Protein 4L6H (pdb70)

Foldseek 3Di:
DFAEAFFAAAQCDLVSLLLVLLVCPVVVNDDPVRNVVSSLVSLVVQLVLLVVLPHDAAEWLNHDLFASLLLVCLFFQLQPPVLVPPPDQSVVSSVCQAANDWAPPPPHTDTGHHADWDDDALFLATHGAREHEPPRQTAGPVVSPNRQLVRQLSCVVVVGHHAYEDAADLQSQQRHAYDPNHNVDRSNVCLVRCLVRVQVSQLSNVVSPHQEHEHEDACLQFDDDPVSLQVLQVSQVSRDDPRGHAYEYEYADHDNVVSLVSPLDGPGQEYEAQCLNPLPNLVVNLVSDDDRRAYEYAQAELAFWFQGLLVVSLVSQVVSCVSHHSVRYHQYHNHHNLNWFRALVVFDDDDPLVSLGTDTRSRVSNSSVVSSCVNVPHPPVVVNVSSVVSVVSLVPDVLAPPVVLVVVVVVDDPLLLAAPDAQVVLVVLQCVVQVAFFQAEEEFAAAADDPVLVVVVVCVVVVVDDPVVNVVVLLVQQVVQLVLCVVLDHQEYYRNPSVDDDQQVLVQVQKRQKDFGDSGWRHNGNSDIDGAIARRHQIAGPDARFQVSQLSSVVNDVGQYEAEHEALLQNLSRHRYDPPDDSLSSLLSRLQRLLVNLVVNVVSPNLEYEYEYQCLVSNQDNYDDDVRVVSLVSSLSSLSSNPRPDHSNRAYEYEYCDDPVSVVSNSGQEYEYAACPDDLVVLLVCAPPPHAYEYAQDDLVDQPQDALVSSLVSVVVSVVRHPSNRYYYYHRHHNHPPDDVSVNRSSSSSVVNSVVVSVVD

CATH classification: 3.20.20.210 (+1 more: 3.20.20.210)

GO terms:
  GO:0062040 fungal biofilm matrix (C, IDA)
  GO:0034605 cellular response to heat (P, IEP)
  GO:0005634 nucleus (C, IDA)
  GO:0009277 fungal-type cell wall (C, IDA)
  GO:0009986 cell surface (C, IDA)
  GO:0030446 hyphal cell wall (C, IDA)
  GO:0003871 5-methyltetrahydropteroyltriglutamate-homocysteine S-methyltransferase activity (F, IDA)
  GO:0008270 zinc ion binding (F, IDA)
  GO:0052553 symbiont-mediated perturbation of host immune response (P, IDA)
  GO:0098609 cell-cell adhesion (P, IEP)
  GO:0006520 amino acid metabolic process (P, IDA)
  GO:0003871 5-methyltetrahydropteroyltriglutamate-homocysteine S-methyltransferase activity (F, IGI)
  GO:0008652 amino acid biosynthetic process (P, IMP)
  GO:0071266 'de novo' L-methionine biosynthetic process (P, IDA)

Sequence (761 aa):
MMVQSSVLGFPRIGGQRELKKKITEAYWSGKATVEELLAKGKELREHNWKLQQKAGVDIIPSNDFSYYDQVLDLSLLFNAIPERYTKFDLAPIDVLFAMGRGLQAAATQAAVDVTALEMVKWFDSNYHYVRPTFSHSTEFKLNTAAGIKPVDEFNEAKALGVQTRPVILGPVSYLYLGKADKDSLDLEPISLLPKILPVYKELLQKLKEAGAEQVQIDEPVLVLDLPEAVQSKFKEAYDALVGADVPELILTTYFGDVRPNLKAIENLPVAGFHFDFVRVPEQLDEVASILKDGQTLSAGVVDGRNIWKTDFAKASAVVQKAIEKVGKDKVVVATSSSLLHTPVDLESETKLDAVIKDWFSFATQKLDEVVVIAKNVSGEDVSKQLEANAASIKARSESSITNDPKVQERLTTINEALATRKAAFPEERLTEQKAKYNLPLFPTTTIGSFPQTKDIRINRNKFAKGQITAEEYEAFINKEIETVVRFQEEIGLDVLVHGEPERNDMVQYFGEQLNGFAFTTNGWVQSYYGSRYVRPPIIVGDVSRPKAMTVKESVYAQSITSKPMKGMLTGPVTILRWSFPRDDVSGKIQALQLGLALRDEVNDLEGAGITVIQVDEPAIREGLPLRAGKERSDYLNWAAQSFRVATSGVENSTQIHSHFCLDPNHIKALDADVVSIEFSKDDPNYIQEFSEYPNHIGLGLFDIHSPRIPSKQEFVSRIEEILKVYPASKFWVNPDCGLKTRGWPEVKESLTNMVEAAKEFRAKY

Structure (mmCIF, N/CA/C/O backbone):
data_4L6H
#
_entry.id   4L6H
#
_cell.length_a   77.068
_cell.length_b   98.981
_cell.length_c   101.936
_cell.angle_alpha   90.00
_cell.angle_beta   90.00
_cell.angle_gamma   90.00
#
_symmetry.space_group_name_H-M   'P 21 21 21'
#
loop_
_entity.id
_entity.type
_entity.pdbx_description
1 polymer '5-methyltetrahydropteroyltriglutamate--homocysteine methyltransferase'
2 non-polymer 'ZINC ION'
3 non-polymer '2-AMINO-4-MERCAPTO-BUTYRIC ACID'
4 non-polymer METHOTREXATE
5 water water
#
loop_
_atom_site.group_PDB
_atom_site.id
_atom_site.type_symbol
_atom_site.label_atom_id
_atom_site.label_alt_id
_atom_site.label_comp_id
_atom_site.label_asym_id
_atom_site.label_entity_id
_atom_site.label_seq_id
_atom_site.pdbx_PDB_ins_code
_atom_site.Cartn_x
_atom_site.Cartn_y
_atom_site.Cartn_z
_atom_site.occupancy
_atom_site.B_iso_or_equiv
_atom_site.auth_seq_id
_atom_site.auth_comp_id
_atom_site.auth_asym_id
_atom_site.auth_atom_id
_atom_site.pdbx_PDB_model_num
ATOM 1 N N A MET A 1 23 ? 13.198 34.601 -33.915 0.50 29.31 1 MET A N 1
ATOM 2 N N B MET A 1 23 ? 13.065 35.094 -34.898 0.50 28.85 1 MET A N 1
ATOM 3 C CA A MET A 1 23 ? 12.889 33.159 -33.890 0.50 29.57 1 MET A CA 1
ATOM 4 C CA B MET A 1 23 ? 12.722 33.686 -34.439 0.50 28.66 1 MET A CA 1
ATOM 5 C C A MET A 1 23 ? 11.477 32.992 -33.350 0.50 27.71 1 MET A C 1
ATOM 6 C C B MET A 1 23 ? 11.388 33.533 -33.661 0.50 27.48 1 MET A C 1
ATOM 7 O O A MET A 1 23 ? 11.287 33.071 -32.158 0.50 26.58 1 MET A O 1
ATOM 8 O O B MET A 1 23 ? 11.162 34.154 -32.627 0.50 26.39 1 MET A O 1
ATOM 17 N N . VAL A 1 24 ? 10.507 32.705 -34.216 1.00 26.61 2 VAL A N 1
ATOM 18 C CA . VAL A 1 24 ? 9.130 32.607 -33.770 1.00 22.97 2 VAL A CA 1
ATOM 19 C C . VAL A 1 24 ? 9.007 31.368 -32.889 1.00 21.82 2 VAL A C 1
ATOM 20 O O . VAL A 1 24 ? 9.430 30.296 -33.264 1.00 21.36 2 VAL A O 1
ATOM 24 N N . GLN A 1 25 ? 8.419 31.515 -31.726 1.00 19.01 3 GLN A N 1
ATOM 25 C CA . GLN A 1 25 ? 8.275 30.390 -30.810 1.00 18.26 3 GLN A CA 1
ATOM 26 C C . GLN A 1 25 ? 7.060 29.513 -31.097 1.00 16.68 3 GLN A C 1
ATOM 27 O O . GLN A 1 25 ? 6.041 30.000 -31.655 1.00 16.67 3 GLN A O 1
ATOM 33 N N . SER A 1 26 ? 7.159 28.257 -30.671 1.00 14.97 4 SER A N 1
ATOM 34 C CA . SER A 1 26 ? 6.036 27.329 -30.653 1.00 14.84 4 SER A CA 1
ATOM 35 C C . SER A 1 26 ? 5.483 27.135 -29.252 1.00 14.91 4 SER A C 1
ATOM 36 O O . SER A 1 26 ? 6.141 27.302 -28.244 1.00 16.05 4 SER A O 1
ATOM 39 N N . SER A 1 27 ? 4.196 26.751 -29.162 1.00 14.30 5 SER A N 1
ATOM 40 C CA . SER A 1 27 ? 3.473 26.689 -27.908 1.00 13.95 5 SER A CA 1
ATOM 41 C C . SER A 1 27 ? 2.433 25.604 -27.963 1.00 14.25 5 SER A C 1
ATOM 42 O O . SER A 1 27 ? 1.718 25.492 -28.933 1.00 13.51 5 SER A O 1
ATOM 45 N N . VAL A 1 28 ? 2.266 24.922 -26.842 1.00 13.34 6 VAL A N 1
ATOM 46 C CA . VAL A 1 28 ? 1.240 23.880 -26.644 1.00 12.88 6 VAL A CA 1
ATOM 47 C C . VAL A 1 28 ? 0.362 24.320 -25.464 1.00 12.43 6 VAL A C 1
ATOM 48 O O . VAL A 1 28 ? 0.817 24.634 -24.345 1.00 12.68 6 VAL A O 1
ATOM 52 N N . LEU A 1 29 ? -0.946 24.337 -25.636 1.00 12.56 7 LEU A N 1
ATOM 53 C CA . LEU A 1 29 ? -1.834 24.841 -24.582 1.00 12.33 7 LEU A CA 1
ATOM 54 C C . LEU A 1 29 ? -2.188 23.871 -23.427 1.00 12.13 7 LEU A C 1
ATOM 55 O O . LEU A 1 29 ? -2.698 24.282 -22.382 1.00 13.30 7 LEU A O 1
ATOM 60 N N . GLY A 1 30 ? -1.901 22.609 -23.687 1.00 11.23 8 GLY A N 1
ATOM 61 C CA . GLY A 1 30 ? -2.146 21.517 -22.802 1.00 11.71 8 GLY A CA 1
ATOM 62 C C . GLY A 1 30 ? -1.918 20.169 -23.521 1.00 11.42 8 GLY A C 1
ATOM 63 O O . GLY A 1 30 ? -1.947 20.080 -24.741 1.00 11.90 8 GLY A O 1
ATOM 64 N N . PHE A 1 31 ? -1.617 19.167 -22.709 1.00 12.85 9 PHE A N 1
ATOM 65 C CA . PHE A 1 31 ? -1.262 17.842 -23.233 1.00 12.16 9 PHE A CA 1
ATOM 66 C C . PHE A 1 31 ? -2.206 16.834 -22.582 1.00 12.24 9 PHE A C 1
ATOM 67 O O . PHE A 1 31 ? -2.505 16.946 -21.422 1.00 13.24 9 PHE A O 1
ATOM 75 N N . PRO A 1 32 ? -2.720 15.847 -23.353 1.00 12.45 10 PRO A N 1
ATOM 76 C CA . PRO A 1 32 ? -3.550 14.825 -22.698 1.00 12.82 10 PRO A CA 1
ATOM 77 C C . PRO A 1 32 ? -2.765 14.123 -21.628 1.00 13.17 10 PRO A C 1
ATOM 78 O O . PRO A 1 32 ? -1.586 13.862 -21.823 1.00 15.21 10 PRO A O 1
ATOM 82 N N . ARG A 1 33 ? -3.412 13.790 -20.522 1.00 12.93 11 ARG A N 1
ATOM 83 C CA . ARG A 1 33 ? -2.763 13.273 -19.332 1.00 12.76 11 ARG A CA 1
ATOM 84 C C . ARG A 1 33 ? -3.045 11.789 -19.079 1.00 13.16 11 ARG A C 1
ATOM 85 O O . ARG A 1 33 ? -2.625 11.244 -18.060 1.00 14.55 11 ARG A O 1
ATOM 93 N N . ILE A 1 34 ? -3.866 11.187 -19.927 1.00 13.70 12 ILE A N 1
ATOM 94 C CA . ILE A 1 34 ? -4.338 9.851 -19.654 1.00 14.73 12 ILE A CA 1
ATOM 95 C C . ILE A 1 34 ? -3.245 8.778 -19.713 1.00 14.76 12 ILE A C 1
ATOM 96 O O . ILE A 1 34 ? -3.443 7.667 -19.187 1.00 14.93 12 ILE A O 1
ATOM 101 N N . GLY A 1 35 ? -2.192 9.043 -20.481 1.00 14.99 13 GLY A N 1
ATOM 102 C CA . GLY A 1 35 ? -1.106 8.100 -20.684 1.00 16.05 13 GLY A CA 1
ATOM 103 C C . GLY A 1 35 ? -1.269 7.333 -21.966 1.00 15.77 13 GLY A C 1
ATOM 104 O O . GLY A 1 35 ? -2.374 6.988 -22.341 1.00 15.39 13 GLY A O 1
ATOM 105 N N . GLY A 1 36 ? -0.175 7.027 -22.626 1.00 16.80 14 GLY A N 1
ATOM 106 C CA . GLY A 1 36 ? -0.265 6.356 -23.869 1.00 16.60 14 GLY A CA 1
ATOM 107 C C . GLY A 1 36 ? -0.793 4.937 -23.770 1.00 17.58 14 GLY A C 1
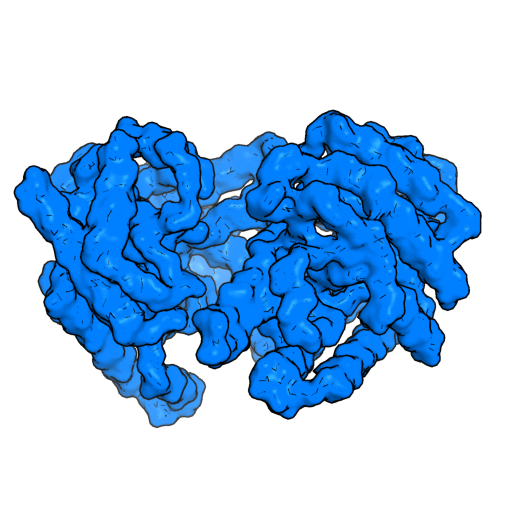ATOM 108 O O . GLY A 1 36 ? -1.270 4.385 -24.759 1.00 18.68 14 GLY A O 1
ATOM 109 N N . GLN A 1 37 ? -0.743 4.412 -22.572 1.00 17.37 15 GLN A N 1
ATOM 110 C CA . GLN A 1 37 ? -1.279 3.090 -22.248 1.00 18.24 15 GLN A CA 1
ATOM 111 C C . GLN A 1 37 ? -2.467 3.178 -21.258 1.00 17.03 15 GLN A C 1
ATOM 112 O O . GLN A 1 37 ? -2.828 2.182 -20.511 1.00 17.23 15 GLN A O 1
ATOM 118 N N . ARG A 1 38 ? -3.147 4.318 -21.213 1.00 16.54 16 ARG A N 1
ATOM 119 C CA . ARG A 1 38 ? -4.210 4.568 -20.256 1.00 15.34 16 ARG A CA 1
ATOM 120 C C . ARG A 1 38 ? -3.756 4.370 -18.772 1.00 15.67 16 ARG A C 1
ATOM 121 O O . ARG A 1 38 ? -4.565 4.037 -17.892 1.00 15.32 16 ARG A O 1
ATOM 129 N N . GLU A 1 39 ? -2.492 4.683 -18.508 1.00 16.07 17 GLU A N 1
ATOM 130 C CA . GLU A 1 39 ? -1.924 4.492 -17.167 1.00 16.63 17 GLU A CA 1
ATOM 131 C C . GLU A 1 39 ? -2.739 5.267 -16.132 1.00 16.90 17 GLU A C 1
ATOM 132 O O . GLU A 1 39 ? -2.864 4.866 -15.030 1.00 16.86 17 GLU A O 1
ATOM 138 N N . LEU A 1 40 ? -3.311 6.425 -16.505 1.00 16.35 18 LEU A N 1
ATOM 139 C CA . LEU A 1 40 ? -3.908 7.287 -15.520 1.00 15.68 18 LEU A CA 1
ATOM 140 C C . LEU A 1 40 ? -5.256 6.688 -15.082 1.00 16.39 18 LEU A C 1
ATOM 141 O O . LEU A 1 40 ? -5.602 6.690 -13.877 1.00 15.36 18 LEU A O 1
ATOM 146 N N . LYS A 1 41 ? -5.982 6.106 -16.038 1.00 16.63 19 LYS A N 1
ATOM 147 C CA . LYS A 1 41 ? -7.201 5.330 -15.756 1.00 17.17 19 LYS A CA 1
ATOM 148 C C . LYS A 1 41 ? -6.897 4.179 -14.794 1.00 18.33 19 LYS A C 1
ATOM 149 O O . LYS A 1 41 ? -7.575 3.995 -13.745 1.00 17.96 19 LYS A O 1
ATOM 155 N N A LYS A 1 42 ? -5.862 3.416 -15.117 0.50 18.77 20 LYS A N 1
ATOM 156 N N B LYS A 1 42 ? -5.901 3.399 -15.174 0.50 18.08 20 LYS A N 1
ATOM 157 C CA A LYS A 1 42 ? -5.535 2.200 -14.354 0.50 19.73 20 LYS A CA 1
ATOM 158 C CA B LYS A 1 42 ? -5.557 2.206 -14.422 0.50 18.62 20 LYS A CA 1
ATOM 159 C C A LYS A 1 42 ? -5.152 2.487 -12.913 0.50 19.61 20 LYS A C 1
ATOM 160 C C B LYS A 1 42 ? -5.286 2.581 -12.946 0.50 18.90 20 LYS A C 1
ATOM 161 O O A LYS A 1 42 ? -5.508 1.738 -12.010 0.50 19.47 20 LYS A O 1
ATOM 162 O O B LYS A 1 42 ? -5.979 2.060 -12.056 0.50 18.70 20 LYS A O 1
ATOM 173 N N . ILE A 1 43 ? -4.391 3.551 -12.697 1.00 18.44 21 ILE A N 1
ATOM 174 C CA . ILE A 1 43 ? -3.992 3.912 -11.309 1.00 18.59 21 ILE A CA 1
ATOM 175 C C . ILE A 1 43 ? -5.102 4.581 -10.501 1.00 17.72 21 ILE A C 1
ATOM 176 O O . ILE A 1 43 ? -5.304 4.267 -9.296 1.00 19.18 21 ILE A O 1
ATOM 181 N N . THR A 1 44 ? -5.846 5.500 -11.120 1.00 18.11 22 THR A N 1
ATOM 182 C CA . THR A 1 44 ? -6.961 6.155 -10.430 1.00 18.94 22 THR A CA 1
ATOM 183 C C . THR A 1 44 ? -8.031 5.124 -10.033 1.00 19.98 22 THR A C 1
ATOM 184 O O . THR A 1 44 ? -8.514 5.115 -8.916 1.00 21.21 22 THR A O 1
ATOM 188 N N . GLU A 1 45 ? -8.363 4.232 -10.943 1.00 19.56 23 GLU A N 1
ATOM 189 C CA . GLU A 1 45 ? -9.388 3.197 -10.650 1.00 20.76 23 GLU A CA 1
ATOM 190 C C . GLU A 1 45 ? -8.854 2.227 -9.590 1.00 21.27 23 GLU A C 1
ATOM 191 O O . GLU A 1 45 ? -9.616 1.821 -8.712 1.00 24.75 23 GLU A O 1
ATOM 197 N N . ALA A 1 46 ? -7.560 1.925 -9.627 1.00 20.93 24 ALA A N 1
ATOM 198 C CA . ALA A 1 46 ? -6.972 1.031 -8.587 1.00 20.98 24 ALA A CA 1
ATOM 199 C C . ALA A 1 46 ? -7.036 1.766 -7.255 1.00 21.95 24 ALA A C 1
ATOM 200 O O . ALA A 1 46 ? -7.402 1.170 -6.232 1.00 26.77 24 ALA A O 1
ATOM 202 N N . TYR A 1 47 ? -6.708 3.069 -7.245 1.00 22.75 25 TYR A N 1
ATOM 203 C CA . TYR A 1 47 ? -6.803 3.844 -5.997 1.00 22.31 25 TYR A CA 1
ATOM 204 C C . TYR A 1 47 ? -8.254 3.860 -5.451 1.00 23.42 25 TYR A C 1
ATOM 205 O O . TYR A 1 47 ? -8.487 3.589 -4.198 1.00 23.51 25 TYR A O 1
ATOM 214 N N . TRP A 1 48 ? -9.240 4.084 -6.318 1.00 22.76 26 TRP A N 1
ATOM 215 C CA . TRP A 1 48 ? -10.614 4.145 -5.835 1.00 24.53 26 TRP A CA 1
ATOM 216 C C . TRP A 1 48 ? -11.108 2.781 -5.340 1.00 25.36 26 TRP A C 1
ATOM 217 O O . TRP A 1 48 ? -11.929 2.726 -4.370 1.00 27.10 26 TRP A O 1
ATOM 228 N N . SER A 1 49 ? -10.643 1.713 -5.970 1.00 25.07 27 SER A N 1
ATOM 229 C CA . SER A 1 49 ? -11.075 0.336 -5.593 1.00 29.18 27 SER A CA 1
ATOM 230 C C . SER A 1 49 ? -10.270 -0.241 -4.376 1.00 30.72 27 SER A C 1
ATOM 231 O O . SER A 1 49 ? -10.529 -1.381 -3.939 1.00 31.98 27 SER A O 1
ATOM 234 N N . GLY A 1 50 ? -9.332 0.531 -3.825 1.00 28.51 28 GLY A N 1
ATOM 235 C CA . GLY A 1 50 ? -8.508 0.103 -2.732 1.00 31.23 28 GLY A CA 1
ATOM 236 C C . GLY A 1 50 ? -7.270 -0.704 -3.060 1.00 34.29 28 GLY A C 1
ATOM 237 O O . GLY A 1 50 ? -6.558 -1.123 -2.134 1.00 34.32 28 GLY A O 1
ATOM 238 N N . LYS A 1 51 ? -7.008 -0.918 -4.354 1.00 30.22 29 LYS A N 1
ATOM 239 C CA . LYS A 1 51 ? -5.906 -1.718 -4.839 1.00 31.16 29 LYS A CA 1
ATOM 240 C C . LYS A 1 51 ? -4.593 -0.985 -4.874 1.00 31.76 29 LYS A C 1
ATOM 241 O O . LYS A 1 51 ? -3.554 -1.620 -4.875 1.00 36.55 29 LYS A O 1
ATOM 247 N N . ALA A 1 52 ? -4.625 0.358 -4.868 1.00 25.97 30 ALA A N 1
ATOM 248 C CA . ALA A 1 52 ? -3.408 1.197 -4.817 1.00 26.10 30 ALA A CA 1
ATOM 249 C C . ALA A 1 52 ? -3.441 2.186 -3.708 1.00 24.48 30 ALA A C 1
ATOM 250 O O . ALA A 1 52 ? -4.502 2.679 -3.379 1.00 25.48 30 ALA A O 1
ATOM 252 N N . THR A 1 53 ? -2.283 2.564 -3.207 1.00 23.09 31 THR A N 1
ATOM 253 C CA . THR A 1 53 ? -2.224 3.550 -2.157 1.00 24.04 31 THR A CA 1
ATOM 254 C C . THR A 1 53 ? -2.164 4.954 -2.761 1.00 23.24 31 THR A C 1
ATOM 255 O O . THR A 1 53 ? -1.892 5.090 -3.971 1.00 22.57 31 THR A O 1
ATOM 259 N N . VAL A 1 54 ? -2.452 5.952 -1.935 1.00 23.14 32 VAL A N 1
ATOM 260 C CA . VAL A 1 54 ? -2.255 7.340 -2.344 1.00 23.97 32 VAL A CA 1
ATOM 261 C C . VAL A 1 54 ? -0.822 7.607 -2.771 1.00 23.81 32 VAL A C 1
ATOM 262 O O . VAL A 1 54 ? -0.588 8.350 -3.728 1.00 22.15 32 VAL A O 1
ATOM 266 N N . GLU A 1 55 ? 0.163 6.998 -2.104 1.00 25.30 33 GLU A N 1
ATOM 267 C CA . GLU A 1 55 ? 1.543 7.166 -2.516 1.00 26.32 33 GLU A CA 1
ATOM 268 C C . GLU A 1 55 ? 1.764 6.650 -3.948 1.00 23.71 33 GLU A C 1
ATOM 269 O O . GLU A 1 55 ? 2.445 7.284 -4.756 1.00 22.94 33 GLU A O 1
ATOM 275 N N . GLU A 1 56 ? 1.191 5.490 -4.261 1.00 23.96 34 GLU A N 1
ATOM 276 C CA . GLU A 1 56 ? 1.357 4.888 -5.582 1.00 23.37 34 GLU A CA 1
ATOM 277 C C . GLU A 1 56 ? 0.648 5.755 -6.658 1.00 21.57 34 GLU A C 1
ATOM 278 O O . GLU A 1 56 ? 1.222 5.944 -7.738 1.00 21.03 34 GLU A O 1
ATOM 284 N N . LEU A 1 57 ? -0.522 6.290 -6.320 1.00 19.41 35 LEU A N 1
ATOM 285 C CA . LEU A 1 57 ? -1.249 7.239 -7.171 1.00 20.09 35 LEU A CA 1
ATOM 286 C C . LEU A 1 57 ? -0.361 8.446 -7.489 1.00 19.55 35 LEU A C 1
ATOM 287 O O . LEU A 1 57 ? -0.128 8.812 -8.672 1.00 18.43 35 LEU A O 1
ATOM 292 N N . LEU A 1 58 ? 0.108 9.104 -6.446 1.00 21.07 36 LEU A N 1
ATOM 293 C CA . LEU A 1 58 ? 0.907 10.302 -6.636 1.00 22.16 36 LEU A CA 1
ATOM 294 C C . LEU A 1 58 ? 2.162 9.993 -7.373 1.00 21.45 36 LEU A C 1
ATOM 295 O O . LEU A 1 58 ? 2.584 10.795 -8.156 1.00 20.95 36 LEU A O 1
ATOM 300 N N . ALA A 1 59 ? 2.767 8.823 -7.173 1.00 20.14 37 ALA A N 1
ATOM 301 C CA . ALA A 1 59 ? 4.018 8.537 -7.931 1.00 20.26 37 ALA A CA 1
ATOM 302 C C . ALA A 1 59 ? 3.768 8.365 -9.454 1.00 19.45 37 ALA A C 1
ATOM 303 O O . ALA A 1 59 ? 4.573 8.777 -10.338 1.00 19.37 37 ALA A O 1
ATOM 305 N N . LYS A 1 60 ? 2.615 7.763 -9.768 1.00 18.31 38 LYS A N 1
ATOM 306 C CA . LYS A 1 60 ? 2.259 7.536 -11.150 1.00 19.21 38 LYS A CA 1
ATOM 307 C C . LYS A 1 60 ? 1.946 8.879 -11.833 1.00 17.97 38 LYS A C 1
ATOM 308 O O . LYS A 1 60 ? 2.351 9.135 -12.984 1.00 16.70 38 LYS A O 1
ATOM 314 N N . GLY A 1 61 ? 1.247 9.739 -11.087 1.00 18.26 39 GLY A N 1
ATOM 315 C CA . GLY A 1 61 ? 0.980 11.093 -11.626 1.00 18.47 39 GLY A CA 1
ATOM 316 C C . GLY A 1 61 ? 2.286 11.861 -11.943 1.00 18.58 39 GLY A C 1
ATOM 317 O O . GLY A 1 61 ? 2.479 12.499 -13.022 1.00 16.32 39 GLY A O 1
ATOM 318 N N . LYS A 1 62 ? 3.254 11.742 -11.046 1.00 18.50 40 LYS A N 1
ATOM 319 C CA . LYS A 1 62 ? 4.557 12.387 -11.272 1.00 20.41 40 LYS A CA 1
ATOM 320 C C . LYS A 1 62 ? 5.270 11.817 -12.482 1.00 20.45 40 LYS A C 1
ATOM 321 O O . LYS A 1 62 ? 5.875 12.571 -13.258 1.00 19.87 40 LYS A O 1
ATOM 327 N N . GLU A 1 63 ? 5.206 10.487 -12.688 1.00 19.87 41 GLU A N 1
ATOM 328 C CA . GLU A 1 63 ? 5.836 9.862 -13.814 1.00 20.43 41 GLU A CA 1
ATOM 329 C C . GLU A 1 63 ? 5.232 10.293 -15.131 1.00 18.34 41 GLU A C 1
ATOM 330 O O . GLU A 1 63 ? 5.960 10.591 -16.097 1.00 17.95 41 GLU A O 1
ATOM 336 N N . LEU A 1 64 ? 3.909 10.402 -15.138 1.00 17.08 42 LEU A N 1
ATOM 337 C CA . LEU A 1 64 ? 3.196 10.875 -16.339 1.00 16.42 42 LEU A CA 1
ATOM 338 C C . LEU A 1 64 ? 3.585 12.331 -16.670 1.00 16.64 42 LEU A C 1
ATOM 339 O O . LEU A 1 64 ? 3.858 12.654 -17.825 1.00 16.52 42 LEU A O 1
ATOM 344 N N . ARG A 1 65 ? 3.601 13.189 -15.683 1.00 16.58 43 ARG A N 1
ATOM 345 C CA . ARG A 1 65 ? 3.932 14.611 -15.938 1.00 16.38 43 ARG A CA 1
ATOM 346 C C . ARG A 1 65 ? 5.323 14.691 -16.452 1.00 16.54 43 ARG A C 1
ATOM 347 O O . ARG A 1 65 ? 5.582 15.385 -17.430 1.00 15.21 43 ARG A O 1
ATOM 355 N N . GLU A 1 66 ? 6.285 14.024 -15.812 1.00 16.84 44 GLU A N 1
ATOM 356 C CA . GLU A 1 66 ? 7.672 14.029 -16.328 1.00 17.95 44 GLU A CA 1
ATOM 357 C C . GLU A 1 66 ? 7.801 13.510 -17.778 1.00 17.86 44 GLU A C 1
ATOM 358 O O . GLU A 1 66 ? 8.470 14.084 -18.654 1.00 16.16 44 GLU A O 1
ATOM 364 N N . HIS A 1 67 ? 7.130 12.413 -18.056 1.00 17.60 45 HIS A N 1
ATOM 365 C CA . HIS A 1 67 ? 7.173 11.834 -19.375 1.00 17.62 45 HIS A CA 1
ATOM 366 C C . HIS A 1 67 ? 6.625 12.819 -20.420 1.00 16.70 45 HIS A C 1
ATOM 367 O O . HIS A 1 67 ? 7.262 13.036 -21.421 1.00 16.26 45 HIS A O 1
ATOM 374 N N . ASN A 1 68 ? 5.535 13.493 -20.077 1.00 16.32 46 ASN A N 1
ATOM 375 C CA . ASN A 1 68 ? 4.907 14.421 -21.033 1.00 15.46 46 ASN A CA 1
ATOM 376 C C . ASN A 1 68 ? 5.682 15.712 -21.207 1.00 15.49 46 ASN A C 1
ATOM 377 O O . ASN A 1 68 ? 5.718 16.244 -22.323 1.00 13.99 46 ASN A O 1
ATOM 382 N N . TRP A 1 69 ? 6.249 16.236 -20.124 1.00 15.37 47 TRP A N 1
ATOM 383 C CA . TRP A 1 69 ? 7.170 17.419 -20.277 1.00 15.84 47 TRP A CA 1
ATOM 384 C C . TRP A 1 69 ? 8.384 17.086 -21.091 1.00 16.97 47 TRP A C 1
ATOM 385 O O . TRP A 1 69 ? 8.791 17.849 -21.953 1.00 17.05 47 TRP A O 1
ATOM 396 N N . LYS A 1 70 ? 8.990 15.925 -20.828 1.00 18.44 48 LYS A N 1
ATOM 397 C CA . LYS A 1 70 ? 10.144 15.519 -21.630 1.00 19.81 48 LYS A CA 1
ATOM 398 C C . LYS A 1 70 ? 9.833 15.314 -23.106 1.00 18.83 48 LYS A C 1
ATOM 399 O O . LYS A 1 70 ? 10.654 15.622 -23.995 1.00 19.52 48 LYS A O 1
ATOM 403 N N . LEU A 1 71 ? 8.676 14.791 -23.425 1.00 19.15 49 LEU A N 1
ATOM 404 C CA . LEU A 1 71 ? 8.254 14.603 -24.797 1.00 18.87 49 LEU A CA 1
ATOM 405 C C . LEU A 1 71 ? 8.230 15.932 -25.508 1.00 16.73 49 LEU A C 1
ATOM 406 O O . LEU A 1 71 ? 8.667 16.070 -26.642 1.00 16.76 49 LEU A O 1
ATOM 411 N N . GLN A 1 72 ? 7.649 16.886 -24.839 1.00 15.34 50 GLN A N 1
ATOM 412 C CA . GLN A 1 72 ? 7.496 18.218 -25.377 1.00 14.80 50 GLN A CA 1
ATOM 413 C C . GLN A 1 72 ? 8.846 18.937 -25.525 1.00 15.82 50 GLN A C 1
ATOM 414 O O . GLN A 1 72 ? 9.066 19.662 -26.468 1.00 15.02 50 GLN A O 1
ATOM 420 N N . GLN A 1 73 ? 9.675 18.817 -24.511 1.00 17.22 51 GLN A N 1
ATOM 421 C CA . GLN A 1 73 ? 11.032 19.366 -24.575 1.00 18.31 51 GLN A CA 1
ATOM 422 C C . GLN A 1 73 ? 11.795 18.736 -25.739 1.00 18.66 51 GLN A C 1
ATOM 423 O O . GLN A 1 73 ? 12.400 19.447 -26.560 1.00 17.88 51 GLN A O 1
ATOM 429 N N . LYS A 1 74 ? 11.747 17.390 -25.850 1.00 19.21 52 LYS A N 1
ATOM 430 C CA . LYS A 1 74 ? 12.446 16.684 -26.951 1.00 20.14 52 LYS A CA 1
ATOM 431 C C . LYS A 1 74 ? 11.985 17.073 -28.326 1.00 18.99 52 LYS A C 1
ATOM 432 O O . LYS A 1 74 ? 12.777 17.221 -29.265 1.00 18.98 52 LYS A O 1
ATOM 436 N N . ALA A 1 75 ? 10.671 17.333 -28.456 1.00 18.11 53 ALA A N 1
ATOM 437 C CA . ALA A 1 75 ? 10.147 17.832 -29.731 1.00 17.15 53 ALA A CA 1
ATOM 438 C C . ALA A 1 75 ? 10.591 19.207 -30.097 1.00 17.25 53 ALA A C 1
ATOM 439 O O . ALA A 1 75 ? 10.599 19.567 -31.277 1.00 18.76 53 ALA A O 1
ATOM 441 N N . GLY A 1 76 ? 11.045 19.979 -29.109 1.00 16.38 54 GLY A N 1
ATOM 442 C CA . GLY A 1 76 ? 11.499 21.331 -29.378 1.00 16.89 54 GLY A CA 1
ATOM 443 C C . GLY A 1 76 ? 10.466 22.436 -29.127 1.00 16.04 54 GLY A C 1
ATOM 444 O O . GLY A 1 76 ? 10.665 23.600 -29.533 1.00 15.82 54 GLY A O 1
ATOM 445 N N . VAL A 1 77 ? 9.388 22.089 -28.446 1.00 15.79 55 VAL A N 1
ATOM 446 C CA . VAL A 1 77 ? 8.319 23.075 -28.155 1.00 15.69 55 VAL A CA 1
ATOM 447 C C . VAL A 1 77 ? 8.901 24.129 -27.199 1.00 16.81 55 VAL A C 1
ATOM 448 O O . VAL A 1 77 ? 9.572 23.764 -26.211 1.00 16.79 55 VAL A O 1
ATOM 452 N N . ASP A 1 78 ? 8.729 25.412 -27.526 1.00 15.95 56 ASP A N 1
ATOM 453 C CA . ASP A 1 78 ? 9.272 26.475 -26.636 1.00 16.13 56 ASP A CA 1
ATOM 454 C C . ASP A 1 78 ? 8.472 26.731 -25.356 1.00 15.98 56 ASP A C 1
ATOM 455 O O . ASP A 1 78 ? 9.025 26.827 -24.259 1.00 16.52 56 ASP A O 1
ATOM 460 N N . ILE A 1 79 ? 7.162 26.820 -25.502 1.00 15.01 57 ILE A N 1
ATOM 461 C CA . ILE A 1 79 ? 6.224 27.211 -24.420 1.00 15.18 57 ILE A CA 1
ATOM 462 C C . ILE A 1 79 ? 5.458 25.926 -24.044 1.00 15.66 57 ILE A C 1
ATOM 463 O O . ILE A 1 79 ? 4.520 25.502 -24.770 1.00 14.56 57 ILE A O 1
ATOM 468 N N . ILE A 1 80 ? 5.890 25.323 -22.955 1.00 14.90 58 ILE A N 1
ATOM 469 C CA . ILE A 1 80 ? 5.404 23.986 -22.500 1.00 15.29 58 ILE A CA 1
ATOM 470 C C . ILE A 1 80 ? 4.479 24.165 -21.289 1.00 14.02 58 ILE A C 1
ATOM 471 O O . ILE A 1 80 ? 4.860 24.792 -20.302 1.00 14.76 58 ILE A O 1
ATOM 476 N N . PRO A 1 81 ? 3.261 23.579 -21.291 1.00 13.79 59 PRO A N 1
ATOM 477 C CA . PRO A 1 81 ? 2.361 23.849 -20.182 1.00 13.77 59 PRO A CA 1
ATOM 478 C C . PRO A 1 81 ? 2.622 23.055 -18.924 1.00 13.82 59 PRO A C 1
ATOM 479 O O . PRO A 1 81 ? 3.131 21.912 -18.994 1.00 13.94 59 PRO A O 1
ATOM 483 N N . SER A 1 82 ? 2.248 23.634 -17.785 1.00 13.68 60 SER A N 1
ATOM 484 C CA . SER A 1 82 ? 2.128 22.911 -16.561 1.00 14.34 60 SER A CA 1
ATOM 485 C C . SER A 1 82 ? 0.758 23.264 -15.942 1.00 13.68 60 SER A C 1
ATOM 486 O O . SER A 1 82 ? 0.100 24.267 -16.360 1.00 13.64 60 SER A O 1
ATOM 489 N N . ASN A 1 83 ? 0.330 22.459 -14.974 1.00 13.08 61 ASN A N 1
ATOM 490 C CA . ASN A 1 83 ? -0.987 22.515 -14.409 1.00 13.51 61 ASN A CA 1
ATOM 491 C C . ASN A 1 83 ? -2.109 21.996 -15.293 1.00 13.77 61 ASN A C 1
ATOM 492 O O . ASN A 1 83 ? -3.284 22.051 -14.902 1.00 13.91 61 ASN A O 1
ATOM 497 N N . ASP A 1 84 ? -1.754 21.500 -16.462 1.00 13.10 62 ASP A N 1
ATOM 498 C CA . ASP A 1 84 ? -2.719 20.924 -17.403 1.00 14.01 62 ASP A CA 1
ATOM 499 C C . ASP A 1 84 ? -2.998 19.425 -17.040 1.00 14.34 62 ASP A C 1
ATOM 500 O O . ASP A 1 84 ? -4.040 18.829 -17.431 1.00 14.25 62 ASP A O 1
ATOM 505 N N . PHE A 1 85 ? -2.125 18.882 -16.214 1.00 13.75 63 PHE A N 1
ATOM 506 C CA . PHE A 1 85 ? -2.338 17.516 -15.630 1.00 14.67 63 PHE A CA 1
ATOM 507 C C . PHE A 1 85 ? -3.551 17.577 -14.716 1.00 15.24 63 PHE A C 1
ATOM 508 O O . PHE A 1 85 ? -3.814 18.598 -14.056 1.00 14.16 63 PHE A O 1
ATOM 516 N N . SER A 1 86 ? -4.268 16.456 -14.566 1.00 15.17 64 SER A N 1
ATOM 517 C CA . SER A 1 86 ? -5.244 16.361 -13.465 1.00 14.81 64 SER A CA 1
ATOM 518 C C . SER A 1 86 ? -5.517 14.876 -13.228 1.00 15.47 64 SER A C 1
ATOM 519 O O . SER A 1 86 ? -5.511 14.093 -14.194 1.00 15.77 64 SER A O 1
ATOM 522 N N . TYR A 1 87 ? -5.867 14.533 -11.996 1.00 15.91 65 TYR A N 1
ATOM 523 C CA . TYR A 1 87 ? -6.419 13.264 -11.661 1.00 17.57 65 TYR A CA 1
ATOM 524 C C . TYR A 1 87 ? -7.892 13.063 -12.017 1.00 17.35 65 TYR A C 1
ATOM 525 O O . TYR A 1 87 ? -8.369 11.948 -11.971 1.00 17.88 65 TYR A O 1
ATOM 534 N N . TYR A 1 88 ? -8.646 14.118 -12.351 1.00 15.72 66 TYR A N 1
ATOM 535 C CA . TYR A 1 88 ? -10.027 13.959 -12.657 1.00 16.46 66 TYR A CA 1
ATOM 536 C C . TYR A 1 88 ? -10.471 15.062 -13.601 1.00 16.25 66 TYR A C 1
ATOM 537 O O . TYR A 1 88 ? -10.945 14.759 -14.706 1.00 16.29 66 TYR A O 1
ATOM 546 N N . ASP A 1 89 ? -10.348 16.316 -13.150 1.00 15.41 67 ASP A N 1
ATOM 547 C CA . ASP A 1 89 ? -10.737 17.442 -14.019 1.00 15.36 67 ASP A CA 1
ATOM 548 C C . ASP A 1 89 ? -10.001 18.684 -13.540 1.00 15.19 67 ASP A C 1
ATOM 549 O O . ASP A 1 89 ? -9.966 19.003 -12.310 1.00 15.07 67 ASP A O 1
ATOM 554 N N . GLN A 1 90 ? -9.414 19.421 -14.469 1.00 15.65 68 GLN A N 1
ATOM 555 C CA . GLN A 1 90 ? -8.755 20.672 -14.116 1.00 15.90 68 GLN A CA 1
ATOM 556 C C . GLN A 1 90 ? -9.653 21.763 -13.494 1.00 14.91 68 GLN A C 1
ATOM 557 O O . GLN A 1 90 ? -9.165 22.571 -12.683 1.00 15.85 68 GLN A O 1
ATOM 563 N N . VAL A 1 91 ? -10.924 21.846 -13.889 1.00 14.76 69 VAL A N 1
ATOM 564 C CA . VAL A 1 91 ? -11.844 22.822 -13.290 1.00 15.62 69 VAL A CA 1
ATOM 565 C C . VAL A 1 91 ? -12.070 22.473 -11.799 1.00 15.86 69 VAL A C 1
ATOM 566 O O . VAL A 1 91 ? -11.962 23.321 -10.912 1.00 16.94 69 VAL A O 1
ATOM 570 N N . LEU A 1 92 ? -12.348 21.209 -11.493 1.00 15.51 70 LEU A N 1
ATOM 571 C CA . LEU A 1 92 ? -12.458 20.781 -10.094 1.00 16.16 70 LEU A CA 1
ATOM 572 C C . LEU A 1 92 ? -11.144 21.032 -9.338 1.00 15.74 70 LEU A C 1
ATOM 573 O O . LEU A 1 92 ? -11.155 21.386 -8.170 1.00 15.59 70 LEU A O 1
ATOM 578 N N . ASP A 1 93 ? -9.977 20.844 -9.981 1.00 15.03 71 ASP A N 1
ATOM 579 C CA . ASP A 1 93 ? -8.733 21.135 -9.322 1.00 15.56 71 ASP A CA 1
ATOM 580 C C . ASP A 1 93 ? -8.705 22.576 -8.844 1.00 16.40 71 ASP A C 1
ATOM 581 O O . ASP A 1 93 ? -8.229 22.842 -7.730 1.00 17.88 71 ASP A O 1
ATOM 586 N N . LEU A 1 94 ? -9.195 23.533 -9.654 1.00 17.35 72 LEU A N 1
ATOM 587 C CA . LEU A 1 94 ? -9.283 24.938 -9.218 1.00 20.35 72 LEU A CA 1
ATOM 588 C C . LEU A 1 94 ? -10.258 25.199 -8.065 1.00 18.66 72 LEU A C 1
ATOM 589 O O . LEU A 1 94 ? -9.948 25.943 -7.127 1.00 19.68 72 LEU A O 1
ATOM 594 N N . SER A 1 95 ? -11.403 24.542 -8.122 1.00 18.98 73 SER A N 1
ATOM 595 C CA . SER A 1 95 ? -12.365 24.555 -6.996 1.00 18.04 73 SER A CA 1
ATOM 596 C C . SER A 1 95 ? -11.729 24.117 -5.684 1.00 19.68 73 SER A C 1
ATOM 597 O O . SER A 1 95 ? -11.875 24.835 -4.645 1.00 20.21 73 SER A O 1
ATOM 600 N N . LEU A 1 96 ? -10.961 23.043 -5.703 1.00 19.39 74 LEU A N 1
ATOM 601 C CA . LEU A 1 96 ? -10.263 22.595 -4.483 1.00 20.55 74 LEU A CA 1
ATOM 602 C C . LEU A 1 96 ? -9.245 23.652 -4.023 1.00 20.79 74 LEU A C 1
ATOM 603 O O . LEU A 1 96 ? -9.119 23.988 -2.801 1.00 22.14 74 LEU A O 1
ATOM 608 N N . LEU A 1 97 ? -8.564 24.223 -4.999 1.00 20.54 75 LEU A N 1
ATOM 609 C CA . LEU A 1 97 ? -7.483 25.132 -4.746 1.00 21.23 75 LEU A CA 1
ATOM 610 C C . LEU A 1 97 ? -7.972 26.441 -4.149 1.00 21.08 75 LEU A C 1
ATOM 611 O O . LEU A 1 97 ? -7.290 27.027 -3.297 1.00 21.29 75 LEU A O 1
ATOM 616 N N . PHE A 1 98 ? -9.139 26.916 -4.591 1.00 20.45 76 PHE A N 1
ATOM 617 C CA . PHE A 1 98 ? -9.684 28.181 -4.104 1.00 21.24 76 PHE A CA 1
ATOM 618 C C . PHE A 1 98 ? -10.754 27.989 -3.006 1.00 21.17 76 PHE A C 1
ATOM 619 O O . PHE A 1 98 ? -11.460 28.920 -2.655 1.00 21.75 76 PHE A O 1
ATOM 627 N N . ASN A 1 99 ? -10.940 26.775 -2.560 1.00 22.61 77 ASN A N 1
ATOM 628 C CA . ASN A 1 99 ? -11.875 26.481 -1.457 1.00 22.86 77 ASN A CA 1
ATOM 629 C C . ASN A 1 99 ? -13.315 26.594 -1.824 1.00 24.23 77 ASN A C 1
ATOM 630 O O . ASN A 1 99 ? -14.202 26.798 -0.956 1.00 23.20 77 ASN A O 1
ATOM 635 N N . ALA A 1 100 ? -13.619 26.399 -3.101 1.00 21.71 78 ALA A N 1
ATOM 636 C CA . ALA A 1 100 ? -15.017 26.370 -3.448 1.00 22.25 78 ALA A CA 1
ATOM 637 C C . ALA A 1 100 ? -15.509 24.957 -3.239 1.00 21.44 78 ALA A C 1
ATOM 638 O O . ALA A 1 100 ? -15.808 24.247 -4.195 1.00 22.00 78 ALA A O 1
ATOM 640 N N . ILE A 1 101 ? -15.646 24.532 -1.977 1.00 21.37 79 ILE A N 1
ATOM 641 C CA . ILE A 1 101 ? -15.898 23.132 -1.647 1.00 22.01 79 ILE A CA 1
ATOM 642 C C . ILE A 1 101 ? -17.188 23.167 -0.845 1.00 22.05 79 ILE A C 1
ATOM 643 O O . ILE A 1 101 ? -17.173 23.794 0.217 1.00 23.95 79 ILE A O 1
ATOM 648 N N . PRO A 1 102 ? -18.292 22.595 -1.363 1.00 22.37 80 PRO A N 1
ATOM 649 C CA . PRO A 1 102 ? -19.523 22.623 -0.546 1.00 23.24 80 PRO A CA 1
ATOM 650 C C . PRO A 1 102 ? -19.309 21.947 0.797 1.00 24.86 80 PRO A C 1
ATOM 651 O O . PRO A 1 102 ? -18.718 20.862 0.843 1.00 23.98 80 PRO A O 1
ATOM 655 N N . GLU A 1 103 ? -19.852 22.549 1.875 1.00 26.03 81 GLU A N 1
ATOM 656 C CA . GLU A 1 103 ? -19.687 22.015 3.252 1.00 27.60 81 GLU A CA 1
ATOM 657 C C . GLU A 1 103 ? -19.973 20.515 3.394 1.00 27.83 81 GLU A C 1
ATOM 658 O O . GLU A 1 103 ? -19.290 19.804 4.145 1.00 30.09 81 GLU A O 1
ATOM 661 N N . ARG A 1 104 ? -20.967 19.999 2.682 1.00 28.43 82 ARG A N 1
ATOM 662 C CA . ARG A 1 104 ? -21.327 18.569 2.799 1.00 30.72 82 ARG A CA 1
ATOM 663 C C . ARG A 1 104 ? -20.158 17.605 2.556 1.00 29.67 82 ARG A C 1
ATOM 664 O O . ARG A 1 104 ? -20.070 16.567 3.169 1.00 29.65 82 ARG A O 1
ATOM 672 N N . TYR A 1 105 ? -19.226 17.994 1.692 1.00 26.31 83 TYR A N 1
ATOM 673 C CA . TYR A 1 105 ? -18.041 17.173 1.440 1.00 27.23 83 TYR A CA 1
ATOM 674 C C . TYR A 1 105 ? -16.978 17.148 2.563 1.00 26.41 83 TYR A C 1
ATOM 675 O O . TYR A 1 105 ? -16.070 16.307 2.536 1.00 27.26 83 TYR A O 1
ATOM 684 N N . THR A 1 106 ? -17.073 18.061 3.502 1.00 26.73 84 THR A N 1
ATOM 685 C CA . THR A 1 106 ? -16.024 18.305 4.467 1.00 27.66 84 THR A CA 1
ATOM 686 C C . THR A 1 106 ? -16.282 17.589 5.817 1.00 29.39 84 THR A C 1
ATOM 687 O O . THR A 1 106 ? -15.527 17.789 6.770 1.00 29.49 84 THR A O 1
ATOM 691 N N . LYS A 1 107 ? -17.304 16.736 5.862 1.00 27.30 85 LYS A N 1
ATOM 692 C CA . LYS A 1 107 ? -17.826 16.198 7.135 1.00 30.88 85 LYS A CA 1
ATOM 693 C C . LYS A 1 107 ? -17.361 14.753 7.330 1.00 30.43 85 LYS A C 1
ATOM 694 O O . LYS A 1 107 ? -17.829 14.068 8.253 1.00 32.91 85 LYS A O 1
ATOM 700 N N . PHE A 1 108 ? -16.441 14.257 6.501 1.00 28.14 86 PHE A N 1
ATOM 701 C CA . PHE A 1 108 ? -16.061 12.846 6.525 1.00 28.40 86 PHE A CA 1
ATOM 702 C C . PHE A 1 108 ? -14.585 12.566 6.823 1.00 27.82 86 PHE A C 1
ATOM 703 O O . PHE A 1 108 ? -14.141 11.427 6.641 1.00 30.35 86 PHE A O 1
ATOM 711 N N . ASP A 1 109 ? -13.891 13.543 7.397 1.00 25.94 87 ASP A N 1
ATOM 712 C CA . ASP A 1 109 ? -12.440 13.454 7.748 1.00 26.43 87 ASP A CA 1
ATOM 713 C C . ASP A 1 109 ? -11.666 12.941 6.528 1.00 26.95 87 ASP A C 1
ATOM 714 O O . ASP A 1 109 ? -10.751 12.114 6.647 1.00 28.03 87 ASP A O 1
ATOM 719 N N . LEU A 1 110 ? -12.085 13.378 5.347 1.00 26.36 88 LEU A N 1
ATOM 720 C CA . LEU A 1 110 ? -11.367 12.995 4.109 1.00 24.92 88 LEU A CA 1
ATOM 721 C C . LEU A 1 110 ? -10.185 13.965 3.945 1.00 25.46 88 LEU A C 1
ATOM 722 O O . LEU A 1 110 ? -10.320 15.192 4.149 1.00 24.06 88 LEU A O 1
ATOM 727 N N . ALA A 1 111 ? -9.047 13.431 3.488 1.00 27.77 89 ALA A N 1
ATOM 728 C CA . ALA A 1 111 ? -7.913 14.279 3.104 1.00 27.03 89 ALA A CA 1
ATOM 729 C C . ALA A 1 111 ? -8.267 15.055 1.774 1.00 28.23 89 ALA A C 1
ATOM 730 O O . ALA A 1 111 ? -9.163 14.648 1.042 1.00 26.05 89 ALA A O 1
ATOM 732 N N . PRO A 1 112 ? -7.549 16.140 1.476 1.00 28.22 90 PRO A N 1
ATOM 733 C CA . PRO A 1 112 ? -7.931 16.960 0.318 1.00 29.87 90 PRO A CA 1
ATOM 734 C C . PRO A 1 112 ? -8.079 16.203 -1.001 1.00 27.57 90 PRO A C 1
ATOM 735 O O . PRO A 1 112 ? -9.038 16.453 -1.728 1.00 28.19 90 PRO A O 1
ATOM 739 N N . ILE A 1 113 ? -7.185 15.260 -1.317 1.00 28.97 91 ILE A N 1
ATOM 740 C CA . ILE A 1 113 ? -7.349 14.467 -2.554 1.00 26.00 91 ILE A CA 1
ATOM 741 C C . ILE A 1 113 ? -8.664 13.699 -2.517 1.00 24.37 91 ILE A C 1
ATOM 742 O O . ILE A 1 113 ? -9.337 13.524 -3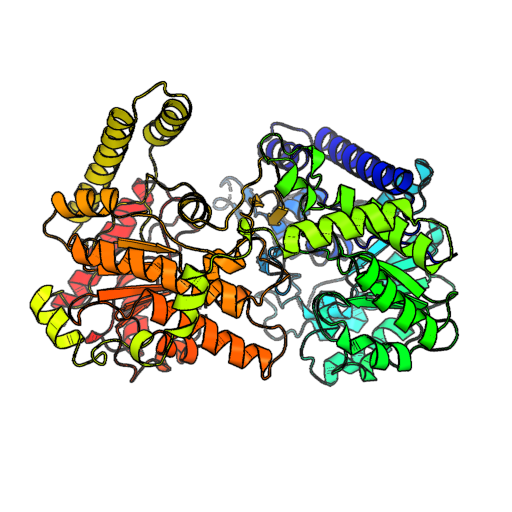.517 1.00 21.68 91 ILE A O 1
ATOM 747 N N . ASP A 1 114 ? -9.069 13.246 -1.332 1.00 23.90 92 ASP A N 1
ATOM 748 C CA . ASP A 1 114 ? -10.298 12.473 -1.230 1.00 23.42 92 ASP A CA 1
ATOM 749 C C . ASP A 1 114 ? -11.574 13.345 -1.202 1.00 22.19 92 ASP A C 1
ATOM 750 O O . ASP A 1 114 ? -12.635 12.922 -1.666 1.00 22.69 92 ASP A O 1
ATOM 755 N N . VAL A 1 115 ? -11.445 14.564 -0.753 1.00 22.30 93 VAL A N 1
ATOM 756 C CA . VAL A 1 115 ? -12.511 15.556 -0.933 1.00 23.06 93 VAL A CA 1
ATOM 757 C C . VAL A 1 115 ? -12.665 15.828 -2.424 1.00 22.94 93 VAL A C 1
ATOM 758 O O . VAL A 1 115 ? -13.776 15.867 -2.943 1.00 23.47 93 VAL A O 1
ATOM 762 N N . LEU A 1 116 ? -11.531 16.058 -3.073 1.00 21.60 94 LEU A N 1
ATOM 763 C CA . LEU A 1 116 ? -11.543 16.156 -4.577 1.00 23.06 94 LEU A CA 1
ATOM 764 C C . LEU A 1 116 ? -12.282 15.054 -5.260 1.00 21.87 94 LEU A C 1
ATOM 765 O O . LEU A 1 116 ? -13.205 15.309 -6.057 1.00 21.80 94 LEU A O 1
ATOM 770 N N . PHE A 1 117 ? -11.950 13.803 -4.924 1.00 22.79 95 PHE A N 1
ATOM 771 C CA . PHE A 1 117 ? -12.578 12.680 -5.589 1.00 23.40 95 PHE A CA 1
ATOM 772 C C . PHE A 1 117 ? -14.070 12.574 -5.180 1.00 24.19 95 PHE A C 1
ATOM 773 O O . PHE A 1 117 ? -14.887 12.222 -5.988 1.00 22.93 95 PHE A O 1
ATOM 781 N N . ALA A 1 118 ? -14.398 12.922 -3.939 1.00 23.17 96 ALA A N 1
ATOM 782 C CA . ALA A 1 118 ? -15.776 12.955 -3.487 1.00 24.17 96 ALA A CA 1
ATOM 783 C C . ALA A 1 118 ? -16.633 13.941 -4.295 1.00 24.06 96 ALA A C 1
ATOM 784 O O . ALA A 1 118 ? -17.776 13.652 -4.709 1.00 25.17 96 ALA A O 1
ATOM 786 N N . MET A 1 119 ? -16.081 15.116 -4.552 1.00 23.76 97 MET A N 1
ATOM 787 C CA . MET A 1 119 ? -16.783 16.112 -5.325 1.00 24.38 97 MET A CA 1
ATOM 788 C C . MET A 1 119 ? -17.029 15.615 -6.756 1.00 25.24 97 MET A C 1
ATOM 789 O O . MET A 1 119 ? -18.097 15.827 -7.347 1.00 24.25 97 MET A O 1
ATOM 794 N N . GLY A 1 120 ? -16.053 14.933 -7.296 1.00 24.18 98 GLY A N 1
ATOM 795 C CA . GLY A 1 120 ? -16.139 14.464 -8.647 1.00 25.09 98 GLY A CA 1
ATOM 796 C C . GLY A 1 120 ? -16.962 13.263 -8.885 1.00 26.20 98 GLY A C 1
ATOM 797 O O . GLY A 1 120 ? -17.668 13.211 -9.891 1.00 24.92 98 GLY A O 1
ATOM 798 N N . ARG A 1 121 ? -16.916 12.313 -7.949 1.00 28.68 99 ARG A N 1
ATOM 799 C CA . ARG A 1 121 ? -17.591 10.990 -8.146 1.00 29.94 99 ARG A CA 1
ATOM 800 C C . ARG A 1 121 ? -18.483 10.494 -7.027 1.00 29.00 99 ARG A C 1
ATOM 801 O O . ARG A 1 121 ? -19.072 9.430 -7.134 1.00 28.89 99 ARG A O 1
ATOM 809 N N . GLY A 1 122 ? -18.651 11.308 -6.002 1.00 29.86 100 GLY A N 1
ATOM 810 C CA . GLY A 1 122 ? -19.612 11.054 -4.929 1.00 31.53 100 GLY A CA 1
ATOM 811 C C . GLY A 1 122 ? -18.936 10.287 -3.850 1.00 32.86 100 GLY A C 1
ATOM 812 O O . GLY A 1 122 ? -17.740 9.984 -3.945 1.00 36.58 100 GLY A O 1
ATOM 813 N N . LEU A 1 123 ? -19.696 9.948 -2.815 1.00 34.44 101 LEU A N 1
ATOM 814 C CA . LEU A 1 123 ? -19.122 9.241 -1.672 1.00 36.66 101 LEU A CA 1
ATOM 815 C C . LEU A 1 123 ? -20.187 8.384 -1.048 1.00 34.39 101 LEU A C 1
ATOM 816 O O . LEU A 1 123 ? -21.243 8.879 -0.771 1.00 35.09 101 LEU A O 1
ATOM 821 N N . GLN A 1 124 ? -19.908 7.118 -0.794 1.00 38.09 102 GLN A N 1
ATOM 822 C CA . GLN A 1 124 ? -20.854 6.304 -0.020 1.00 41.58 102 GLN A CA 1
ATOM 823 C C . GLN A 1 124 ? -20.215 5.750 1.269 1.00 45.09 102 GLN A C 1
ATOM 824 O O . GLN A 1 124 ? -19.179 5.086 1.206 1.00 48.97 102 GLN A O 1
ATOM 827 N N . ALA A 1 125 ? -20.865 5.983 2.419 1.00 47.90 103 ALA A N 1
ATOM 828 C CA . ALA A 1 125 ? -20.380 5.481 3.730 1.00 53.31 103 ALA A CA 1
ATOM 829 C C . ALA A 1 125 ? -21.443 4.651 4.472 1.00 54.45 103 ALA A C 1
ATOM 830 O O . ALA A 1 125 ? -22.623 4.949 4.366 1.00 55.70 103 ALA A O 1
ATOM 832 N N . ALA A 1 126 ? -21.020 3.637 5.238 1.00 56.84 104 ALA A N 1
ATOM 833 C CA . ALA A 1 126 ? -21.952 2.743 5.934 1.00 53.58 104 ALA A CA 1
ATOM 834 C C . ALA A 1 126 ? -22.909 3.487 6.875 1.00 53.20 104 ALA A C 1
ATOM 835 O O . ALA A 1 126 ? -22.625 4.606 7.320 1.00 52.34 104 ALA A O 1
ATOM 837 N N . ALA A 1 127 ? -24.043 2.851 7.148 1.00 51.59 105 ALA A N 1
ATOM 838 C CA . ALA A 1 127 ? -24.967 3.320 8.194 1.00 53.21 105 ALA A CA 1
ATOM 839 C C . ALA A 1 127 ? -24.334 3.050 9.561 1.00 51.78 105 ALA A C 1
ATOM 840 O O . ALA A 1 127 ? -23.626 2.030 9.740 1.00 52.51 105 ALA A O 1
ATOM 842 N N . THR A 1 128 ? -24.580 3.978 10.492 1.00 50.77 106 THR A N 1
ATOM 843 C CA . THR A 1 128 ? -24.120 3.917 11.885 1.00 49.23 106 THR A CA 1
ATOM 844 C C . THR A 1 128 ? -25.109 3.108 12.782 1.00 49.76 106 THR A C 1
ATOM 845 O O . THR A 1 128 ? -25.936 2.344 12.275 1.00 43.29 106 THR A O 1
ATOM 847 N N . GLN A 1 131 ? -26.744 7.082 12.230 1.00 62.53 109 GLN A N 1
ATOM 848 C CA . GLN A 1 131 ? -27.091 7.673 10.931 1.00 60.12 109 GLN A CA 1
ATOM 849 C C . GLN A 1 131 ? -27.403 6.592 9.905 1.00 61.31 109 GLN A C 1
ATOM 850 O O . GLN A 1 131 ? -26.849 5.481 9.959 1.00 55.96 109 GLN A O 1
ATOM 852 N N . ALA A 1 132 ? -28.317 6.914 8.984 1.00 60.04 110 ALA A N 1
ATOM 853 C CA . ALA A 1 132 ? -28.573 6.075 7.818 1.00 61.46 110 ALA A CA 1
ATOM 854 C C . ALA A 1 132 ? -27.350 6.173 6.884 1.00 60.22 110 ALA A C 1
ATOM 855 O O . ALA A 1 132 ? -26.559 7.122 6.969 1.00 54.50 110 ALA A O 1
ATOM 857 N N . ALA A 1 133 ? -27.188 5.182 6.012 1.00 63.35 111 ALA A N 1
ATOM 858 C CA . ALA A 1 133 ? -26.005 5.124 5.148 1.00 63.82 111 ALA A CA 1
ATOM 859 C C . ALA A 1 133 ? -25.787 6.447 4.407 1.00 63.09 111 ALA A C 1
ATOM 860 O O . ALA A 1 133 ? -26.761 7.115 4.017 1.00 65.40 111 ALA A O 1
ATOM 862 N N . VAL A 1 134 ? -24.514 6.827 4.246 1.00 55.63 112 VAL A N 1
ATOM 863 C CA . VAL A 1 134 ? -24.132 8.025 3.475 1.00 55.78 112 VAL A CA 1
ATOM 864 C C . VAL A 1 134 ? -24.206 7.688 1.987 1.00 50.86 112 VAL A C 1
ATOM 865 O O . VAL A 1 134 ? -23.791 6.600 1.590 1.00 49.63 112 VAL A O 1
ATOM 867 N N . ASP A 1 135 ? -24.792 8.592 1.196 1.00 46.96 113 ASP A N 1
ATOM 868 C CA . ASP A 1 135 ? -24.621 8.619 -0.265 1.00 47.76 113 ASP A CA 1
ATOM 869 C C . ASP A 1 135 ? -24.601 10.092 -0.628 1.00 46.70 113 ASP A C 1
ATOM 870 O O . ASP A 1 135 ? -25.665 10.711 -0.837 1.00 47.37 113 ASP A O 1
ATOM 873 N N . VAL A 1 136 ? -23.401 10.668 -0.653 1.00 42.07 114 VAL A N 1
ATOM 874 C CA . VAL A 1 136 ? -23.243 12.055 -1.068 1.00 40.15 114 VAL A CA 1
ATOM 875 C C . VAL A 1 136 ? -23.039 12.048 -2.593 1.00 38.70 114 VAL A C 1
ATOM 876 O O . VAL A 1 136 ? -22.135 11.378 -3.104 1.00 37.05 114 VAL A O 1
ATOM 880 N N . THR A 1 137 ? -23.943 12.716 -3.305 1.00 36.01 115 THR A N 1
ATOM 881 C CA . THR A 1 137 ? -23.889 12.767 -4.738 1.00 36.79 115 THR A CA 1
ATOM 882 C C . THR A 1 137 ? -22.758 13.709 -5.193 1.00 33.95 115 THR A C 1
ATOM 883 O O . THR A 1 137 ? -22.443 14.722 -4.569 1.00 30.47 115 THR A O 1
ATOM 887 N N . ALA A 1 138 ? -22.144 13.319 -6.295 1.00 31.81 116 ALA A N 1
ATOM 888 C CA . ALA A 1 138 ? -21.125 14.151 -6.946 1.00 30.88 116 ALA A CA 1
ATOM 889 C C . ALA A 1 138 ? -21.726 15.427 -7.410 1.00 27.48 116 ALA A C 1
ATOM 890 O O . ALA A 1 138 ? -22.946 15.559 -7.634 1.00 29.32 116 ALA A O 1
ATOM 892 N N . LEU A 1 139 ? -20.847 16.390 -7.604 1.00 27.03 117 LEU A N 1
ATOM 893 C CA . LEU A 1 139 ? -21.215 17.617 -8.231 1.00 26.44 117 LEU A CA 1
ATOM 894 C C . LEU A 1 139 ? -21.565 17.346 -9.701 1.00 25.23 117 LEU A C 1
ATOM 895 O O . LEU A 1 139 ? -21.202 16.330 -10.238 1.00 24.67 117 LEU A O 1
ATOM 900 N N . GLU A 1 140 ? -22.292 18.259 -10.336 1.00 25.96 118 GLU A N 1
ATOM 901 C CA . GLU A 1 140 ? -22.790 18.099 -11.719 1.00 26.45 118 GLU A CA 1
ATOM 902 C C . GLU A 1 140 ? -21.644 18.102 -12.712 1.00 23.68 118 GLU A C 1
ATOM 903 O O . GLU A 1 140 ? -20.789 18.978 -12.642 1.00 24.79 118 GLU A O 1
ATOM 909 N N . MET A 1 141 ? -21.648 17.143 -13.627 1.00 23.17 119 MET A N 1
ATOM 910 C CA . MET A 1 141 ? -20.710 17.161 -14.777 1.00 23.45 119 MET A CA 1
ATOM 911 C C . MET A 1 141 ? -21.378 17.885 -15.917 1.00 21.72 119 MET A C 1
ATOM 912 O O . MET A 1 141 ? -22.588 17.732 -16.191 1.00 23.10 119 MET A O 1
ATOM 917 N N . VAL A 1 142 ? -20.625 18.752 -16.599 1.00 20.11 120 VAL A N 1
ATOM 918 C CA . VAL A 1 142 ? -21.137 19.634 -17.591 1.00 19.71 120 VAL A CA 1
ATOM 919 C C . VAL A 1 142 ? -20.283 19.505 -18.843 1.00 17.38 120 VAL A C 1
ATOM 920 O O . VAL A 1 142 ? -19.034 19.382 -18.696 1.00 16.04 120 VAL A O 1
ATOM 924 N N . LYS A 1 143 ? -20.877 19.557 -20.055 1.00 17.12 121 LYS A N 1
ATOM 925 C CA . LYS A 1 143 ? -20.049 19.591 -21.281 1.00 17.15 121 LYS A CA 1
ATOM 926 C C . LYS A 1 143 ? -19.209 20.878 -21.370 1.00 16.47 121 LYS A C 1
ATOM 927 O O . LYS A 1 143 ? -19.705 21.993 -21.122 1.00 17.33 121 LYS A O 1
ATOM 929 N N . TRP A 1 144 ? -17.952 20.708 -21.729 1.00 15.53 122 TRP A N 1
ATOM 930 C CA . TRP A 1 144 ? -16.989 21.810 -21.891 1.00 14.73 122 TRP A CA 1
ATOM 931 C C . TRP A 1 144 ? -17.150 22.324 -23.316 1.00 14.64 122 TRP A C 1
ATOM 932 O O . TRP A 1 144 ? -16.641 21.824 -24.320 1.00 14.47 122 TRP A O 1
ATOM 943 N N . PHE A 1 145 ? -17.898 23.424 -23.414 1.00 15.37 123 PHE A N 1
ATOM 944 C CA . PHE A 1 145 ? -18.199 24.011 -24.659 1.00 15.61 123 PHE A CA 1
ATOM 945 C C . PHE A 1 145 ? -18.780 22.987 -25.594 1.00 15.16 123 PHE A C 1
ATOM 946 O O . PHE A 1 145 ? -19.716 22.236 -25.163 1.00 16.64 123 PHE A O 1
ATOM 954 N N . ASP A 1 146 ? -18.355 22.984 -26.830 1.00 15.13 124 ASP A N 1
ATOM 955 C CA . ASP A 1 146 ? -18.815 22.009 -27.811 1.00 16.55 124 ASP A CA 1
ATOM 956 C C . ASP A 1 146 ? -17.750 20.914 -27.986 1.00 18.11 124 ASP A C 1
ATOM 957 O O . ASP A 1 146 ? -17.753 20.199 -29.021 1.00 19.56 124 ASP A O 1
ATOM 962 N N . SER A 1 147 ? -16.814 20.790 -27.023 1.00 18.68 125 SER A N 1
ATOM 963 C CA . SER A 1 147 ? -15.852 19.685 -27.021 1.00 18.99 125 SER A CA 1
ATOM 964 C C . SER A 1 147 ? -16.538 18.416 -26.509 1.00 20.52 125 SER A C 1
ATOM 965 O O . SER A 1 147 ? -17.711 18.408 -26.078 1.00 21.91 125 SER A O 1
ATOM 968 N N . ASN A 1 148 ? -15.831 17.288 -26.557 1.00 22.05 126 ASN A N 1
ATOM 969 C CA . ASN A 1 148 ? -16.437 16.068 -26.015 1.00 22.59 126 ASN A CA 1
ATOM 970 C C . ASN A 1 148 ? -15.877 15.727 -24.582 1.00 21.74 126 ASN A C 1
ATOM 971 O O . ASN A 1 148 ? -16.040 14.644 -24.067 1.00 22.63 126 ASN A O 1
ATOM 976 N N . TYR A 1 149 ? -15.282 16.728 -23.953 1.00 19.08 127 TYR A N 1
ATOM 977 C CA . TYR A 1 149 ? -14.845 16.737 -22.583 1.00 16.41 127 TYR A CA 1
ATOM 978 C C . TYR A 1 149 ? -15.944 17.240 -21.671 1.00 16.61 127 TYR A C 1
ATOM 979 O O . TYR A 1 149 ? -16.755 18.108 -22.072 1.00 15.94 127 TYR A O 1
ATOM 988 N N . HIS A 1 150 ? -15.911 16.755 -20.441 1.00 17.46 128 HIS A N 1
ATOM 989 C CA . HIS A 1 150 ? -16.797 17.253 -19.380 1.00 17.44 128 HIS A CA 1
ATOM 990 C C . HIS A 1 150 ? -16.050 17.729 -18.147 1.00 16.69 128 HIS A C 1
ATOM 991 O O . HIS A 1 150 ? -15.123 17.066 -17.657 1.00 16.72 128 HIS A O 1
ATOM 998 N N . TYR A 1 151 ? -16.486 18.864 -17.602 1.00 17.16 129 TYR A N 1
ATOM 999 C CA . TYR A 1 151 ? -15.889 19.403 -16.420 1.00 17.38 129 TYR A CA 1
ATOM 1000 C C . TYR A 1 151 ? -16.863 19.271 -15.276 1.00 18.89 129 TYR A C 1
ATOM 1001 O O . TYR A 1 151 ? -18.092 18.970 -15.464 1.00 19.22 129 TYR A O 1
ATOM 1010 N N . VAL A 1 152 ? -16.323 19.429 -14.071 1.00 18.00 130 VAL A N 1
ATOM 1011 C CA . VAL A 1 152 ? -17.148 19.421 -12.847 1.00 18.82 130 VAL A CA 1
ATOM 1012 C C . VAL A 1 152 ? -17.517 20.878 -12.502 1.00 19.37 130 VAL A C 1
ATOM 1013 O O . VAL A 1 152 ? -16.666 21.709 -12.318 1.00 18.38 130 VAL A O 1
ATOM 1017 N N . ARG A 1 153 ? -18.810 21.150 -12.462 1.00 20.08 131 ARG A N 1
ATOM 1018 C CA . ARG A 1 153 ? -19.338 22.474 -12.274 1.00 23.31 131 ARG A CA 1
ATOM 1019 C C . ARG A 1 153 ? -18.854 23.140 -10.987 1.00 21.06 131 ARG A C 1
ATOM 1020 O O . ARG A 1 153 ? -19.081 22.610 -9.897 1.00 22.18 131 ARG A O 1
ATOM 1028 N N . PRO A 1 154 ? -18.230 24.325 -11.099 1.00 20.80 132 PRO A N 1
ATOM 1029 C CA . PRO A 1 154 ? -17.942 25.051 -9.860 1.00 19.96 132 PRO A CA 1
ATOM 1030 C C . PRO A 1 154 ? -19.286 25.472 -9.219 1.00 20.06 132 PRO A C 1
ATOM 1031 O O . PRO A 1 154 ? -20.248 25.940 -9.913 1.00 19.01 132 PRO A O 1
ATOM 1035 N N . THR A 1 155 ? -19.327 25.290 -7.925 1.00 22.83 133 THR A N 1
ATOM 1036 C CA . THR A 1 155 ? -20.563 25.358 -7.212 1.00 22.28 133 THR A CA 1
ATOM 1037 C C . THR A 1 155 ? -20.319 26.264 -6.017 1.00 23.18 133 THR A C 1
ATOM 1038 O O . THR A 1 155 ? -19.440 25.992 -5.253 1.00 23.35 133 THR A O 1
ATOM 1042 N N . PHE A 1 156 ? -21.142 27.323 -5.873 1.00 23.23 134 PHE A N 1
ATOM 1043 C CA . PHE A 1 156 ? -20.887 28.381 -4.881 1.00 23.42 134 PHE A CA 1
ATOM 1044 C C . PHE A 1 156 ? -22.106 28.669 -3.989 1.00 24.02 134 PHE A C 1
ATOM 1045 O O . PHE A 1 156 ? -23.224 28.577 -4.448 1.00 25.29 134 PHE A O 1
ATOM 1053 N N . SER A 1 157 ? -21.815 29.083 -2.770 1.00 25.25 135 SER A N 1
ATOM 1054 C CA . SER A 1 157 ? -22.850 29.512 -1.785 1.00 27.61 135 SER A CA 1
ATOM 1055 C C . SER A 1 157 ? -22.589 30.940 -1.407 1.00 27.68 135 SER A C 1
ATOM 1056 O O . SER A 1 157 ? -21.500 31.439 -1.568 1.00 28.50 135 SER A O 1
ATOM 1059 N N . HIS A 1 158 ? -23.579 31.598 -0.799 1.00 31.55 136 HIS A N 1
ATOM 1060 C CA . HIS A 1 158 ? -23.315 32.881 -0.148 1.00 31.02 136 HIS A CA 1
ATOM 1061 C C . HIS A 1 158 ? -22.164 32.890 0.845 1.00 32.04 136 HIS A C 1
ATOM 1062 O O . HIS A 1 158 ? -21.425 33.897 0.898 1.00 34.38 136 HIS A O 1
ATOM 1069 N N . SER A 1 159 ? -21.991 31.785 1.561 1.00 31.21 137 SER A N 1
ATOM 1070 C CA . SER A 1 159 ? -20.968 31.634 2.590 1.00 34.00 137 SER A CA 1
ATOM 1071 C C . SER A 1 159 ? -19.633 31.199 2.071 1.00 33.10 137 SER A C 1
ATOM 1072 O O . SER A 1 159 ? -18.647 31.141 2.823 1.00 32.15 137 SER A O 1
ATOM 1075 N N . THR A 1 160 ? -19.592 30.849 0.780 1.00 30.41 138 THR A N 1
ATOM 1076 C CA . THR A 1 160 ? -18.347 30.357 0.236 1.00 28.98 138 THR A CA 1
ATOM 1077 C C . THR A 1 160 ? -17.260 31.374 0.594 1.00 28.53 138 THR A C 1
ATOM 1078 O O . THR A 1 160 ? -17.435 32.577 0.378 1.00 28.48 138 THR A O 1
ATOM 1082 N N . GLU A 1 161 ? -16.178 30.866 1.155 1.00 29.58 139 GLU A N 1
ATOM 1083 C CA . GLU A 1 161 ? -15.063 31.677 1.557 1.00 30.65 139 GLU A CA 1
ATOM 1084 C C . GLU A 1 161 ? -13.892 31.266 0.657 1.00 28.27 139 GLU A C 1
ATOM 1085 O O . GLU A 1 161 ? -13.265 30.236 0.889 1.00 29.45 139 GLU A O 1
ATOM 1088 N N . PHE A 1 162 ? -13.631 32.029 -0.399 1.00 25.79 140 PHE A N 1
ATOM 1089 C CA . PHE A 1 162 ? -12.520 31.631 -1.256 1.00 23.58 140 PHE A CA 1
ATOM 1090 C C . PHE A 1 162 ? -11.201 31.944 -0.567 1.00 23.58 140 PHE A C 1
ATOM 1091 O O . PHE A 1 162 ? -11.017 33.060 -0.075 1.00 24.53 140 PHE A O 1
ATOM 1099 N N . LYS A 1 163 ? -10.285 31.003 -0.598 1.00 23.50 141 LYS A N 1
ATOM 1100 C CA . LYS A 1 163 ? -8.905 31.182 -0.119 1.00 25.96 141 LYS A CA 1
ATOM 1101 C C . LYS A 1 163 ? -8.030 30.083 -0.654 1.00 25.94 141 LYS A C 1
ATOM 1102 O O . LYS A 1 163 ? -8.563 29.066 -1.055 1.00 26.43 141 LYS A O 1
ATOM 1107 N N . LEU A 1 164 ? -6.703 30.240 -0.640 1.00 26.51 142 LEU A N 1
ATOM 1108 C CA . LEU A 1 164 ? -5.775 29.149 -1.009 1.00 28.44 142 LEU A CA 1
ATOM 1109 C C . LEU A 1 164 ? -5.690 28.102 0.009 1.00 33.31 142 LEU A C 1
ATOM 1110 O O . LEU A 1 164 ? -5.531 28.363 1.190 1.00 33.17 142 LEU A O 1
ATOM 1115 N N . ASN A 1 165 ? -5.856 26.877 -0.441 1.00 37.45 143 ASN A N 1
ATOM 1116 C CA . ASN A 1 165 ? -5.794 25.711 0.449 1.00 45.30 143 ASN A CA 1
ATOM 1117 C C . ASN A 1 165 ? -4.332 25.197 0.688 1.00 49.32 143 ASN A C 1
ATOM 1118 O O . ASN A 1 165 ? -3.936 24.101 0.220 1.00 50.48 143 ASN A O 1
ATOM 1120 N N . THR A 1 166 ? -3.547 25.992 1.413 1.00 50.96 144 THR A N 1
ATOM 1121 C CA . THR A 1 166 ? -2.084 25.783 1.566 1.00 53.07 144 THR A CA 1
ATOM 1122 C C . THR A 1 166 ? -1.637 24.386 2.023 1.00 58.48 144 THR A C 1
ATOM 1123 O O . THR A 1 166 ? -0.577 23.887 1.609 1.00 52.51 144 THR A O 1
ATOM 1125 N N . ALA A 1 167 ? -2.433 23.770 2.892 1.00 63.72 145 ALA A N 1
ATOM 1126 C CA . ALA A 1 167 ? -2.130 22.440 3.424 1.00 65.42 145 ALA A CA 1
ATOM 1127 C C . ALA A 1 167 ? -2.326 21.331 2.396 1.00 63.83 145 ALA A C 1
ATOM 1128 O O . ALA A 1 167 ? -1.671 20.283 2.467 1.00 65.77 145 ALA A O 1
ATOM 1130 N N . ALA A 1 168 ? -3.221 21.555 1.434 1.00 63.53 146 ALA A N 1
ATOM 1131 C CA . ALA A 1 168 ? -3.437 20.588 0.348 1.00 58.30 146 ALA A CA 1
ATOM 1132 C C . ALA A 1 168 ? -2.297 20.528 -0.684 1.00 51.61 146 ALA A C 1
ATOM 1133 O O . ALA A 1 168 ? -2.384 19.729 -1.625 1.00 45.68 146 ALA A O 1
ATOM 1135 N N . GLY A 1 169 ? -1.234 21.322 -0.489 1.00 44.15 147 GLY A N 1
ATOM 1136 C CA . GLY A 1 169 ? -0.262 21.585 -1.558 1.00 39.55 147 GLY A CA 1
ATOM 1137 C C . GLY A 1 169 ? -0.902 22.583 -2.512 1.00 33.27 147 GLY A C 1
ATOM 1138 O O . GLY A 1 169 ? -2.117 22.655 -2.611 1.00 38.18 147 GLY A O 1
ATOM 1139 N N . ILE A 1 170 ? -0.111 23.399 -3.192 1.00 27.37 148 ILE A N 1
ATOM 1140 C CA . ILE A 1 170 ? -0.669 24.335 -4.173 1.00 25.17 148 ILE A CA 1
ATOM 1141 C C . ILE A 1 170 ? -0.288 23.763 -5.518 1.00 21.84 148 ILE A C 1
ATOM 1142 O O . ILE A 1 170 ? 0.850 23.921 -5.944 1.00 21.19 148 ILE A O 1
ATOM 1147 N N . LYS A 1 171 ? -1.236 23.082 -6.179 1.00 20.27 149 LYS A N 1
ATOM 1148 C CA . LYS A 1 171 ? -0.956 22.267 -7.359 1.00 19.19 149 LYS A CA 1
ATOM 1149 C C . LYS A 1 171 ? -0.142 23.009 -8.449 1.00 18.32 149 LYS A C 1
ATOM 1150 O O . LYS A 1 171 ? 0.887 22.470 -8.890 1.00 18.31 149 LYS A O 1
ATOM 1156 N N . PRO A 1 172 ? -0.561 24.215 -8.860 1.00 17.08 150 PRO A N 1
ATOM 1157 C CA . PRO A 1 172 ? 0.205 24.842 -9.954 1.00 17.17 150 PRO A CA 1
ATOM 1158 C C . PRO A 1 172 ? 1.668 25.193 -9.616 1.00 17.41 150 PRO A C 1
ATOM 1159 O O . PRO A 1 172 ? 2.597 25.082 -10.463 1.00 17.03 150 PRO A O 1
ATOM 1163 N N . VAL A 1 173 ? 1.901 25.581 -8.370 1.00 18.11 151 VAL A N 1
ATOM 1164 C CA . VAL A 1 173 ? 3.246 25.870 -7.888 1.00 19.70 151 VAL A CA 1
ATOM 1165 C C . VAL A 1 173 ? 4.070 24.585 -7.811 1.00 19.35 151 VAL A C 1
ATOM 1166 O O . VAL A 1 173 ? 5.210 24.516 -8.284 1.00 20.17 151 VAL A O 1
ATOM 1170 N N . ASP A 1 174 ? 3.519 23.576 -7.166 1.00 19.75 152 ASP A N 1
ATOM 1171 C CA . ASP A 1 174 ? 4.205 22.323 -7.010 1.00 20.13 152 ASP A CA 1
ATOM 1172 C C . ASP A 1 174 ? 4.578 21.671 -8.366 1.00 19.75 152 ASP A C 1
ATOM 1173 O O . ASP A 1 174 ? 5.700 21.180 -8.521 1.00 19.42 152 ASP A O 1
ATOM 1178 N N . GLU A 1 175 ? 3.642 21.703 -9.337 1.00 17.93 153 GLU A N 1
ATOM 1179 C CA . GLU A 1 175 ? 3.894 21.098 -10.661 1.00 18.60 153 GLU A CA 1
ATOM 1180 C C . GLU A 1 175 ? 4.869 21.954 -11.439 1.00 17.15 153 GLU A C 1
ATOM 1181 O O . GLU A 1 175 ? 5.755 21.433 -12.054 1.00 17.74 153 GLU A O 1
ATOM 1187 N N . PHE A 1 176 ? 4.773 23.278 -11.310 1.00 17.61 154 PHE A N 1
ATOM 1188 C CA . PHE A 1 176 ? 5.753 24.154 -11.942 1.00 18.36 154 PHE A CA 1
ATOM 1189 C C . PHE A 1 176 ? 7.178 23.789 -11.434 1.00 18.79 154 PHE A C 1
ATOM 1190 O O . PHE A 1 176 ? 8.167 23.662 -12.187 1.00 17.79 154 PHE A O 1
ATOM 1198 N N . ASN A 1 177 ? 7.257 23.628 -10.112 1.00 19.54 155 ASN A N 1
ATOM 1199 C CA . ASN A 1 177 ? 8.576 23.382 -9.495 1.00 20.98 155 ASN A CA 1
ATOM 1200 C C . ASN A 1 177 ? 9.152 22.018 -9.829 1.00 20.43 155 ASN A C 1
ATOM 1201 O O . ASN A 1 177 ? 10.387 21.861 -10.075 1.00 22.45 155 ASN A O 1
ATOM 1206 N N . GLU A 1 178 ? 8.259 21.042 -9.933 1.00 20.41 156 GLU A N 1
ATOM 1207 C CA . GLU A 1 178 ? 8.546 19.693 -10.403 1.00 21.45 156 GLU A CA 1
ATOM 1208 C C . GLU A 1 178 ? 9.183 19.674 -11.796 1.00 20.55 156 GLU A C 1
ATOM 1209 O O . GLU A 1 178 ? 10.251 19.105 -12.005 1.00 21.53 156 GLU A O 1
ATOM 1215 N N . ALA A 1 179 ? 8.536 20.409 -12.720 1.00 18.60 157 ALA A N 1
ATOM 1216 C CA . ALA A 1 179 ? 9.059 20.603 -14.053 1.00 17.85 157 ALA A CA 1
ATOM 1217 C C . ALA A 1 179 ? 10.413 21.283 -14.033 1.00 17.96 157 ALA A C 1
ATOM 1218 O O . ALA A 1 179 ? 11.338 20.840 -14.739 1.00 17.85 157 ALA A O 1
ATOM 1220 N N . LYS A 1 180 ? 10.533 22.377 -13.250 1.00 18.23 158 LYS A N 1
ATOM 1221 C CA . LYS A 1 180 ? 11.766 23.158 -13.200 1.00 21.27 158 LYS A CA 1
ATOM 1222 C C . LYS A 1 180 ? 12.926 22.287 -12.712 1.00 20.83 158 LYS A C 1
ATOM 1223 O O . LYS A 1 180 ? 14.073 22.347 -13.227 1.00 20.93 158 LYS A O 1
ATOM 1229 N N . ALA A 1 181 ? 12.645 21.426 -11.765 1.00 20.88 159 ALA A N 1
ATOM 1230 C CA . ALA A 1 181 ? 13.700 20.492 -11.289 1.00 23.08 159 ALA A CA 1
ATOM 1231 C C . ALA A 1 181 ? 14.154 19.460 -12.304 1.00 24.20 159 ALA A C 1
ATOM 1232 O O . ALA A 1 181 ? 15.258 18.916 -12.166 1.00 25.80 159 ALA A O 1
ATOM 1234 N N . LEU A 1 182 ? 13.348 19.193 -13.343 1.00 22.90 160 LEU A N 1
ATOM 1235 C CA . LEU A 1 182 ? 13.774 18.362 -14.497 1.00 23.38 160 LEU A CA 1
ATOM 1236 C C . LEU A 1 182 ? 14.465 19.117 -15.574 1.00 23.12 160 LEU A C 1
ATOM 1237 O O . LEU A 1 182 ? 14.878 18.530 -16.598 1.00 24.87 160 LEU A O 1
ATOM 1242 N N . GLY A 1 183 ? 14.613 20.418 -15.375 1.00 22.49 161 GLY A N 1
ATOM 1243 C CA . GLY A 1 183 ? 15.274 21.295 -16.324 1.00 23.02 161 GLY A CA 1
ATOM 1244 C C . GLY A 1 183 ? 14.280 21.755 -17.373 1.00 22.43 161 GLY A C 1
ATOM 1245 O O . GLY A 1 183 ? 14.662 22.200 -18.410 1.00 23.12 161 GLY A O 1
ATOM 1246 N N . VAL A 1 184 ? 12.994 21.708 -17.059 1.00 19.71 162 VAL A N 1
ATOM 1247 C CA . VAL A 1 184 ? 11.965 22.132 -18.034 1.00 19.63 162 VAL A CA 1
ATOM 1248 C C . VAL A 1 184 ? 11.198 23.311 -17.517 1.00 19.54 162 VAL A C 1
ATOM 1249 O O . VAL A 1 184 ? 10.404 23.161 -16.627 1.00 19.04 162 VAL A O 1
ATOM 1253 N N . GLN A 1 185 ? 11.420 24.491 -18.083 1.00 19.56 163 GLN A N 1
ATOM 1254 C CA . GLN A 1 185 ? 10.675 25.670 -17.675 1.00 19.80 163 GLN A CA 1
ATOM 1255 C C . GLN A 1 185 ? 9.297 25.572 -18.372 1.00 18.11 163 GLN A C 1
ATOM 1256 O O . GLN A 1 185 ? 9.224 25.214 -19.563 1.00 17.94 163 GLN A O 1
ATOM 1262 N N . THR A 1 186 ? 8.256 25.779 -17.616 1.00 16.31 164 THR A N 1
ATOM 1263 C CA . THR A 1 186 ? 6.869 25.677 -18.156 1.00 16.20 164 THR A CA 1
ATOM 1264 C C . THR A 1 186 ? 6.115 26.967 -17.937 1.00 16.99 164 THR A C 1
ATOM 1265 O O . THR A 1 186 ? 6.489 27.882 -17.121 1.00 17.06 164 THR A O 1
ATOM 1269 N N . ARG A 1 187 ? 4.954 27.000 -18.618 1.00 16.75 165 ARG A N 1
ATOM 1270 C CA . ARG A 1 187 ? 3.965 28.048 -18.485 1.00 16.39 165 ARG A CA 1
ATOM 1271 C C . ARG A 1 187 ? 2.749 27.455 -17.801 1.00 15.91 165 ARG A C 1
ATOM 1272 O O . ARG A 1 187 ? 1.977 26.631 -18.355 1.00 15.43 165 ARG A O 1
ATOM 1280 N N . PRO A 1 188 ? 2.538 27.839 -16.568 1.00 15.12 166 PRO A N 1
ATOM 1281 C CA . PRO A 1 188 ? 1.322 27.389 -15.894 1.00 14.49 166 PRO A CA 1
ATOM 1282 C C . PRO A 1 188 ? 0.059 27.838 -16.591 1.00 14.03 166 PRO A C 1
ATOM 1283 O O . PRO A 1 188 ? -0.020 28.961 -17.050 1.00 13.37 166 PRO A O 1
ATOM 1287 N N . VAL A 1 189 ? -0.899 26.931 -16.602 1.00 13.04 167 VAL A N 1
ATOM 1288 C CA . VAL A 1 189 ? -2.254 27.143 -17.155 1.00 13.13 167 VAL A CA 1
ATOM 1289 C C . VAL A 1 189 ? -3.286 27.142 -16.037 1.00 14.06 167 VAL A C 1
ATOM 1290 O O . VAL A 1 189 ? -3.445 26.171 -15.291 1.00 13.28 167 VAL A O 1
ATOM 1294 N N . ILE A 1 190 ? -3.991 28.264 -15.933 1.00 14.22 168 ILE A N 1
ATOM 1295 C CA . ILE A 1 190 ? -5.176 28.350 -15.066 1.00 14.80 168 ILE A CA 1
ATOM 1296 C C . ILE A 1 190 ? -6.384 28.928 -15.811 1.00 14.33 168 ILE A C 1
ATOM 1297 O O . ILE A 1 190 ? -6.248 29.860 -16.583 1.00 13.85 168 ILE A O 1
ATOM 1302 N N . LEU A 1 191 ? -7.575 28.472 -15.460 1.00 13.86 169 LEU A N 1
ATOM 1303 C CA . LEU A 1 191 ? -8.809 29.050 -15.966 1.00 13.76 169 LEU A CA 1
ATOM 1304 C C . LEU A 1 191 ? -8.929 30.378 -15.249 1.00 14.24 169 LEU A C 1
ATOM 1305 O O . LEU A 1 191 ? -8.751 30.395 -14.010 1.00 15.20 169 LEU A O 1
ATOM 1310 N N . GLY A 1 192 ? -9.174 31.426 -15.993 1.00 14.22 170 GLY A N 1
ATOM 1311 C CA . GLY A 1 192 ? -9.277 32.774 -15.458 1.00 14.80 170 GLY A CA 1
ATOM 1312 C C . GLY A 1 192 ? -10.539 32.991 -14.663 1.00 14.87 170 GLY A C 1
ATOM 1313 O O . GLY A 1 192 ? -11.539 32.253 -14.752 1.00 15.20 170 GLY A O 1
ATOM 1314 N N . PRO A 1 193 ? -10.554 34.102 -13.893 1.00 14.76 171 PRO A N 1
ATOM 1315 C CA . PRO A 1 193 ? -11.629 34.336 -12.904 1.00 15.04 171 PRO A CA 1
ATOM 1316 C C . PRO A 1 193 ? -13.015 34.587 -13.501 1.00 14.97 171 PRO A C 1
ATOM 1317 O O . PRO A 1 193 ? -14.046 34.137 -12.985 1.00 16.00 171 PRO A O 1
ATOM 1321 N N . VAL A 1 194 ? -13.080 35.240 -14.645 1.00 14.94 172 VAL A N 1
ATOM 1322 C CA . VAL A 1 194 ? -14.361 35.510 -15.234 1.00 15.10 172 VAL A CA 1
ATOM 1323 C C . VAL A 1 194 ? -15.012 34.181 -15.720 1.00 15.18 172 VAL A C 1
ATOM 1324 O O . VAL A 1 194 ? -16.166 33.864 -15.384 1.00 15.58 172 VAL A O 1
ATOM 1328 N N . SER A 1 195 ? -14.261 33.410 -16.484 1.00 14.48 173 SER A N 1
ATOM 1329 C CA . SER A 1 195 ? -14.740 32.133 -16.968 1.00 13.91 173 SER A CA 1
ATOM 1330 C C . SER A 1 195 ? -15.075 31.158 -15.836 1.00 14.35 173 SER A C 1
ATOM 1331 O O . SER A 1 195 ? -16.067 30.433 -15.872 1.00 14.13 173 SER A O 1
ATOM 1334 N N . TYR A 1 196 ? -14.193 31.087 -14.869 1.00 14.98 174 TYR A N 1
ATOM 1335 C CA . TYR A 1 196 ? -14.380 30.145 -13.764 1.00 15.61 174 TYR A CA 1
ATOM 1336 C C . TYR A 1 196 ? -15.740 30.439 -13.027 1.00 16.64 174 TYR A C 1
ATOM 1337 O O . TYR A 1 196 ? -16.490 29.515 -12.724 1.00 17.53 174 TYR A O 1
ATOM 1346 N N . LEU A 1 197 ? -16.013 31.697 -12.756 1.00 16.92 175 LEU A N 1
ATOM 1347 C CA . LEU A 1 197 ? -17.274 32.057 -12.069 1.00 17.68 175 LEU A CA 1
ATOM 1348 C C . LEU A 1 197 ? -18.457 31.839 -12.987 1.00 18.58 175 LEU A C 1
ATOM 1349 O O . LEU A 1 197 ? -19.503 31.270 -12.603 1.00 18.99 175 LEU A O 1
ATOM 1354 N N . TYR A 1 198 ? -18.327 32.340 -14.210 1.00 18.02 176 TYR A N 1
ATOM 1355 C CA . TYR A 1 198 ? -19.404 32.368 -15.142 1.00 18.69 176 TYR A CA 1
ATOM 1356 C C . TYR A 1 198 ? -19.850 30.957 -15.534 1.00 18.76 176 TYR A C 1
ATOM 1357 O O . TYR A 1 198 ? -21.042 30.766 -15.811 1.00 19.47 176 TYR A O 1
ATOM 1366 N N . LEU A 1 199 ? -18.918 30.003 -15.542 1.00 17.24 177 LEU A N 1
ATOM 1367 C CA . LEU A 1 199 ? -19.226 28.597 -15.854 1.00 18.16 177 LEU A CA 1
ATOM 1368 C C . LEU A 1 199 ? -19.764 27.813 -14.648 1.00 20.45 177 LEU A C 1
ATOM 1369 O O . LEU A 1 199 ? -20.097 26.612 -14.750 1.00 22.44 177 LEU A O 1
ATOM 1374 N N . GLY A 1 200 ? -19.802 28.478 -13.512 1.00 20.48 178 GLY A N 1
ATOM 1375 C CA . GLY A 1 200 ? -20.228 27.816 -12.272 1.00 22.16 178 GLY A CA 1
ATOM 1376 C C . GLY A 1 200 ? -21.669 28.077 -12.049 1.00 23.77 178 GLY A C 1
ATOM 1377 O O . GLY A 1 200 ? -22.328 28.670 -12.902 1.00 24.53 178 GLY A O 1
ATOM 1378 N N . LYS A 1 201 ? -22.157 27.670 -10.878 1.00 23.37 179 LYS A N 1
ATOM 1379 C CA . LYS A 1 201 ? -23.577 27.905 -10.521 1.00 25.73 179 LYS A CA 1
ATOM 1380 C C . LYS A 1 201 ? -23.730 28.010 -9.024 1.00 23.80 179 LYS A C 1
ATOM 1381 O O . LYS A 1 201 ? -22.898 27.507 -8.254 1.00 23.02 179 LYS A O 1
ATOM 1387 N N . ALA A 1 202 ? -24.876 28.557 -8.621 1.00 25.04 180 ALA A N 1
ATOM 1388 C CA . ALA A 1 202 ? -25.215 28.661 -7.219 1.00 26.82 180 ALA A CA 1
ATOM 1389 C C . ALA A 1 202 ? -25.617 27.307 -6.692 1.00 26.36 180 ALA A C 1
ATOM 1390 O O . ALA A 1 202 ? -26.340 26.583 -7.333 1.00 25.58 180 ALA A O 1
ATOM 1392 N N . ASP A 1 203 ? -25.097 26.947 -5.532 1.00 28.58 181 ASP A N 1
ATOM 1393 C CA . ASP A 1 203 ? -25.533 25.708 -4.837 1.00 30.72 181 ASP A CA 1
ATOM 1394 C C . ASP A 1 203 ? -27.004 25.838 -4.384 1.00 33.92 181 ASP A C 1
ATOM 1395 O O . ASP A 1 203 ? -27.538 26.941 -4.338 1.00 33.20 181 ASP A O 1
ATOM 1400 N N . LYS A 1 204 ? -27.622 24.692 -4.082 1.00 37.77 182 LYS A N 1
ATOM 1401 C CA . LYS A 1 204 ? -29.057 24.620 -3.711 1.00 42.64 182 LYS A CA 1
ATOM 1402 C C . LYS A 1 204 ? -29.450 25.495 -2.528 1.00 42.87 182 LYS A C 1
ATOM 1403 O O . LYS A 1 204 ? -30.604 25.910 -2.455 1.00 43.91 182 LYS A O 1
ATOM 1405 N N . ASP A 1 205 ? -28.520 25.822 -1.626 1.00 42.49 183 ASP A N 1
ATOM 1406 C CA . ASP A 1 205 ? -28.858 26.720 -0.489 1.00 42.37 183 ASP A CA 1
ATOM 1407 C C . ASP A 1 205 ? -28.736 28.222 -0.791 1.00 41.79 183 ASP A C 1
ATOM 1408 O O . ASP A 1 205 ? -28.857 29.069 0.134 1.00 39.94 183 ASP A O 1
ATOM 1413 N N . SER A 1 206 ? -28.440 28.561 -2.055 1.00 37.56 184 SER A N 1
ATOM 1414 C CA . SER A 1 206 ? -28.178 29.954 -2.432 1.00 35.35 184 SER A CA 1
ATOM 1415 C C . SER A 1 206 ? -28.722 30.284 -3.822 1.00 37.84 184 SER A C 1
ATOM 1416 O O . SER A 1 206 ? -28.049 30.943 -4.623 1.00 33.45 184 SER A O 1
ATOM 1419 N N . LEU A 1 207 ? -29.944 29.846 -4.109 1.00 36.83 185 LEU A N 1
ATOM 1420 C CA . LEU A 1 207 ? -30.490 29.958 -5.476 1.00 39.81 185 LEU A CA 1
ATOM 1421 C C . LEU A 1 207 ? -30.574 31.382 -6.044 1.00 38.95 185 LEU A C 1
ATOM 1422 O O . LEU A 1 207 ? -30.615 31.555 -7.249 1.00 40.46 185 LEU A O 1
ATOM 1425 N N . ASP A 1 208 ? -30.545 32.404 -5.208 1.00 36.91 186 ASP A N 1
ATOM 1426 C CA . ASP A 1 208 ? -30.527 33.786 -5.709 1.00 38.83 186 ASP A CA 1
ATOM 1427 C C . ASP A 1 208 ? -29.131 34.338 -6.014 1.00 36.70 186 ASP A C 1
ATOM 1428 O O . ASP A 1 208 ? -28.993 35.503 -6.398 1.00 39.06 186 ASP A O 1
ATOM 1433 N N . LEU A 1 209 ? -28.095 33.524 -5.803 1.00 34.14 187 LEU A N 1
ATOM 1434 C CA . LEU A 1 209 ? -26.695 33.958 -6.038 1.00 31.12 187 LEU A CA 1
ATOM 1435 C C . LEU A 1 209 ? -26.325 33.964 -7.518 1.00 28.51 187 LEU A C 1
ATOM 1436 O O . LEU A 1 209 ? -26.486 32.956 -8.160 1.00 30.20 187 LEU A O 1
ATOM 1441 N N . GLU A 1 210 ? -25.854 35.088 -8.045 1.00 27.65 188 GLU A N 1
ATOM 1442 C CA . GLU A 1 210 ? -25.272 35.131 -9.392 1.00 28.61 188 GLU A CA 1
ATOM 1443 C C . GLU A 1 210 ? -23.759 34.929 -9.274 1.00 25.02 188 GLU A C 1
ATOM 1444 O O . GLU A 1 210 ? -23.067 35.755 -8.712 1.00 24.44 188 GLU A O 1
ATOM 1450 N N . PRO A 1 211 ? -23.220 33.826 -9.819 1.00 24.72 189 PRO A N 1
ATOM 1451 C CA . PRO A 1 211 ? -21.784 33.544 -9.622 1.00 23.26 189 PRO A CA 1
ATOM 1452 C C . PRO A 1 211 ? -20.850 34.688 -9.906 1.00 23.07 189 PRO A C 1
ATOM 1453 O O . PRO A 1 211 ? -19.930 34.946 -9.118 1.00 22.51 189 PRO A O 1
ATOM 1457 N N . ILE A 1 212 ? -21.092 35.449 -10.964 1.00 22.77 190 ILE A N 1
ATOM 1458 C CA . ILE A 1 212 ? -20.153 36.535 -11.377 1.00 23.38 190 ILE A CA 1
ATOM 1459 C C . ILE A 1 212 ? -20.051 37.626 -10.280 1.00 22.89 190 ILE A C 1
ATOM 1460 O O . ILE A 1 212 ? -19.040 38.295 -10.168 1.00 22.02 190 ILE A O 1
ATOM 1465 N N . SER A 1 213 ? -21.080 37.764 -9.463 1.00 22.71 191 SER A N 1
ATOM 1466 C CA . SER A 1 213 ? -21.100 38.706 -8.325 1.00 23.40 191 SER A CA 1
ATOM 1467 C C . SER A 1 213 ? -19.969 38.515 -7.330 1.00 22.45 191 SER A C 1
ATOM 1468 O O . SER A 1 213 ? -19.629 39.472 -6.586 1.00 23.38 191 SER A O 1
ATOM 1471 N N . LEU A 1 214 ? -19.401 37.303 -7.329 1.00 21.30 192 LEU A N 1
ATOM 1472 C CA . LEU A 1 214 ? -18.317 36.877 -6.432 1.00 21.46 192 LEU A CA 1
ATOM 1473 C C . LEU A 1 214 ? -16.955 37.308 -6.937 1.00 19.30 192 LEU A C 1
ATOM 1474 O O . LEU A 1 214 ? -15.966 37.130 -6.269 1.00 20.33 192 LEU A O 1
ATOM 1479 N N . LEU A 1 215 ? -16.893 37.983 -8.083 1.00 19.84 193 LEU A N 1
ATOM 1480 C CA . LEU A 1 215 ? -15.599 38.413 -8.647 1.00 21.24 193 LEU A CA 1
ATOM 1481 C C . LEU A 1 215 ? -14.695 39.140 -7.662 1.00 20.32 193 LEU A C 1
ATOM 1482 O O . LEU A 1 215 ? -13.526 38.817 -7.587 1.00 20.39 193 LEU A O 1
ATOM 1487 N N . PRO A 1 216 ? -15.215 40.095 -6.845 1.00 22.25 194 PRO A N 1
ATOM 1488 C CA . PRO A 1 216 ? -14.290 40.760 -5.911 1.00 22.68 194 PRO A CA 1
ATOM 1489 C C . PRO A 1 216 ? -13.737 39.882 -4.771 1.00 23.77 194 PRO A C 1
ATOM 1490 O O . PRO A 1 216 ? -12.647 40.139 -4.254 1.00 25.34 194 PRO A O 1
ATOM 1494 N N . LYS A 1 217 ? -14.457 38.843 -4.413 1.00 23.23 195 LYS A N 1
ATOM 1495 C CA . LYS A 1 217 ? -14.008 37.851 -3.462 1.00 24.57 195 LYS A CA 1
ATOM 1496 C C . LYS A 1 217 ? -12.937 36.915 -4.015 1.00 24.63 195 LYS A C 1
ATOM 1497 O O . LYS A 1 217 ? -12.035 36.510 -3.285 1.00 24.54 195 LYS A O 1
ATOM 1503 N N . ILE A 1 218 ? -13.041 36.533 -5.297 1.00 21.51 196 ILE A N 1
ATOM 1504 C CA . ILE A 1 218 ? -12.071 35.573 -5.815 1.00 20.65 196 ILE A CA 1
ATOM 1505 C C . ILE A 1 218 ? -10.796 36.250 -6.333 1.00 19.58 196 ILE A C 1
ATOM 1506 O O . ILE A 1 218 ? -9.728 35.610 -6.300 1.00 19.56 196 ILE A O 1
ATOM 1511 N N . LEU A 1 219 ? -10.865 37.509 -6.794 1.00 18.29 197 LEU A N 1
ATOM 1512 C CA . LEU A 1 219 ? -9.687 38.146 -7.383 1.00 18.75 197 LEU A CA 1
ATOM 1513 C C . LEU A 1 219 ? -8.453 38.082 -6.472 1.00 19.04 197 LEU A C 1
ATOM 1514 O O . LEU A 1 219 ? -7.361 37.734 -6.904 1.00 18.23 197 LEU A O 1
ATOM 1519 N N . PRO A 1 220 ? -8.613 38.362 -5.149 1.00 20.51 198 PRO A N 1
ATOM 1520 C CA . PRO A 1 220 ? -7.417 38.289 -4.290 1.00 20.94 198 PRO A CA 1
ATOM 1521 C C . PRO A 1 220 ? -6.775 36.983 -4.190 1.00 21.61 198 PRO A C 1
ATOM 1522 O O . PRO A 1 220 ? -5.567 36.883 -3.978 1.00 21.81 198 PRO A O 1
ATOM 1526 N N . VAL A 1 221 ? -7.561 35.929 -4.400 1.00 21.05 199 VAL A N 1
ATOM 1527 C CA . VAL A 1 221 ? -7.073 34.564 -4.337 1.00 21.91 199 VAL A CA 1
ATOM 1528 C C . VAL A 1 221 ? -6.256 34.275 -5.587 1.00 20.06 199 VAL A C 1
ATOM 1529 O O . VAL A 1 221 ? -5.157 33.758 -5.456 1.00 18.79 199 VAL A O 1
ATOM 1533 N N . TYR A 1 222 ? -6.744 34.709 -6.758 1.00 19.84 200 TYR A N 1
ATOM 1534 C CA . TYR A 1 222 ? -5.949 34.599 -8.019 1.00 18.41 200 TYR A CA 1
ATOM 1535 C C . TYR A 1 222 ? -4.644 35.409 -7.874 1.00 19.54 200 TYR A C 1
ATOM 1536 O O . TYR A 1 222 ? -3.535 34.982 -8.255 1.00 19.19 200 TYR A O 1
ATOM 1545 N N . LYS A 1 223 ? -4.731 36.558 -7.231 1.00 19.13 201 LYS A N 1
ATOM 1546 C CA . LYS A 1 223 ? -3.553 37.401 -7.111 1.00 20.39 201 LYS A CA 1
ATOM 1547 C C . LYS A 1 223 ? -2.577 36.708 -6.221 1.00 19.68 201 LYS A C 1
ATOM 1548 O O . LYS A 1 223 ? -1.418 36.670 -6.493 1.00 20.72 201 LYS A O 1
ATOM 1554 N N . GLU A 1 224 ? -3.030 36.099 -5.144 1.00 21.52 202 GLU A N 1
ATOM 1555 C CA . GLU A 1 224 ? -2.034 35.400 -4.271 1.00 22.96 202 GLU A CA 1
ATOM 1556 C C . GLU A 1 224 ? -1.378 34.220 -5.019 1.00 21.26 202 GLU A C 1
ATOM 1557 O O . GLU A 1 224 ? -0.152 33.993 -4.958 1.00 21.51 202 GLU A O 1
ATOM 1563 N N . LEU A 1 225 ? -2.204 33.427 -5.688 1.00 19.99 203 LEU A N 1
ATOM 1564 C CA . LEU A 1 225 ? -1.710 32.326 -6.506 1.00 19.25 203 LEU A CA 1
ATOM 1565 C C . LEU A 1 225 ? -0.633 32.789 -7.466 1.00 18.43 203 LEU A C 1
ATOM 1566 O O . LEU A 1 225 ? 0.435 32.141 -7.589 1.00 19.97 203 LEU A O 1
ATOM 1571 N N . LEU A 1 226 ? -0.928 33.883 -8.172 1.00 17.85 204 LEU A N 1
ATOM 1572 C CA . LEU A 1 226 ? -0.044 34.393 -9.214 1.00 18.30 204 LEU A CA 1
ATOM 1573 C C . LEU A 1 226 ? 1.236 34.924 -8.581 1.00 18.70 204 LEU A C 1
ATOM 1574 O O . LEU A 1 226 ? 2.349 34.722 -9.102 1.00 19.42 204 LEU A O 1
ATOM 1579 N N . GLN A 1 227 ? 1.104 35.558 -7.404 1.00 19.57 205 GLN A N 1
ATOM 1580 C CA . GLN A 1 227 ? 2.322 35.960 -6.716 1.00 20.96 205 GLN A CA 1
ATOM 1581 C C . GLN A 1 227 ? 3.228 34.757 -6.408 1.00 21.05 205 GLN A C 1
ATOM 1582 O O . GLN A 1 227 ? 4.472 34.834 -6.535 1.00 22.92 205 GLN A O 1
ATOM 1588 N N . LYS A 1 228 ? 2.630 33.655 -5.986 1.00 21.98 206 LYS A N 1
ATOM 1589 C CA . LYS A 1 228 ? 3.362 32.506 -5.534 1.00 22.36 206 LYS A CA 1
ATOM 1590 C C . LYS A 1 228 ? 4.035 31.868 -6.732 1.00 21.44 206 LYS A C 1
ATOM 1591 O O . LYS A 1 228 ? 5.155 31.343 -6.626 1.00 22.74 206 LYS A O 1
ATOM 1597 N N . LEU A 1 229 ? 3.338 31.883 -7.864 1.00 19.73 207 LEU A N 1
ATOM 1598 C CA . LEU A 1 229 ? 3.908 31.373 -9.123 1.00 20.03 207 LEU A CA 1
ATOM 1599 C C . LEU A 1 229 ? 5.137 32.172 -9.541 1.00 20.20 207 LEU A C 1
ATOM 1600 O O . LEU A 1 229 ? 6.104 31.596 -10.033 1.00 22.13 207 LEU A O 1
ATOM 1605 N N . LYS A 1 230 ? 5.042 33.501 -9.475 1.00 20.09 208 LYS A N 1
ATOM 1606 C CA . LYS A 1 230 ? 6.128 34.391 -9.840 1.00 22.71 208 LYS A CA 1
ATOM 1607 C C . LYS A 1 230 ? 7.289 34.095 -8.880 1.00 23.61 208 LYS A C 1
ATOM 1608 O O . LYS A 1 230 ? 8.415 33.987 -9.307 1.00 23.78 208 LYS A O 1
ATOM 1614 N N . GLU A 1 231 ? 6.991 33.963 -7.592 1.00 24.76 209 GLU A N 1
ATOM 1615 C CA . GLU A 1 231 ? 8.049 33.698 -6.568 1.00 26.64 209 GLU A CA 1
ATOM 1616 C C . GLU A 1 231 ? 8.740 32.363 -6.855 1.00 27.02 209 GLU A C 1
ATOM 1617 O O . GLU A 1 231 ? 9.947 32.250 -6.651 1.00 27.07 209 GLU A O 1
ATOM 1623 N N . ALA A 1 232 ? 8.005 31.367 -7.369 1.00 24.01 210 ALA A N 1
ATOM 1624 C CA . ALA A 1 232 ? 8.580 30.074 -7.764 1.00 24.96 210 ALA A CA 1
ATOM 1625 C C . ALA A 1 232 ? 9.507 30.116 -8.998 1.00 26.12 210 ALA A C 1
ATOM 1626 O O . ALA A 1 232 ? 10.229 29.174 -9.231 1.00 25.52 210 ALA A O 1
ATOM 1628 N N . GLY A 1 233 ? 9.385 31.166 -9.807 1.00 25.65 211 GLY A N 1
ATOM 1629 C CA . GLY A 1 233 ? 10.136 31.384 -11.019 1.00 24.90 211 GLY A CA 1
ATOM 1630 C C . GLY A 1 233 ? 9.321 31.356 -12.333 1.00 23.52 211 GLY A C 1
ATOM 1631 O O . GLY A 1 233 ? 9.915 31.302 -13.408 1.00 23.28 211 GLY A O 1
ATOM 1632 N N . ALA A 1 234 ? 7.981 31.379 -12.259 1.00 21.49 212 ALA A N 1
ATOM 1633 C CA . ALA A 1 234 ? 7.172 31.388 -13.471 1.00 20.13 212 ALA A CA 1
ATOM 1634 C C . ALA A 1 234 ? 7.146 32.819 -14.033 1.00 21.43 212 ALA A C 1
ATOM 1635 O O . ALA A 1 234 ? 6.786 33.767 -13.333 1.00 23.84 212 ALA A O 1
ATOM 1637 N N . GLU A 1 235 ? 7.546 33.011 -15.284 1.00 21.10 213 GLU A N 1
ATOM 1638 C CA . GLU A 1 235 ? 7.534 34.374 -15.845 1.00 22.16 213 GLU A CA 1
ATOM 1639 C C . GLU A 1 235 ? 6.326 34.638 -16.693 1.00 20.14 213 GLU A C 1
ATOM 1640 O O . GLU A 1 235 ? 6.037 35.841 -16.987 1.00 19.05 213 GLU A O 1
ATOM 1646 N N . GLN A 1 236 ? 5.687 33.556 -17.174 1.00 18.67 214 GLN A N 1
ATOM 1647 C CA . GLN A 1 236 ? 4.427 33.693 -17.945 1.00 18.85 214 GLN A CA 1
ATOM 1648 C C . GLN A 1 236 ? 3.435 32.664 -17.479 1.00 17.31 214 GLN A C 1
ATOM 1649 O O . GLN A 1 236 ? 3.819 31.513 -17.084 1.00 16.24 214 GLN A O 1
ATOM 1655 N N . VAL A 1 237 ? 2.160 33.081 -17.501 1.00 15.08 215 VAL A N 1
ATOM 1656 C CA . VAL A 1 237 ? 1.029 32.246 -17.189 1.00 14.75 215 VAL A CA 1
ATOM 1657 C C . VAL A 1 237 ? -0.003 32.334 -18.323 1.00 14.42 215 VAL A C 1
ATOM 1658 O O . VAL A 1 237 ? -0.302 33.436 -18.805 1.00 14.09 215 VAL A O 1
ATOM 1662 N N . GLN A 1 238 ? -0.460 31.146 -18.762 1.00 13.67 216 GLN A N 1
ATOM 1663 C CA . GLN A 1 238 ? -1.577 31.017 -19.696 1.00 13.15 216 GLN A CA 1
ATOM 1664 C C . GLN A 1 238 ? -2.888 31.073 -18.874 1.00 13.08 216 GLN A C 1
ATOM 1665 O O . GLN A 1 238 ? -3.182 30.169 -18.103 1.00 13.93 216 GLN A O 1
ATOM 1671 N N . ILE A 1 239 ? -3.664 32.153 -18.993 1.00 12.68 217 ILE A N 1
ATOM 1672 C CA . ILE A 1 239 ? -4.873 32.378 -18.242 1.00 12.56 217 ILE A CA 1
ATOM 1673 C C . ILE A 1 239 ? -6.087 32.264 -19.196 1.00 12.87 217 ILE A C 1
ATOM 1674 O O . ILE A 1 239 ? -6.288 33.073 -20.079 1.00 12.12 217 ILE A O 1
ATOM 1679 N N . ASP A 1 240 ? -6.810 31.179 -19.088 1.00 12.53 218 ASP A N 1
ATOM 1680 C CA . ASP A 1 240 ? -7.820 30.788 -20.100 1.00 12.02 218 ASP A CA 1
ATOM 1681 C C . ASP A 1 240 ? -9.096 31.582 -19.770 1.00 11.84 218 ASP A C 1
ATOM 1682 O O . ASP A 1 240 ? -9.653 31.507 -18.647 1.00 12.77 218 ASP A O 1
ATOM 1687 N N . GLU A 1 241 ? -9.627 32.249 -20.767 1.00 11.93 219 GLU A N 1
ATOM 1688 C CA . GLU A 1 241 ? -10.912 32.928 -20.694 1.00 12.02 219 GLU A CA 1
ATOM 1689 C C . GLU A 1 241 ? -11.786 32.565 -21.894 1.00 12.08 219 GLU A C 1
ATOM 1690 O O . GLU A 1 241 ? -12.230 33.434 -22.719 1.00 11.82 219 GLU A O 1
ATOM 1696 N N . PRO A 1 242 ? -12.103 31.263 -21.999 1.00 12.47 220 PRO A N 1
ATOM 1697 C CA . PRO A 1 242 ? -12.853 30.814 -23.160 1.00 12.56 220 PRO A CA 1
ATOM 1698 C C . PRO A 1 242 ? -14.314 31.313 -23.209 1.00 12.67 220 PRO A C 1
ATOM 1699 O O . PRO A 1 242 ? -14.897 31.306 -24.273 1.00 13.43 220 PRO A O 1
ATOM 1703 N N . VAL A 1 243 ? -14.830 31.874 -22.130 1.00 13.29 221 VAL A N 1
ATOM 1704 C CA . VAL A 1 243 ? -16.203 32.460 -22.226 1.00 13.44 221 VAL A CA 1
ATOM 1705 C C . VAL A 1 243 ? -16.309 33.655 -23.141 1.00 13.71 221 VAL A C 1
ATOM 1706 O O . VAL A 1 243 ? -17.399 33.996 -23.579 1.00 15.28 221 VAL A O 1
ATOM 1710 N N . LEU A 1 244 ? -15.149 34.189 -23.576 1.00 13.65 222 LEU A N 1
ATOM 1711 C CA . LEU A 1 244 ? -15.086 35.200 -24.593 1.00 14.11 222 LEU A CA 1
ATOM 1712 C C . LEU A 1 244 ? -15.616 34.760 -25.989 1.00 14.47 222 LEU A C 1
ATOM 1713 O O . LEU A 1 244 ? -15.883 35.600 -26.849 1.00 13.58 222 LEU A O 1
ATOM 1718 N N . VAL A 1 245 ? -15.775 33.449 -26.203 1.00 13.02 223 VAL A N 1
ATOM 1719 C CA . VAL A 1 245 ? -16.331 32.953 -27.461 1.00 13.24 223 VAL A CA 1
ATOM 1720 C C . VAL A 1 245 ? -17.845 32.804 -27.369 1.00 13.97 223 VAL A C 1
ATOM 1721 O O . VAL A 1 245 ? -18.452 32.421 -28.371 1.00 14.88 223 VAL A O 1
ATOM 1725 N N . LEU A 1 246 ? -18.390 33.004 -26.192 1.00 13.71 224 LEU A N 1
ATOM 1726 C CA . LEU A 1 246 ? -19.883 32.974 -26.004 1.00 14.77 224 LEU A CA 1
ATOM 1727 C C . LEU A 1 246 ? -20.511 34.363 -26.172 1.00 16.04 224 LEU A C 1
ATOM 1728 O O . LEU A 1 246 ? -19.843 35.412 -26.123 1.00 15.96 224 LEU A O 1
ATOM 1733 N N . ASP A 1 247 ? -21.837 34.342 -26.348 1.00 16.62 225 ASP A N 1
ATOM 1734 C CA . ASP A 1 247 ? -22.621 35.545 -26.233 1.00 17.52 225 ASP A CA 1
ATOM 1735 C C . ASP A 1 247 ? -22.648 35.947 -24.785 1.00 18.13 225 ASP A C 1
ATOM 1736 O O . ASP A 1 247 ? -23.208 35.234 -23.927 1.00 21.90 225 ASP A O 1
ATOM 1741 N N . LEU A 1 248 ? -22.079 37.114 -24.491 1.00 17.33 226 LEU A N 1
ATOM 1742 C CA . LEU A 1 248 ? -21.901 37.567 -23.138 1.00 17.61 226 LEU A CA 1
ATOM 1743 C C . LEU A 1 248 ? -22.741 38.839 -22.873 1.00 18.56 226 LEU A C 1
ATOM 1744 O O . LEU A 1 248 ? -22.724 39.743 -23.670 1.00 19.30 226 LEU A O 1
ATOM 1749 N N . PRO A 1 249 ? -23.449 38.859 -21.772 1.00 20.45 227 PRO A N 1
ATOM 1750 C CA . PRO A 1 249 ? -24.101 40.117 -21.462 1.00 21.94 227 PRO A CA 1
ATOM 1751 C C . PRO A 1 249 ? -23.110 41.255 -21.294 1.00 21.31 227 PRO A C 1
ATOM 1752 O O . PRO A 1 249 ? -21.960 41.076 -20.831 1.00 19.85 227 PRO A O 1
ATOM 1756 N N . GLU A 1 250 ? -23.577 42.488 -21.586 1.00 22.56 228 GLU A N 1
ATOM 1757 C CA . GLU A 1 250 ? -22.712 43.643 -21.432 1.00 22.52 228 GLU A CA 1
ATOM 1758 C C . GLU A 1 250 ? -22.121 43.734 -20.038 1.00 22.13 228 GLU A C 1
ATOM 1759 O O . GLU A 1 250 ? -20.991 44.127 -19.914 1.00 21.05 228 GLU A O 1
ATOM 1765 N N . ALA A 1 251 ? -22.883 43.399 -18.991 1.00 22.34 229 ALA A N 1
ATOM 1766 C CA . ALA A 1 251 ? -22.401 43.530 -17.618 1.00 23.01 229 ALA A CA 1
ATOM 1767 C C . ALA A 1 251 ? -21.324 42.518 -17.264 1.00 22.98 229 ALA A C 1
ATOM 1768 O O . ALA A 1 251 ? -20.637 42.643 -16.255 1.00 25.38 229 ALA A O 1
ATOM 1770 N N . VAL A 1 252 ? -21.282 41.434 -18.030 1.00 22.30 230 VAL A N 1
ATOM 1771 C CA . VAL A 1 252 ? -20.200 40.463 -17.903 1.00 19.73 230 VAL A CA 1
ATOM 1772 C C . VAL A 1 252 ? -18.986 40.903 -18.681 1.00 18.62 230 VAL A C 1
ATOM 1773 O O . VAL A 1 252 ? -17.849 40.759 -18.203 1.00 18.11 230 VAL A O 1
ATOM 1777 N N . GLN A 1 253 ? -19.195 41.474 -19.851 1.00 18.20 231 GLN A N 1
ATOM 1778 C CA . GLN A 1 253 ? -18.081 41.984 -20.638 1.00 18.16 231 GLN A CA 1
ATOM 1779 C C . GLN A 1 253 ? -17.202 42.991 -19.872 1.00 18.94 231 GLN A C 1
ATOM 1780 O O . GLN A 1 253 ? -15.959 42.963 -20.011 1.00 17.73 231 GLN A O 1
ATOM 1786 N N . SER A 1 254 ? -17.803 43.851 -19.035 1.00 18.91 232 SER A N 1
ATOM 1787 C CA . SER A 1 254 ? -17.024 44.860 -18.345 1.00 19.22 232 SER A CA 1
ATOM 1788 C C . SER A 1 254 ? -16.075 44.280 -17.281 1.00 18.84 232 SER A C 1
ATOM 1789 O O . SER A 1 254 ? -15.122 44.960 -16.779 1.00 20.50 232 SER A O 1
ATOM 1792 N N . LYS A 1 255 ? -16.310 43.021 -16.963 1.00 18.53 233 LYS A N 1
ATOM 1793 C CA . LYS A 1 255 ? -15.579 42.380 -15.857 1.00 19.05 233 LYS A CA 1
ATOM 1794 C C . LYS A 1 255 ? -14.129 42.007 -16.229 1.00 18.77 233 LYS A C 1
ATOM 1795 O O . LYS A 1 255 ? -13.313 41.811 -15.366 1.00 17.93 233 LYS A O 1
ATOM 1801 N N . PHE A 1 256 ? -13.843 41.882 -17.515 1.00 16.96 234 PHE A N 1
ATOM 1802 C CA . PHE A 1 256 ? -12.476 41.546 -17.887 1.00 17.35 234 PHE A CA 1
ATOM 1803 C C . PHE A 1 256 ? -11.516 42.678 -17.515 1.00 16.89 234 PHE A C 1
ATOM 1804 O O . PHE A 1 256 ? -10.464 42.439 -17.021 1.00 16.12 234 PHE A O 1
ATOM 1812 N N . LYS A 1 257 ? -11.914 43.920 -17.763 1.00 18.91 235 LYS A N 1
ATOM 1813 C CA . LYS A 1 257 ? -11.086 45.058 -17.428 1.00 19.49 235 LYS A CA 1
ATOM 1814 C C . LYS A 1 257 ? -10.841 45.082 -15.916 1.00 18.28 235 LYS A C 1
ATOM 1815 O O . LYS A 1 257 ? -9.734 45.307 -15.457 1.00 18.16 235 LYS A O 1
ATOM 1821 N N . GLU A 1 258 ? -11.933 44.937 -15.172 1.00 19.91 236 GLU A N 1
ATOM 1822 C CA . GLU A 1 258 ? -11.907 44.939 -13.721 1.00 22.52 236 GLU A CA 1
ATOM 1823 C C . GLU A 1 258 ? -10.931 43.847 -13.262 1.00 21.25 236 GLU A C 1
ATOM 1824 O O . GLU A 1 258 ? -10.010 44.167 -12.501 1.00 20.76 236 GLU A O 1
ATOM 1830 N N . ALA A 1 259 ? -11.123 42.619 -13.734 1.00 19.06 237 ALA A N 1
ATOM 1831 C CA . ALA A 1 259 ? -10.355 41.466 -13.292 1.00 17.86 237 ALA A CA 1
ATOM 1832 C C . ALA A 1 259 ? -8.841 41.646 -13.590 1.00 17.79 237 ALA A C 1
ATOM 1833 O O . ALA A 1 259 ? -7.993 41.494 -12.690 1.00 18.85 237 ALA A O 1
ATOM 1835 N N . TYR A 1 260 ? -8.507 42.012 -14.796 1.00 16.29 238 TYR A N 1
ATOM 1836 C CA . TYR A 1 260 ? -7.144 41.989 -15.222 1.00 17.57 238 TYR A CA 1
ATOM 1837 C C . TYR A 1 260 ? -6.363 43.262 -14.758 1.00 18.51 238 TYR A C 1
ATOM 1838 O O . TYR A 1 260 ? -5.138 43.212 -14.535 1.00 19.27 238 TYR A O 1
ATOM 1847 N N . ASP A 1 261 ? -7.045 44.389 -14.606 1.00 18.75 239 ASP A N 1
ATOM 1848 C CA . ASP A 1 261 ? -6.413 45.541 -13.961 1.00 19.39 239 ASP A CA 1
ATOM 1849 C C . ASP A 1 261 ? -5.960 45.179 -12.534 1.00 20.16 239 ASP A C 1
ATOM 1850 O O . ASP A 1 261 ? -4.853 45.620 -12.106 1.00 21.62 239 ASP A O 1
ATOM 1855 N N . ALA A 1 262 ? -6.780 44.390 -11.808 1.00 19.49 240 ALA A N 1
ATOM 1856 C CA . ALA A 1 262 ? -6.463 43.918 -10.454 1.00 21.26 240 ALA A CA 1
ATOM 1857 C C . ALA A 1 262 ? -5.299 42.940 -10.464 1.00 21.77 240 ALA A C 1
ATOM 1858 O O . ALA A 1 262 ? -4.396 43.044 -9.611 1.00 23.36 240 ALA A O 1
ATOM 1860 N N . LEU A 1 263 ? -5.247 42.035 -11.443 1.00 19.88 241 LEU A N 1
ATOM 1861 C CA . LEU A 1 263 ? -4.273 40.981 -11.414 1.00 19.04 241 LEU A CA 1
ATOM 1862 C C . LEU A 1 263 ? -2.896 41.365 -11.892 1.00 19.55 241 LEU A C 1
ATOM 1863 O O . LEU A 1 263 ? -1.920 40.959 -11.278 1.00 20.92 241 LEU A O 1
ATOM 1868 N N . VAL A 1 264 ? -2.822 42.104 -12.980 1.00 20.26 242 VAL A N 1
ATOM 1869 C CA . VAL A 1 264 ? -1.514 42.433 -13.597 1.00 20.21 242 VAL A CA 1
ATOM 1870 C C . VAL A 1 264 ? -0.759 43.373 -12.673 1.00 21.48 242 VAL A C 1
ATOM 1871 O O . VAL A 1 264 ? -1.313 44.326 -12.142 1.00 23.50 242 VAL A O 1
ATOM 1875 N N . GLY A 1 265 ? 0.528 43.104 -12.513 1.00 20.96 243 GLY A N 1
ATOM 1876 C CA . GLY A 1 265 ? 1.409 43.974 -11.755 1.00 22.37 243 GLY A CA 1
ATOM 1877 C C . GLY A 1 265 ? 2.845 43.490 -11.777 1.00 21.63 243 GLY A C 1
ATOM 1878 O O . GLY A 1 265 ? 3.198 42.523 -12.503 1.00 23.00 243 GLY A O 1
ATOM 1879 N N . ALA A 1 266 ? 3.696 44.150 -11.002 1.00 21.78 244 ALA A N 1
ATOM 1880 C CA . ALA A 1 266 ? 5.139 43.791 -10.959 1.00 23.16 244 ALA A CA 1
ATOM 1881 C C . ALA A 1 266 ? 5.438 42.510 -10.253 1.00 22.99 244 ALA A C 1
ATOM 1882 O O . ALA A 1 266 ? 6.526 41.910 -10.371 1.00 21.81 244 ALA A O 1
ATOM 1884 N N . ASP A 1 267 ? 4.478 42.111 -9.452 1.00 23.10 245 ASP A N 1
ATOM 1885 C CA . ASP A 1 267 ? 4.651 40.992 -8.506 1.00 22.52 245 ASP A CA 1
ATOM 1886 C C . ASP A 1 267 ? 4.067 39.684 -8.999 1.00 22.46 245 ASP A C 1
ATOM 1887 O O . ASP A 1 267 ? 4.037 38.688 -8.235 1.00 22.44 245 ASP A O 1
ATOM 1892 N N . VAL A 1 268 ? 3.612 39.648 -10.261 1.00 20.21 246 VAL A N 1
ATOM 1893 C CA . VAL A 1 268 ? 3.006 38.418 -10.822 1.00 19.92 246 VAL A CA 1
ATOM 1894 C C . VAL A 1 268 ? 3.639 38.145 -12.188 1.00 18.22 246 VAL A C 1
ATOM 1895 O O . VAL A 1 268 ? 4.257 39.028 -12.798 1.00 19.86 246 VAL A O 1
ATOM 1899 N N . PRO A 1 269 ? 3.445 36.941 -12.728 1.00 17.12 247 PRO A N 1
ATOM 1900 C CA . PRO A 1 269 ? 3.905 36.649 -14.059 1.00 16.20 247 PRO A CA 1
ATOM 1901 C C . PRO A 1 269 ? 3.109 37.458 -15.074 1.00 16.18 247 PRO A C 1
ATOM 1902 O O . PRO A 1 269 ? 1.988 37.850 -14.806 1.00 17.06 247 PRO A O 1
ATOM 1906 N N . GLU A 1 270 ? 3.669 37.583 -16.244 1.00 16.56 248 GLU A N 1
ATOM 1907 C CA . GLU A 1 270 ? 2.960 38.025 -17.469 1.00 16.54 248 GLU A CA 1
ATOM 1908 C C . GLU A 1 270 ? 1.857 37.021 -17.771 1.00 15.84 248 GLU A C 1
ATOM 1909 O O . GLU A 1 270 ? 1.994 35.803 -17.557 1.00 16.19 248 GLU A O 1
ATOM 1915 N N . LEU A 1 271 ? 0.741 37.593 -18.190 1.00 15.71 249 LEU A N 1
ATOM 1916 C CA . LEU A 1 271 ? -0.475 36.837 -18.480 1.00 15.33 249 LEU A CA 1
ATOM 1917 C C . LEU A 1 271 ? -0.789 36.853 -19.970 1.00 14.58 249 LEU A C 1
ATOM 1918 O O . LEU A 1 271 ? -0.831 37.903 -20.600 1.00 14.56 249 LEU A O 1
ATOM 1923 N N . ILE A 1 272 ? -1.068 35.677 -20.504 1.00 14.07 250 ILE A N 1
ATOM 1924 C CA . ILE A 1 272 ? -1.498 35.474 -21.870 1.00 14.10 250 ILE A CA 1
ATOM 1925 C C . ILE A 1 272 ? -2.941 35.010 -21.807 1.00 13.29 250 ILE A C 1
ATOM 1926 O O . ILE A 1 272 ? -3.237 33.893 -21.318 1.00 13.97 250 ILE A O 1
ATOM 1931 N N . LEU A 1 273 ? -3.840 35.913 -22.146 1.00 13.46 251 LEU A N 1
ATOM 1932 C CA . LEU A 1 273 ? -5.255 35.697 -22.039 1.00 13.22 251 LEU A CA 1
ATOM 1933 C C . LEU A 1 273 ? -5.689 34.858 -23.247 1.00 12.57 251 LEU A C 1
ATOM 1934 O O . LEU A 1 273 ? -5.533 35.220 -24.395 1.00 11.58 251 LEU A O 1
ATOM 1939 N N . THR A 1 274 ? -6.257 33.674 -22.954 1.00 12.11 252 THR A N 1
ATOM 1940 C CA . THR A 1 274 ? -6.295 32.624 -23.931 1.00 11.64 252 THR A CA 1
ATOM 1941 C C . THR A 1 274 ? -7.733 32.189 -24.213 1.00 11.57 252 THR A C 1
ATOM 1942 O O . THR A 1 274 ? -8.523 31.941 -23.301 1.00 12.15 252 THR A O 1
ATOM 1946 N N . THR A 1 275 ? -8.069 32.172 -25.485 1.00 11.65 253 THR A N 1
ATOM 1947 C CA . THR A 1 275 ? -9.412 31.849 -25.942 1.00 11.72 253 THR A CA 1
ATOM 1948 C C . THR A 1 275 ? -9.380 30.755 -27.014 1.00 11.18 253 THR A C 1
ATOM 1949 O O . THR A 1 275 ? -8.385 30.571 -27.669 1.00 11.93 253 THR A O 1
ATOM 1953 N N . TYR A 1 276 ? -10.445 29.925 -27.106 1.00 10.99 254 TYR A N 1
ATOM 1954 C CA . TYR A 1 276 ? -10.489 28.848 -28.025 1.00 10.77 254 TYR A CA 1
ATOM 1955 C C . TYR A 1 276 ? -11.927 28.456 -28.318 1.00 11.47 254 TYR A C 1
ATOM 1956 O O . TYR A 1 276 ? -12.824 28.746 -27.530 1.00 11.42 254 TYR A O 1
ATOM 1965 N N . PHE A 1 277 ? -12.099 27.718 -29.392 1.00 12.41 255 PHE A N 1
ATOM 1966 C CA . PHE A 1 277 ? -13.357 27.095 -29.823 1.00 13.26 255 PHE A CA 1
ATOM 1967 C C . PHE A 1 277 ? -14.298 28.060 -30.545 1.00 13.68 255 PHE A C 1
ATOM 1968 O O . PHE A 1 277 ? -15.416 27.599 -30.947 1.00 17.86 255 PHE A O 1
ATOM 1976 N N . GLY A 1 278 ? -13.957 29.340 -30.740 1.00 12.66 256 GLY A N 1
ATOM 1977 C CA . GLY A 1 278 ? -14.857 30.234 -31.376 1.00 13.35 256 GLY A CA 1
ATOM 1978 C C . GLY A 1 278 ? -14.346 31.617 -31.501 1.00 13.43 256 GLY A C 1
ATOM 1979 O O . GLY A 1 278 ? -13.154 31.868 -31.478 1.00 13.40 256 GLY A O 1
ATOM 1980 N N . ASP A 1 279 ? -15.298 32.487 -31.735 1.00 14.34 257 ASP A N 1
ATOM 1981 C CA . ASP A 1 279 ? -15.066 33.841 -32.286 1.00 14.48 257 ASP A CA 1
ATOM 1982 C C . ASP A 1 279 ? -15.201 34.832 -31.178 1.00 14.54 257 ASP A C 1
ATOM 1983 O O . ASP A 1 279 ? -16.249 34.857 -30.523 1.00 15.54 257 ASP A O 1
ATOM 1988 N N . VAL A 1 280 ? -14.145 35.623 -30.924 1.00 14.39 258 VAL A N 1
ATOM 1989 C CA . VAL A 1 280 ? -14.196 36.604 -29.873 1.00 14.61 258 VAL A CA 1
ATOM 1990 C C . VAL A 1 280 ? -14.741 37.953 -30.313 1.00 15.62 258 VAL A C 1
ATOM 1991 O O . VAL A 1 280 ? -14.912 38.849 -29.514 1.00 14.62 258 VAL A O 1
ATOM 1995 N N . ARG A 1 281 ? -14.898 38.138 -31.607 1.00 14.95 259 ARG A N 1
ATOM 1996 C CA . ARG A 1 281 ? -15.130 39.491 -32.080 1.00 15.29 259 ARG A CA 1
ATOM 1997 C C . ARG A 1 281 ? -16.339 40.240 -31.490 1.00 15.87 259 ARG A C 1
ATOM 1998 O O . ARG A 1 281 ? -16.211 41.473 -31.247 1.00 16.22 259 ARG A O 1
ATOM 2006 N N . PRO A 1 282 ? -17.477 39.577 -31.243 1.00 16.58 260 PRO A N 1
ATOM 2007 C CA . PRO A 1 282 ? -18.559 40.294 -30.557 1.00 16.62 260 PRO A CA 1
ATOM 2008 C C . PRO A 1 282 ? -18.246 40.819 -29.189 1.00 17.91 260 PRO A C 1
ATOM 2009 O O . PRO A 1 282 ? -18.915 41.761 -28.712 1.00 18.50 260 PRO A O 1
ATOM 2013 N N . ASN A 1 283 ? -17.215 40.264 -28.538 1.00 16.41 261 ASN A N 1
ATOM 2014 C CA . ASN A 1 283 ? -16.710 40.725 -27.259 1.00 16.40 261 ASN A CA 1
ATOM 2015 C C . ASN A 1 283 ? -15.402 41.527 -27.331 1.00 16.60 261 ASN A C 1
ATOM 2016 O O . ASN A 1 283 ? -14.733 41.721 -26.300 1.00 17.08 261 ASN A O 1
ATOM 2021 N N . LEU A 1 284 ? -15.025 42.009 -28.529 1.00 17.21 262 LEU A N 1
ATOM 2022 C CA . LEU A 1 284 ? -13.668 42.635 -28.684 1.00 19.67 262 LEU A CA 1
ATOM 2023 C C . LEU A 1 284 ? -13.506 43.852 -27.782 1.00 18.09 262 LEU A C 1
ATOM 2024 O O . LEU A 1 284 ? -12.411 44.094 -27.258 1.00 18.16 262 LEU A O 1
ATOM 2029 N N . LYS A 1 285 ? -14.575 44.641 -27.635 1.00 19.07 263 LYS A N 1
ATOM 2030 C CA . LYS A 1 285 ? -14.450 45.829 -26.763 1.00 18.52 263 LYS A CA 1
ATOM 2031 C C . LYS A 1 285 ? -14.070 45.423 -25.400 1.00 17.34 263 LYS A C 1
ATOM 2032 O O . LYS A 1 285 ? -13.324 46.197 -24.740 1.00 17.61 263 LYS A O 1
ATOM 2034 N N . ALA A 1 286 ? -14.495 44.241 -24.927 1.00 16.15 264 ALA A N 1
ATOM 2035 C CA . ALA A 1 286 ? -14.101 43.787 -23.589 1.00 17.05 264 ALA A CA 1
ATOM 2036 C C . ALA A 1 286 ? -12.611 43.601 -23.328 1.00 19.08 264 ALA A C 1
ATOM 2037 O O . ALA A 1 286 ? -12.145 43.705 -22.192 1.00 20.86 264 ALA A O 1
ATOM 2039 N N . ILE A 1 287 ? -11.867 43.281 -24.365 1.00 16.60 265 ILE A N 1
ATOM 2040 C CA . ILE A 1 287 ? -10.477 42.983 -24.202 1.00 17.80 265 ILE A CA 1
ATOM 2041 C C . ILE A 1 287 ? -9.557 43.984 -24.875 1.00 18.83 265 ILE A C 1
ATOM 2042 O O . ILE A 1 287 ? -8.347 43.808 -24.846 1.00 19.96 265 ILE A O 1
ATOM 2047 N N . GLU A 1 288 ? -10.112 45.050 -25.424 1.00 19.01 266 GLU A N 1
ATOM 2048 C CA . GLU A 1 288 ? -9.272 46.014 -26.150 1.00 21.20 266 GLU A CA 1
ATOM 2049 C C . GLU A 1 288 ? -8.410 46.927 -25.300 1.00 22.42 266 GLU A C 1
ATOM 2050 O O . GLU A 1 288 ? -7.575 47.657 -25.887 1.00 24.12 266 GLU A O 1
ATOM 2056 N N . ASN A 1 289 ? -8.642 46.990 -23.999 1.00 18.24 267 ASN A N 1
ATOM 2057 C CA . ASN A 1 289 ? -7.824 47.887 -23.168 1.00 20.57 267 ASN A CA 1
ATOM 2058 C C . ASN A 1 289 ? -7.305 47.179 -21.927 1.00 20.39 267 ASN A C 1
ATOM 2059 O O . ASN A 1 289 ? -7.359 47.680 -20.849 1.00 21.15 267 ASN A O 1
ATOM 2064 N N . LEU A 1 290 ? -6.818 45.958 -22.091 1.00 19.87 268 LEU A N 1
ATOM 2065 C CA . LEU A 1 290 ? -6.348 45.190 -20.980 1.00 18.23 268 LEU A CA 1
ATOM 2066 C C . LEU A 1 290 ? -4.827 45.301 -20.816 1.00 19.53 268 LEU A C 1
ATOM 2067 O O . LEU A 1 290 ? -4.059 45.488 -21.800 1.00 18.84 268 LEU A O 1
ATOM 2072 N N . PRO A 1 291 ? -4.367 45.159 -19.555 1.00 18.12 269 PRO A N 1
ATOM 2073 C CA . PRO A 1 291 ? -2.930 45.252 -19.271 1.00 18.36 269 PRO A CA 1
ATOM 2074 C C . PRO A 1 291 ? -2.135 43.976 -19.391 1.00 17.01 269 PRO A C 1
ATOM 2075 O O . PRO A 1 291 ? -0.936 43.977 -19.084 1.00 17.25 269 PRO A O 1
ATOM 2079 N N . VAL A 1 292 ? -2.768 42.932 -19.931 1.00 16.00 270 VAL A N 1
ATOM 2080 C CA . VAL A 1 292 ? -2.135 41.635 -20.124 1.00 15.35 270 VAL A CA 1
ATOM 2081 C C . VAL A 1 292 ? -1.006 41.703 -21.115 1.00 14.70 270 VAL A C 1
ATOM 2082 O O . VAL A 1 292 ? -0.893 42.728 -21.876 1.00 14.67 270 VAL A O 1
ATOM 2086 N N . ALA A 1 293 ? -0.153 40.670 -21.122 1.00 13.63 271 ALA A N 1
ATOM 2087 C CA . ALA A 1 293 ? 1.006 40.661 -21.990 1.00 13.96 271 ALA A CA 1
ATOM 2088 C C . ALA A 1 293 ? 0.757 40.104 -23.404 1.00 13.86 271 ALA A C 1
ATOM 2089 O O . ALA A 1 293 ? 1.615 40.185 -24.323 1.00 15.24 271 ALA A O 1
ATOM 2091 N N . GLY A 1 294 ? -0.396 39.460 -23.588 1.00 13.32 272 GLY A N 1
ATOM 2092 C CA . GLY A 1 294 ? -0.714 38.912 -24.895 1.00 12.57 272 GLY A CA 1
ATOM 2093 C C . GLY A 1 294 ? -2.015 38.118 -24.864 1.00 12.50 272 GLY A C 1
ATOM 2094 O O . GLY A 1 294 ? -2.656 37.991 -23.810 1.00 11.90 272 GLY A O 1
ATOM 2095 N N . PHE A 1 295 ? -2.397 37.625 -26.043 1.00 12.32 273 PHE A N 1
ATOM 2096 C CA . PHE A 1 295 ? -3.655 36.856 -26.232 1.00 12.28 273 PHE A CA 1
ATOM 2097 C C . PHE A 1 295 ? -3.376 35.669 -27.082 1.00 11.58 273 PHE A C 1
ATOM 2098 O O . PHE A 1 295 ? -2.350 35.599 -27.754 1.00 11.79 273 PHE A O 1
ATOM 2106 N N . HIS A 1 296 ? -4.262 34.671 -26.999 1.00 11.23 274 HIS A N 1
ATOM 2107 C CA . HIS A 1 296 ? -4.243 33.517 -27.874 1.00 11.09 274 HIS A CA 1
ATOM 2108 C C . HIS A 1 296 ? -5.629 33.406 -28.471 1.00 10.98 274 HIS A C 1
ATOM 2109 O O . HIS A 1 296 ? -6.630 33.487 -27.756 1.00 11.36 274 HIS A O 1
ATOM 2116 N N . PHE A 1 297 ? -5.688 33.177 -29.767 1.00 11.78 275 PHE A N 1
ATOM 2117 C CA . PHE A 1 297 ? -6.953 32.988 -30.488 1.00 12.05 275 PHE A CA 1
ATOM 2118 C C . PHE A 1 297 ? -6.901 31.724 -31.319 1.00 11.91 275 PHE A C 1
ATOM 2119 O O . PHE A 1 297 ? -5.831 31.312 -31.796 1.00 12.66 275 PHE A O 1
ATOM 2127 N N . ASP A 1 298 ? -8.059 31.164 -31.521 1.00 12.60 276 ASP A N 1
ATOM 2128 C CA . ASP A 1 298 ? -8.238 29.893 -32.213 1.00 12.53 276 ASP A CA 1
ATOM 2129 C C . ASP A 1 298 ? -8.492 30.208 -33.680 1.00 13.51 276 ASP A C 1
ATOM 2130 O O . ASP A 1 298 ? -9.641 30.588 -34.080 1.00 14.48 276 ASP A O 1
ATOM 2135 N N . PHE A 1 299 ? -7.463 30.044 -34.509 1.00 12.70 277 PHE A N 1
ATOM 2136 C CA . PHE A 1 299 ? -7.574 30.288 -35.963 1.00 13.36 277 PHE A CA 1
ATOM 2137 C C . PHE A 1 299 ? -7.842 29.010 -36.747 1.00 14.50 277 PHE A C 1
ATOM 2138 O O . PHE A 1 299 ? -7.851 28.993 -38.000 1.00 16.02 277 PHE A O 1
ATOM 2146 N N . VAL A 1 300 ? -8.132 27.910 -36.051 1.00 13.30 278 VAL A N 1
ATOM 2147 C CA . VAL A 1 300 ? -8.593 26.722 -36.715 1.00 14.54 278 VAL A CA 1
ATOM 2148 C C . VAL A 1 300 ? -10.107 26.775 -36.880 1.00 14.57 278 VAL A C 1
ATOM 2149 O O . VAL A 1 300 ? -10.633 26.628 -37.972 1.00 15.53 278 VAL A O 1
ATOM 2153 N N . ARG A 1 301 ? -10.772 27.066 -35.820 1.00 14.78 279 ARG A N 1
ATOM 2154 C CA . ARG A 1 301 ? -12.280 27.256 -35.816 1.00 16.84 279 ARG A CA 1
ATOM 2155 C C . ARG A 1 301 ? -12.690 28.543 -36.515 1.00 16.73 279 ARG A C 1
ATOM 2156 O O . ARG A 1 301 ? -13.660 28.561 -37.343 1.00 16.88 279 ARG A O 1
ATOM 2164 N N . VAL A 1 302 ? -11.934 29.624 -36.294 1.00 15.39 280 VAL A N 1
ATOM 2165 C CA . VAL A 1 302 ? -12.261 30.937 -36.783 1.00 15.16 280 VAL A CA 1
ATOM 2166 C C . VAL A 1 302 ? -10.997 31.701 -37.269 1.00 14.82 280 VAL A C 1
ATOM 2167 O O . VAL A 1 302 ? -10.668 32.777 -36.769 1.00 13.52 280 VAL A O 1
ATOM 2171 N N . PRO A 1 303 ? -10.425 31.265 -38.399 1.00 16.16 281 PRO A N 1
ATOM 2172 C CA . PRO A 1 303 ? -9.343 31.977 -39.001 1.00 15.85 281 PRO A CA 1
ATOM 2173 C C . PRO A 1 303 ? -9.785 33.373 -39.389 1.00 17.21 281 PRO A C 1
ATOM 2174 O O . PRO A 1 303 ? -8.961 34.287 -39.402 1.00 17.96 281 PRO A O 1
ATOM 2178 N N . GLU A 1 304 ? -11.090 33.524 -39.696 1.00 18.71 282 GLU A N 1
ATOM 2179 C CA . GLU A 1 304 ? -11.501 34.853 -40.201 1.00 19.71 282 GLU A CA 1
ATOM 2180 C C . GLU A 1 304 ? -11.463 35.958 -39.183 1.00 19.02 282 GLU A C 1
ATOM 2181 O O . GLU A 1 304 ? -11.548 37.142 -39.558 1.00 19.10 282 GLU A O 1
ATOM 2187 N N . GLN A 1 305 ? -11.270 35.663 -37.888 1.00 16.28 283 GLN A N 1
ATOM 2188 C CA . GLN A 1 305 ? -11.177 36.732 -36.923 1.00 14.58 283 GLN A CA 1
ATOM 2189 C C . GLN A 1 305 ? -9.798 37.396 -36.800 1.00 14.60 283 GLN A C 1
ATOM 2190 O O . GLN A 1 305 ? -9.667 38.324 -36.052 1.00 14.89 283 GLN A O 1
ATOM 2196 N N . LEU A 1 306 ? -8.801 36.911 -37.546 1.00 15.10 284 LEU A N 1
ATOM 2197 C CA . LEU A 1 306 ? -7.435 37.343 -37.404 1.00 15.44 284 LEU A CA 1
ATOM 2198 C C . LEU A 1 306 ? -7.272 38.842 -37.491 1.00 15.88 284 LEU A C 1
ATOM 2199 O O . LEU A 1 306 ? -6.648 39.464 -36.678 1.00 15.35 284 LEU A O 1
ATOM 2204 N N . ASP A 1 307 ? -7.737 39.395 -38.610 1.00 17.80 285 ASP A N 1
ATOM 2205 C CA . ASP A 1 307 ? -7.501 40.812 -38.862 1.00 21.27 285 ASP A CA 1
ATOM 2206 C C . ASP A 1 307 ? -7.979 41.669 -37.732 1.00 19.54 285 ASP A C 1
ATOM 2207 O O . ASP A 1 307 ? -7.296 42.600 -37.234 1.00 19.49 285 ASP A O 1
ATOM 2212 N N . GLU A 1 308 ? -9.196 41.422 -37.297 1.00 19.77 286 GLU A N 1
ATOM 2213 C CA . GLU A 1 308 ? -9.780 42.226 -36.286 1.00 21.15 286 GLU A CA 1
ATOM 2214 C C . GLU A 1 308 ? -9.152 42.065 -34.906 1.00 18.88 286 GLU A C 1
ATOM 2215 O O . GLU A 1 308 ? -8.995 43.029 -34.198 1.00 19.88 286 GLU A O 1
ATOM 2221 N N . VAL A 1 309 ? -8.824 40.831 -34.492 1.00 19.01 287 VAL A N 1
ATOM 2222 C CA . VAL A 1 309 ? -8.189 40.690 -33.203 1.00 18.15 287 VAL A CA 1
ATOM 2223 C C . VAL A 1 309 ? -6.779 41.190 -33.278 1.00 18.32 287 VAL A C 1
ATOM 2224 O O . VAL A 1 309 ? -6.305 41.750 -32.324 1.00 19.19 287 VAL A O 1
ATOM 2228 N N . ALA A 1 310 ? -6.093 41.012 -34.392 1.00 18.93 288 ALA A N 1
ATOM 2229 C CA . ALA A 1 310 ? -4.732 41.576 -34.510 1.00 20.75 288 ALA A CA 1
ATOM 2230 C C . ALA A 1 310 ? -4.766 43.103 -34.294 1.00 22.82 288 ALA A C 1
ATOM 2231 O O . ALA A 1 310 ? -3.834 43.721 -33.733 1.00 20.60 288 ALA A O 1
ATOM 2233 N N . SER A 1 311 ? -5.839 43.711 -34.798 1.00 23.45 289 SER A N 1
ATOM 2234 C CA . SER A 1 311 ? -5.999 45.172 -34.822 1.00 25.10 289 SER A CA 1
ATOM 2235 C C . SER A 1 311 ? -6.060 45.812 -33.492 1.00 25.51 289 SER A C 1
ATOM 2236 O O . SER A 1 311 ? -5.656 46.983 -33.348 1.00 26.32 289 SER A O 1
ATOM 2239 N N . ILE A 1 312 ? -6.505 45.096 -32.468 1.00 24.97 290 ILE A N 1
ATOM 2240 C CA . ILE A 1 312 ? -6.529 45.691 -31.130 1.00 24.82 290 ILE A CA 1
ATOM 2241 C C . ILE A 1 312 ? -5.271 45.466 -30.254 1.00 23.11 290 ILE A C 1
ATOM 2242 O O . ILE A 1 312 ? -5.188 45.972 -29.146 1.00 23.98 290 ILE A O 1
ATOM 2247 N N . LEU A 1 313 ? -4.304 44.716 -30.729 1.00 21.49 291 LEU A N 1
ATOM 2248 C CA . LEU A 1 313 ? -3.142 44.447 -29.904 1.00 20.37 291 LEU A CA 1
ATOM 2249 C C . LEU A 1 313 ? -2.385 45.756 -29.584 1.00 20.38 291 LEU A C 1
ATOM 2250 O O . LEU A 1 313 ? -2.095 46.541 -30.496 1.00 20.03 291 LEU A O 1
ATOM 2255 N N . LYS A 1 314 ? -2.073 45.948 -28.331 1.00 19.42 292 LYS A N 1
ATOM 2256 C CA . LYS A 1 314 ? -1.235 47.080 -27.897 1.00 20.36 292 LYS A CA 1
ATOM 2257 C C . LYS A 1 314 ? 0.245 46.820 -28.132 1.00 20.10 292 LYS A C 1
ATOM 2258 O O . LYS A 1 314 ? 0.708 45.705 -28.433 1.00 19.23 292 LYS A O 1
ATOM 2264 N N . ASP A 1 315 ? 1.001 47.914 -27.979 1.00 21.09 293 ASP A N 1
ATOM 2265 C CA . ASP A 1 315 ? 2.440 47.899 -28.110 1.00 21.55 293 ASP A CA 1
ATOM 2266 C C . ASP A 1 315 ? 2.985 46.813 -27.192 1.00 22.96 293 ASP A C 1
ATOM 2267 O O . ASP A 1 315 ? 2.650 46.764 -25.992 1.00 25.92 293 ASP A O 1
ATOM 2272 N N . GLY A 1 316 ? 3.787 45.930 -27.742 1.00 24.30 294 GLY A N 1
ATOM 2273 C CA . GLY A 1 316 ? 4.423 44.904 -26.977 1.00 27.59 294 GLY A CA 1
ATOM 2274 C C . GLY A 1 316 ? 3.579 43.648 -26.724 1.00 27.56 294 GLY A C 1
ATOM 2275 O O . GLY A 1 316 ? 4.155 42.553 -26.575 1.00 33.78 294 GLY A O 1
ATOM 2276 N N . GLN A 1 317 ? 2.256 43.769 -26.602 1.00 24.73 295 GLN A N 1
ATOM 2277 C CA . GLN A 1 317 ? 1.424 42.500 -26.496 1.00 20.50 295 GLN A CA 1
ATOM 2278 C C . GLN A 1 317 ? 1.724 41.575 -27.622 1.00 20.15 295 GLN A C 1
ATOM 2279 O O . GLN A 1 317 ? 1.833 41.987 -28.780 1.00 24.35 295 GLN A O 1
ATOM 2285 N N . THR A 1 318 ? 1.664 40.277 -27.303 1.00 16.58 296 THR A N 1
ATOM 2286 C CA . THR A 1 318 ? 1.898 39.253 -28.252 1.00 16.39 296 THR A CA 1
ATOM 2287 C C . THR A 1 318 ? 0.626 38.508 -28.664 1.00 15.18 296 THR A C 1
ATOM 2288 O O . THR A 1 318 ? -0.410 38.571 -27.980 1.00 15.04 296 THR A O 1
ATOM 2292 N N . LEU A 1 319 ? 0.723 37.864 -29.818 1.00 14.70 297 LEU A N 1
ATOM 2293 C CA . LEU A 1 319 ? -0.418 37.125 -30.419 1.00 14.47 297 LEU A CA 1
ATOM 2294 C C . LEU A 1 319 ? -0.064 35.720 -30.666 1.00 14.20 297 LEU A C 1
ATOM 2295 O O . LEU A 1 319 ? 0.804 35.410 -31.519 1.00 14.76 297 LEU A O 1
ATOM 2300 N N . SER A 1 320 ? -0.702 34.814 -29.930 1.00 13.03 298 SER A N 1
ATOM 2301 C CA . SER A 1 320 ? -0.533 33.385 -30.120 1.00 12.66 298 SER A CA 1
ATOM 2302 C C . SER A 1 320 ? -1.571 32.906 -31.126 1.00 12.66 298 SER A C 1
ATOM 2303 O O . SER A 1 320 ? -2.797 33.001 -30.879 1.00 13.47 298 SER A O 1
ATOM 2306 N N . ALA A 1 321 ? -1.063 32.450 -32.277 1.00 12.46 299 ALA A N 1
ATOM 2307 C CA . ALA A 1 321 ? -1.868 32.022 -33.395 1.00 11.93 299 ALA A CA 1
ATOM 2308 C C . ALA A 1 321 ? -2.156 30.532 -33.357 1.00 12.04 299 ALA A C 1
ATOM 2309 O O . ALA A 1 321 ? -1.270 29.706 -33.586 1.00 12.48 299 ALA A O 1
ATOM 2311 N N . GLY A 1 322 ? -3.395 30.166 -32.994 1.00 11.85 300 GLY A N 1
ATOM 2312 C CA . GLY A 1 322 ? -3.759 28.796 -32.861 1.00 11.86 300 GLY A CA 1
ATOM 2313 C C . GLY A 1 322 ? -4.087 28.195 -34.159 1.00 12.21 300 GLY A C 1
ATOM 2314 O O . GLY A 1 322 ? -5.203 28.353 -34.651 1.00 12.98 300 GLY A O 1
ATOM 2315 N N . VAL A 1 323 ? -3.118 27.410 -34.719 1.00 12.36 301 VAL A N 1
ATOM 2316 C CA . VAL A 1 323 ? -3.205 26.920 -36.098 1.00 12.32 301 VAL A CA 1
ATOM 2317 C C . VAL A 1 323 ? -3.055 25.401 -36.236 1.00 12.61 301 VAL A C 1
ATOM 2318 O O . VAL A 1 323 ? -3.150 24.850 -37.330 1.00 14.19 301 VAL A O 1
ATOM 2322 N N . VAL A 1 324 ? -2.731 24.710 -35.157 1.00 12.36 302 VAL A N 1
ATOM 2323 C CA . VAL A 1 324 ? -2.718 23.216 -35.131 1.00 12.88 302 VAL A CA 1
ATOM 2324 C C . VAL A 1 324 ? -3.930 22.739 -34.257 1.00 12.88 302 VAL A C 1
ATOM 2325 O O . VAL A 1 324 ? -3.943 22.947 -33.036 1.00 12.56 302 VAL A O 1
ATOM 2329 N N . ASP A 1 325 ? -4.876 22.023 -34.884 1.00 12.92 303 ASP A N 1
ATOM 2330 C CA . ASP A 1 325 ? -6.187 21.729 -34.281 1.00 13.30 303 ASP A CA 1
ATOM 2331 C C . ASP A 1 325 ? -6.027 20.871 -33.030 1.00 13.23 303 ASP A C 1
ATOM 2332 O O . ASP A 1 325 ? -5.431 19.747 -33.122 1.00 14.86 303 ASP A O 1
ATOM 2337 N N . GLY A 1 326 ? -6.561 21.301 -31.918 1.00 11.86 304 GLY A N 1
ATOM 2338 C CA . GLY A 1 326 ? -6.473 20.591 -30.645 1.00 12.21 304 GLY A CA 1
ATOM 2339 C C . GLY A 1 326 ? -7.609 19.557 -30.458 1.00 13.78 304 GLY A C 1
ATOM 2340 O O . GLY A 1 326 ? -7.603 18.823 -29.477 1.00 14.14 304 GLY A O 1
ATOM 2341 N N . ARG A 1 327 ? -8.544 19.527 -31.410 1.00 13.75 305 ARG A N 1
ATOM 2342 C CA . ARG A 1 327 ? -9.769 18.749 -31.274 1.00 15.11 305 ARG A CA 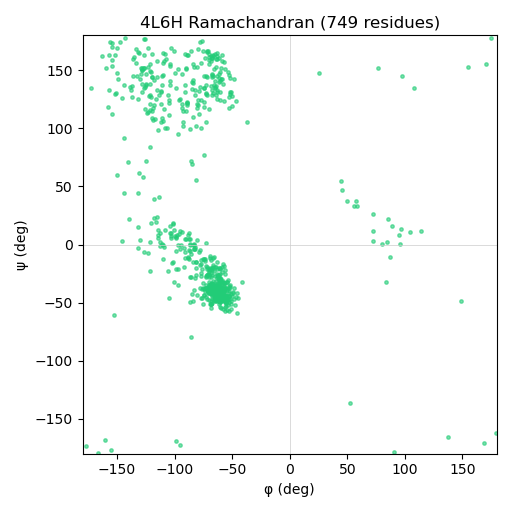1
ATOM 2343 C C . ARG A 1 327 ? -9.983 17.695 -32.363 1.00 14.60 305 ARG A C 1
ATOM 2344 O O . ARG A 1 327 ? -11.001 17.011 -32.359 1.00 15.85 305 ARG A O 1
ATOM 2352 N N . ASN A 1 328 ? -9.047 17.556 -33.272 1.00 13.23 306 ASN A N 1
ATOM 2353 C CA . ASN A 1 328 ? -9.232 16.539 -34.328 1.00 13.76 306 ASN A CA 1
ATOM 2354 C C . ASN A 1 328 ? -7.881 15.999 -34.709 1.00 16.29 306 ASN A C 1
ATOM 2355 O O . ASN A 1 328 ? -6.863 16.529 -34.209 1.00 16.92 306 ASN A O 1
ATOM 2360 N N . ILE A 1 329 ? -7.877 14.989 -35.561 1.00 15.52 307 ILE A N 1
ATOM 2361 C CA . ILE A 1 329 ? -6.736 14.086 -35.754 1.00 16.26 307 ILE A CA 1
ATOM 2362 C C . ILE A 1 329 ? -6.074 14.148 -37.130 1.00 16.01 307 ILE A C 1
ATOM 2363 O O . ILE A 1 329 ? -5.272 13.287 -37.441 1.00 17.60 307 ILE A O 1
ATOM 2368 N N . TRP A 1 330 ? -6.396 15.132 -37.919 1.00 15.30 308 TRP A N 1
ATOM 2369 C CA . TRP A 1 330 ? -5.870 15.206 -39.253 1.00 15.28 308 TRP A CA 1
ATOM 2370 C C . TRP A 1 330 ? -4.488 15.854 -39.182 1.00 14.55 308 TRP A C 1
ATOM 2371 O O . TRP A 1 330 ? -4.316 16.887 -38.515 1.00 14.02 308 TRP A O 1
ATOM 2382 N N . LYS A 1 331 ? -3.561 15.327 -39.939 1.00 14.69 309 LYS A N 1
ATOM 2383 C CA . LYS A 1 331 ? -2.291 16.022 -40.220 1.00 14.11 309 LYS A CA 1
ATOM 2384 C C . LYS A 1 331 ? -2.538 17.436 -40.716 1.00 14.65 309 LYS A C 1
ATOM 2385 O O . LYS A 1 331 ? -3.395 17.618 -41.564 1.00 15.67 309 LYS A O 1
ATOM 2391 N N . THR A 1 332 ? -1.851 18.432 -40.140 1.00 14.39 310 THR A N 1
ATOM 2392 C CA . THR A 1 332 ? -2.006 19.821 -40.469 1.00 14.63 310 THR A CA 1
ATOM 2393 C C . THR A 1 332 ? -1.373 20.039 -41.829 1.00 15.62 310 THR A C 1
ATOM 2394 O O . THR A 1 332 ? -0.328 19.455 -42.128 1.00 15.33 310 THR A O 1
ATOM 2398 N N . ASP A 1 333 ? -2.064 20.814 -42.668 1.00 17.49 311 ASP A N 1
ATOM 2399 C CA . ASP A 1 333 ? -1.478 21.350 -43.906 1.00 18.57 311 ASP A CA 1
ATOM 2400 C C . ASP A 1 333 ? -0.500 22.440 -43.529 1.00 18.63 311 ASP A C 1
ATOM 2401 O O . ASP A 1 333 ? -0.900 23.555 -43.131 1.00 18.23 311 ASP A O 1
ATOM 2406 N N . PHE A 1 334 ? 0.781 22.144 -43.623 1.00 18.64 312 PHE A N 1
ATOM 2407 C CA . PHE A 1 334 ? 1.785 23.072 -43.158 1.00 19.18 312 PHE A CA 1
ATOM 2408 C C . PHE A 1 334 ? 1.826 24.371 -43.949 1.00 18.82 312 PHE A C 1
ATOM 2409 O O . PHE A 1 334 ? 2.102 25.508 -43.459 1.00 19.02 312 PHE A O 1
ATOM 2417 N N . ALA A 1 335 ? 1.580 24.233 -45.218 1.00 19.87 313 ALA A N 1
ATOM 2418 C CA . ALA A 1 335 ? 1.547 25.474 -46.078 1.00 20.19 313 ALA A CA 1
ATOM 2419 C C . ALA A 1 335 ? 0.445 26.435 -45.629 1.00 19.42 313 ALA A C 1
ATOM 2420 O O . ALA A 1 335 ? 0.665 27.646 -45.455 1.00 19.90 313 ALA A O 1
ATOM 2422 N N . LYS A 1 336 ? -0.763 25.913 -45.499 1.00 20.49 314 LYS A N 1
ATOM 2423 C CA . LYS A 1 336 ? -1.928 26.729 -45.135 1.00 19.35 314 LYS A CA 1
ATOM 2424 C C . LYS A 1 336 ? -1.807 27.275 -43.702 1.00 18.48 314 LYS A C 1
ATOM 2425 O O . LYS A 1 336 ? -2.095 28.439 -43.471 1.00 16.83 314 LYS A O 1
ATOM 2431 N N . ALA A 1 337 ? -1.341 26.442 -42.793 1.00 17.25 315 ALA A N 1
ATOM 2432 C CA . ALA A 1 337 ? -1.170 26.864 -41.417 1.00 16.55 315 ALA A CA 1
ATOM 2433 C C . ALA A 1 337 ? -0.060 27.913 -41.286 1.00 15.79 315 ALA A C 1
ATOM 2434 O O . ALA A 1 337 ? -0.248 28.906 -40.622 1.00 15.69 315 ALA A O 1
ATOM 2436 N N . SER A 1 338 ? 1.062 27.779 -42.015 1.00 15.91 316 SER A N 1
ATOM 2437 C CA . SER A 1 338 ? 2.106 28.822 -42.002 1.00 16.94 316 SER A CA 1
ATOM 2438 C C . SER A 1 338 ? 1.573 30.124 -42.593 1.00 17.55 316 SER A C 1
ATOM 2439 O O . SER A 1 338 ? 1.911 31.224 -42.166 1.00 18.01 316 SER A O 1
ATOM 2442 N N . ALA A 1 339 ? 0.725 29.967 -43.574 1.00 17.87 317 ALA A N 1
ATOM 2443 C CA . ALA A 1 339 ? 0.130 31.161 -44.203 1.00 18.16 317 ALA A CA 1
ATOM 2444 C C . ALA A 1 339 ? -0.727 31.984 -43.281 1.00 16.50 317 ALA A C 1
ATOM 2445 O O . ALA A 1 339 ? -0.696 33.246 -43.352 1.00 15.79 317 ALA A O 1
ATOM 2447 N N . VAL A 1 340 ? -1.482 31.327 -42.400 1.00 16.56 318 VAL A N 1
ATOM 2448 C CA . VAL A 1 340 ? -2.259 32.017 -41.397 1.00 16.39 318 VAL A CA 1
ATOM 2449 C C . VAL A 1 340 ? -1.298 32.746 -40.457 1.00 16.30 318 VAL A C 1
ATOM 2450 O O . VAL A 1 340 ? -1.484 33.912 -40.157 1.00 15.65 318 VAL A O 1
ATOM 2454 N N . VAL A 1 341 ? -0.248 32.056 -39.997 1.00 16.08 319 VAL A N 1
ATOM 2455 C CA . VAL A 1 341 ? 0.703 32.619 -39.103 1.00 15.97 319 VAL A CA 1
ATOM 2456 C C . VAL A 1 341 ? 1.351 33.836 -39.775 1.00 16.66 319 VAL A C 1
ATOM 2457 O O . VAL A 1 341 ? 1.596 34.856 -39.153 1.00 17.26 319 VAL A O 1
ATOM 2461 N N . GLN A 1 342 ? 1.682 33.692 -41.045 1.00 18.90 320 GLN A N 1
ATOM 2462 C CA . GLN A 1 342 ? 2.301 34.806 -41.749 1.00 20.54 320 GLN A CA 1
ATOM 2463 C C . GLN A 1 342 ? 1.402 36.054 -41.860 1.00 20.23 320 GLN A C 1
ATOM 2464 O O . GLN A 1 342 ? 1.918 37.172 -41.861 1.00 19.74 320 GLN A O 1
ATOM 2470 N N . LYS A 1 343 ? 0.097 35.856 -41.972 1.00 18.64 321 LYS A N 1
ATOM 2471 C CA . LYS A 1 343 ? -0.841 36.978 -42.028 1.00 20.27 321 LYS A CA 1
ATOM 2472 C C . LYS A 1 343 ? -0.783 37.738 -40.697 1.00 19.12 321 LYS A C 1
ATOM 2473 O O . LYS A 1 343 ? -0.865 38.955 -40.683 1.00 19.40 321 LYS A O 1
ATOM 2479 N N . ALA A 1 344 ? -0.688 36.990 -39.585 1.00 17.67 322 ALA A N 1
ATOM 2480 C CA . ALA A 1 344 ? -0.502 37.600 -38.250 1.00 18.32 322 ALA A CA 1
ATOM 2481 C C . ALA A 1 344 ? 0.764 38.403 -38.168 1.00 18.42 322 ALA A C 1
ATOM 2482 O O . ALA A 1 344 ? 0.728 39.552 -37.732 1.00 19.77 322 ALA A O 1
ATOM 2484 N N . ILE A 1 345 ? 1.871 37.805 -38.596 1.00 19.07 323 ILE A N 1
ATOM 2485 C CA . ILE A 1 345 ? 3.191 38.443 -38.635 1.00 21.15 323 ILE A CA 1
ATOM 2486 C C . ILE A 1 345 ? 3.149 39.734 -39.431 1.00 21.79 323 ILE A C 1
ATOM 2487 O O . ILE A 1 345 ? 3.691 40.764 -38.972 1.00 22.38 323 ILE A O 1
ATOM 2492 N N . GLU A 1 346 ? 2.487 39.693 -40.578 1.00 22.77 324 GLU A N 1
ATOM 2493 C CA . GLU A 1 346 ? 2.374 40.904 -41.437 1.00 25.09 324 GLU A CA 1
ATOM 2494 C C . GLU A 1 346 ? 1.652 42.045 -40.676 1.00 26.02 324 GLU A C 1
ATOM 2495 O O . GLU A 1 346 ? 1.950 43.228 -40.849 1.00 25.44 324 GLU A O 1
ATOM 2498 N N . LYS A 1 347 ? 0.756 41.712 -39.756 1.00 26.64 325 LYS A N 1
ATOM 2499 C CA . LYS A 1 347 ? -0.001 42.729 -39.021 1.00 28.94 325 LYS A CA 1
ATOM 2500 C C . LYS A 1 347 ? 0.742 43.249 -37.818 1.00 30.02 325 LYS A C 1
ATOM 2501 O O . LYS A 1 347 ? 0.681 44.450 -37.544 1.00 32.00 325 LYS A O 1
ATOM 2507 N N . VAL A 1 348 ? 1.378 42.360 -37.072 1.00 29.01 326 VAL A N 1
ATOM 2508 C CA . VAL A 1 348 ? 1.981 42.706 -35.761 1.00 29.16 326 VAL A CA 1
ATOM 2509 C C . VAL A 1 348 ? 3.489 42.439 -35.543 1.00 29.50 326 VAL A C 1
ATOM 2510 O O . VAL A 1 348 ? 4.044 42.806 -34.511 1.00 30.86 326 VAL A O 1
ATOM 2514 N N . GLY A 1 349 ? 4.178 41.793 -36.452 1.00 28.73 327 GLY A N 1
ATOM 2515 C CA . GLY A 1 349 ? 5.596 41.617 -36.275 1.00 26.98 327 GLY A CA 1
ATOM 2516 C C . GLY A 1 349 ? 6.007 40.187 -35.925 1.00 28.78 327 GLY A C 1
ATOM 2517 O O . GLY A 1 349 ? 5.434 39.564 -35.026 1.00 27.11 327 GLY A O 1
ATOM 2518 N N . LYS A 1 350 ? 7.056 39.664 -36.584 1.00 28.70 328 LYS A N 1
ATOM 2519 C CA . LYS A 1 350 ? 7.605 38.336 -36.191 1.00 30.22 328 LYS A CA 1
ATOM 2520 C C . LYS A 1 350 ? 7.911 38.214 -34.732 1.00 31.26 328 LYS A C 1
ATOM 2521 O O . LYS A 1 350 ? 7.696 37.150 -34.140 1.00 34.30 328 LYS A O 1
ATOM 2527 N N . ASP A 1 351 ? 8.401 39.314 -34.146 1.00 30.45 329 ASP A N 1
ATOM 2528 C CA . ASP A 1 351 ? 8.748 39.345 -32.772 1.00 31.10 329 ASP A CA 1
ATOM 2529 C C . ASP A 1 351 ? 7.526 39.122 -31.868 1.00 28.10 329 ASP A C 1
ATOM 2530 O O . ASP A 1 351 ? 7.725 38.787 -30.733 1.00 26.58 329 ASP A O 1
ATOM 2535 N N . LYS A 1 352 ? 6.301 39.352 -32.353 1.00 25.16 330 LYS A N 1
ATOM 2536 C CA . LYS A 1 352 ? 5.130 39.332 -31.472 1.00 23.62 330 LYS A CA 1
ATOM 2537 C C . LYS A 1 352 ? 4.142 38.203 -31.755 1.00 20.91 330 LYS A C 1
ATOM 2538 O O . LYS A 1 352 ? 3.042 38.249 -31.219 1.00 21.23 330 LYS A O 1
ATOM 2542 N N . VAL A 1 353 ? 4.499 37.266 -32.635 1.00 19.72 331 VAL A N 1
ATOM 2543 C CA . VAL A 1 353 ? 3.659 36.117 -32.969 1.00 19.22 331 VAL A CA 1
ATOM 2544 C C . VAL A 1 353 ? 4.218 34.813 -32.479 1.00 20.28 331 VAL A C 1
ATOM 2545 O O . VAL A 1 353 ? 5.394 34.545 -32.592 1.00 22.26 331 VAL A O 1
ATOM 2549 N N . VAL A 1 354 ? 3.328 33.985 -31.924 1.00 17.86 332 VAL A N 1
ATOM 2550 C CA . VAL A 1 354 ? 3.672 32.660 -31.511 1.00 16.77 332 VAL A CA 1
ATOM 2551 C C . VAL A 1 354 ? 2.860 31.628 -32.292 1.00 16.02 332 VAL A C 1
ATOM 2552 O O . VAL A 1 354 ? 1.665 31.853 -32.607 1.00 16.14 332 VAL A O 1
ATOM 2556 N N . VAL A 1 355 ? 3.445 30.496 -32.664 1.00 14.95 333 VAL A N 1
ATOM 2557 C CA . VAL A 1 355 ? 2.717 29.405 -33.321 1.00 14.89 333 VAL A CA 1
ATOM 2558 C C . VAL A 1 355 ? 2.152 28.446 -32.273 1.00 14.25 333 VAL A C 1
ATOM 2559 O O . VAL A 1 355 ? 2.930 27.800 -31.578 1.00 15.11 333 VAL A O 1
ATOM 2563 N N . ALA A 1 356 ? 0.833 28.204 -32.235 1.00 12.67 334 ALA A N 1
ATOM 2564 C CA . ALA A 1 356 ? 0.310 27.416 -31.127 1.00 12.45 334 ALA A CA 1
ATOM 2565 C C . ALA A 1 356 ? -0.686 26.356 -31.557 1.00 11.64 334 ALA A C 1
ATOM 2566 O O . ALA A 1 356 ? -1.267 26.379 -32.659 1.00 12.46 334 ALA A O 1
ATOM 2568 N N . THR A 1 357 ? -0.899 25.389 -30.686 1.00 11.75 335 THR A N 1
ATOM 2569 C CA . THR A 1 357 ? -2.125 24.605 -30.809 1.00 11.79 335 THR A CA 1
ATOM 2570 C C . THR A 1 357 ? -3.367 25.453 -30.655 1.00 11.95 335 THR A C 1
ATOM 2571 O O . THR A 1 357 ? -3.378 26.476 -29.933 1.00 11.36 335 THR A O 1
ATOM 2575 N N . SER A 1 358 ? -4.419 25.087 -31.378 1.00 11.80 336 SER A N 1
ATOM 2576 C CA . SER A 1 358 ? -5.605 25.951 -31.332 1.00 12.11 336 SER A CA 1
ATOM 2577 C C . SER A 1 358 ? -6.272 25.983 -29.954 1.00 11.37 336 SER A C 1
ATOM 2578 O O . SER A 1 358 ? -6.776 27.019 -29.545 1.00 11.56 336 SER A O 1
ATOM 2581 N N . SER A 1 359 ? -6.246 24.854 -29.277 1.00 12.04 337 SER A N 1
ATOM 2582 C CA . SER A 1 359 ? -6.779 24.613 -27.900 1.00 11.92 337 SER A CA 1
ATOM 2583 C C . SER A 1 359 ? -5.774 23.638 -27.244 1.00 11.89 337 SER A C 1
ATOM 2584 O O . SER A 1 359 ? -4.816 23.157 -27.867 1.00 11.39 337 SER A O 1
ATOM 2587 N N . SER A 1 360 ? -6.018 23.313 -26.007 1.00 11.25 338 SER A N 1
ATOM 2588 C CA . SER A 1 360 ? -5.328 22.200 -25.432 1.00 11.53 338 SER A CA 1
ATOM 2589 C C . SER A 1 360 ? -5.504 20.932 -26.313 1.00 11.81 338 SER A C 1
ATOM 2590 O O . SER A 1 360 ? -6.555 20.689 -26.901 1.00 12.64 338 SER A O 1
ATOM 2593 N N . LEU A 1 361 ? -4.500 20.110 -26.288 1.00 12.06 339 LEU A N 1
ATOM 2594 C CA . LEU A 1 361 ? -4.508 18.805 -26.893 1.00 12.50 339 LEU A CA 1
ATOM 2595 C C . LEU A 1 361 ? -5.208 17.767 -26.031 1.00 12.83 339 LEU A C 1
ATOM 2596 O O . LEU A 1 361 ? -5.252 16.578 -26.438 1.00 12.90 339 LEU A O 1
ATOM 2601 N N . LEU A 1 362 ? -5.797 18.138 -24.896 1.00 12.68 340 LEU A N 1
ATOM 2602 C CA . LEU A 1 362 ? -6.729 17.301 -24.142 1.00 13.50 340 LEU A CA 1
ATOM 2603 C C . LEU A 1 362 ? -7.703 16.558 -24.977 1.00 12.78 340 LEU A C 1
ATOM 2604 O O . LEU A 1 362 ? -8.046 15.392 -24.694 1.00 13.60 340 LEU A O 1
ATOM 2609 N N . HIS A 1 363 ? -8.082 17.153 -26.086 1.00 12.67 341 HIS A N 1
ATOM 2610 C CA . HIS A 1 363 ? -9.154 16.659 -26.932 1.00 12.74 341 HIS A CA 1
ATOM 2611 C C . HIS A 1 363 ? -8.733 15.700 -28.038 1.00 13.52 341 HIS A C 1
ATOM 2612 O O . HIS A 1 363 ? -9.569 15.363 -28.872 1.00 13.14 341 HIS A O 1
ATOM 2619 N N . THR A 1 364 ? -7.449 15.334 -28.048 1.00 13.11 342 THR A N 1
ATOM 2620 C CA . THR A 1 364 ? -6.789 14.490 -29.086 1.00 15.32 342 THR A CA 1
ATOM 2621 C C . THR A 1 364 ? -6.241 13.263 -28.407 1.00 13.81 342 THR A C 1
ATOM 2622 O O . THR A 1 364 ? -5.819 13.350 -27.255 1.00 13.16 342 THR A O 1
ATOM 2626 N N . PRO A 1 365 ? -6.192 12.118 -29.118 1.00 13.27 343 PRO A N 1
ATOM 2627 C CA . PRO A 1 365 ? -5.489 10.967 -28.522 1.00 13.12 343 PRO A CA 1
ATOM 2628 C C . PRO A 1 365 ? -3.980 11.180 -28.384 1.00 13.21 343 PRO A C 1
ATOM 2629 O O . PRO A 1 365 ? -3.404 12.095 -28.951 1.00 13.85 343 PRO A O 1
ATOM 2633 N N . VAL A 1 366 ? -3.336 10.369 -27.563 1.00 13.59 344 VAL A N 1
ATOM 2634 C CA . VAL A 1 366 ? -1.938 10.603 -27.212 1.00 13.63 344 VAL A CA 1
ATOM 2635 C C . VAL A 1 366 ? -0.896 10.416 -28.313 1.00 14.08 344 VAL A C 1
ATOM 2636 O O . VAL A 1 366 ? -0.054 11.264 -28.473 1.00 15.32 344 VAL A O 1
ATOM 2640 N N . ASP A 1 367 ? -0.928 9.308 -29.056 1.00 14.69 345 ASP A N 1
ATOM 2641 C CA . ASP A 1 367 ? 0.173 8.988 -29.942 1.00 15.46 345 ASP A CA 1
ATOM 2642 C C . ASP A 1 367 ? -0.233 8.064 -31.053 1.00 15.73 345 ASP A C 1
ATOM 2643 O O . ASP A 1 367 ? -0.629 6.903 -30.840 1.00 15.60 345 ASP A O 1
ATOM 2648 N N . LEU A 1 368 ? -0.102 8.549 -32.271 1.00 14.29 346 LEU A N 1
ATOM 2649 C CA . LEU A 1 368 ? -0.403 7.743 -33.439 1.00 14.87 346 LEU A CA 1
ATOM 2650 C C . LEU A 1 368 ? 0.485 6.495 -33.560 1.00 14.99 346 LEU A C 1
ATOM 2651 O O . LEU A 1 368 ? 0.055 5.493 -34.148 1.00 15.15 346 LEU A O 1
ATOM 2656 N N . GLU A 1 369 ? 1.699 6.533 -32.992 1.00 16.14 347 GLU A N 1
ATOM 2657 C CA . GLU A 1 369 ? 2.616 5.393 -33.093 1.00 18.07 347 GLU A CA 1
ATOM 2658 C C . GLU A 1 369 ? 2.148 4.139 -32.361 1.00 19.14 347 GLU A C 1
ATOM 2659 O O . GLU A 1 369 ? 2.691 3.048 -32.637 1.00 20.12 347 GLU A O 1
ATOM 2661 N N . SER A 1 370 ? 1.123 4.239 -31.533 1.00 17.59 348 SER A N 1
ATOM 2662 C CA . SER A 1 370 ? 0.602 3.123 -30.815 1.00 18.69 348 SER A CA 1
ATOM 2663 C C . SER A 1 370 ? -0.335 2.313 -31.713 1.00 19.39 348 SER A C 1
ATOM 2664 O O . SER A 1 370 ? -0.697 1.175 -31.332 1.00 20.34 348 SER A O 1
ATOM 2667 N N . GLU A 1 371 ? -0.766 2.864 -32.842 1.00 18.77 349 GLU A N 1
ATOM 2668 C CA . GLU A 1 371 ? -1.782 2.153 -33.665 1.00 18.09 349 GLU A CA 1
ATOM 2669 C C . GLU A 1 371 ? -1.085 0.947 -34.310 1.00 20.00 349 GLU A C 1
ATOM 2670 O O . GLU A 1 371 ? 0.034 1.118 -34.864 1.00 21.27 349 GLU A O 1
ATOM 2676 N N . THR A 1 372 ? -1.668 -0.237 -34.163 1.00 21.46 350 THR A N 1
ATOM 2677 C CA . THR A 1 372 ? -1.049 -1.474 -34.627 1.00 22.67 350 THR A CA 1
ATOM 2678 C C . THR A 1 372 ? -1.673 -1.970 -35.954 1.00 26.80 350 THR A C 1
ATOM 2679 O O . THR A 1 372 ? -1.053 -2.820 -36.593 1.00 26.56 350 THR A O 1
ATOM 2683 N N . LYS A 1 373 ? -2.864 -1.451 -36.353 1.00 23.95 351 LYS A N 1
ATOM 2684 C CA . LYS A 1 373 ? -3.676 -2.035 -37.425 1.00 25.64 351 LYS A CA 1
ATOM 2685 C C . LYS A 1 373 ? -3.960 -1.118 -38.573 1.00 25.72 351 LYS A C 1
ATOM 2686 O O . LYS A 1 373 ? -4.159 -1.603 -39.670 1.00 29.66 351 LYS A O 1
ATOM 2691 N N . LEU A 1 374 ? -3.899 0.206 -38.408 1.00 24.42 352 LEU A N 1
ATOM 2692 C CA . LEU A 1 374 ? -4.153 1.084 -39.522 1.00 24.34 352 LEU A CA 1
ATOM 2693 C C . LEU A 1 374 ? -3.094 0.943 -40.655 1.00 26.73 352 LEU A C 1
ATOM 2694 O O . LEU A 1 374 ? -1.869 0.979 -40.429 1.00 26.42 352 LEU A O 1
ATOM 2699 N N . ASP A 1 375 ? -3.588 0.884 -41.856 1.00 30.47 353 ASP A N 1
ATOM 2700 C CA . ASP A 1 375 ? -2.752 0.922 -43.030 1.00 37.04 353 ASP A CA 1
ATOM 2701 C C . ASP A 1 375 ? -1.934 2.213 -43.087 1.00 38.40 353 ASP A C 1
ATOM 2702 O O . ASP A 1 375 ? -2.442 3.295 -42.731 1.00 31.90 353 ASP A O 1
ATOM 2707 N N . ALA A 1 376 ? -0.684 2.105 -43.555 1.00 39.01 354 ALA A N 1
ATOM 2708 C CA . ALA A 1 376 ? 0.240 3.246 -43.590 1.00 37.11 354 ALA A CA 1
ATOM 2709 C C . ALA A 1 376 ? -0.287 4.415 -44.444 1.00 34.04 354 ALA A C 1
ATOM 2710 O O . ALA A 1 376 ? 0.079 5.543 -44.151 1.00 31.83 354 ALA A O 1
ATOM 2712 N N . VAL A 1 377 ? -1.093 4.119 -45.475 1.00 31.28 355 VAL A N 1
ATOM 2713 C CA . VAL A 1 377 ? -1.708 5.120 -46.363 1.00 30.43 355 VAL A CA 1
ATOM 2714 C C . VAL A 1 377 ? -2.656 6.023 -45.576 1.00 29.44 355 VAL A C 1
ATOM 2715 O O . VAL A 1 377 ? -2.693 7.246 -45.769 1.00 27.27 355 VAL A O 1
ATOM 2719 N N . ILE A 1 378 ? -3.444 5.391 -44.696 1.00 27.08 356 ILE A N 1
ATOM 2720 C CA . ILE A 1 378 ? -4.386 6.118 -43.831 1.00 27.42 356 ILE A CA 1
ATOM 2721 C C . ILE A 1 378 ? -3.671 6.774 -42.689 1.00 22.52 356 ILE A C 1
ATOM 2722 O O . ILE A 1 378 ? -3.970 7.948 -42.406 1.00 21.26 356 ILE A O 1
ATOM 2727 N N . LYS A 1 379 ? -2.780 6.055 -42.024 1.00 21.38 357 LYS A N 1
ATOM 2728 C CA . LYS A 1 379 ? -2.012 6.654 -40.918 1.00 21.07 357 LYS A CA 1
ATOM 2729 C C . LYS A 1 379 ? -1.324 7.952 -41.376 1.00 20.31 357 LYS A C 1
ATOM 2730 O O . LYS A 1 379 ? -1.172 8.836 -40.571 1.00 18.17 357 LYS A O 1
ATOM 2734 N N . ASP A 1 380 ? -0.833 7.984 -42.635 1.00 19.89 358 ASP A N 1
ATOM 2735 C CA . ASP A 1 380 ? -0.204 9.178 -43.225 1.00 20.18 358 ASP A CA 1
ATOM 2736 C C . ASP A 1 380 ? -1.087 10.416 -43.223 1.00 18.47 358 ASP A C 1
ATOM 2737 O O . ASP A 1 380 ? -0.547 11.569 -43.302 1.00 16.60 358 ASP A O 1
ATOM 2742 N N . TRP A 1 381 ? -2.413 10.241 -43.056 1.00 16.83 359 TRP A N 1
ATOM 2743 C CA . TRP A 1 381 ? -3.332 11.359 -43.074 1.00 17.59 359 TRP A CA 1
ATOM 2744 C C . TRP A 1 381 ? -3.516 12.003 -41.663 1.00 16.05 359 TRP A C 1
ATOM 2745 O O . TRP A 1 381 ? -4.135 13.029 -41.544 1.00 16.22 359 TRP A O 1
ATOM 2756 N N . PHE A 1 382 ? -3.013 11.312 -40.638 1.00 16.96 360 PHE A N 1
ATOM 2757 C CA . PHE A 1 382 ? -3.285 11.603 -39.254 1.00 15.58 360 PHE A CA 1
ATOM 2758 C C . PHE A 1 382 ? -2.100 12.168 -38.497 1.00 15.28 360 PHE A C 1
ATOM 2759 O O . PHE A 1 382 ? -0.929 11.953 -38.833 1.00 14.19 360 PHE A O 1
ATOM 2767 N N . SER A 1 383 ? -2.446 12.885 -37.432 1.00 15.74 361 SER A N 1
ATOM 2768 C CA . SER A 1 383 ? -1.476 13.318 -36.359 1.00 14.96 361 SER A CA 1
ATOM 2769 C C . SER A 1 383 ? -2.251 13.308 -35.056 1.00 14.22 361 SER A C 1
ATOM 2770 O O . SER A 1 383 ? -3.327 13.929 -34.964 1.00 13.74 361 SER A O 1
ATOM 2773 N N . PHE A 1 384 ? -1.743 12.594 -34.050 1.00 13.89 362 PHE A N 1
ATOM 2774 C CA . PHE A 1 384 ? -2.316 12.643 -32.734 1.00 13.03 362 PHE A CA 1
ATOM 2775 C C . PHE A 1 384 ? -1.476 13.620 -31.885 1.00 12.89 362 PHE A C 1
ATOM 2776 O O . PHE A 1 384 ? -0.634 14.397 -32.430 1.00 12.89 362 PHE A O 1
ATOM 2784 N N . ALA A 1 385 ? -1.686 13.643 -30.596 1.00 12.70 363 ALA A N 1
ATOM 2785 C CA . ALA A 1 385 ? -1.129 14.742 -29.754 1.00 12.35 363 ALA A CA 1
ATOM 2786 C C . ALA A 1 385 ? 0.388 14.797 -29.847 1.00 12.80 363 ALA A C 1
ATOM 2787 O O . ALA A 1 385 ? 0.989 15.878 -30.009 1.00 12.70 363 ALA A O 1
ATOM 2789 N N . THR A 1 386 ? 1.022 13.635 -29.741 1.00 14.14 364 THR A N 1
ATOM 2790 C CA . THR A 1 386 ? 2.479 13.554 -29.803 1.00 14.70 364 THR A CA 1
ATOM 2791 C C . THR A 1 386 ? 3.006 14.140 -31.140 1.00 14.28 364 THR A C 1
ATOM 2792 O O . THR A 1 386 ? 4.012 14.893 -31.174 1.00 14.88 364 THR A O 1
ATOM 2796 N N . GLN A 1 387 ? 2.308 13.873 -32.261 1.00 13.54 365 GLN A N 1
ATOM 2797 C CA . GLN A 1 387 ? 2.687 14.346 -33.574 1.00 13.60 365 GLN A CA 1
ATOM 2798 C C . GLN A 1 387 ? 2.466 15.865 -33.731 1.00 13.57 365 GLN A C 1
ATOM 2799 O O . GLN A 1 387 ? 3.221 16.535 -34.429 1.00 14.25 365 GLN A O 1
ATOM 2805 N N . LYS A 1 388 ? 1.398 16.343 -33.118 1.00 12.65 366 LYS A N 1
ATOM 2806 C CA . LYS A 1 388 ? 1.092 17.771 -33.158 1.00 12.22 366 LYS A CA 1
ATOM 2807 C C . LYS A 1 388 ? 2.202 18.606 -32.529 1.00 12.61 366 LYS A C 1
ATOM 2808 O O . LYS A 1 388 ? 2.409 19.767 -32.940 1.00 12.97 366 LYS A O 1
ATOM 2814 N N . LEU A 1 389 ? 2.894 18.050 -31.535 1.00 12.42 367 LEU A N 1
ATOM 2815 C CA . LEU A 1 389 ? 4.118 18.722 -31.000 1.00 13.48 367 LEU A CA 1
ATOM 2816 C C . LEU A 1 389 ? 5.114 19.029 -32.117 1.00 14.11 367 LEU A C 1
ATOM 2817 O O . LEU A 1 389 ? 5.655 20.098 -32.155 1.00 14.25 367 LEU A O 1
ATOM 2822 N N . ASP A 1 390 ? 5.383 18.078 -32.995 1.00 15.23 368 ASP A N 1
ATOM 2823 C CA . ASP A 1 390 ? 6.363 18.281 -34.102 1.00 16.45 368 ASP A CA 1
ATOM 2824 C C . ASP A 1 390 ? 5.851 19.310 -35.086 1.00 15.98 368 ASP A C 1
ATOM 2825 O O . ASP A 1 390 ? 6.605 20.097 -35.628 1.00 15.55 368 ASP A O 1
ATOM 2830 N N . GLU A 1 391 ? 4.522 19.297 -35.294 1.00 14.65 369 GLU A N 1
ATOM 2831 C CA . GLU A 1 391 ? 3.895 20.215 -36.217 1.00 14.51 369 GLU A CA 1
ATOM 2832 C C . GLU A 1 391 ? 4.064 21.653 -35.836 1.00 14.33 369 GLU A C 1
ATOM 2833 O O . GLU A 1 391 ? 4.372 22.508 -36.653 1.00 15.66 369 GLU A O 1
ATOM 2839 N N . VAL A 1 392 ? 3.815 21.989 -34.587 1.00 14.25 370 VAL A N 1
ATOM 2840 C CA . VAL A 1 392 ? 3.885 23.389 -34.213 1.00 14.69 370 VAL A CA 1
ATOM 2841 C C . VAL A 1 392 ? 5.371 23.860 -34.340 1.00 14.94 370 VAL A C 1
ATOM 2842 O O . VAL A 1 392 ? 5.709 25.011 -34.683 1.00 14.68 370 VAL A O 1
ATOM 2846 N N . VAL A 1 393 ? 6.256 22.937 -34.000 1.00 15.58 371 VAL A N 1
ATOM 2847 C CA . VAL A 1 393 ? 7.733 23.216 -34.107 1.00 16.54 371 VAL A CA 1
ATOM 2848 C C . VAL A 1 393 ? 8.133 23.480 -35.547 1.00 17.64 371 VAL A C 1
ATOM 2849 O O . VAL A 1 393 ? 8.815 24.504 -35.822 1.00 17.16 371 VAL A O 1
ATOM 2853 N N . VAL A 1 394 ? 7.696 22.632 -36.491 1.00 18.84 372 VAL A N 1
ATOM 2854 C CA . VAL A 1 394 ? 8.069 22.799 -37.898 1.00 19.45 372 VAL A CA 1
ATOM 2855 C C . VAL A 1 394 ? 7.468 24.072 -38.486 1.00 19.58 372 VAL A C 1
ATOM 2856 O O . VAL A 1 394 ? 8.129 24.850 -39.209 1.00 18.51 372 VAL A O 1
ATOM 2860 N N . ILE A 1 395 ? 6.198 24.320 -38.167 1.00 18.95 373 ILE A N 1
ATOM 2861 C CA . ILE A 1 395 ? 5.550 25.566 -38.626 1.00 18.09 373 ILE A CA 1
ATOM 2862 C C . ILE A 1 395 ? 6.265 26.825 -38.103 1.00 19.09 373 ILE A C 1
ATOM 2863 O O . ILE A 1 395 ? 6.530 27.752 -38.917 1.00 20.80 373 ILE A O 1
ATOM 2868 N N . ALA A 1 396 ? 6.691 26.872 -36.834 1.00 18.42 374 ALA A N 1
ATOM 2869 C CA . ALA A 1 396 ? 7.372 28.011 -36.321 1.00 19.14 374 ALA A CA 1
ATOM 2870 C C . ALA A 1 396 ? 8.735 28.141 -37.045 1.00 19.94 374 ALA A C 1
ATOM 2871 O O . ALA A 1 396 ? 9.180 29.246 -37.348 1.00 21.86 374 ALA A O 1
ATOM 2873 N N . LYS A 1 397 ? 9.407 27.018 -37.271 1.00 20.93 375 LYS A N 1
ATOM 2874 C CA . LYS A 1 397 ? 10.689 27.071 -38.095 1.00 21.36 375 LYS A CA 1
ATOM 2875 C C . LYS A 1 397 ? 10.474 27.638 -39.485 1.00 21.71 375 LYS A C 1
ATOM 2876 O O . LYS A 1 397 ? 11.272 28.478 -39.915 1.00 24.67 375 LYS A O 1
ATOM 2882 N N . ASN A 1 398 ? 9.442 27.187 -40.199 1.00 20.41 376 ASN A N 1
ATOM 2883 C CA . ASN A 1 398 ? 9.143 27.627 -41.539 1.00 20.99 376 ASN A CA 1
ATOM 2884 C C . ASN A 1 398 ? 8.946 29.156 -41.557 1.00 22.69 376 ASN A C 1
ATOM 2885 O O . ASN A 1 398 ? 9.635 29.829 -42.324 1.00 22.64 376 ASN A O 1
ATOM 2890 N N . VAL A 1 399 ? 8.034 29.685 -40.739 1.00 22.97 377 VAL A N 1
ATOM 2891 C CA . VAL A 1 399 ? 7.793 31.165 -40.703 1.00 22.98 377 VAL A CA 1
ATOM 2892 C C . VAL A 1 399 ? 8.978 31.969 -40.182 1.00 25.25 377 VAL A C 1
ATOM 2893 O O . VAL A 1 399 ? 9.125 33.137 -40.573 1.00 25.45 377 VAL A O 1
ATOM 2897 N N . SER A 1 400 ? 9.887 31.365 -39.394 1.00 24.41 378 SER A N 1
ATOM 2898 C CA . SER A 1 400 ? 11.121 31.989 -38.985 1.00 25.76 378 SER A CA 1
ATOM 2899 C C . SER A 1 400 ? 12.195 32.053 -40.112 1.00 28.52 378 SER A C 1
ATOM 2900 O O . SER A 1 400 ? 13.229 32.713 -39.904 1.00 31.38 378 SER A O 1
ATOM 2903 N N . GLY A 1 401 ? 11.984 31.327 -41.207 1.00 27.33 379 GLY A N 1
ATOM 2904 C CA . GLY A 1 401 ? 12.916 31.367 -42.357 1.00 30.08 379 GLY A CA 1
ATOM 2905 C C . GLY A 1 401 ? 13.844 30.183 -42.528 1.00 32.63 379 GLY A C 1
ATOM 2906 O O . GLY A 1 401 ? 14.743 30.217 -43.394 1.00 34.02 379 GLY A O 1
ATOM 2907 N N . GLU A 1 402 ? 13.638 29.096 -41.788 1.00 32.55 380 GLU A N 1
ATOM 2908 C CA . GLU A 1 402 ? 14.562 27.923 -41.908 1.00 32.46 380 GLU A CA 1
ATOM 2909 C C . GLU A 1 402 ? 14.172 27.073 -43.061 1.00 34.83 380 GLU A C 1
ATOM 2910 O O . GLU A 1 402 ? 13.006 27.057 -43.468 1.00 31.66 380 GLU A O 1
ATOM 2916 N N . ASP A 1 403 ? 15.160 26.372 -43.630 1.00 37.30 381 ASP A N 1
ATOM 2917 C CA . ASP A 1 403 ? 14.894 25.485 -44.735 1.00 39.89 381 ASP A CA 1
ATOM 2918 C C . ASP A 1 403 ? 14.269 24.224 -44.140 1.00 39.34 381 ASP A C 1
ATOM 2919 O O . ASP A 1 403 ? 14.968 23.348 -43.638 1.00 37.55 381 ASP A O 1
ATOM 2924 N N . VAL A 1 404 ? 12.952 24.121 -44.225 1.00 35.17 382 VAL A N 1
ATOM 2925 C CA . VAL A 1 404 ? 12.291 22.886 -43.839 1.00 32.57 382 VAL A CA 1
ATOM 2926 C C . VAL A 1 404 ? 11.603 22.385 -45.103 1.00 33.70 382 VAL A C 1
ATOM 2927 O O . VAL A 1 404 ? 10.526 21.830 -45.024 1.00 28.77 382 VAL A O 1
ATOM 2931 N N . SER A 1 405 ? 12.261 22.516 -46.266 1.00 31.31 383 SER A N 1
ATOM 2932 C CA . SER A 1 405 ? 11.626 22.237 -47.577 1.00 33.39 383 SER A CA 1
ATOM 2933 C C . SER A 1 405 ? 11.205 20.764 -47.627 1.00 33.58 383 SER A C 1
ATOM 2934 O O . SER A 1 405 ? 10.183 20.413 -48.257 1.00 38.48 383 SER A O 1
ATOM 2937 N N . LYS A 1 406 ? 11.970 19.957 -46.907 1.00 33.23 384 LYS A N 1
ATOM 2938 C CA . LYS A 1 406 ? 11.886 18.488 -46.941 1.00 36.80 384 LYS A CA 1
ATOM 2939 C C . LYS A 1 406 ? 10.558 18.109 -46.289 1.00 37.66 384 LYS A C 1
ATOM 2940 O O . LYS A 1 406 ? 9.728 17.347 -46.848 1.00 42.37 384 LYS A O 1
ATOM 2942 N N . GLN A 1 407 ? 10.399 18.696 -45.106 1.00 36.10 385 GLN A N 1
ATOM 2943 C CA . GLN A 1 407 ? 9.219 18.500 -44.227 1.00 33.45 385 GLN A CA 1
ATOM 2944 C C . GLN A 1 407 ? 8.015 19.096 -44.916 1.00 31.97 385 GLN A C 1
ATOM 2945 O O . GLN A 1 407 ? 6.993 18.487 -44.974 1.00 27.66 385 GLN A O 1
ATOM 2951 N N . LEU A 1 408 ? 8.183 20.244 -45.570 1.00 27.73 386 LEU A N 1
ATOM 2952 C CA . LEU A 1 408 ? 7.112 20.771 -46.317 1.00 28.85 386 LEU A CA 1
ATOM 2953 C C . LEU A 1 408 ? 6.678 19.946 -47.482 1.00 28.50 386 LEU A C 1
ATOM 2954 O O . LEU A 1 408 ? 5.478 19.877 -47.750 1.00 27.44 386 LEU A O 1
ATOM 2959 N N . GLU A 1 409 ? 7.644 19.392 -48.268 1.00 34.06 387 GLU A N 1
ATOM 2960 C CA . GLU A 1 409 ? 7.327 18.577 -49.435 1.00 34.89 387 GLU A CA 1
ATOM 2961 C C . GLU A 1 409 ? 6.610 17.301 -48.988 1.00 30.57 387 GLU A C 1
ATOM 2962 O O . GLU A 1 409 ? 5.543 16.969 -49.527 1.00 31.76 387 GLU A O 1
ATOM 2968 N N . ALA A 1 410 ? 7.196 16.661 -47.986 1.00 30.78 388 ALA A N 1
ATOM 2969 C CA . ALA A 1 410 ? 6.656 15.430 -47.333 1.00 30.42 388 ALA A CA 1
ATOM 2970 C C . ALA A 1 410 ? 5.212 15.701 -46.839 1.00 28.31 388 ALA A C 1
ATOM 2971 O O . ALA A 1 410 ? 4.278 14.949 -47.125 1.00 27.39 388 ALA A O 1
ATOM 2973 N N . ASN A 1 411 ? 5.041 16.831 -46.145 1.00 28.13 389 ASN A N 1
ATOM 2974 C CA . ASN A 1 411 ? 3.692 17.257 -45.718 1.00 24.96 389 ASN A CA 1
ATOM 2975 C C . ASN A 1 411 ? 2.788 17.519 -46.916 1.00 23.12 389 ASN A C 1
ATOM 2976 O O . ASN A 1 411 ? 1.744 17.038 -46.964 1.00 21.70 389 ASN A O 1
ATOM 2981 N N . ALA A 1 412 ? 3.246 18.232 -47.970 1.00 25.53 390 ALA A N 1
ATOM 2982 C CA . ALA A 1 412 ? 2.380 18.550 -49.091 1.00 27.18 390 ALA A CA 1
ATOM 2983 C C . ALA A 1 412 ? 1.952 17.266 -49.837 1.00 24.98 390 ALA A C 1
ATOM 2984 O O . ALA A 1 412 ? 0.796 17.143 -50.217 1.00 29.79 390 ALA A O 1
ATOM 2986 N N . ALA A 1 413 ? 2.857 16.321 -49.898 1.00 29.56 391 ALA A N 1
ATOM 2987 C CA . ALA A 1 413 ? 2.649 14.949 -50.472 1.00 30.44 391 ALA A CA 1
ATOM 2988 C C . ALA A 1 413 ? 1.500 14.196 -49.791 1.00 29.10 391 ALA A C 1
ATOM 2989 O O . ALA A 1 413 ? 0.464 13.761 -50.443 1.00 28.36 391 ALA A O 1
ATOM 2991 N N . SER A 1 414 ? 1.561 14.249 -48.448 1.00 32.32 392 SER A N 1
ATOM 2992 C CA . SER A 1 414 ? 0.490 13.694 -47.624 1.00 28.11 392 SER A CA 1
ATOM 2993 C C . SER A 1 414 ? -0.819 14.328 -47.853 1.00 27.92 392 SER A C 1
ATOM 2994 O O . SER A 1 414 ? -1.790 13.648 -47.981 1.00 28.36 392 SER A O 1
ATOM 2997 N N . ILE A 1 415 ? -0.867 15.678 -47.844 1.00 28.44 393 ILE A N 1
ATOM 2998 C CA . ILE A 1 415 ? -2.102 16.391 -48.057 1.00 28.91 393 ILE A CA 1
ATOM 2999 C C . ILE A 1 415 ? -2.795 16.051 -49.426 1.00 28.38 393 ILE A C 1
ATOM 3000 O O . ILE A 1 415 ? -4.003 15.772 -49.504 1.00 31.68 393 ILE A O 1
ATOM 3005 N N . LYS A 1 416 ? -1.986 16.057 -50.447 1.00 31.55 394 LYS A N 1
ATOM 3006 C CA . LYS A 1 416 ? -2.383 15.770 -51.847 1.00 32.88 394 LYS A CA 1
ATOM 3007 C C . LYS A 1 416 ? -2.944 14.323 -52.033 1.00 31.76 394 LYS A C 1
ATOM 3008 O O . LYS A 1 416 ? -4.044 14.087 -52.603 1.00 36.26 394 LYS A O 1
ATOM 3010 N N . ALA A 1 417 ? -2.198 13.382 -51.505 1.00 34.39 395 ALA A N 1
ATOM 3011 C CA . ALA A 1 417 ? -2.674 11.966 -51.399 1.00 34.22 395 ALA A CA 1
ATOM 3012 C C . ALA A 1 417 ? -4.080 11.827 -50.819 1.00 37.33 395 ALA A C 1
ATOM 3013 O O . ALA A 1 417 ? -4.920 11.118 -51.404 1.00 36.02 395 ALA A O 1
ATOM 3015 N N . ARG A 1 418 ? -4.392 12.530 -49.703 1.00 29.85 396 ARG A N 1
ATOM 3016 C CA . ARG A 1 418 ? -5.719 12.399 -49.110 1.00 34.17 396 ARG A CA 1
ATOM 3017 C C . ARG A 1 418 ? -6.823 12.985 -50.004 1.00 33.15 396 ARG A C 1
ATOM 3018 O O . ARG A 1 418 ? -7.964 12.448 -50.147 1.00 32.95 396 ARG A O 1
ATOM 3026 N N . SER A 1 419 ? -6.474 14.137 -50.564 1.00 37.26 397 SER A N 1
ATOM 3027 C CA . SER A 1 419 ? -7.348 14.973 -51.371 1.00 38.48 397 SER A CA 1
ATOM 3028 C C . SER A 1 419 ? -7.966 14.184 -52.558 1.00 40.33 397 SER A C 1
ATOM 3029 O O . SER A 1 419 ? -9.172 14.300 -52.863 1.00 38.92 397 SER A O 1
ATOM 3032 N N . GLU A 1 420 ? -7.121 13.333 -53.130 1.00 39.72 398 GLU A N 1
ATOM 3033 C CA . GLU A 1 420 ? -7.429 12.527 -54.324 1.00 43.73 398 GLU A CA 1
ATOM 3034 C C . GLU A 1 420 ? -7.890 11.096 -54.118 1.00 41.48 398 GLU A C 1
ATOM 3035 O O . GLU A 1 420 ? -8.410 10.471 -55.021 1.00 45.54 398 GLU A O 1
ATOM 3041 N N . SER A 1 421 ? -7.595 10.540 -52.973 1.00 37.08 399 SER A N 1
ATOM 3042 C CA . SER A 1 421 ? -7.946 9.176 -52.678 1.00 36.83 399 SER A CA 1
ATOM 3043 C C . SER A 1 421 ? -9.408 8.824 -52.993 1.00 37.66 399 SER A C 1
ATOM 3044 O O . SER A 1 421 ? -10.320 9.649 -52.754 1.00 35.32 399 SER A O 1
ATOM 3047 N N . SER A 1 422 ? -9.658 7.592 -53.490 1.00 39.32 400 SER A N 1
ATOM 3048 C CA . SER A 1 422 ? -11.043 7.213 -53.800 1.00 42.52 400 SER A CA 1
ATOM 3049 C C . SER A 1 422 ? -11.777 7.002 -52.467 1.00 47.53 400 SER A C 1
ATOM 3050 O O . SER A 1 422 ? -12.996 7.211 -52.371 1.00 50.04 400 SER A O 1
ATOM 3053 N N . ILE A 1 423 ? -11.026 6.648 -51.429 1.00 43.75 401 ILE A N 1
ATOM 3054 C CA . ILE A 1 423 ? -11.593 6.591 -50.098 1.00 46.50 401 ILE A CA 1
ATOM 3055 C C . ILE A 1 423 ? -12.363 7.884 -49.799 1.00 46.63 401 ILE A C 1
ATOM 3056 O O . ILE A 1 423 ? -13.449 7.847 -49.221 1.00 48.81 401 ILE A O 1
ATOM 3061 N N . THR A 1 424 ? -11.830 9.042 -50.173 1.00 41.62 402 THR A N 1
ATOM 3062 C CA . THR A 1 424 ? -12.523 10.266 -49.823 1.00 44.51 402 THR A CA 1
ATOM 3063 C C . THR A 1 424 ? -13.736 10.490 -50.689 1.00 47.61 402 THR A C 1
ATOM 3064 O O . THR A 1 424 ? -14.735 11.021 -50.197 1.00 51.76 402 THR A O 1
ATOM 3068 N N . ASN A 1 425 ? -13.661 10.068 -51.952 1.00 43.70 403 ASN A N 1
ATOM 3069 C CA . ASN A 1 425 ? -14.621 10.444 -52.953 1.00 44.18 403 ASN A CA 1
ATOM 3070 C C . ASN A 1 425 ? -15.281 9.216 -53.541 1.00 42.72 403 ASN A C 1
ATOM 3071 O O . ASN A 1 425 ? -14.643 8.380 -54.163 1.00 45.59 403 ASN A O 1
ATOM 3076 N N . ASP A 1 426 ? -16.577 9.100 -53.315 1.00 34.35 404 ASP A N 1
ATOM 3077 C CA . ASP A 1 426 ? -17.351 7.995 -53.813 1.00 31.89 404 ASP A CA 1
ATOM 3078 C C . ASP A 1 426 ? -18.400 8.689 -54.718 1.00 33.59 404 ASP A C 1
ATOM 3079 O O . ASP A 1 426 ? -19.171 9.482 -54.229 1.00 29.32 404 ASP A O 1
ATOM 3084 N N . PRO A 1 427 ? -18.365 8.447 -56.048 1.00 32.33 405 PRO A N 1
ATOM 3085 C CA . PRO A 1 427 ? -19.219 9.253 -56.877 1.00 33.74 405 PRO A CA 1
ATOM 3086 C C . PRO A 1 427 ? -20.683 8.883 -56.741 1.00 31.69 405 PRO A C 1
ATOM 3087 O O . PRO A 1 427 ? -21.552 9.722 -56.987 1.00 36.08 405 PRO A O 1
ATOM 3091 N N . LYS A 1 428 ? -20.970 7.640 -56.390 1.00 28.34 406 LYS A N 1
ATOM 3092 C CA . LYS A 1 428 ? -22.310 7.225 -56.098 1.00 28.77 406 LYS A CA 1
ATOM 3093 C C . LYS A 1 428 ? -22.982 7.968 -54.956 1.00 26.33 406 LYS A C 1
ATOM 3094 O O . LYS A 1 428 ? -24.172 8.302 -55.027 1.00 25.03 406 LYS A O 1
ATOM 3097 N N . VAL A 1 429 ? -22.250 8.131 -53.872 1.00 27.20 407 VAL A N 1
ATOM 3098 C CA . VAL A 1 429 ? -22.710 8.941 -52.759 1.00 25.23 407 VAL A CA 1
ATOM 3099 C C . VAL A 1 429 ? -22.886 10.402 -53.205 1.00 24.98 407 VAL A C 1
ATOM 3100 O O . VAL A 1 429 ? -23.835 11.082 -52.851 1.00 23.58 407 VAL A O 1
ATOM 3104 N N . GLN A 1 430 ? -21.956 10.903 -53.986 1.00 26.82 408 GLN A N 1
ATOM 3105 C CA . GLN A 1 430 ? -22.112 12.274 -54.481 1.00 29.68 408 GLN A CA 1
ATOM 3106 C C . GLN A 1 430 ? -23.381 12.474 -55.306 1.00 28.83 408 GLN A C 1
ATOM 3107 O O . GLN A 1 430 ? -24.104 13.484 -55.196 1.00 26.64 408 GLN A O 1
ATOM 3113 N N . GLU A 1 431 ? -23.662 11.497 -56.137 1.00 29.20 409 GLU A N 1
ATOM 3114 C CA . GLU A 1 431 ? -24.806 11.535 -57.015 1.00 33.14 409 GLU A CA 1
ATOM 3115 C C . GLU A 1 431 ? -26.077 11.524 -56.147 1.00 29.83 409 GLU A C 1
ATOM 3116 O O . GLU A 1 431 ? -27.027 12.272 -56.369 1.00 30.35 409 GLU A O 1
ATOM 3122 N N . ARG A 1 432 ? -26.041 10.727 -55.086 1.00 27.26 410 ARG A N 1
ATOM 3123 C CA . ARG A 1 432 ? -27.202 10.620 -54.199 1.00 25.75 410 ARG A CA 1
ATOM 3124 C C . ARG A 1 432 ? -27.503 11.916 -53.436 1.00 25.01 410 ARG A C 1
ATOM 3125 O O . ARG A 1 432 ? -28.646 12.247 -53.178 1.00 22.54 410 ARG A O 1
ATOM 3133 N N . LEU A 1 433 ? -26.456 12.618 -53.006 1.00 23.51 411 LEU A N 1
ATOM 3134 C CA . LEU A 1 433 ? -26.646 13.889 -52.343 1.00 24.74 411 LEU A CA 1
ATOM 3135 C C . LEU A 1 433 ? -27.416 14.835 -53.214 1.00 27.17 411 LEU A C 1
ATOM 3136 O O . LEU A 1 433 ? -28.231 15.540 -52.707 1.00 28.14 411 LEU A O 1
ATOM 3141 N N . THR A 1 434 ? -27.194 14.787 -54.527 1.00 29.44 412 THR A N 1
ATOM 3142 C CA . THR A 1 434 ? -27.940 15.667 -55.462 1.00 31.90 412 THR A CA 1
ATOM 3143 C C . THR A 1 434 ? -29.456 15.335 -55.461 1.00 33.21 412 THR A C 1
ATOM 3144 O O . THR A 1 434 ? -30.296 16.235 -55.703 1.00 40.99 412 THR A O 1
ATOM 3148 N N . THR A 1 435 ? -29.830 14.091 -55.138 1.00 30.85 413 THR A N 1
ATOM 3149 C CA . THR A 1 435 ? -31.235 13.680 -55.094 1.00 29.37 413 THR A CA 1
ATOM 3150 C C . THR A 1 435 ? -31.973 14.229 -53.886 1.00 27.79 413 THR A C 1
ATOM 3151 O O . THR A 1 435 ? -33.186 14.103 -53.784 1.00 29.44 413 THR A O 1
ATOM 3155 N N . ILE A 1 436 ? -31.255 14.779 -52.901 1.00 26.01 414 ILE A N 1
ATOM 3156 C CA . ILE A 1 436 ? -31.914 15.271 -51.716 1.00 24.39 414 ILE A CA 1
ATOM 3157 C C . ILE A 1 436 ? -32.781 16.491 -52.040 1.00 24.13 414 ILE A C 1
ATOM 3158 O O . ILE A 1 436 ? -32.327 17.447 -52.676 1.00 26.71 414 ILE A O 1
ATOM 3163 N N . ASN A 1 437 ? -34.026 16.430 -51.623 1.00 23.91 415 ASN A N 1
ATOM 3164 C CA . ASN A 1 437 ? -35.006 17.475 -51.876 1.00 24.47 415 ASN A CA 1
ATOM 3165 C C . ASN A 1 437 ? -36.087 17.436 -50.819 1.00 25.38 415 ASN A C 1
ATOM 3166 O O . ASN A 1 437 ? -35.981 16.643 -49.883 1.00 24.73 415 ASN A O 1
ATOM 3171 N N . GLU A 1 438 ? -37.124 18.288 -50.907 1.00 27.39 416 GLU A N 1
ATOM 3172 C CA . GLU A 1 438 ? -38.160 18.306 -49.857 1.00 29.79 416 GLU A CA 1
ATOM 3173 C C . GLU A 1 438 ? -38.880 16.975 -49.647 1.00 29.88 416 GLU A C 1
ATOM 3174 O O . GLU A 1 438 ? -39.025 16.500 -48.496 1.00 31.06 416 GLU A O 1
ATOM 3180 N N . ALA A 1 439 ? -39.234 16.340 -50.752 1.00 27.44 417 ALA A N 1
ATOM 3181 C CA . ALA A 1 439 ? -39.925 15.069 -50.750 1.00 30.14 417 ALA A CA 1
ATOM 3182 C C . ALA A 1 439 ? -39.149 14.019 -50.025 1.00 26.76 417 ALA A C 1
ATOM 3183 O O . ALA A 1 439 ? -39.771 13.286 -49.297 1.00 24.13 417 ALA A O 1
ATOM 3185 N N . LEU A 1 440 ? -37.819 13.977 -50.209 1.00 23.56 418 LEU A N 1
ATOM 3186 C CA . LEU A 1 440 ? -36.974 12.983 -49.544 1.00 23.04 418 LEU A CA 1
ATOM 3187 C C . LEU A 1 440 ? -36.966 13.163 -48.038 1.00 21.17 418 LEU A C 1
ATOM 3188 O O . LEU A 1 440 ? -36.588 12.216 -47.331 1.00 20.20 418 LEU A O 1
ATOM 3193 N N . ALA A 1 441 ? -37.356 14.345 -47.564 1.00 21.02 419 ALA A N 1
ATOM 3194 C CA . ALA A 1 441 ? -37.249 14.722 -46.129 1.00 21.25 419 ALA A CA 1
ATOM 3195 C C . ALA A 1 441 ? -38.634 14.991 -45.508 1.00 21.98 419 ALA A C 1
ATOM 3196 O O . ALA A 1 441 ? -38.786 15.671 -44.478 1.00 21.68 419 ALA A O 1
ATOM 3198 N N . THR A 1 442 ? -39.650 14.410 -46.135 1.00 23.63 420 THR A N 1
ATOM 3199 C CA . THR A 1 442 ? -41.054 14.562 -45.676 1.00 24.02 420 THR A CA 1
ATOM 3200 C C . THR A 1 442 ? -41.776 13.230 -45.746 1.00 23.44 420 THR A C 1
ATOM 3201 O O . THR A 1 442 ? -41.701 12.537 -46.757 1.00 23.77 420 THR A O 1
ATOM 3205 N N . ARG A 1 443 ? -42.493 12.887 -44.677 1.00 24.89 421 ARG A N 1
ATOM 3206 C CA . ARG A 1 443 ? -43.325 11.669 -44.670 1.00 25.47 421 ARG A CA 1
ATOM 3207 C C . ARG A 1 443 ? -44.421 11.806 -45.732 1.00 27.62 421 ARG A C 1
ATOM 3208 O O . ARG A 1 443 ? -44.709 12.909 -46.185 1.00 27.03 421 ARG A O 1
ATOM 3216 N N . LYS A 1 444 ? -45.018 10.677 -46.101 1.00 28.63 422 LYS A N 1
ATOM 3217 C CA . LYS A 1 444 ? -46.044 10.610 -47.138 1.00 30.91 422 LYS A CA 1
ATOM 3218 C C . LYS A 1 444 ? -47.326 11.316 -46.724 1.00 30.70 422 LYS A C 1
ATOM 3219 O O . LYS A 1 444 ? -48.076 11.764 -47.581 1.00 33.50 422 LYS A O 1
ATOM 3225 N N . ALA A 1 445 ? -47.523 11.476 -45.422 1.00 30.54 423 ALA A N 1
ATOM 3226 C CA . ALA A 1 445 ? -48.660 12.167 -44.863 1.00 27.62 423 ALA A CA 1
ATOM 3227 C C . ALA A 1 445 ? -48.324 12.722 -43.504 1.00 28.32 423 ALA A C 1
ATOM 3228 O O . ALA A 1 445 ? -47.349 12.336 -42.905 1.00 28.37 423 ALA A O 1
ATOM 3230 N N . ALA A 1 446 ? -49.082 13.715 -43.070 1.00 27.23 424 ALA A N 1
ATOM 3231 C CA . ALA A 1 446 ? -48.894 14.339 -41.784 1.00 28.16 424 ALA A CA 1
ATOM 3232 C C . ALA A 1 446 ? -49.395 13.485 -40.655 1.00 27.53 424 ALA A C 1
ATOM 3233 O O . ALA A 1 446 ? -50.176 12.568 -40.873 1.00 28.79 424 ALA A O 1
ATOM 3235 N N . PHE A 1 447 ? -49.004 13.853 -39.446 1.00 28.87 425 PHE A N 1
ATOM 3236 C CA . PHE A 1 447 ? -49.190 13.005 -38.302 1.00 27.37 425 PHE A CA 1
ATOM 3237 C C . PHE A 1 447 ? -50.650 12.565 -38.077 1.00 27.85 425 PHE A C 1
ATOM 3238 O O . PHE A 1 447 ? -50.926 11.376 -37.871 1.00 24.34 425 PHE A O 1
ATOM 3246 N N . PRO A 1 448 ? -51.588 13.526 -38.083 1.00 29.39 426 PRO A N 1
ATOM 3247 C CA . PRO A 1 448 ? -52.979 13.055 -37.870 1.00 29.18 426 PRO A CA 1
ATOM 3248 C C . PRO A 1 448 ? -53.409 11.907 -38.779 1.00 28.45 426 PRO A C 1
ATOM 3249 O O . PRO A 1 448 ? -54.025 10.955 -38.315 1.00 32.12 426 PRO A O 1
ATOM 3253 N N A GLU A 1 449 ? -53.127 12.011 -40.084 0.50 28.44 427 GLU A N 1
ATOM 3254 N N B GLU A 1 449 ? -53.051 11.990 -40.046 0.50 27.73 427 GLU A N 1
ATOM 3255 C CA A GLU A 1 449 ? -53.437 10.946 -41.043 0.50 27.83 427 GLU A CA 1
ATOM 3256 C CA B GLU A 1 449 ? -53.442 11.007 -41.013 0.50 26.81 427 GLU A CA 1
ATOM 3257 C C A GLU A 1 449 ? -52.712 9.681 -40.610 0.50 26.02 427 GLU A C 1
ATOM 3258 C C B GLU A 1 449 ? -52.655 9.690 -40.871 0.50 25.95 427 GLU A C 1
ATOM 3259 O O A GLU A 1 449 ? -53.298 8.619 -40.397 0.50 24.21 427 GLU A O 1
ATOM 3260 O O B GLU A 1 449 ? -53.143 8.595 -41.191 0.50 25.28 427 GLU A O 1
ATOM 3271 N N . ARG A 1 450 ? -51.400 9.806 -40.440 1.00 25.10 428 ARG A N 1
ATOM 3272 C CA . ARG A 1 450 ? -50.613 8.661 -40.087 1.00 24.50 428 ARG A CA 1
ATOM 3273 C C . ARG A 1 450 ? -51.172 7.983 -38.812 1.00 24.39 428 ARG A C 1
ATOM 3274 O O . ARG A 1 450 ? -51.196 6.771 -38.728 1.00 23.81 428 ARG A O 1
ATOM 3282 N N . LEU A 1 451 ? -51.598 8.782 -37.848 1.00 25.15 429 LEU A N 1
ATOM 3283 C CA . LEU A 1 451 ? -52.050 8.235 -36.624 1.00 26.40 429 LEU A CA 1
ATOM 3284 C C . LEU A 1 451 ? -53.234 7.277 -36.868 1.00 26.93 429 LEU A C 1
ATOM 3285 O O . LEU A 1 451 ? -53.333 6.248 -36.190 1.00 26.42 429 LEU A O 1
ATOM 3290 N N . THR A 1 452 ? -54.112 7.639 -37.801 1.00 27.29 430 THR A N 1
ATOM 3291 C CA . THR A 1 452 ? -55.275 6.806 -38.118 1.00 27.82 430 THR A CA 1
ATOM 3292 C C . THR A 1 452 ? -54.861 5.439 -38.610 1.00 25.83 430 THR A C 1
ATOM 3293 O O . THR A 1 452 ? -55.424 4.392 -38.163 1.00 23.86 430 THR A O 1
ATOM 3297 N N . GLU A 1 453 ? -53.841 5.423 -39.481 1.00 25.08 431 GLU A N 1
ATOM 3298 C CA . GLU A 1 453 ? -53.310 4.186 -39.972 1.00 25.28 431 GLU A CA 1
ATOM 3299 C C . GLU A 1 453 ? -52.595 3.369 -38.910 1.00 22.56 431 GLU A C 1
ATOM 3300 O O . GLU A 1 453 ? -52.737 2.145 -38.871 1.00 22.90 431 GLU A O 1
ATOM 3306 N N . GLN A 1 454 ? -51.814 4.032 -38.051 1.00 22.41 432 GLN A N 1
ATOM 3307 C CA . GLN A 1 454 ? -51.148 3.333 -36.961 1.00 22.21 432 GLN A CA 1
ATOM 3308 C C . GLN A 1 454 ? -52.149 2.788 -35.906 1.00 22.26 432 GLN A C 1
ATOM 3309 O O . GLN A 1 454 ? -51.959 1.706 -35.386 1.00 23.51 432 GLN A O 1
ATOM 3315 N N . LYS A 1 455 ? -53.251 3.503 -35.633 1.00 23.85 433 LYS A N 1
ATOM 3316 C CA . LYS A 1 455 ? -54.273 2.969 -34.702 1.00 24.00 433 LYS A CA 1
ATOM 3317 C C . LYS A 1 455 ? -54.896 1.724 -35.286 1.00 22.85 433 LYS A C 1
ATOM 3318 O O . LYS A 1 455 ? -55.022 0.693 -34.600 1.00 22.24 433 LYS A O 1
ATOM 3321 N N . ALA A 1 456 ? -55.217 1.762 -36.578 1.00 23.78 434 ALA A N 1
ATOM 3322 C CA . ALA A 1 456 ? -55.736 0.532 -37.211 1.00 24.08 434 ALA A CA 1
ATOM 3323 C C . ALA A 1 456 ? -54.748 -0.639 -37.159 1.00 23.27 434 ALA A C 1
ATOM 3324 O O . ALA A 1 456 ? -55.120 -1.851 -36.949 1.00 21.50 434 ALA A O 1
ATOM 3326 N N . LYS A 1 457 ? -53.470 -0.379 -37.413 1.00 20.34 435 LYS A N 1
ATOM 3327 C CA . LYS A 1 457 ? -52.506 -1.451 -37.473 1.00 21.19 435 LYS A CA 1
ATOM 3328 C C . LYS A 1 457 ? -52.172 -2.028 -36.133 1.00 20.80 435 LYS A C 1
ATOM 3329 O O . LYS A 1 457 ? -52.156 -3.273 -36.003 1.00 21.73 435 LYS A O 1
ATOM 3335 N N . TYR A 1 458 ? -51.936 -1.182 -35.092 1.00 19.91 436 TYR A N 1
ATOM 3336 C CA . TYR A 1 458 ? -51.433 -1.694 -33.817 1.00 20.61 436 TYR A CA 1
ATOM 3337 C C . TYR A 1 458 ? -52.490 -1.724 -32.701 1.00 19.56 436 TYR A C 1
ATOM 3338 O O . TYR A 1 458 ? -52.299 -2.424 -31.715 1.00 20.55 436 TYR A O 1
ATOM 3347 N N . ASN A 1 459 ? -53.523 -0.906 -32.831 1.00 19.62 437 ASN A N 1
ATOM 3348 C CA . ASN A 1 459 ? -54.541 -0.725 -31.824 1.00 22.10 437 ASN A CA 1
ATOM 3349 C C . ASN A 1 459 ? -54.009 -0.562 -30.389 1.00 23.12 437 ASN A C 1
ATOM 3350 O O . ASN A 1 459 ? -54.393 -1.244 -29.463 1.00 21.49 437 ASN A O 1
ATOM 3355 N N . LEU A 1 460 ? -52.992 0.289 -30.222 1.00 24.11 438 LEU A N 1
ATOM 3356 C CA . LEU A 1 460 ? -52.370 0.375 -28.912 1.00 24.94 438 LEU A CA 1
ATOM 3357 C C . LEU A 1 460 ? -53.334 0.961 -27.920 1.00 27.75 438 LEU A C 1
ATOM 3358 O O . LEU A 1 460 ? -54.117 1.809 -28.268 1.00 28.78 438 LEU A O 1
ATOM 3363 N N . PRO A 1 461 ? -53.242 0.504 -26.679 1.00 28.56 439 PRO A N 1
ATOM 3364 C CA . PRO A 1 461 ? -54.140 1.137 -25.663 1.00 32.03 439 PRO A CA 1
ATOM 3365 C C . PRO A 1 461 ? -53.705 2.554 -25.331 1.00 31.33 439 PRO A C 1
ATOM 3366 O O . PRO A 1 461 ? -52.560 2.941 -25.641 1.00 32.10 439 PRO A O 1
ATOM 3370 N N . LEU A 1 462 ? -54.557 3.342 -24.663 1.00 31.43 440 LEU A N 1
ATOM 3371 C CA . LEU A 1 462 ? -54.081 4.573 -24.031 1.00 33.04 440 LEU A CA 1
ATOM 3372 C C . LEU A 1 462 ? -52.978 4.254 -23.010 1.00 31.98 440 LEU A C 1
ATOM 3373 O O . LEU A 1 462 ? -52.889 3.141 -22.540 1.00 32.86 440 LEU A O 1
ATOM 3378 N N . PHE A 1 463 ? -52.144 5.244 -22.681 1.00 32.29 441 PHE A N 1
ATOM 3379 C CA . PHE A 1 463 ? -50.946 5.033 -21.847 1.00 31.53 441 PHE A CA 1
ATOM 3380 C C . PHE A 1 463 ? -50.172 3.809 -22.245 1.00 29.64 441 PHE A C 1
ATOM 3381 O O . PHE A 1 463 ? -49.886 2.942 -21.407 1.00 30.50 441 PHE A O 1
ATOM 3389 N N . PRO A 1 464 ? -49.797 3.729 -23.535 1.00 28.56 442 PRO A N 1
ATOM 3390 C CA . PRO A 1 464 ? -49.002 2.615 -23.955 1.00 25.75 442 PRO A CA 1
ATOM 3391 C C . PRO A 1 464 ? -47.663 2.644 -23.282 1.00 26.45 442 PRO A C 1
ATOM 3392 O O . PRO A 1 464 ? -47.068 3.742 -23.133 1.00 29.27 442 PRO A O 1
ATOM 3396 N N . THR A 1 465 ? -47.192 1.465 -22.908 1.00 26.38 443 THR A N 1
ATOM 3397 C CA . THR A 1 465 ? -45.933 1.273 -22.217 1.00 27.77 443 THR A CA 1
ATOM 3398 C C . THR A 1 465 ? -44.838 0.739 -23.111 1.00 27.34 443 THR A C 1
ATOM 3399 O O . THR A 1 465 ? -45.060 -0.170 -23.941 1.00 26.39 443 THR A O 1
ATOM 3403 N N . THR A 1 466 ? -43.638 1.259 -22.908 1.00 26.62 444 THR A N 1
ATOM 3404 C CA . THR A 1 466 ? -42.507 0.826 -23.694 1.00 26.14 444 THR A CA 1
ATOM 3405 C C . THR A 1 466 ? -41.212 1.051 -22.909 1.00 28.14 444 THR A C 1
ATOM 3406 O O . THR A 1 466 ? -41.246 1.631 -21.797 1.00 30.72 444 THR A O 1
ATOM 3410 N N . THR A 1 467 ? -40.088 0.577 -23.451 1.00 28.22 445 THR A N 1
ATOM 3411 C CA . THR A 1 467 ? -38.749 0.910 -22.939 1.00 28.47 445 THR A CA 1
ATOM 3412 C C . THR A 1 467 ? -37.835 1.455 -24.048 1.00 28.57 445 THR A C 1
ATOM 3413 O O . THR A 1 467 ? -38.290 1.597 -25.211 1.00 27.28 445 THR A O 1
ATOM 3417 N N . ILE A 1 468 ? -36.608 1.847 -23.691 1.00 27.62 446 ILE A N 1
ATOM 3418 C CA . ILE A 1 468 ? -35.754 2.597 -24.636 1.00 27.94 446 ILE A CA 1
ATOM 3419 C C . ILE A 1 468 ? -34.826 1.751 -25.491 1.00 27.67 446 ILE A C 1
ATOM 3420 O O . ILE A 1 468 ? -34.373 2.267 -26.545 1.00 26.39 446 ILE A O 1
ATOM 3425 N N . GLY A 1 469 ? -34.541 0.498 -25.101 1.00 25.92 447 GLY A N 1
ATOM 3426 C CA . GLY A 1 469 ? -33.874 -0.448 -26.052 1.00 26.06 447 GLY A CA 1
ATOM 3427 C C . GLY A 1 469 ? -32.981 -1.460 -25.394 1.00 28.54 447 GLY A C 1
ATOM 3428 O O . GLY A 1 469 ? -33.046 -2.650 -25.705 1.00 26.10 447 GLY A O 1
ATOM 3429 N N . SER A 1 470 ? -32.100 -0.989 -24.504 1.00 29.94 448 SER A N 1
ATOM 3430 C CA . SER A 1 470 ? -31.079 -1.911 -23.949 1.00 31.03 448 SER A CA 1
ATOM 3431 C C . SER A 1 470 ? -31.566 -2.510 -22.635 1.00 34.39 448 SER A C 1
ATOM 3432 O O . SER A 1 470 ? -32.258 -1.847 -21.868 1.00 31.45 448 SER A O 1
ATOM 3435 N N . PHE A 1 471 ? -31.163 -3.759 -22.386 1.00 35.30 449 PHE A N 1
ATOM 3436 C CA . PHE A 1 471 ? -31.416 -4.425 -21.121 1.00 36.72 449 PHE A CA 1
ATOM 3437 C C . PHE A 1 471 ? -30.064 -4.948 -20.595 1.00 40.13 449 PHE A C 1
ATOM 3438 O O . PHE A 1 471 ? -29.080 -5.010 -21.331 1.00 38.04 449 PHE A O 1
ATOM 3446 N N . PRO A 1 472 ? -30.006 -5.277 -19.311 1.00 41.50 450 PRO A N 1
ATOM 3447 C CA . PRO A 1 472 ? -28.767 -5.848 -18.707 1.00 45.03 450 PRO A CA 1
ATOM 3448 C C . PRO A 1 472 ? -28.199 -7.062 -19.480 1.00 47.09 450 PRO A C 1
ATOM 3449 O O . PRO A 1 472 ? -28.951 -7.979 -19.791 1.00 52.85 450 PRO A O 1
ATOM 3453 N N . GLN A 1 473 ? -26.905 -7.075 -19.784 1.00 51.14 451 GLN A N 1
ATOM 3454 C CA . GLN A 1 473 ? -26.286 -8.245 -20.445 1.00 57.40 451 GLN A CA 1
ATOM 3455 C C . GLN A 1 473 ? -25.756 -9.208 -19.376 1.00 58.35 451 GLN A C 1
ATOM 3456 O O . GLN A 1 473 ? -25.062 -8.776 -18.443 1.00 56.01 451 GLN A O 1
ATOM 3458 N N . THR A 1 474 ? -26.091 -10.498 -19.514 1.00 57.09 452 THR A N 1
ATOM 3459 C CA . THR A 1 474 ? -25.518 -11.536 -18.654 1.00 55.33 452 THR A CA 1
ATOM 3460 C C . THR A 1 474 ? -23.993 -11.575 -18.762 1.00 54.45 452 THR A C 1
ATOM 3461 O O . THR A 1 474 ? -23.398 -11.038 -19.722 1.00 55.61 452 THR A O 1
ATOM 3465 N N . LYS A 1 475 ? -23.368 -12.218 -17.775 1.00 49.65 453 LYS A N 1
ATOM 3466 C CA . LYS A 1 475 ? -21.934 -12.492 -17.815 1.00 49.17 453 LYS A CA 1
ATOM 3467 C C . LYS A 1 475 ? -21.587 -13.442 -18.971 1.00 48.08 453 LYS A C 1
ATOM 3468 O O . LYS A 1 475 ? -20.561 -13.270 -19.630 1.00 49.69 453 LYS A O 1
ATOM 3470 N N . ASP A 1 476 ? -22.443 -14.434 -19.211 1.00 50.51 454 ASP A N 1
ATOM 3471 C CA . ASP A 1 476 ? -22.217 -15.439 -20.266 1.00 55.52 454 ASP A CA 1
ATOM 3472 C C . ASP A 1 476 ? -22.185 -14.802 -21.682 1.00 57.16 454 ASP A C 1
ATOM 3473 O O . ASP A 1 476 ? -21.360 -15.174 -22.526 1.00 62.56 454 ASP A O 1
ATOM 3475 N N . ILE A 1 477 ? -23.056 -13.825 -21.929 1.00 55.49 455 ILE A N 1
ATOM 3476 C CA . ILE A 1 477 ? -23.007 -13.070 -23.178 1.00 50.91 455 ILE A CA 1
ATOM 3477 C C . ILE A 1 477 ? -21.642 -12.362 -23.331 1.00 46.98 455 ILE A C 1
ATOM 3478 O O . ILE A 1 477 ? -21.041 -12.395 -24.407 1.00 42.98 455 ILE A O 1
ATOM 3480 N N . ARG A 1 478 ? -21.133 -11.723 -22.287 1.00 45.59 456 ARG A N 1
ATOM 3481 C CA . ARG A 1 478 ? -19.831 -11.036 -22.433 1.00 47.26 456 ARG A CA 1
ATOM 3482 C C . ARG A 1 478 ? -18.644 -12.015 -22.670 1.00 45.59 456 ARG A C 1
ATOM 3483 O O . ARG A 1 478 ? -17.723 -11.749 -23.444 1.00 42.53 456 ARG A O 1
ATOM 3487 N N . ILE A 1 479 ? -18.682 -13.149 -22.001 1.00 45.58 457 ILE A N 1
ATOM 3488 C CA . ILE A 1 479 ? -17.640 -14.156 -22.191 1.00 48.37 457 ILE A CA 1
ATOM 3489 C C . ILE A 1 479 ? -17.760 -14.691 -23.638 1.00 46.77 457 ILE A C 1
ATOM 3490 O O . ILE A 1 479 ? -16.740 -14.845 -24.329 1.00 46.87 457 ILE A O 1
ATOM 3492 N N . ASN A 1 480 ? -18.994 -14.913 -24.118 1.00 45.03 458 ASN A N 1
ATOM 3493 C CA . ASN A 1 480 ? -19.172 -15.441 -25.460 1.00 42.84 458 ASN A CA 1
ATOM 3494 C C . ASN A 1 480 ? -18.803 -14.448 -26.576 1.00 40.42 458 ASN A C 1
ATOM 3495 O O . ASN A 1 480 ? -18.295 -14.865 -27.627 1.00 39.83 458 ASN A O 1
ATOM 3500 N N . ARG A 1 481 ? -19.009 -13.152 -26.347 1.00 37.24 459 ARG A N 1
ATOM 3501 C CA . ARG A 1 481 ? -18.569 -12.128 -27.276 1.00 38.91 459 ARG A CA 1
ATOM 3502 C C . ARG A 1 481 ? -17.041 -12.210 -27.451 1.00 41.69 459 ARG A C 1
ATOM 3503 O O . ARG A 1 481 ? -16.553 -12.070 -28.550 1.00 39.07 459 ARG A O 1
ATOM 3506 N N . ASN A 1 482 ? -16.312 -12.480 -26.363 1.00 44.50 460 ASN A N 1
ATOM 3507 C CA . ASN A 1 482 ? -14.859 -12.644 -26.412 1.00 47.13 460 ASN A CA 1
ATOM 3508 C C . ASN A 1 482 ? -14.441 -13.881 -27.165 1.00 42.16 460 ASN A C 1
ATOM 3509 O O . ASN A 1 482 ? -13.527 -13.836 -27.975 1.00 46.36 460 ASN A O 1
ATOM 3514 N N . LYS A 1 483 ? -15.096 -14.982 -26.856 1.00 42.56 461 LYS A N 1
ATOM 3515 C CA . LYS A 1 483 ? -14.823 -16.239 -27.500 1.00 41.72 461 LYS A CA 1
ATOM 3516 C C . LYS A 1 483 ? -15.124 -16.144 -28.995 1.00 40.60 461 LYS A C 1
ATOM 3517 O O . LYS A 1 483 ? -14.349 -16.690 -29.817 1.00 36.70 461 LYS A O 1
ATOM 3523 N N . PHE A 1 484 ? -16.209 -15.438 -29.363 1.00 36.11 462 PHE A N 1
ATOM 3524 C CA . PHE A 1 484 ? -16.550 -15.314 -30.790 1.00 38.22 462 PHE A CA 1
ATOM 3525 C C . PHE A 1 484 ? -15.459 -14.520 -31.474 1.00 34.95 462 PHE A C 1
ATOM 3526 O O . PHE A 1 484 ? -15.042 -14.851 -32.576 1.00 39.88 462 PHE A O 1
ATOM 3534 N N . ALA A 1 485 ? -14.973 -13.494 -30.792 1.00 35.47 463 ALA A N 1
ATOM 3535 C CA . ALA A 1 485 ? -13.945 -12.622 -31.332 1.00 38.34 463 ALA A CA 1
ATOM 3536 C C . ALA A 1 485 ? -12.608 -13.357 -31.585 1.00 40.48 463 ALA A C 1
ATOM 3537 O O . ALA A 1 485 ? -11.792 -12.861 -32.351 1.00 41.75 463 ALA A O 1
ATOM 3539 N N . LYS A 1 486 ? -12.405 -14.519 -30.958 1.00 39.53 464 LYS A N 1
ATOM 3540 C CA . LYS A 1 486 ? -11.265 -15.411 -31.259 1.00 36.30 464 LYS A CA 1
ATOM 3541 C C . LYS A 1 486 ? -11.616 -16.627 -32.101 1.00 38.50 464 LYS A C 1
ATOM 3542 O O . LYS A 1 486 ? -10.791 -17.529 -32.242 1.00 42.00 464 LYS A O 1
ATOM 3546 N N . GLY A 1 487 ? -12.828 -16.728 -32.620 1.00 35.63 465 GLY A N 1
ATOM 3547 C CA . GLY A 1 487 ? -13.204 -17.940 -33.345 1.00 37.80 465 GLY A CA 1
ATOM 3548 C C . GLY A 1 487 ? -13.414 -19.176 -32.469 1.00 37.25 465 GLY A C 1
ATOM 3549 O O . GLY A 1 487 ? -13.573 -20.289 -32.996 1.00 35.26 465 GLY A O 1
ATOM 3550 N N . GLN A 1 488 ? -13.474 -19.010 -31.139 1.00 37.94 466 GLN A N 1
ATOM 3551 C CA . GLN A 1 488 ? -13.594 -20.182 -30.246 1.00 37.30 466 GLN A CA 1
ATOM 3552 C C . GLN A 1 488 ? -15.004 -20.683 -30.279 1.00 40.09 466 GLN A C 1
ATOM 3553 O O . GLN A 1 488 ? -15.280 -21.806 -29.901 1.00 36.30 466 GLN A O 1
ATOM 3559 N N . ILE A 1 489 ? -15.924 -19.834 -30.768 1.00 34.24 467 ILE A N 1
ATOM 3560 C CA . ILE A 1 489 ? -17.224 -20.288 -31.145 1.00 37.93 467 ILE A CA 1
ATOM 3561 C C . ILE A 1 489 ? -17.471 -19.790 -32.576 1.00 35.32 467 ILE A C 1
ATOM 3562 O O . ILE A 1 489 ? -16.867 -18.817 -33.012 1.00 38.31 467 ILE A O 1
ATOM 3567 N N . THR A 1 490 ? -18.281 -20.531 -33.307 1.00 41.07 468 THR A N 1
ATOM 3568 C CA . THR A 1 490 ? -18.619 -20.155 -34.668 1.00 41.65 468 THR A CA 1
ATOM 3569 C C . THR A 1 490 ? -19.585 -18.968 -34.648 1.00 42.93 468 THR A C 1
ATOM 3570 O O . THR A 1 490 ? -20.232 -18.702 -33.614 1.00 37.86 468 THR A O 1
ATOM 3574 N N . ALA A 1 491 ? -19.659 -18.277 -35.785 1.00 40.96 469 ALA A N 1
ATOM 3575 C CA . ALA A 1 491 ? -20.658 -17.218 -35.983 1.00 41.88 469 ALA A CA 1
ATOM 3576 C C . ALA A 1 491 ? -22.057 -17.758 -35.691 1.00 41.31 469 ALA A C 1
ATOM 3577 O O . ALA A 1 491 ? -22.824 -17.134 -34.933 1.00 40.87 469 ALA A O 1
ATOM 3579 N N . GLU A 1 492 ? -22.370 -18.940 -36.234 1.00 41.02 470 GLU A N 1
ATOM 3580 C CA . GLU A 1 492 ? -23.623 -19.640 -35.913 1.00 45.04 470 GLU A CA 1
ATOM 3581 C C . GLU A 1 492 ? -23.858 -19.816 -34.403 1.00 45.32 470 GLU A C 1
ATOM 3582 O O . GLU A 1 492 ? -25.005 -19.715 -33.936 1.00 50.08 470 GLU A O 1
ATOM 3584 N N . GLU A 1 493 ? -22.812 -20.134 -33.638 1.00 44.75 471 GLU A N 1
ATOM 3585 C CA . GLU A 1 493 ? -22.986 -20.385 -32.200 1.00 41.83 471 GLU A CA 1
ATOM 3586 C C . GLU A 1 493 ? -23.179 -19.061 -31.406 1.00 39.03 471 GLU A C 1
ATOM 3587 O O . GLU A 1 493 ? -23.944 -19.004 -30.430 1.00 40.37 471 GLU A O 1
ATOM 3593 N N . TYR A 1 494 ? -22.452 -18.025 -31.802 1.00 37.94 472 TYR A N 1
ATOM 3594 C CA . TYR A 1 494 ? -22.628 -16.706 -31.187 1.00 35.04 472 TYR A CA 1
ATOM 3595 C C . TYR A 1 494 ? -24.060 -16.196 -31.452 1.00 36.07 472 TYR A C 1
ATOM 3596 O O . TYR A 1 494 ? -24.705 -15.657 -30.558 1.00 32.26 472 TYR A O 1
ATOM 3605 N N . GLU A 1 495 ? -24.553 -16.421 -32.674 1.00 36.68 473 GLU A N 1
ATOM 3606 C CA . GLU A 1 495 ? -25.901 -15.959 -33.067 1.00 38.81 473 GLU A CA 1
ATOM 3607 C C . GLU A 1 495 ? -26.932 -16.635 -32.206 1.00 39.39 473 GLU A C 1
ATOM 3608 O O . GLU A 1 495 ? -27.832 -16.009 -31.688 1.00 39.75 473 GLU A O 1
ATOM 3614 N N . ALA A 1 496 ? -26.792 -17.943 -32.046 1.00 38.37 474 ALA A N 1
ATOM 3615 C CA . ALA A 1 496 ? -27.600 -18.684 -31.092 1.00 37.05 474 ALA A CA 1
ATOM 3616 C C . ALA A 1 496 ? -27.551 -18.140 -29.680 1.00 36.78 474 ALA A C 1
ATOM 3617 O O . ALA A 1 496 ? -28.614 -18.040 -29.048 1.00 36.75 474 ALA A O 1
ATOM 3619 N N . PHE A 1 497 ? -26.364 -17.790 -29.174 1.00 34.23 475 PHE A N 1
ATOM 3620 C CA . PHE A 1 497 ? -26.258 -17.175 -27.820 1.00 33.22 475 PHE A CA 1
ATOM 3621 C C . PHE A 1 497 ? -27.011 -15.821 -27.751 1.00 32.12 475 PHE A C 1
ATOM 3622 O O . PHE A 1 497 ? -27.656 -15.504 -26.783 1.00 29.20 475 PHE A O 1
ATOM 3624 N N . ILE A 1 498 ? -26.836 -15.014 -28.780 1.00 32.99 476 ILE A N 1
ATOM 3625 C CA . ILE A 1 498 ? -27.503 -13.711 -28.833 1.00 29.26 476 ILE A CA 1
ATOM 3626 C C . ILE A 1 498 ? -29.009 -13.874 -28.891 1.00 28.96 476 ILE A C 1
ATOM 3627 O O . ILE A 1 498 ? -29.710 -13.225 -28.138 1.00 28.30 476 ILE A O 1
ATOM 3632 N N . ASN A 1 499 ? -29.492 -14.783 -29.733 1.00 28.71 477 ASN A N 1
ATOM 3633 C CA . ASN A 1 499 ? -30.941 -15.056 -29.817 1.00 30.31 477 ASN A CA 1
ATOM 3634 C C . ASN A 1 499 ? -31.503 -15.576 -28.551 1.00 30.51 477 ASN A C 1
ATOM 3635 O O . ASN A 1 499 ? -32.595 -15.138 -28.156 1.00 31.47 477 ASN A O 1
ATOM 3640 N N . LYS A 1 500 ? -30.775 -16.468 -27.856 1.00 31.24 478 LYS A N 1
ATOM 3641 C CA . LYS A 1 500 ? -31.216 -16.895 -26.524 1.00 31.89 478 LYS A CA 1
ATOM 3642 C C . LYS A 1 500 ? -31.371 -15.703 -25.595 1.00 31.05 478 LYS A C 1
ATOM 3643 O O . LYS A 1 500 ? -32.326 -15.620 -24.851 1.00 32.81 478 LYS A O 1
ATOM 3645 N N . GLU A 1 501 ? -30.415 -14.765 -25.611 1.00 32.57 479 GLU A N 1
ATOM 3646 C CA . GLU A 1 501 ? -30.508 -13.586 -24.748 1.00 33.23 479 GLU A CA 1
ATOM 3647 C C . GLU A 1 501 ? -31.684 -12.694 -25.204 1.00 32.37 479 GLU A C 1
ATOM 3648 O O . GLU A 1 501 ? -32.405 -12.136 -24.397 1.00 30.42 479 GLU A O 1
ATOM 3654 N N . ILE A 1 502 ? -31.873 -12.556 -26.508 1.00 29.36 480 ILE A N 1
ATOM 3655 C CA . ILE A 1 502 ? -33.056 -11.814 -26.975 1.00 28.39 480 ILE A CA 1
ATOM 3656 C C . ILE A 1 502 ? -34.339 -12.510 -26.476 1.00 30.44 480 ILE A C 1
ATOM 3657 O O . ILE A 1 502 ? -35.255 -11.850 -25.970 1.00 29.47 480 ILE A O 1
ATOM 3662 N N . GLU A 1 503 ? -34.403 -13.833 -26.605 1.00 31.99 481 GLU A N 1
ATOM 3663 C CA . GLU A 1 503 ? -35.626 -14.547 -26.163 1.00 33.80 481 GLU A CA 1
ATOM 3664 C C . GLU A 1 503 ? -35.960 -14.235 -24.705 1.00 32.54 481 GLU A C 1
ATOM 3665 O O . GLU A 1 503 ? -37.090 -13.929 -24.333 1.00 33.82 481 GLU A O 1
ATOM 3671 N N . THR A 1 504 ? -34.952 -14.324 -23.862 1.00 33.80 482 THR A N 1
ATOM 3672 C CA . THR A 1 504 ? -35.118 -14.063 -22.472 1.00 35.60 482 THR A CA 1
ATOM 3673 C C . THR A 1 504 ? -35.711 -12.697 -22.215 1.00 33.75 482 THR A C 1
ATOM 3674 O O . THR A 1 504 ? -36.659 -12.525 -21.445 1.00 33.84 482 THR A O 1
ATOM 3678 N N . VAL A 1 505 ? -35.184 -11.734 -22.940 1.00 32.83 483 VAL A N 1
ATOM 3679 C CA . VAL A 1 505 ? -35.585 -10.341 -22.803 1.00 30.28 483 VAL A CA 1
ATOM 3680 C C . VAL A 1 505 ? -37.000 -10.085 -23.318 1.00 27.70 483 VAL A C 1
ATOM 3681 O O . VAL A 1 505 ? -37.777 -9.340 -22.721 1.00 30.58 483 VAL A O 1
ATOM 3685 N N . VAL A 1 506 ? -37.348 -10.686 -24.444 1.00 27.62 484 VAL A N 1
ATOM 3686 C CA . VAL A 1 506 ? -38.709 -10.566 -24.952 1.00 29.58 484 VAL A CA 1
ATOM 3687 C C . VAL A 1 506 ? -39.731 -11.224 -24.014 1.00 31.83 484 VAL A C 1
ATOM 3688 O O . VAL A 1 506 ? -40.780 -10.631 -23.723 1.00 33.94 484 VAL A O 1
ATOM 3692 N N . ARG A 1 507 ? -39.391 -12.417 -23.534 1.00 33.43 485 ARG A N 1
ATOM 3693 C CA . ARG A 1 507 ? -40.258 -13.209 -22.596 1.00 35.49 485 ARG A CA 1
ATOM 3694 C C . ARG A 1 507 ? -40.529 -12.391 -21.339 1.00 35.23 485 ARG A C 1
ATOM 3695 O O . ARG A 1 507 ? -41.676 -12.273 -20.880 1.00 35.54 485 ARG A O 1
ATOM 3703 N N . PHE A 1 508 ? -39.487 -11.761 -20.823 1.00 34.17 486 PHE A N 1
ATOM 3704 C CA . PHE A 1 508 ? -39.645 -10.935 -19.645 1.00 35.94 486 PHE A CA 1
ATOM 3705 C C . PHE A 1 508 ? -40.653 -9.791 -19.871 1.00 36.38 486 PHE A C 1
ATOM 3706 O O . PHE A 1 508 ? -41.498 -9.517 -19.021 1.00 39.58 486 PHE A O 1
ATOM 3714 N N . GLN A 1 509 ? -40.544 -9.085 -21.006 1.00 31.24 487 GLN A N 1
ATOM 3715 C CA . GLN A 1 509 ? -41.376 -7.919 -21.230 1.00 30.47 487 GLN A CA 1
ATOM 3716 C C . GLN A 1 509 ? -42.805 -8.335 -21.453 1.00 31.04 487 GLN A C 1
ATOM 3717 O O . GLN A 1 509 ? -43.717 -7.614 -21.086 1.00 34.10 487 GLN A O 1
ATOM 3723 N N . GLU A 1 510 ? -42.995 -9.485 -22.095 1.00 33.59 488 GLU A N 1
ATOM 3724 C CA . GLU A 1 510 ? -44.353 -10.029 -22.295 1.00 36.81 488 GLU A CA 1
ATOM 3725 C C . GLU A 1 510 ? -45.001 -10.366 -20.967 1.00 38.29 488 GLU A C 1
ATOM 3726 O O . GLU A 1 510 ? -46.160 -10.014 -20.729 1.00 36.06 488 GLU A O 1
ATOM 3732 N N . GLU A 1 511 ? -44.255 -11.039 -20.089 1.00 42.25 489 GLU A N 1
ATOM 3733 C CA . GLU A 1 511 ? -44.848 -11.451 -18.805 1.00 44.79 489 GLU A CA 1
ATOM 3734 C C . GLU A 1 511 ? -45.253 -10.255 -17.956 1.00 43.54 489 GLU A C 1
ATOM 3735 O O . GLU A 1 511 ? -46.267 -10.306 -17.274 1.00 42.08 489 GLU A O 1
ATOM 3741 N N . ILE A 1 512 ? -44.575 -9.127 -18.096 1.00 42.89 490 ILE A N 1
ATOM 3742 C CA . ILE A 1 512 ? -44.969 -7.961 -17.312 1.00 39.54 490 ILE A CA 1
ATOM 3743 C C . ILE A 1 512 ? -45.922 -6.975 -17.992 1.00 40.09 490 ILE A C 1
ATOM 3744 O O . ILE A 1 512 ? -46.306 -5.963 -17.382 1.00 38.57 490 ILE A O 1
ATOM 3749 N N . GLY A 1 513 ? -46.296 -7.258 -19.242 1.00 37.64 491 GLY A N 1
ATOM 3750 C CA . GLY A 1 513 ? -47.347 -6.512 -19.894 1.00 34.83 491 GLY A CA 1
ATOM 3751 C C . GLY A 1 513 ? -46.980 -5.247 -20.661 1.00 32.20 491 GLY A C 1
ATOM 3752 O O . GLY A 1 513 ? -47.856 -4.437 -20.960 1.00 33.44 491 GLY A O 1
ATOM 3753 N N . LEU A 1 514 ? -45.706 -5.073 -20.966 1.00 30.17 492 LEU A N 1
ATOM 3754 C CA . LEU A 1 514 ? -45.297 -3.934 -21.809 1.00 29.79 492 LEU A CA 1
ATOM 3755 C C . LEU A 1 514 ? -45.994 -4.064 -23.182 1.00 26.92 492 LEU A C 1
ATOM 3756 O O . LEU A 1 514 ? -46.200 -5.170 -23.663 1.00 27.45 492 LEU A O 1
ATOM 3761 N N . ASP A 1 515 ? -46.301 -2.940 -23.817 1.00 26.74 493 ASP A N 1
ATOM 3762 C CA . ASP A 1 515 ? -47.106 -2.913 -25.046 1.00 27.24 493 ASP A CA 1
ATOM 3763 C C . ASP A 1 515 ? -46.282 -2.851 -26.348 1.00 27.14 493 ASP A C 1
ATOM 3764 O O . ASP A 1 515 ? -46.699 -3.395 -27.370 1.00 28.62 493 ASP A O 1
ATOM 3769 N N . VAL A 1 516 ? -45.162 -2.150 -26.282 1.00 24.25 494 VAL A N 1
ATOM 3770 C CA . VAL A 1 516 ? -44.183 -1.998 -27.426 1.00 23.58 494 VAL A CA 1
ATOM 3771 C C . VAL A 1 516 ? -42.810 -2.420 -26.903 1.00 23.26 494 VAL A C 1
ATOM 3772 O O . VAL A 1 516 ? -42.282 -1.801 -26.001 1.00 25.16 494 VAL A O 1
ATOM 3776 N N . LEU A 1 517 ? -42.266 -3.474 -27.485 1.00 23.36 495 LEU A N 1
ATOM 3777 C CA . LEU A 1 517 ? -41.137 -4.185 -26.968 1.00 24.10 495 LEU A CA 1
ATOM 3778 C C . LEU A 1 517 ? -39.866 -3.768 -27.691 1.00 22.76 495 LEU A C 1
ATOM 3779 O O . LEU A 1 517 ? -39.887 -3.073 -28.744 1.00 20.98 495 LEU A O 1
ATOM 3784 N N . VAL A 1 518 ? -38.759 -4.174 -27.067 1.00 23.15 496 VAL A N 1
ATOM 3785 C CA . VAL A 1 518 ? -37.421 -4.025 -27.616 1.00 23.49 496 VAL A CA 1
ATOM 3786 C C . VAL A 1 518 ? -36.667 -5.329 -27.452 1.00 23.73 496 VAL A C 1
ATOM 3787 O O . VAL A 1 518 ? -37.139 -6.220 -26.760 1.00 25.92 496 VAL A O 1
ATOM 3791 N N . HIS A 1 519 ? -35.506 -5.438 -28.113 1.00 22.52 497 HIS A N 1
ATOM 3792 C CA . HIS A 1 519 ? -34.782 -6.694 -28.147 1.00 22.47 497 HIS A CA 1
ATOM 3793 C C . HIS A 1 519 ? -33.622 -6.780 -27.136 1.00 24.43 497 HIS A C 1
ATOM 3794 O O . HIS A 1 519 ? -33.002 -7.843 -27.007 1.00 25.97 497 HIS A O 1
ATOM 3801 N N . GLY A 1 520 ? -33.366 -5.685 -26.456 1.00 24.55 498 GLY A N 1
ATOM 3802 C CA . GLY A 1 520 ? -32.315 -5.599 -25.416 1.00 24.66 498 GLY A CA 1
ATOM 3803 C C . GLY A 1 520 ? -30.895 -5.259 -25.871 1.00 26.23 498 GLY A C 1
ATOM 3804 O O . GLY A 1 520 ? -30.019 -5.007 -25.059 1.00 28.14 498 GLY A O 1
ATOM 3805 N N . GLU A 1 521 ? -30.655 -5.277 -27.182 1.00 24.99 499 GLU A N 1
ATOM 3806 C CA . GLU A 1 521 ? -29.369 -4.865 -27.778 1.00 23.71 499 GLU A CA 1
ATOM 3807 C C . GLU A 1 521 ? -28.138 -5.618 -27.281 1.00 23.56 499 GLU A C 1
ATOM 3808 O O . GLU A 1 521 ? -27.084 -4.998 -27.121 1.00 24.03 499 GLU A O 1
ATOM 3814 N N . PRO A 1 522 ? -28.263 -6.941 -27.031 1.00 23.79 500 PRO A N 1
ATOM 3815 C CA . PRO A 1 522 ? -27.125 -7.635 -26.455 1.00 25.89 500 PRO A CA 1
ATOM 3816 C C . PRO A 1 522 ? -25.973 -7.746 -27.409 1.00 23.73 500 PRO A C 1
ATOM 3817 O O . PRO A 1 522 ? -24.834 -7.919 -26.989 1.00 23.29 500 PRO A O 1
ATOM 3821 N N . GLU A 1 523 ? -26.257 -7.631 -28.688 1.00 21.94 501 GLU A N 1
ATOM 3822 C CA . GLU A 1 523 ? -25.225 -7.730 -29.700 1.00 21.60 501 GLU A CA 1
ATOM 3823 C C . GLU A 1 523 ? -24.366 -6.465 -29.882 1.00 21.19 501 GLU A C 1
ATOM 3824 O O . GLU A 1 523 ? -23.346 -6.492 -30.601 1.00 22.13 501 GLU A O 1
ATOM 3830 N N . ARG A 1 524 ? -24.730 -5.378 -29.204 1.00 21.59 502 ARG A N 1
ATOM 3831 C CA . ARG A 1 524 ? -24.124 -4.070 -29.403 1.00 24.89 502 ARG A CA 1
ATOM 3832 C C . ARG A 1 524 ? -23.320 -3.634 -28.204 1.00 26.33 502 ARG A C 1
ATOM 3833 O O . ARG A 1 524 ? -23.780 -3.693 -27.083 1.00 30.69 502 ARG A O 1
ATOM 3841 N N . ASN A 1 525 ? -22.115 -3.186 -28.451 1.00 27.62 503 ASN A N 1
ATOM 3842 C CA . ASN A 1 525 ? -21.293 -2.802 -27.329 1.00 33.57 503 ASN A CA 1
ATOM 3843 C C . ASN A 1 525 ? -21.010 -1.326 -27.260 1.00 31.50 503 ASN A C 1
ATOM 3844 O O . ASN A 1 525 ? -20.417 -0.884 -26.324 1.00 36.83 503 ASN A O 1
ATOM 3849 N N . ASP A 1 526 ? -21.567 -0.553 -28.197 1.00 28.96 504 ASP A N 1
ATOM 3850 C CA . ASP A 1 526 ? -21.310 0.869 -28.285 1.00 27.58 504 ASP A CA 1
ATOM 3851 C C . ASP A 1 526 ? -22.253 1.470 -29.339 1.00 27.17 504 ASP A C 1
ATOM 3852 O O . ASP A 1 526 ? -22.404 0.905 -30.412 1.00 26.99 504 ASP A O 1
ATOM 3857 N N . MET A 1 527 ? -22.872 2.591 -29.019 1.00 24.39 505 MET A N 1
ATOM 3858 C CA . MET A 1 527 ? -23.943 3.146 -29.801 1.00 25.24 505 MET A CA 1
ATOM 3859 C C . MET A 1 527 ? -23.507 3.708 -31.129 1.00 23.13 505 MET A C 1
ATOM 3860 O O . MET A 1 527 ? -24.377 3.960 -31.970 1.00 20.61 505 MET A O 1
ATOM 3865 N N . VAL A 1 528 ? -22.230 4.085 -31.271 1.00 22.16 506 VAL A N 1
ATOM 3866 C CA . VAL A 1 528 ? -21.739 4.578 -32.530 1.00 21.01 506 VAL A CA 1
ATOM 3867 C C . VAL A 1 528 ? -20.861 3.601 -33.305 1.00 20.63 506 VAL A C 1
ATOM 3868 O O . VAL A 1 528 ? -21.010 3.398 -34.533 1.00 20.35 506 VAL A O 1
ATOM 3872 N N . GLN A 1 529 ? -19.903 2.970 -32.612 1.00 20.17 507 GLN A N 1
ATOM 3873 C CA . GLN A 1 529 ? -19.033 2.039 -33.291 1.00 20.83 507 GLN A CA 1
ATOM 3874 C C . GLN A 1 529 ? -19.761 0.851 -33.895 1.00 18.60 507 GLN A C 1
ATOM 3875 O O . GLN A 1 529 ? -19.389 0.342 -34.949 1.00 20.77 507 GLN A O 1
ATOM 3881 N N . TYR A 1 530 ? -20.867 0.449 -33.295 1.00 19.13 508 TYR A N 1
ATOM 3882 C CA . TYR A 1 530 ? -21.654 -0.683 -33.822 1.00 18.95 508 TYR A CA 1
ATOM 3883 C C . TYR A 1 530 ? -22.068 -0.415 -35.261 1.00 19.04 508 TYR A C 1
ATOM 3884 O O . TYR A 1 530 ? -22.101 -1.318 -36.109 1.00 18.35 508 TYR A O 1
ATOM 3893 N N . PHE A 1 531 ? -22.437 0.842 -35.509 1.00 18.05 509 PHE A N 1
ATOM 3894 C CA . PHE A 1 531 ? -22.815 1.285 -36.885 1.00 17.56 509 PHE A CA 1
ATOM 3895 C C . PHE A 1 531 ? -21.605 1.657 -37.736 1.00 17.43 509 PHE A C 1
ATOM 3896 O O . PHE A 1 531 ? -21.487 1.255 -38.913 1.00 18.70 509 PHE A O 1
ATOM 3904 N N . GLY A 1 532 ? -20.707 2.469 -37.215 1.00 18.05 510 GLY A N 1
ATOM 3905 C CA . GLY A 1 532 ? -19.502 2.745 -37.980 1.00 19.51 510 GLY A CA 1
ATOM 3906 C C . GLY A 1 532 ? -18.781 1.583 -38.643 1.00 19.63 510 GLY A C 1
ATOM 3907 O O . GLY A 1 532 ? -18.293 1.676 -39.777 1.00 20.64 510 GLY A O 1
ATOM 3908 N N . GLU A 1 533 ? -18.585 0.496 -37.912 1.00 20.35 511 GLU A N 1
ATOM 3909 C CA . GLU A 1 533 ? -17.921 -0.697 -38.443 1.00 21.21 511 GLU A CA 1
ATOM 3910 C C . GLU A 1 533 ? -18.654 -1.311 -39.623 1.00 22.02 511 GLU A C 1
ATOM 3911 O O . GLU A 1 533 ? -18.060 -2.059 -40.419 1.00 26.31 511 GLU A O 1
ATOM 3917 N N . GLN A 1 534 ? -19.943 -0.995 -39.740 1.00 19.07 512 GLN A N 1
ATOM 3918 C CA . GLN A 1 534 ? -20.744 -1.533 -40.785 1.00 19.86 512 GLN A CA 1
ATOM 3919 C C . GLN A 1 534 ? -20.983 -0.496 -41.893 1.00 19.84 512 GLN A C 1
ATOM 3920 O O . GLN A 1 534 ? -21.789 -0.717 -42.793 1.00 22.18 512 GLN A O 1
ATOM 3926 N N . LEU A 1 535 ? -20.276 0.623 -41.825 1.00 18.94 513 LEU A N 1
ATOM 3927 C CA . LEU A 1 535 ? -20.435 1.668 -42.823 1.00 19.23 513 LEU A CA 1
ATOM 3928 C C . LEU A 1 535 ? -19.129 1.900 -43.518 1.00 19.06 513 LEU A C 1
ATOM 3929 O O . LEU A 1 535 ? -18.121 1.929 -42.896 1.00 22.99 513 LEU A O 1
ATOM 3934 N N . ASN A 1 536 ? -19.195 2.188 -44.796 1.00 18.12 514 ASN A N 1
ATOM 3935 C CA . ASN A 1 536 ? -18.017 2.590 -45.540 1.00 18.94 514 ASN A CA 1
ATOM 3936 C C . ASN A 1 536 ? -17.729 4.085 -45.156 1.00 18.38 514 ASN A C 1
ATOM 3937 O O . ASN A 1 536 ? -18.629 4.806 -44.795 1.00 18.16 514 ASN A O 1
ATOM 3942 N N . GLY A 1 537 ? -16.497 4.483 -45.311 1.00 18.83 515 GLY A N 1
ATOM 3943 C CA . GLY A 1 537 ? -16.084 5.877 -45.030 1.00 19.41 515 GLY A CA 1
ATOM 3944 C C . GLY A 1 537 ? -15.512 6.056 -43.621 1.00 18.64 515 GLY A C 1
ATOM 3945 O O . GLY A 1 537 ? -15.115 7.196 -43.300 1.00 20.90 515 GLY A O 1
ATOM 3946 N N . PHE A 1 538 ? -15.434 4.979 -42.827 1.00 18.13 516 PHE A N 1
ATOM 3947 C CA . PHE A 1 538 ? -14.911 5.004 -41.417 1.00 17.86 516 PHE A CA 1
ATOM 3948 C C . PHE A 1 538 ? -13.575 4.303 -41.271 1.00 19.28 516 PHE A C 1
ATOM 3949 O O . PHE A 1 538 ? -13.307 3.324 -41.965 1.00 22.72 516 PHE A O 1
ATOM 3957 N N . ALA A 1 539 ? -12.755 4.829 -40.373 1.00 17.26 517 ALA A N 1
ATOM 3958 C CA . ALA A 1 539 ? -11.562 4.172 -39.860 1.00 16.96 517 ALA A CA 1
ATOM 3959 C C . ALA A 1 539 ? -11.662 4.071 -38.316 1.00 17.00 517 ALA A C 1
ATOM 3960 O O . ALA A 1 539 ? -12.370 4.856 -37.643 1.00 18.95 517 ALA A O 1
ATOM 3962 N N . PHE A 1 540 ? -11.009 3.058 -37.720 1.00 17.83 518 PHE A N 1
ATOM 3963 C CA . PHE A 1 540 ? -11.021 2.833 -36.255 1.00 17.43 518 PHE A CA 1
ATOM 3964 C C . PHE A 1 540 ? -9.582 2.726 -35.716 1.00 16.81 518 PHE A C 1
ATOM 3965 O O . PHE A 1 540 ? -8.653 2.326 -36.419 1.00 17.48 518 PHE A O 1
ATOM 3973 N N . THR A 1 541 ? -9.415 3.098 -34.466 1.00 15.88 519 THR A N 1
ATOM 3974 C CA . THR A 1 541 ? -8.117 3.027 -33.851 1.00 15.61 519 THR A CA 1
ATOM 3975 C C . THR A 1 541 ? -8.097 1.922 -32.845 1.00 16.04 519 THR A C 1
ATOM 3976 O O . THR A 1 541 ? -9.138 1.474 -32.395 1.00 17.72 519 THR A O 1
ATOM 3980 N N . THR A 1 542 ? -6.877 1.468 -32.567 1.00 16.91 520 THR A N 1
ATOM 3981 C CA . THR A 1 542 ? -6.648 0.595 -31.402 1.00 18.30 520 THR A CA 1
ATOM 3982 C C . THR A 1 542 ? -6.407 1.320 -30.093 1.00 17.57 520 THR A C 1
ATOM 3983 O O . THR A 1 542 ? -6.654 0.727 -29.020 1.00 18.42 520 THR A O 1
ATOM 3987 N N . ASN A 1 543 ? -5.870 2.549 -30.131 1.00 16.61 521 ASN A N 1
ATOM 3988 C CA . ASN A 1 543 ? -5.468 3.173 -28.900 1.00 16.50 521 ASN A CA 1
ATOM 3989 C C . ASN A 1 543 ? -5.850 4.694 -28.906 1.00 15.36 521 ASN A C 1
ATOM 3990 O O . ASN A 1 543 ? -5.320 5.464 -28.117 1.00 15.97 521 ASN A O 1
ATOM 3995 N N . GLY A 1 544 ? -6.820 5.056 -29.729 1.00 14.84 522 GLY A N 1
ATOM 3996 C CA . GLY A 1 544 ? -7.175 6.468 -29.960 1.00 14.30 522 GLY A CA 1
ATOM 3997 C C . GLY A 1 544 ? -8.075 6.995 -28.869 1.00 14.60 522 GLY A C 1
ATOM 3998 O O . GLY A 1 544 ? -9.156 7.558 -29.154 1.00 14.58 522 GLY A O 1
ATOM 3999 N N . TRP A 1 545 ? -7.629 6.879 -27.620 1.00 14.84 523 TRP A N 1
ATOM 4000 C CA . TRP A 1 545 ? -8.488 7.220 -26.476 1.00 14.33 523 TRP A CA 1
ATOM 4001 C C . TRP A 1 545 ? -8.427 8.731 -26.177 1.00 14.84 523 TRP A C 1
ATOM 4002 O O . TRP A 1 545 ? -7.342 9.309 -26.222 1.00 13.04 523 TRP A O 1
ATOM 4013 N N . VAL A 1 546 ? -9.584 9.305 -25.849 1.00 15.17 524 VAL A N 1
ATOM 4014 C CA . VAL A 1 546 ? -9.700 10.706 -25.409 1.00 14.89 524 VAL A CA 1
ATOM 4015 C C . VAL A 1 546 ? -10.483 10.718 -24.102 1.00 15.11 524 VAL A C 1
ATOM 4016 O O . VAL A 1 546 ? -11.503 10.017 -24.000 1.00 14.84 524 VAL A O 1
ATOM 4020 N N . GLN A 1 547 ? -10.050 11.526 -23.121 1.00 14.38 525 GLN A N 1
ATOM 4021 C CA . GLN A 1 547 ? -10.824 11.655 -21.887 1.00 15.51 525 GLN A CA 1
ATOM 4022 C C . GLN A 1 547 ? -12.151 12.243 -22.132 1.00 15.29 525 GLN A C 1
ATOM 4023 O O . GLN A 1 547 ? -12.257 13.338 -22.750 1.00 15.48 525 GLN A O 1
ATOM 4029 N N . SER A 1 548 ? -13.183 11.621 -21.565 1.00 15.43 526 SER A N 1
ATOM 4030 C CA . SER A 1 548 ? -14.516 12.168 -21.684 1.00 16.34 526 SER A CA 1
ATOM 4031 C C . SER A 1 548 ? -14.912 12.803 -20.353 1.00 16.76 526 SER A C 1
ATOM 4032 O O . SER A 1 548 ? -15.353 13.951 -20.328 1.00 16.53 526 SER A O 1
ATOM 4035 N N A TYR A 1 549 ? -14.792 12.049 -19.263 0.50 16.95 527 TYR A N 1
ATOM 4036 N N B TYR A 1 549 ? -14.804 12.058 -19.259 0.50 17.23 527 TYR A N 1
ATOM 4037 C CA A TYR A 1 549 ? -15.046 12.559 -17.906 0.50 17.73 527 TYR A CA 1
ATOM 4038 C CA B TYR A 1 549 ? -15.027 12.625 -17.921 0.50 18.12 527 TYR A CA 1
ATOM 4039 C C A TYR A 1 549 ? -14.308 11.675 -16.930 0.50 18.12 527 TYR A C 1
ATOM 4040 C C B TYR A 1 549 ? -14.428 11.714 -16.878 0.50 18.39 527 TYR A C 1
ATOM 4041 O O A TYR A 1 549 ? -14.403 10.440 -17.011 0.50 18.51 527 TYR A O 1
ATOM 4042 O O B TYR A 1 549 ? -14.770 10.509 -16.862 0.50 18.61 527 TYR A O 1
ATOM 4059 N N . GLY A 1 550 ? -13.598 12.279 -15.990 1.00 17.09 528 GLY A N 1
ATOM 4060 C CA . GLY A 1 550 ? -12.945 11.499 -14.954 1.00 18.36 528 GLY A CA 1
ATOM 4061 C C . GLY A 1 550 ? -12.055 10.446 -15.572 1.00 18.12 528 GLY A C 1
ATOM 4062 O O . GLY A 1 550 ? -11.298 10.735 -16.492 1.00 17.37 528 GLY A O 1
ATOM 4063 N N . SER A 1 551 ? -12.218 9.201 -15.149 1.00 18.35 529 SER A N 1
ATOM 4064 C CA . SER A 1 551 ? -11.455 8.122 -15.744 1.00 18.64 529 SER A CA 1
ATOM 4065 C C . SER A 1 551 ? -12.167 7.422 -16.868 1.00 18.40 529 SER A C 1
ATOM 4066 O O . SER A 1 551 ? -11.698 6.335 -17.300 1.00 18.69 529 SER A O 1
ATOM 4069 N N . ARG A 1 552 ? -13.282 7.991 -17.336 1.00 17.35 530 ARG A N 1
ATOM 4070 C CA . ARG A 1 552 ? -14.062 7.423 -18.456 1.00 18.60 530 ARG A CA 1
ATOM 4071 C C . ARG A 1 552 ? -13.646 8.037 -19.782 1.00 17.34 530 ARG A C 1
ATOM 4072 O O . ARG A 1 552 ? -13.791 9.240 -19.937 1.00 16.14 530 ARG A O 1
ATOM 4075 N N . TYR A 1 553 ? -13.125 7.211 -20.693 1.00 17.13 531 TYR A N 1
ATOM 4076 C CA . TYR A 1 553 ? -12.548 7.668 -21.956 1.00 16.56 531 TYR A CA 1
ATOM 4077 C C . TYR A 1 553 ? -13.357 7.146 -23.114 1.00 19.51 531 TYR A C 1
ATOM 4078 O O . TYR A 1 553 ? -14.094 6.169 -22.979 1.00 20.89 531 TYR A O 1
ATOM 4087 N N . VAL A 1 554 ? -13.256 7.804 -24.264 1.00 17.84 532 VAL A N 1
ATOM 4088 C CA . VAL A 1 554 ? -13.877 7.289 -25.463 1.00 18.27 532 VAL A CA 1
ATOM 4089 C C . VAL A 1 554 ? -12.829 7.075 -26.512 1.00 17.41 532 VAL A C 1
ATOM 4090 O O . VAL A 1 554 ? -11.774 7.694 -26.462 1.00 17.28 532 VAL A O 1
ATOM 4094 N N . ARG A 1 555 ? -13.111 6.165 -27.437 1.00 17.10 533 ARG A N 1
ATOM 4095 C CA . ARG A 1 555 ? -12.208 5.892 -28.539 1.00 17.38 533 ARG A CA 1
ATOM 4096 C C . ARG A 1 555 ? -13.038 6.178 -29.833 1.00 17.08 533 ARG A C 1
ATOM 4097 O O . ARG A 1 555 ? -13.713 5.281 -30.352 1.00 16.47 533 ARG A O 1
ATOM 4105 N N . PRO A 1 556 ? -13.132 7.428 -30.278 1.00 16.55 534 PRO A N 1
ATOM 4106 C CA . PRO A 1 556 ? -14.050 7.704 -31.341 1.00 17.51 534 PRO A CA 1
ATOM 4107 C C . PRO A 1 556 ? -13.649 7.063 -32.665 1.00 16.92 534 PRO A C 1
ATOM 4108 O O . PRO A 1 556 ? -12.442 7.032 -33.024 1.00 15.78 534 PRO A O 1
ATOM 4112 N N . PRO A 1 557 ? -14.641 6.621 -33.426 1.00 18.26 535 PRO A N 1
ATOM 4113 C CA . PRO A 1 557 ? -14.388 6.314 -34.816 1.00 17.78 535 PRO A CA 1
ATOM 4114 C C . PRO A 1 557 ? -13.925 7.576 -35.557 1.00 17.40 535 PRO A C 1
ATOM 4115 O O . PRO A 1 557 ? -14.187 8.691 -35.102 1.00 18.80 535 PRO A O 1
ATOM 4119 N N . ILE A 1 558 ? -13.286 7.400 -36.714 1.00 16.99 536 ILE A N 1
ATOM 4120 C CA . ILE A 1 558 ? -12.910 8.483 -37.566 1.00 16.01 536 ILE A CA 1
ATOM 4121 C C . ILE A 1 558 ? -13.627 8.390 -38.871 1.00 16.79 536 ILE A C 1
ATOM 4122 O O . ILE A 1 558 ? -13.503 7.384 -39.573 1.00 17.78 536 ILE A O 1
ATOM 4127 N N . ILE A 1 559 ? -14.314 9.461 -39.245 1.00 15.94 537 ILE A N 1
ATOM 4128 C CA . ILE A 1 559 ? -14.858 9.543 -40.588 1.00 16.56 537 ILE A CA 1
ATOM 4129 C C . ILE A 1 559 ? -13.735 9.986 -41.547 1.00 17.51 537 ILE A C 1
ATOM 4130 O O . ILE A 1 559 ? -13.149 11.108 -41.401 1.00 16.41 537 ILE A O 1
ATOM 4135 N N . VAL A 1 560 ? -13.381 9.114 -42.532 1.00 17.36 538 VAL A N 1
ATOM 4136 C CA . VAL A 1 560 ? -12.283 9.386 -43.432 1.00 18.58 538 VAL A CA 1
ATOM 4137 C C . VAL A 1 560 ? -12.681 9.693 -44.875 1.00 18.94 538 VAL A C 1
ATOM 4138 O O . VAL A 1 560 ? -11.836 10.158 -45.724 1.00 22.79 538 VAL A O 1
ATOM 4142 N N . GLY A 1 561 ? -13.928 9.428 -45.213 1.00 17.99 539 GLY A N 1
ATOM 4143 C CA . GLY A 1 561 ? -14.308 9.412 -46.597 1.00 19.21 539 GLY A CA 1
ATOM 4144 C C . GLY A 1 561 ? -15.807 9.407 -46.723 1.00 18.84 539 GLY A C 1
ATOM 4145 O O . GLY A 1 561 ? -16.506 9.354 -45.725 1.00 19.60 539 GLY A O 1
ATOM 4146 N N . ASP A 1 562 ? -16.279 9.378 -47.946 1.00 21.03 540 ASP A N 1
ATOM 4147 C CA . ASP A 1 562 ? -17.701 9.431 -48.174 1.00 21.17 540 ASP A CA 1
ATOM 4148 C C . ASP A 1 562 ? -18.402 8.162 -47.576 1.00 19.42 540 ASP A C 1
ATOM 4149 O O . ASP A 1 562 ? -17.956 7.000 -47.762 1.00 20.56 540 ASP A O 1
ATOM 4154 N N . VAL A 1 563 ? -19.508 8.389 -46.915 1.00 19.55 541 VAL A N 1
ATOM 4155 C CA . VAL A 1 563 ? -20.153 7.363 -46.106 1.00 18.26 541 VAL A CA 1
ATOM 4156 C C . VAL A 1 563 ? -21.298 6.725 -46.881 1.00 19.01 541 VAL A C 1
ATOM 4157 O O . VAL A 1 563 ? -22.089 7.424 -47.527 1.00 18.97 541 VAL A O 1
ATOM 4161 N N . SER A 1 564 ? -21.353 5.423 -46.826 1.00 19.39 542 SER A N 1
ATOM 4162 C CA . SER A 1 564 ? -22.476 4.675 -47.322 1.00 20.07 542 SER A CA 1
ATOM 4163 C C . SER A 1 564 ? -22.638 3.408 -46.545 1.00 19.85 542 SER A C 1
ATOM 4164 O O . SER A 1 564 ? -21.774 3.037 -45.751 1.00 19.10 542 SER A O 1
ATOM 4167 N N . ARG A 1 565 ? -23.793 2.718 -46.764 1.00 19.25 543 ARG A N 1
ATOM 4168 C CA . ARG A 1 565 ? -24.124 1.497 -46.036 1.00 19.68 543 ARG A CA 1
ATOM 4169 C C . ARG A 1 565 ? -24.261 0.330 -46.965 1.00 23.32 543 ARG A C 1
ATOM 4170 O O . ARG A 1 565 ? -25.278 0.278 -47.677 1.00 24.15 543 ARG A O 1
ATOM 4178 N N . PRO A 1 566 ? -23.295 -0.596 -46.964 1.00 23.98 544 PRO A N 1
ATOM 4179 C CA . PRO A 1 566 ? -23.371 -1.662 -47.992 1.00 28.32 544 PRO A CA 1
ATOM 4180 C C . PRO A 1 566 ? -24.533 -2.609 -47.799 1.00 27.91 544 PRO A C 1
ATOM 4181 O O . PRO A 1 566 ? -25.117 -3.045 -48.772 1.00 29.70 544 PRO A O 1
ATOM 4185 N N . LYS A 1 567 ? -24.836 -2.947 -46.566 1.00 26.48 545 LYS A N 1
ATOM 4186 C CA . LYS A 1 567 ? -25.878 -3.939 -46.283 1.00 29.41 545 LYS A CA 1
ATOM 4187 C C . LYS A 1 567 ? -26.458 -3.759 -44.904 1.00 25.96 545 LYS A C 1
ATOM 4188 O O . LYS A 1 567 ? -25.989 -2.955 -44.112 1.00 24.68 545 LYS A O 1
ATOM 4194 N N . ALA A 1 568 ? -27.479 -4.561 -44.647 1.00 23.82 546 ALA A N 1
ATOM 4195 C CA . ALA A 1 568 ? -28.180 -4.538 -43.405 1.00 21.67 546 ALA A CA 1
ATOM 4196 C C . ALA A 1 568 ? -27.304 -4.601 -42.192 1.00 20.73 546 ALA A C 1
ATOM 4197 O O . ALA A 1 568 ? -26.421 -5.482 -42.035 1.00 21.96 546 ALA A O 1
ATOM 4199 N N . MET A 1 569 ? -27.516 -3.662 -41.294 1.00 18.30 547 MET A N 1
ATOM 4200 C CA . MET A 1 569 ? -26.710 -3.548 -40.075 1.00 18.43 547 MET A CA 1
ATOM 4201 C C . MET A 1 569 ? -27.398 -4.117 -38.855 1.00 18.45 547 MET A C 1
ATOM 4202 O O . MET A 1 569 ? -26.725 -4.552 -37.909 1.00 20.49 547 MET A O 1
ATOM 4207 N N . THR A 1 570 ? -28.726 -4.041 -38.783 1.00 18.25 548 THR A N 1
ATOM 4208 C CA . THR A 1 570 ? -29.409 -4.364 -37.527 1.00 17.56 548 THR A CA 1
ATOM 4209 C C . THR A 1 570 ? -30.590 -5.332 -37.715 1.00 19.10 548 THR A C 1
ATOM 4210 O O . THR A 1 570 ? -31.266 -5.691 -36.714 1.00 19.06 548 THR A O 1
ATOM 4214 N N . VAL A 1 571 ? -30.878 -5.690 -38.961 1.00 19.00 549 VAL A N 1
ATOM 4215 C CA . VAL A 1 571 ? -32.160 -6.280 -39.307 1.00 19.46 549 VAL A CA 1
ATOM 4216 C C . VAL A 1 571 ? -32.276 -7.678 -38.686 1.00 20.78 549 VAL A C 1
ATOM 4217 O O . VAL A 1 571 ? -33.306 -8.075 -38.162 1.00 19.61 549 VAL A O 1
ATOM 4221 N N . LYS A 1 572 ? -31.194 -8.456 -38.748 1.00 21.42 550 LYS A N 1
ATOM 4222 C CA . LYS A 1 572 ? -31.276 -9.857 -38.308 1.00 23.44 550 LYS A CA 1
ATOM 4223 C C . LYS A 1 572 ? -31.793 -10.044 -36.907 1.00 21.54 550 LYS A C 1
ATOM 4224 O O . LYS A 1 572 ? -32.680 -10.884 -36.680 1.00 21.12 550 LYS A O 1
ATOM 4230 N N . GLU A 1 573 ? -31.228 -9.284 -35.956 1.00 22.18 551 GLU A N 1
ATOM 4231 C CA . GLU A 1 573 ? -31.580 -9.411 -34.549 1.00 22.59 551 GLU A CA 1
ATOM 4232 C C . GLU A 1 573 ? -33.013 -8.872 -34.288 1.00 22.04 551 GLU A C 1
ATOM 4233 O O . GLU A 1 573 ? -33.767 -9.432 -33.482 1.00 21.77 551 GLU A O 1
ATOM 4239 N N . SER A 1 574 ? -33.362 -7.768 -34.940 1.00 20.26 552 SER A N 1
ATOM 4240 C CA . SER A 1 574 ? -34.699 -7.283 -34.805 1.00 19.78 552 SER A CA 1
ATOM 4241 C C . SER A 1 574 ? -35.736 -8.262 -35.406 1.00 20.40 552 SER A C 1
ATOM 4242 O O . SER A 1 574 ? -36.794 -8.435 -34.819 1.00 21.33 552 SER A O 1
ATOM 4245 N N . VAL A 1 575 ? -35.494 -8.820 -36.601 1.00 20.54 553 VAL A N 1
ATOM 4246 C CA . VAL A 1 575 ? -36.409 -9.869 -37.160 1.00 22.00 553 VAL A CA 1
ATOM 4247 C C . VAL A 1 575 ? -36.505 -11.097 -36.239 1.00 23.87 553 VAL A C 1
ATOM 4248 O O . VAL A 1 575 ? -37.594 -11.621 -36.000 1.00 24.55 553 VAL A O 1
ATOM 4252 N N . TYR A 1 576 ? -35.409 -11.514 -35.629 1.00 22.48 554 TYR A N 1
ATOM 4253 C CA . TYR A 1 576 ? -35.495 -12.620 -34.677 1.00 25.56 554 TYR A CA 1
ATOM 4254 C C . TYR A 1 576 ? -36.393 -12.235 -33.507 1.00 25.48 554 TYR A C 1
ATOM 4255 O O . TYR A 1 576 ? -37.353 -12.997 -33.138 1.00 25.13 554 TYR A O 1
ATOM 4264 N N . ALA A 1 577 ? -36.166 -11.041 -32.951 1.00 23.08 555 ALA A N 1
ATOM 4265 C CA . ALA A 1 577 ? -36.926 -10.589 -31.796 1.00 23.40 555 ALA A CA 1
ATOM 4266 C C . ALA A 1 577 ? -38.431 -10.460 -32.138 1.00 23.92 555 ALA A C 1
ATOM 4267 O O . ALA A 1 577 ? -39.293 -10.797 -31.292 1.00 24.38 555 ALA A O 1
ATOM 4269 N N . GLN A 1 578 ? -38.750 -9.957 -33.337 1.00 22.09 556 GLN A N 1
ATOM 4270 C CA . GLN A 1 578 ? -40.162 -9.819 -33.765 1.00 22.62 556 GLN A CA 1
ATOM 4271 C C . GLN A 1 578 ? -40.773 -11.204 -33.987 1.00 23.34 556 GLN A C 1
ATOM 4272 O O . GLN A 1 578 ? -41.995 -11.351 -33.843 1.00 24.92 556 GLN A O 1
ATOM 4278 N N . SER A 1 579 ? -39.946 -12.196 -34.342 1.00 23.07 557 SER A N 1
ATOM 4279 C CA . SER A 1 579 ? -40.460 -13.494 -34.783 1.00 25.87 557 SER A CA 1
ATOM 4280 C C . SER A 1 579 ? -41.021 -14.298 -33.638 1.00 28.50 557 SER A C 1
ATOM 4281 O O . SER A 1 579 ? -41.744 -15.273 -33.877 1.00 30.71 557 SER A O 1
ATOM 4284 N N . ILE A 1 580 ? -40.650 -13.941 -32.416 1.00 29.23 558 ILE A N 1
ATOM 4285 C CA . ILE A 1 580 ? -41.036 -14.723 -31.239 1.00 31.50 558 ILE A CA 1
ATOM 4286 C C . ILE A 1 580 ? -42.087 -14.038 -30.362 1.00 31.13 558 ILE A C 1
ATOM 4287 O O . ILE A 1 580 ? -42.331 -14.488 -29.226 1.00 31.93 558 ILE A O 1
ATOM 4292 N N . THR A 1 581 ? -42.707 -12.964 -30.875 1.00 26.59 559 THR A N 1
ATOM 4293 C CA . THR A 1 581 ? -43.793 -12.263 -30.171 1.00 26.43 559 THR A CA 1
ATOM 4294 C C . THR A 1 581 ? -44.813 -11.613 -31.119 1.00 27.74 559 THR A C 1
ATOM 4295 O O . THR A 1 581 ? -44.479 -11.189 -32.245 1.00 25.03 559 THR A O 1
ATOM 4299 N N . SER A 1 582 ? -46.089 -11.551 -30.714 1.00 26.11 560 SER A N 1
ATOM 4300 C CA . SER A 1 582 ? -47.061 -10.786 -31.506 1.00 28.16 560 SER A CA 1
ATOM 4301 C C . SER A 1 582 ? -47.108 -9.292 -31.120 1.00 24.90 560 SER A C 1
ATOM 4302 O O . SER A 1 582 ? -47.731 -8.486 -31.768 1.00 26.15 560 SER A O 1
ATOM 4305 N N . LYS A 1 583 ? -46.378 -8.899 -30.083 1.00 26.57 561 LYS A N 1
ATOM 4306 C CA . LYS A 1 583 ? -46.269 -7.507 -29.682 1.00 25.47 561 LYS A CA 1
ATOM 4307 C C . LYS A 1 583 ? -45.393 -6.770 -30.720 1.00 24.24 561 LYS A C 1
ATOM 4308 O O . LYS A 1 583 ? -44.471 -7.358 -31.219 1.00 25.06 561 LYS A O 1
ATOM 4314 N N . PRO A 1 584 ? -45.697 -5.508 -31.010 1.00 23.75 562 PRO A N 1
ATOM 4315 C CA . PRO A 1 584 ? -44.766 -4.730 -31.865 1.00 22.73 562 PRO A CA 1
ATOM 4316 C C . PRO A 1 584 ? -43.376 -4.584 -31.293 1.00 21.37 562 PRO A C 1
ATOM 4317 O O . PRO A 1 584 ? -43.199 -4.234 -30.127 1.00 23.67 562 PRO A O 1
ATOM 4321 N N . MET A 1 585 ? -42.411 -4.867 -32.139 1.00 20.70 563 MET A N 1
ATOM 4322 C CA . MET A 1 585 ? -40.990 -4.830 -31.803 1.00 19.56 563 MET A CA 1
ATOM 4323 C C . MET A 1 585 ? -40.342 -3.592 -32.400 1.00 19.27 563 MET A C 1
ATOM 4324 O O . MET A 1 585 ? -40.447 -3.379 -33.598 1.00 20.08 563 MET A O 1
ATOM 4329 N N . LYS A 1 586 ? -39.705 -2.784 -31.560 1.00 19.77 564 LYS A N 1
ATOM 4330 C CA . LYS A 1 586 ? -38.920 -1.615 -32.009 1.00 20.00 564 LYS A CA 1
ATOM 4331 C C . LYS A 1 586 ? -37.622 -2.052 -32.611 1.00 19.61 564 LYS A C 1
ATOM 4332 O O . LYS A 1 586 ? -36.784 -2.664 -31.940 1.00 21.85 564 LYS A O 1
ATOM 4338 N N . GLY A 1 587 ? -37.418 -1.660 -33.848 1.00 18.68 565 GLY A N 1
ATOM 4339 C CA . GLY A 1 587 ? -36.033 -1.583 -34.431 1.00 18.70 565 GLY A CA 1
ATOM 4340 C C . GLY A 1 587 ? -35.330 -0.401 -33.751 1.00 18.59 565 GLY A C 1
ATOM 4341 O O . GLY A 1 587 ? -35.975 0.483 -33.163 1.00 17.18 565 GLY A O 1
ATOM 4342 N N . MET A 1 588 ? -34.004 -0.311 -33.916 1.00 18.35 566 MET A N 1
ATOM 4343 C CA . MET A 1 588 ? -33.227 0.528 -33.011 1.00 20.87 566 MET A CA 1
ATOM 4344 C C . MET A 1 588 ? -31.963 0.990 -33.711 1.00 18.15 566 MET A C 1
ATOM 4345 O O . MET A 1 588 ? -31.153 0.168 -34.057 1.00 18.79 566 MET A O 1
ATOM 4350 N N . LEU A 1 589 ? -31.879 2.293 -33.979 1.00 17.65 567 LEU A N 1
ATOM 4351 C CA . LEU A 1 589 ? -30.766 2.924 -34.735 1.00 18.42 567 LEU A CA 1
ATOM 4352 C C . LEU A 1 589 ? -30.255 4.147 -34.041 1.00 18.08 567 LEU A C 1
ATOM 4353 O O . LEU A 1 589 ? -31.010 4.841 -33.394 1.00 18.80 567 LEU A O 1
ATOM 4358 N N . THR A 1 590 ? -28.947 4.399 -34.131 1.00 16.51 568 THR A N 1
ATOM 4359 C CA . THR A 1 590 ? -28.384 5.696 -33.731 1.00 16.03 568 THR A CA 1
ATOM 4360 C C . THR A 1 590 ? -28.513 6.640 -34.921 1.00 15.70 568 THR A C 1
ATOM 4361 O O . THR A 1 590 ? -28.160 6.273 -36.047 1.00 15.92 568 THR A O 1
ATOM 4365 N N . GLY A 1 591 ? -28.978 7.845 -34.635 1.00 15.05 569 GLY A N 1
ATOM 4366 C CA . GLY A 1 591 ? -29.137 8.876 -35.643 1.00 15.13 569 GLY A CA 1
ATOM 4367 C C . GLY A 1 591 ? -27.873 9.470 -36.251 1.00 14.78 569 GLY A C 1
ATOM 4368 O O . GLY A 1 591 ? -26.786 9.287 -35.743 1.00 14.28 569 GLY A O 1
ATOM 4369 N N . PRO A 1 592 ? -28.018 10.135 -37.414 1.00 15.00 570 PRO A N 1
ATOM 4370 C CA . PRO A 1 592 ? -26.874 10.659 -38.147 1.00 15.38 570 PRO A CA 1
ATOM 4371 C C . PRO A 1 592 ? -26.106 11.724 -37.366 1.00 15.94 570 PRO A C 1
ATOM 4372 O O . PRO A 1 592 ? -24.910 11.804 -37.525 1.00 16.04 570 PRO A O 1
ATOM 4376 N N . VAL A 1 593 ? -26.796 12.607 -36.640 1.00 16.10 571 VAL A N 1
ATOM 4377 C CA . VAL A 1 593 ? -26.100 13.688 -35.937 1.00 17.60 571 VAL A CA 1
ATOM 4378 C C . VAL A 1 593 ? -25.199 13.141 -34.823 1.00 16.64 571 VAL A C 1
ATOM 4379 O O . VAL A 1 593 ? -24.053 13.603 -34.674 1.00 17.31 571 VAL A O 1
ATOM 4383 N N . THR A 1 594 ? -25.689 12.140 -34.099 1.00 17.26 572 THR A N 1
ATOM 4384 C CA . THR A 1 594 ? -24.909 11.475 -33.011 1.00 17.42 572 THR A CA 1
ATOM 4385 C C . THR A 1 594 ? -23.729 10.713 -33.539 1.00 17.44 572 THR A C 1
ATOM 4386 O O . THR A 1 594 ? -22.580 10.791 -32.977 1.00 16.72 572 THR A O 1
ATOM 4390 N N . ILE A 1 595 ? -23.902 9.992 -34.660 1.00 16.41 573 ILE A N 1
ATOM 4391 C CA . ILE A 1 595 ? -22.750 9.298 -35.206 1.00 16.93 573 ILE A CA 1
ATOM 4392 C C . ILE A 1 595 ? -21.679 10.326 -35.614 1.00 16.87 573 ILE A C 1
ATOM 4393 O O . ILE A 1 595 ? -20.477 10.119 -35.322 1.00 19.78 573 ILE A O 1
ATOM 4398 N N . LEU A 1 596 ? -22.105 11.447 -36.209 1.00 16.60 574 LEU A N 1
ATOM 4399 C CA . LEU A 1 596 ? -21.164 12.467 -36.569 1.00 17.38 574 LEU A CA 1
ATOM 4400 C C . LEU A 1 596 ? -20.505 13.056 -35.318 1.00 17.10 574 LEU A C 1
ATOM 4401 O O . LEU A 1 596 ? -19.248 13.250 -35.316 1.00 18.40 574 LEU A O 1
ATOM 4406 N N . ARG A 1 597 ? -21.321 13.414 -34.328 1.00 16.51 575 ARG A N 1
ATOM 4407 C CA . ARG A 1 597 ? -20.788 14.205 -33.185 1.00 18.63 575 ARG A CA 1
ATOM 4408 C C . ARG A 1 597 ? -19.864 13.370 -32.307 1.00 19.18 575 ARG A C 1
ATOM 4409 O O . ARG A 1 597 ? -18.936 13.923 -31.695 1.00 19.65 575 ARG A O 1
ATOM 4417 N N . TRP A 1 598 ? -20.055 12.040 -32.255 1.00 18.30 576 TRP A N 1
ATOM 4418 C CA . TRP A 1 598 ? -19.210 11.205 -31.425 1.00 19.19 576 TRP A CA 1
ATOM 4419 C C . TRP A 1 598 ? -18.121 10.494 -32.216 1.00 16.85 576 TRP A C 1
ATOM 4420 O O . TRP A 1 598 ? -17.494 9.503 -31.751 1.00 19.92 576 TRP A O 1
ATOM 4431 N N . SER A 1 599 ? -17.923 10.910 -33.433 1.00 15.89 577 SER A N 1
ATOM 4432 C CA . SER A 1 599 ? -16.762 10.554 -34.247 1.00 15.70 577 SER A CA 1
ATOM 4433 C C . SER A 1 599 ? -15.805 11.743 -34.414 1.00 16.32 577 SER A C 1
ATOM 4434 O O . SER A 1 599 ? -16.181 12.877 -34.156 1.00 16.28 577 SER A O 1
ATOM 4437 N N . PHE A 1 600 ? -14.571 11.484 -34.850 1.00 15.55 578 PHE A N 1
ATOM 4438 C CA . PHE A 1 600 ? -13.726 12.539 -35.371 1.00 15.91 578 PHE A CA 1
ATOM 4439 C C . PHE A 1 600 ? -14.216 12.743 -36.816 1.00 16.51 578 PHE A C 1
ATOM 4440 O O . PHE A 1 600 ? -14.109 11.821 -37.669 1.00 17.33 578 PHE A O 1
ATOM 4448 N N . PRO A 1 601 ? -14.643 13.938 -37.127 1.00 16.41 579 PRO A N 1
ATOM 4449 C CA . PRO A 1 601 ? -15.232 14.199 -38.447 1.00 16.58 579 PRO A CA 1
ATOM 4450 C C . PRO A 1 601 ? -14.181 14.527 -39.469 1.00 17.43 579 PRO A C 1
ATOM 4451 O O . PRO A 1 601 ? -13.040 14.923 -39.093 1.00 17.81 579 PRO A O 1
ATOM 4455 N N . ARG A 1 602 ? -14.544 14.513 -40.734 1.00 17.79 580 ARG A N 1
ATOM 4456 C CA . ARG A 1 602 ? -13.651 15.018 -41.757 1.00 18.50 580 ARG A CA 1
ATOM 4457 C C . ARG A 1 602 ? -13.476 16.512 -41.580 1.00 19.55 580 ARG A C 1
ATOM 4458 O O . ARG A 1 602 ? -14.393 17.203 -41.108 1.00 19.65 580 ARG A O 1
ATOM 4466 N N . ASP A 1 603 ? -12.269 16.979 -41.872 1.00 21.00 581 ASP A N 1
ATOM 4467 C CA . ASP A 1 603 ? -12.078 18.452 -41.857 1.00 22.14 581 ASP A CA 1
ATOM 4468 C C . ASP A 1 603 ? -12.051 19.030 -43.264 1.00 24.29 581 ASP A C 1
ATOM 4469 O O . ASP A 1 603 ? -11.783 20.239 -43.378 1.00 25.41 581 ASP A O 1
ATOM 4474 N N . ASP A 1 604 ? -12.313 18.233 -44.315 1.00 23.83 582 ASP A N 1
ATOM 4475 C CA . ASP A 1 604 ? -12.281 18.683 -45.742 1.00 24.42 582 ASP A CA 1
ATOM 4476 C C . ASP A 1 604 ? -13.670 18.958 -46.339 1.00 26.07 582 ASP A C 1
ATOM 4477 O O . ASP A 1 604 ? -13.786 19.622 -47.367 1.00 28.25 582 ASP A O 1
ATOM 4482 N N . VAL A 1 605 ? -14.694 18.487 -45.657 1.00 25.63 583 VAL A N 1
ATOM 4483 C CA . VAL A 1 605 ? -16.120 18.713 -46.030 1.00 25.06 583 VAL A CA 1
ATOM 4484 C C . VAL A 1 605 ? -16.887 19.123 -44.743 1.00 24.89 583 VAL A C 1
ATOM 4485 O O . VAL A 1 605 ? -16.492 18.788 -43.608 1.00 21.57 583 VAL A O 1
ATOM 4489 N N . SER A 1 606 ? -18.009 19.836 -44.921 1.00 23.45 584 SER A N 1
ATOM 4490 C CA . SER A 1 606 ? -18.792 20.306 -43.805 1.00 22.40 584 SER A CA 1
ATOM 4491 C C . SER A 1 606 ? -19.368 19.180 -42.998 1.00 20.91 584 SER A C 1
ATOM 4492 O O . SER A 1 606 ? -19.593 18.052 -43.542 1.00 20.75 584 SER A O 1
ATOM 4495 N N . GLY A 1 607 ? -19.720 19.499 -41.756 1.00 21.22 585 GLY A N 1
ATOM 4496 C CA . GLY A 1 607 ? -20.490 18.570 -40.872 1.00 19.63 585 GLY A CA 1
ATOM 4497 C C . GLY A 1 607 ? -21.846 18.273 -41.507 1.00 19.77 585 GLY A C 1
ATOM 4498 O O . GLY A 1 607 ? -22.284 17.121 -41.474 1.00 19.10 585 GLY A O 1
ATOM 4499 N N . LYS A 1 608 ? -22.453 19.312 -42.108 1.00 20.36 586 LYS A N 1
ATOM 4500 C CA . LYS A 1 608 ? -23.747 19.175 -42.813 1.00 20.26 586 LYS A CA 1
ATOM 4501 C C . LYS A 1 608 ? -23.678 18.051 -43.853 1.00 20.09 586 LYS A C 1
ATOM 4502 O O . LYS A 1 608 ? -24.526 17.160 -43.862 1.00 20.00 586 LYS A O 1
ATOM 4508 N N . ILE A 1 609 ? -22.695 18.089 -44.711 1.00 20.18 587 ILE A N 1
ATOM 4509 C CA . ILE A 1 609 ? -22.583 17.054 -45.747 1.00 19.91 587 ILE A CA 1
ATOM 4510 C C . ILE A 1 609 ? -22.384 15.670 -45.130 1.00 18.62 587 ILE A C 1
ATOM 4511 O O . ILE A 1 609 ? -22.990 14.680 -45.548 1.00 18.46 587 ILE A O 1
ATOM 4516 N N . GLN A 1 610 ? -21.501 15.556 -44.152 1.00 16.95 588 GLN A N 1
ATOM 4517 C CA . GLN A 1 610 ? -21.318 14.296 -43.467 1.00 17.46 588 GLN A CA 1
ATOM 4518 C C . GLN A 1 610 ? -22.647 13.773 -42.877 1.00 16.36 588 GLN A C 1
ATOM 4519 O O . GLN A 1 610 ? -22.936 12.581 -42.996 1.00 16.48 588 GLN A O 1
ATOM 4525 N N . ALA A 1 611 ? -23.388 14.639 -42.214 1.00 15.79 589 ALA A N 1
ATOM 4526 C CA . ALA A 1 611 ? -24.669 14.230 -41.581 1.00 17.06 589 ALA A CA 1
ATOM 4527 C C . ALA A 1 611 ? -25.682 13.767 -42.670 1.00 17.08 589 ALA A C 1
ATOM 4528 O O . ALA A 1 611 ? -26.411 12.814 -42.476 1.00 17.77 589 ALA A O 1
ATOM 4530 N N . LEU A 1 612 ? -25.705 14.453 -43.818 1.00 18.10 590 LEU A N 1
ATOM 4531 C CA . LEU A 1 612 ? -26.668 14.072 -44.892 1.00 17.82 590 LEU A CA 1
ATOM 4532 C C . LEU A 1 612 ? -26.285 12.741 -45.515 1.00 17.46 590 LEU A C 1
ATOM 4533 O O . LEU A 1 612 ? -27.172 11.915 -45.722 1.00 16.63 590 LEU A O 1
ATOM 4538 N N . GLN A 1 613 ? -24.964 12.486 -45.679 1.00 18.11 591 GLN A N 1
ATOM 4539 C CA . GLN A 1 613 ? -24.472 11.174 -46.155 1.00 17.29 591 GLN A CA 1
ATOM 4540 C C . GLN A 1 613 ? -24.910 10.118 -45.135 1.00 16.67 591 GLN A C 1
ATOM 4541 O O . GLN A 1 613 ? -25.371 9.053 -45.486 1.00 14.64 591 GLN A O 1
ATOM 4547 N N . LEU A 1 614 ? -24.728 10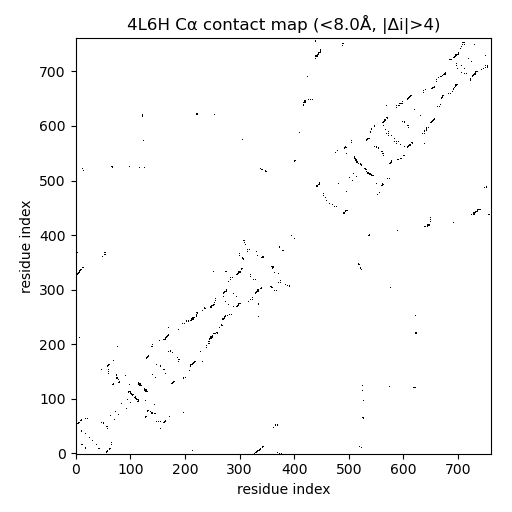.423 -43.843 1.00 16.59 592 LEU A N 1
ATOM 4548 C CA . LEU A 1 614 ? -25.141 9.471 -42.797 1.00 15.82 592 LEU A CA 1
ATOM 4549 C C . LEU A 1 614 ? -26.661 9.256 -42.787 1.00 15.56 592 LEU A C 1
ATOM 4550 O O . LEU A 1 614 ? -27.131 8.121 -42.609 1.00 16.88 592 LEU A O 1
ATOM 4555 N N . GLY A 1 615 ? -27.397 10.317 -43.073 1.00 16.26 593 GLY A N 1
ATOM 4556 C CA . GLY A 1 615 ? -28.865 10.278 -43.161 1.00 17.08 593 GLY A CA 1
ATOM 4557 C C . GLY A 1 615 ? -29.325 9.330 -44.292 1.00 16.75 593 GLY A C 1
ATOM 4558 O O . GLY A 1 615 ? -30.265 8.517 -44.137 1.00 16.56 593 GLY A O 1
ATOM 4559 N N . LEU A 1 616 ? -28.698 9.470 -45.434 1.00 16.19 594 LEU A N 1
ATOM 4560 C CA . LEU A 1 616 ? -28.975 8.575 -46.572 1.00 16.46 594 LEU A CA 1
ATOM 4561 C C . LEU A 1 616 ? -28.594 7.131 -46.250 1.00 16.23 594 LEU A C 1
ATOM 4562 O O . LEU A 1 616 ? -29.323 6.187 -46.596 1.00 16.77 594 LEU A O 1
ATOM 4567 N N . ALA A 1 617 ? -27.461 6.896 -45.599 1.00 15.33 595 ALA A N 1
ATOM 4568 C CA . ALA A 1 617 ? -27.087 5.552 -45.277 1.00 16.33 595 ALA A CA 1
ATOM 4569 C C . ALA A 1 617 ? -28.089 4.915 -44.312 1.00 16.35 595 ALA A C 1
ATOM 4570 O O . ALA A 1 617 ? -28.462 3.760 -44.489 1.00 16.87 595 ALA A O 1
ATOM 4572 N N . LEU A 1 618 ? -28.518 5.665 -43.297 1.00 16.09 596 LEU A N 1
ATOM 4573 C CA . LEU A 1 618 ? -29.477 5.177 -42.325 1.00 16.22 596 LEU A CA 1
ATOM 4574 C C . LEU A 1 618 ? -30.865 5.027 -42.940 1.00 16.05 596 LEU A C 1
ATOM 4575 O O . LEU A 1 618 ? -31.652 4.130 -42.553 1.00 16.66 596 LEU A O 1
ATOM 4580 N N . ARG A 1 619 ? -31.141 5.805 -43.968 1.00 15.99 597 ARG A N 1
ATOM 4581 C CA . ARG A 1 619 ? -32.412 5.614 -44.696 1.00 16.67 597 ARG A CA 1
ATOM 4582 C C . ARG A 1 619 ? -32.528 4.195 -45.298 1.00 16.71 597 ARG A C 1
ATOM 4583 O O . ARG A 1 619 ? -33.551 3.561 -45.159 1.00 17.41 597 ARG A O 1
ATOM 4591 N N . ASP A 1 620 ? -31.445 3.689 -45.859 1.00 16.76 598 ASP A N 1
ATOM 4592 C CA . ASP A 1 620 ? -31.420 2.333 -46.400 1.00 19.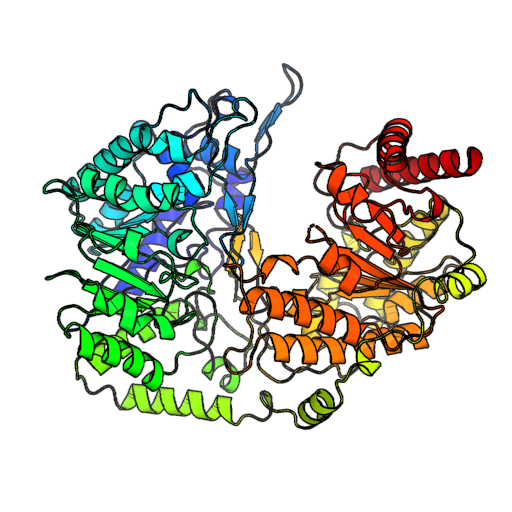01 598 ASP A CA 1
ATOM 4593 C C . ASP A 1 620 ? -31.734 1.313 -45.300 1.00 18.65 598 ASP A C 1
ATOM 4594 O O . ASP A 1 620 ? -32.438 0.299 -45.499 1.00 17.93 598 ASP A O 1
ATOM 4599 N N . GLU A 1 621 ? -31.171 1.564 -44.112 1.00 17.21 599 GLU A N 1
ATOM 4600 C CA . GLU A 1 621 ? -31.381 0.698 -42.998 1.00 17.00 599 GLU A CA 1
ATOM 4601 C C . GLU A 1 621 ? -32.871 0.748 -42.512 1.00 16.57 599 GLU A C 1
ATOM 4602 O O . GLU A 1 621 ? -33.473 -0.299 -42.279 1.00 17.58 599 GLU A O 1
ATOM 4608 N N . VAL A 1 622 ? -33.434 1.934 -42.281 1.00 16.41 600 VAL A N 1
ATOM 4609 C CA . VAL A 1 622 ?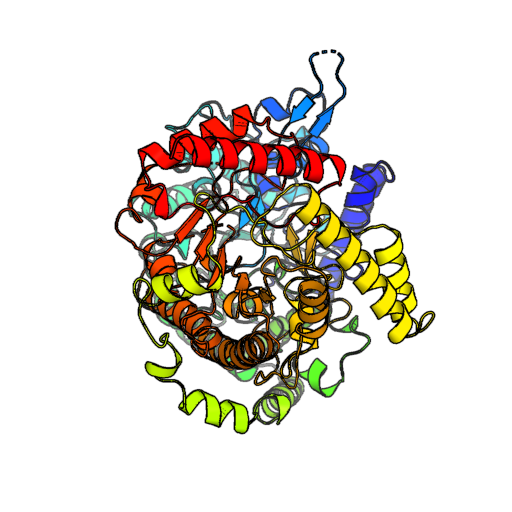 -34.873 2.075 -41.925 1.00 17.02 600 VAL A CA 1
ATOM 4610 C C . VAL A 1 622 ? -35.727 1.337 -42.971 1.00 18.41 600 VAL A C 1
ATOM 4611 O O . VAL A 1 622 ? -36.631 0.614 -42.622 1.00 19.99 600 VAL A O 1
ATOM 4615 N N . ASN A 1 623 ? -35.446 1.610 -44.222 1.00 19.35 601 ASN A N 1
ATOM 4616 C CA .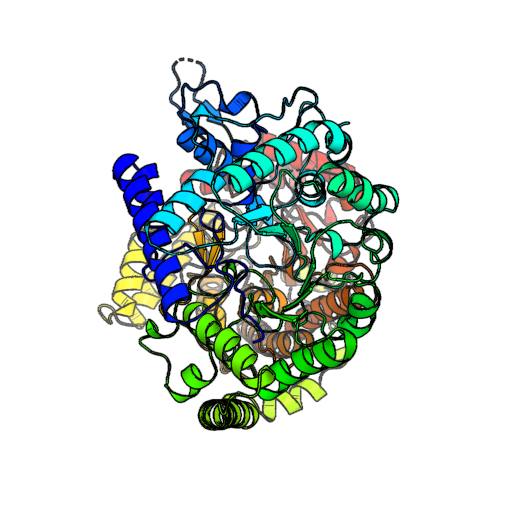 ASN A 1 623 ? -36.156 0.976 -45.341 1.00 20.03 601 ASN A CA 1
ATOM 4617 C C . ASN A 1 623 ? -36.061 -0.573 -45.267 1.00 20.29 601 ASN A C 1
ATOM 4618 O O . ASN A 1 623 ? -37.108 -1.254 -45.456 1.00 20.85 601 ASN A O 1
ATOM 4623 N N . ASP A 1 624 ? -34.890 -1.105 -44.964 1.00 20.46 602 ASP A N 1
ATOM 4624 C CA . ASP A 1 624 ? -34.670 -2.528 -44.951 1.00 20.17 602 ASP A CA 1
ATOM 4625 C C . ASP A 1 624 ? -35.421 -3.104 -43.707 1.00 19.65 602 ASP A C 1
ATOM 4626 O O . ASP A 1 624 ? -36.019 -4.219 -43.773 1.00 21.97 602 ASP A O 1
ATOM 4631 N N . LEU A 1 625 ? -35.402 -2.407 -42.585 1.00 17.99 603 LEU A N 1
ATOM 4632 C CA . LEU A 1 625 ? -36.152 -2.884 -41.361 1.00 17.54 603 LEU A CA 1
ATOM 4633 C C . LEU A 1 625 ? -37.629 -2.939 -41.701 1.00 18.09 603 LEU A C 1
ATOM 4634 O O . LEU A 1 625 ? -38.302 -3.912 -41.401 1.00 20.18 603 LEU A O 1
ATOM 4639 N N . GLU A 1 626 ? -38.145 -1.883 -42.289 1.00 17.51 604 GLU A N 1
ATOM 4640 C CA . GLU A 1 626 ? -39.583 -1.839 -42.590 1.00 18.94 604 GLU A CA 1
ATOM 4641 C C . GLU A 1 626 ? -39.932 -3.015 -43.493 1.00 20.56 604 GLU A C 1
ATOM 4642 O O . GLU A 1 626 ? -40.967 -3.740 -43.288 1.00 20.45 604 GLU A O 1
ATOM 4648 N N . GLY A 1 627 ? -39.099 -3.207 -44.501 1.00 21.61 605 GLY A N 1
ATOM 4649 C CA . GLY A 1 627 ? -39.306 -4.320 -45.464 1.00 23.95 605 GLY A CA 1
ATOM 4650 C C . GLY A 1 627 ? -39.290 -5.709 -44.870 1.00 22.94 605 GLY A C 1
ATOM 4651 O O . GLY A 1 627 ? -39.960 -6.622 -45.378 1.00 23.41 605 GLY A O 1
ATOM 4652 N N . ALA A 1 628 ? -38.529 -5.909 -43.807 1.00 21.95 606 ALA A N 1
ATOM 4653 C CA . ALA A 1 628 ? -38.415 -7.142 -43.155 1.00 21.42 606 ALA A CA 1
ATOM 4654 C C . ALA A 1 628 ? -39.524 -7.321 -42.064 1.00 20.94 606 ALA A C 1
ATOM 4655 O O . ALA A 1 628 ? -39.494 -8.315 -41.336 1.00 20.28 606 ALA A O 1
ATOM 4657 N N . GLY A 1 629 ? -40.460 -6.380 -41.959 1.00 20.82 607 GLY A N 1
ATOM 4658 C CA . GLY A 1 629 ? -41.547 -6.440 -41.002 1.00 20.61 607 GLY A CA 1
ATOM 4659 C C . GLY A 1 629 ? -41.366 -5.718 -39.681 1.00 19.51 607 GLY A C 1
ATOM 4660 O O . GLY A 1 629 ? -42.184 -5.847 -38.765 1.00 19.05 607 GLY A O 1
ATOM 4661 N N . ILE A 1 630 ? -40.291 -4.952 -39.576 1.00 19.57 608 ILE A N 1
ATOM 4662 C CA . ILE A 1 630 ? -39.993 -4.208 -38.379 1.00 17.87 608 ILE A CA 1
ATOM 4663 C C . ILE A 1 630 ? -40.539 -2.806 -38.672 1.00 18.17 608 ILE A C 1
ATOM 4664 O O . ILE A 1 630 ? -39.890 -1.998 -39.355 1.00 16.38 608 ILE A O 1
ATOM 4669 N N . THR A 1 631 ? -41.752 -2.537 -38.239 1.00 19.27 609 THR A N 1
ATOM 4670 C CA . THR A 1 631 ? -42.507 -1.348 -38.691 1.00 17.87 609 THR A CA 1
ATOM 4671 C C . THR A 1 631 ? -42.695 -0.350 -37.557 1.00 17.84 609 THR A C 1
ATOM 4672 O O . THR A 1 631 ? -43.441 0.606 -37.705 1.00 17.48 609 THR A O 1
ATOM 4676 N N . VAL A 1 632 ? -42.012 -0.588 -36.450 1.00 18.76 610 VAL A N 1
ATOM 4677 C CA . VAL A 1 632 ? -41.831 0.363 -35.401 1.00 18.66 610 VAL A CA 1
ATOM 4678 C C . VAL A 1 632 ? -40.306 0.517 -35.285 1.00 18.03 610 VAL A C 1
ATOM 4679 O O . VAL A 1 632 ? -39.606 -0.497 -35.080 1.00 17.85 610 VAL A O 1
ATOM 4683 N N . ILE A 1 633 ? -39.803 1.738 -35.462 1.00 17.52 611 ILE A N 1
ATOM 4684 C CA . ILE A 1 633 ? -38.363 1.966 -35.520 1.00 16.98 611 ILE A CA 1
ATOM 4685 C C . ILE A 1 633 ? -38.051 3.193 -34.703 1.00 17.46 611 ILE A C 1
ATOM 4686 O O . ILE A 1 633 ? -38.565 4.273 -34.998 1.00 17.41 611 ILE A O 1
ATOM 4691 N N . GLN A 1 634 ? -37.115 3.038 -33.778 1.00 17.18 612 GLN A N 1
ATOM 4692 C CA . GLN A 1 634 ? -36.623 4.146 -32.992 1.00 18.08 612 GLN A CA 1
ATOM 4693 C C . GLN A 1 634 ? -35.246 4.586 -33.466 1.00 17.78 612 GLN A C 1
ATOM 4694 O O . GLN A 1 634 ? -34.387 3.735 -33.729 1.00 17.74 612 GLN A O 1
ATOM 4700 N N . VAL A 1 635 ? -35.046 5.893 -33.540 1.00 17.50 613 VAL A N 1
ATOM 4701 C CA . VAL A 1 635 ? -33.765 6.503 -33.891 1.00 18.34 613 VAL A CA 1
ATOM 4702 C C . VAL A 1 635 ? -33.289 7.365 -32.687 1.00 18.81 613 VAL A C 1
ATOM 4703 O O . VAL A 1 635 ? -34.003 8.260 -32.270 1.00 22.57 613 VAL A O 1
ATOM 4707 N N . ASP A 1 636 ? -32.147 6.979 -32.137 1.00 19.85 614 ASP A N 1
ATOM 4708 C CA . ASP A 1 636 ? -31.593 7.555 -30.887 1.00 20.98 614 ASP A CA 1
ATOM 4709 C C . ASP A 1 636 ? -30.701 8.770 -31.320 1.00 20.23 614 ASP A C 1
ATOM 4710 O O . ASP A 1 636 ? -29.772 8.560 -32.084 1.00 18.67 614 ASP A O 1
ATOM 4715 N N . GLU A 1 637 ? -30.962 10.012 -30.840 1.00 20.57 615 GLU A N 1
ATOM 4716 C CA . GLU A 1 637 ? -30.143 11.161 -31.101 1.00 20.33 615 GLU A CA 1
ATOM 4717 C C . GLU A 1 637 ? -29.750 11.864 -29.816 1.00 23.53 615 GLU A C 1
ATOM 4718 O O . GLU A 1 637 ? -30.069 13.039 -29.638 1.00 24.20 615 GLU A O 1
ATOM 4724 N N . PRO A 1 638 ? -29.087 11.121 -28.915 1.00 24.05 616 PRO A N 1
ATOM 4725 C CA . PRO A 1 638 ? -28.571 11.782 -27.692 1.00 26.18 616 PRO A CA 1
ATOM 4726 C C . PRO A 1 638 ? -27.677 13.025 -27.906 1.00 28.24 616 PRO A C 1
ATOM 4727 O O . PRO A 1 638 ? -27.722 13.894 -27.017 1.00 32.51 616 PRO A O 1
ATOM 4731 N N . ALA A 1 639 ? -26.904 13.126 -29.003 1.00 25.64 617 ALA A N 1
ATOM 4732 C CA . ALA A 1 639 ? -25.903 14.179 -29.174 1.00 29.07 617 ALA A CA 1
ATOM 4733 C C . ALA A 1 639 ? -26.370 15.431 -29.967 1.00 31.27 617 ALA A C 1
ATOM 4734 O O . ALA A 1 639 ? -25.549 16.262 -30.292 1.00 33.42 617 ALA A O 1
ATOM 4736 N N . ILE A 1 640 ? -27.659 15.571 -30.224 1.00 35.65 618 ILE A N 1
ATOM 4737 C CA . ILE A 1 640 ? -28.223 16.739 -30.972 1.00 40.86 618 ILE A CA 1
ATOM 4738 C C . ILE A 1 640 ? -27.836 18.092 -30.345 1.00 43.52 618 ILE A C 1
ATOM 4739 O O . ILE A 1 640 ? -27.181 18.942 -30.983 1.00 50.23 618 ILE A O 1
ATOM 4741 N N . ARG A 1 641 ? -28.071 18.289 -29.059 1.00 45.91 619 ARG A N 1
ATOM 4742 C CA . ARG A 1 641 ? -27.643 19.559 -28.451 1.00 46.39 619 ARG A CA 1
ATOM 4743 C C . ARG A 1 641 ? -26.121 19.796 -28.592 1.00 50.34 619 ARG A C 1
ATOM 4744 O O . ARG A 1 641 ? -25.673 20.937 -28.506 1.00 51.74 619 ARG A O 1
ATOM 4748 N N . GLU A 1 642 ? -25.324 18.736 -28.765 1.00 47.08 620 GLU A N 1
ATOM 4749 C CA . GLU A 1 642 ? -23.889 18.832 -28.463 1.00 45.28 620 GLU A CA 1
ATOM 4750 C C . GLU A 1 642 ? -23.098 19.568 -29.545 1.00 39.59 620 GLU A C 1
ATOM 4751 O O . GLU A 1 642 ? -22.058 20.164 -29.252 1.00 43.72 620 GLU A O 1
ATOM 4757 N N . GLY A 1 643 ? -23.628 19.557 -30.762 1.00 34.38 621 GLY A N 1
ATOM 4758 C CA . GLY A 1 643 ? -23.060 20.286 -31.913 1.00 35.24 621 GLY A CA 1
ATOM 4759 C C . GLY A 1 643 ? -23.588 21.696 -32.091 1.00 31.69 621 GLY A C 1
ATOM 4760 O O . GLY A 1 643 ? -23.286 22.349 -33.110 1.00 28.56 621 GLY A O 1
ATOM 4761 N N . LEU A 1 644 ? -24.426 22.147 -31.139 1.00 29.17 622 LEU A N 1
ATOM 4762 C CA . LEU A 1 644 ? -25.110 23.438 -31.277 1.00 28.14 622 LEU A CA 1
ATOM 4763 C C . LEU A 1 644 ? -24.038 24.499 -31.360 1.00 25.60 622 LEU A C 1
ATOM 4764 O O . LEU A 1 644 ? -23.235 24.584 -30.461 1.00 26.11 622 LEU A O 1
ATOM 4769 N N . PRO A 1 645 ? -24.052 25.314 -32.409 1.00 23.88 623 PRO A N 1
ATOM 4770 C CA . PRO A 1 645 ? -23.016 26.352 -32.416 1.00 23.84 623 PRO A CA 1
ATOM 4771 C C . PRO A 1 645 ? -23.055 27.222 -31.143 1.00 20.77 623 PRO A C 1
ATOM 4772 O O . PRO A 1 645 ? -24.135 27.414 -30.522 1.00 20.03 623 PRO A O 1
ATOM 4776 N N . LEU A 1 646 ? -21.883 27.734 -30.765 1.00 19.26 624 LEU A N 1
ATOM 4777 C CA . LEU A 1 646 ? -21.724 28.375 -29.512 1.00 18.99 624 LEU A CA 1
ATOM 4778 C C . LEU A 1 646 ? -22.399 29.735 -29.323 1.00 19.71 624 LEU A C 1
ATOM 4779 O O . LEU A 1 646 ? -22.634 30.109 -28.170 1.00 22.20 624 LEU A O 1
ATOM 4784 N N . ARG A 1 647 ? -22.699 30.440 -30.417 1.00 20.03 625 ARG A N 1
ATOM 4785 C CA . ARG A 1 647 ? -23.368 31.743 -30.387 1.00 19.84 625 ARG A CA 1
ATOM 4786 C C . ARG A 1 647 ? -24.649 31.622 -31.188 1.00 21.98 625 ARG A C 1
ATOM 4787 O O . ARG A 1 647 ? -24.731 30.872 -32.198 1.00 20.60 625 ARG A O 1
ATOM 4795 N N . ALA A 1 648 ? -25.630 32.408 -30.780 1.00 23.56 626 ALA A N 1
ATOM 4796 C CA . ALA A 1 648 ? -26.837 32.574 -31.577 1.00 26.63 626 ALA A CA 1
ATOM 4797 C C . ALA A 1 648 ? -26.521 33.222 -32.896 1.00 27.48 626 ALA A C 1
ATOM 4798 O O . ALA A 1 648 ? -25.547 33.983 -33.014 1.00 25.81 626 ALA A O 1
ATOM 4800 N N . GLY A 1 649 ? -27.347 32.920 -33.881 1.00 29.77 627 GLY A N 1
ATOM 4801 C CA . GLY A 1 649 ? -27.140 33.420 -35.248 1.00 32.56 627 GLY A CA 1
ATOM 4802 C C . GLY A 1 649 ? -27.383 32.389 -36.337 1.00 35.16 627 GLY A C 1
ATOM 4803 O O . GLY A 1 649 ? -27.963 31.326 -36.085 1.00 32.88 627 GLY A O 1
ATOM 4804 N N . LYS A 1 650 ? -26.916 32.720 -37.544 1.00 34.78 628 LYS A N 1
ATOM 4805 C CA . LYS A 1 650 ? -27.131 31.919 -38.744 1.00 38.42 628 LYS A CA 1
ATOM 4806 C C . LYS A 1 650 ? -26.515 30.542 -38.641 1.00 36.72 628 LYS A C 1
ATOM 4807 O O . LYS A 1 650 ? -27.165 29.575 -38.946 1.00 36.34 628 LYS A O 1
ATOM 4813 N N . GLU A 1 651 ? -25.267 30.442 -38.217 1.00 37.10 629 GLU A N 1
ATOM 4814 C CA . GLU A 1 651 ? -24.655 29.112 -38.040 1.00 36.62 629 GLU A CA 1
ATOM 4815 C C . GLU A 1 651 ? -25.544 28.165 -37.180 1.00 34.49 629 GLU A C 1
ATOM 4816 O O . GLU A 1 651 ? -25.736 26.954 -37.519 1.00 29.69 629 GLU A O 1
ATOM 4822 N N . ARG A 1 652 ? -26.101 28.720 -36.099 1.00 29.14 630 ARG A N 1
ATOM 4823 C CA . ARG A 1 652 ? -26.833 27.921 -35.135 1.00 27.86 630 ARG A CA 1
ATOM 4824 C C . ARG A 1 652 ? -28.152 27.504 -35.778 1.00 27.59 630 ARG A C 1
ATOM 4825 O O . ARG A 1 652 ? -28.520 26.330 -35.731 1.00 26.77 630 ARG A O 1
ATOM 4833 N N . SER A 1 653 ? -28.823 28.461 -36.383 1.00 29.27 631 SER A N 1
ATOM 4834 C CA . SER A 1 653 ? -30.130 28.155 -36.996 1.00 30.59 631 SER A CA 1
ATOM 4835 C C . SER A 1 653 ? -29.940 27.204 -38.186 1.00 31.40 631 SER A C 1
ATOM 4836 O O . SER A 1 653 ? -30.775 26.280 -38.399 1.00 29.92 631 SER A O 1
ATOM 4839 N N . ASP A 1 654 ? -28.848 27.360 -38.945 1.00 29.20 632 ASP A N 1
ATOM 4840 C CA . ASP A 1 654 ? -28.566 26.385 -40.007 1.00 30.94 632 ASP A CA 1
ATOM 4841 C C . ASP A 1 654 ? -28.356 24.983 -39.470 1.00 27.67 632 ASP A C 1
ATOM 4842 O O . ASP A 1 654 ? -28.889 23.994 -40.027 1.00 24.41 632 ASP A O 1
ATOM 4847 N N . TYR A 1 655 ? -27.576 24.893 -38.399 1.00 25.90 633 TYR A N 1
ATOM 4848 C CA . TYR A 1 655 ? -27.322 23.583 -37.797 1.00 24.65 633 TYR A CA 1
ATOM 4849 C C . TYR A 1 655 ? -28.668 22.937 -37.419 1.00 24.08 633 TYR A C 1
ATOM 4850 O O . TYR A 1 655 ? -28.868 21.765 -37.650 1.00 24.13 633 TYR A O 1
ATOM 4859 N N . LEU A 1 656 ? -29.548 23.659 -36.750 1.00 23.85 634 LEU A N 1
ATOM 4860 C CA . LEU A 1 656 ? -30.755 23.002 -36.240 1.00 25.10 634 LEU A CA 1
ATOM 4861 C C . LEU A 1 656 ? -31.547 22.472 -37.423 1.00 25.93 634 LEU A C 1
ATOM 4862 O O . LEU A 1 656 ? -32.198 21.376 -37.351 1.00 22.85 634 LEU A O 1
ATOM 4867 N N . ASN A 1 657 ? -31.490 23.249 -38.508 1.00 24.15 635 ASN A N 1
ATOM 4868 C CA . ASN A 1 657 ? -32.179 22.893 -39.728 1.00 25.22 635 ASN A CA 1
ATOM 4869 C C . ASN A 1 657 ? -31.621 21.640 -40.382 1.00 23.10 635 ASN A C 1
ATOM 4870 O O . ASN A 1 657 ? -32.399 20.763 -40.764 1.00 22.93 635 ASN A O 1
ATOM 4875 N N . TRP A 1 658 ? -30.295 21.527 -40.519 1.00 21.63 636 TRP A N 1
ATOM 4876 C CA . TRP A 1 658 ? -29.722 20.357 -41.144 1.00 21.39 636 TRP A CA 1
ATOM 4877 C C . TRP A 1 658 ? -29.715 19.171 -40.224 1.00 19.71 636 TRP A C 1
ATOM 4878 O O . TRP A 1 658 ? -29.701 18.060 -40.683 1.00 20.56 636 TRP A O 1
ATOM 4889 N N . ALA A 1 659 ? -29.668 19.406 -38.931 1.00 19.59 637 ALA A N 1
ATOM 4890 C CA . ALA A 1 659 ? -29.720 18.284 -38.023 1.00 19.62 637 ALA A CA 1
ATOM 4891 C C . ALA A 1 659 ? -31.089 17.626 -38.175 1.00 20.37 637 ALA A C 1
ATOM 4892 O O . ALA A 1 659 ? -31.200 16.382 -38.273 1.00 19.47 637 ALA A O 1
ATOM 4894 N N . ALA A 1 660 ? -32.169 18.416 -38.197 1.00 19.20 638 ALA A N 1
ATOM 4895 C CA . ALA A 1 660 ? -33.471 17.905 -38.389 1.00 20.09 638 ALA A CA 1
ATOM 4896 C C . ALA A 1 660 ? -33.645 17.317 -39.764 1.00 19.52 638 ALA A C 1
ATOM 4897 O O . ALA A 1 660 ? -34.273 16.279 -39.896 1.00 18.32 638 ALA A O 1
ATOM 4899 N N . GLN A 1 661 ? -33.064 17.959 -40.794 1.00 17.66 639 GLN A N 1
ATOM 4900 C CA . GLN A 1 661 ? -33.194 17.435 -42.170 1.00 17.80 639 GLN A CA 1
ATOM 4901 C C . GLN A 1 661 ? -32.558 16.028 -42.292 1.00 17.03 639 GLN A C 1
ATOM 4902 O O . GLN A 1 661 ? -33.136 15.113 -42.896 1.00 17.06 639 GLN A O 1
ATOM 4908 N N . SER A 1 662 ? -31.386 15.860 -41.670 1.00 16.56 640 SER A N 1
ATOM 4909 C CA . SER A 1 662 ? -30.717 14.602 -41.774 1.00 16.98 640 SER A CA 1
ATOM 4910 C C . SER A 1 662 ? -31.487 13.449 -41.084 1.00 15.53 640 SER A C 1
ATOM 4911 O O . SER A 1 662 ? -31.549 12.347 -41.590 1.00 15.03 640 SER A O 1
ATOM 4914 N N . PHE A 1 663 ? -32.137 13.740 -39.965 1.00 19.91 641 PHE A N 1
ATOM 4915 C CA . PHE A 1 663 ? -32.986 12.777 -39.302 1.00 19.93 641 PHE A CA 1
ATOM 4916 C C . PHE A 1 663 ? -34.192 12.454 -40.223 1.00 19.73 641 PHE A C 1
ATOM 4917 O O . PHE A 1 663 ? -34.594 11.312 -40.374 1.00 19.49 641 PHE A O 1
ATOM 4925 N N . ARG A 1 664 ? -34.772 13.491 -40.818 1.00 20.80 642 ARG A N 1
ATOM 4926 C CA . ARG A 1 664 ? -35.936 13.308 -41.711 1.00 21.58 642 ARG A CA 1
ATOM 4927 C C . ARG A 1 664 ? -35.544 12.494 -42.997 1.00 20.86 642 ARG A C 1
ATOM 4928 O O . ARG A 1 664 ? -36.304 11.663 -43.448 1.00 21.44 642 ARG A O 1
ATOM 4936 N N . VAL A 1 665 ? -34.365 12.711 -43.528 1.00 19.95 643 VAL A N 1
ATOM 4937 C CA . VAL A 1 665 ? -33.832 11.913 -44.658 1.00 19.78 643 VAL A CA 1
ATOM 4938 C C . VAL A 1 665 ? -33.735 10.433 -44.275 1.00 19.13 643 VAL A C 1
ATOM 4939 O O . VAL A 1 665 ? -34.140 9.531 -45.014 1.00 18.94 643 VAL A O 1
ATOM 4943 N N . ALA A 1 666 ? -33.315 10.162 -43.037 1.00 17.44 644 ALA A N 1
ATOM 4944 C CA . ALA A 1 666 ? -33.222 8.782 -42.571 1.00 16.97 644 ALA A CA 1
ATOM 4945 C C . ALA A 1 666 ? -34.597 8.122 -42.460 1.00 17.71 644 ALA A C 1
ATOM 4946 O O . ALA A 1 666 ? -34.717 6.890 -42.649 1.00 15.85 644 ALA A O 1
ATOM 4948 N N . THR A 1 667 ? -35.606 8.888 -42.079 1.00 18.37 645 THR A N 1
ATOM 4949 C CA . THR A 1 667 ? -36.866 8.353 -41.621 1.00 18.29 645 THR A CA 1
ATOM 4950 C C . THR A 1 667 ? -38.108 8.581 -42.491 1.00 19.36 645 THR A C 1
ATOM 4951 O O . THR A 1 667 ? -39.173 8.061 -42.199 1.00 19.66 645 THR A O 1
ATOM 4955 N N . SER A 1 668 ? -37.975 9.273 -43.609 1.00 19.88 646 SER A N 1
ATOM 4956 C CA . SER A 1 668 ? -39.156 9.683 -44.312 1.00 22.25 646 SER A CA 1
ATOM 4957 C C . SER A 1 668 ? -39.473 8.763 -45.473 1.00 23.24 646 SER A C 1
ATOM 4958 O O . SER A 1 668 ? -40.391 9.074 -46.246 1.00 23.81 646 SER A O 1
ATOM 4961 N N . GLY A 1 669 ? -38.748 7.683 -45.629 1.00 22.63 647 GLY A N 1
ATOM 4962 C CA . GLY A 1 669 ? -39.104 6.767 -46.745 1.00 23.98 647 GLY A CA 1
ATOM 4963 C C . GLY A 1 669 ? -40.223 5.793 -46.428 1.00 24.45 647 GLY A C 1
ATOM 4964 O O . GLY A 1 669 ? -40.700 5.118 -47.351 1.00 26.76 647 GLY A O 1
ATOM 4965 N N . VAL A 1 670 ? -40.719 5.787 -45.188 1.00 22.20 648 VAL A N 1
ATOM 4966 C CA . VAL A 1 670 ? -41.549 4.704 -44.707 1.00 19.88 648 VAL A CA 1
ATOM 4967 C C . VAL A 1 670 ? -43.037 4.928 -44.978 1.00 21.73 648 VAL A C 1
ATOM 4968 O O . VAL A 1 670 ? -43.483 6.055 -45.224 1.00 20.99 648 VAL A O 1
ATOM 4972 N N . GLU A 1 671 ? -43.805 3.851 -44.890 1.00 21.00 649 GLU A N 1
ATOM 4973 C CA . GLU A 1 671 ? -45.247 3.945 -45.019 1.00 23.23 649 GLU A CA 1
ATOM 4974 C C . GLU A 1 671 ? -45.905 4.690 -43.841 1.00 22.89 649 GLU A C 1
ATOM 4975 O O . GLU A 1 671 ? -45.344 4.748 -42.760 1.00 20.66 649 GLU A O 1
ATOM 4981 N N . ASN A 1 672 ? -47.102 5.226 -44.042 1.00 22.57 650 ASN A N 1
ATOM 4982 C CA . ASN A 1 672 ? -47.804 5.937 -42.970 1.00 24.36 650 ASN A CA 1
ATOM 4983 C C . ASN A 1 672 ? -48.043 5.114 -41.699 1.00 22.65 650 ASN A C 1
ATOM 4984 O O . ASN A 1 672 ? -48.083 5.664 -40.565 1.00 22.84 650 ASN A O 1
ATOM 4989 N N . SER A 1 673 ? -48.243 3.822 -41.880 1.00 22.44 651 SER A N 1
ATOM 4990 C CA . SER A 1 673 ? -48.505 2.961 -40.744 1.00 21.56 651 SER A CA 1
ATOM 4991 C C . SER A 1 673 ? -47.233 2.504 -40.003 1.00 19.62 651 SER A C 1
ATOM 4992 O O . SER A 1 673 ? -47.327 1.854 -38.923 1.00 18.18 651 SER A O 1
ATOM 4995 N N . THR A 1 674 ? -46.081 2.871 -40.524 1.00 18.93 652 THR A N 1
ATOM 4996 C CA . THR A 1 674 ? -44.847 2.596 -39.835 1.00 17.33 652 THR A CA 1
ATOM 4997 C C . THR A 1 674 ? -44.623 3.688 -38.779 1.00 17.83 652 THR A C 1
ATOM 4998 O O . THR A 1 674 ? -44.703 4.849 -39.081 1.00 18.73 652 THR A O 1
ATOM 5002 N N . GLN A 1 675 ? -44.279 3.285 -37.562 1.00 17.87 653 GLN A N 1
ATOM 5003 C CA . GLN A 1 675 ? -44.262 4.215 -36.424 1.00 18.62 653 GLN A CA 1
ATOM 5004 C C . GLN A 1 675 ? -42.823 4.575 -36.086 1.00 18.55 653 GLN A C 1
ATOM 5005 O O . GLN A 1 675 ? -42.086 3.745 -35.612 1.00 17.77 653 GLN A O 1
ATOM 5011 N N . ILE A 1 676 ? -42.443 5.825 -36.324 1.00 17.39 654 ILE A N 1
ATOM 5012 C CA . ILE A 1 676 ? -41.100 6.276 -36.098 1.00 18.32 654 ILE A CA 1
ATOM 5013 C C . ILE A 1 676 ? -40.998 6.929 -34.715 1.00 18.99 654 ILE A C 1
ATOM 5014 O O . ILE A 1 676 ? -41.741 7.826 -34.403 1.00 18.22 654 ILE A O 1
ATOM 5019 N N . HIS A 1 677 ? -40.070 6.454 -33.905 1.00 18.56 655 HIS A N 1
ATOM 5020 C CA . HIS A 1 677 ? -39.799 7.010 -32.569 1.00 20.69 655 HIS A CA 1
ATOM 5021 C C . HIS A 1 677 ? -38.490 7.677 -32.575 1.00 20.34 655 HIS A C 1
ATOM 5022 O O . HIS A 1 677 ? -37.573 7.231 -33.240 1.00 19.24 655 HIS A O 1
ATOM 5029 N N . SER A 1 678 ? -38.353 8.760 -31.836 1.00 23.16 656 SER A N 1
ATOM 5030 C CA . SER A 1 678 ? -37.040 9.344 -31.649 1.00 24.82 656 SER A CA 1
ATOM 5031 C C . SER A 1 678 ? -36.790 9.475 -30.182 1.00 25.27 656 SER A C 1
ATOM 5032 O O . SER A 1 678 ? -37.671 9.956 -29.438 1.00 26.93 656 SER A O 1
ATOM 5035 N N . HIS A 1 679 ? -35.593 9.105 -29.766 1.00 25.55 657 HIS A N 1
ATOM 5036 C CA . HIS A 1 679 ? -35.230 9.218 -28.359 1.00 27.66 657 HIS A CA 1
ATOM 5037 C C . HIS A 1 679 ? -34.115 10.256 -28.124 1.00 27.94 657 HIS A C 1
ATOM 5038 O O . HIS A 1 679 ? -33.062 10.221 -28.801 1.00 27.16 657 HIS A O 1
ATOM 5045 N N . PHE A 1 680 ? -34.377 11.169 -27.188 1.00 29.29 658 PHE A N 1
ATOM 5046 C CA . PHE A 1 680 ? -33.479 12.258 -26.825 1.00 35.45 658 PHE A CA 1
ATOM 5047 C C . PHE A 1 680 ? -33.161 12.139 -25.343 1.00 39.12 658 PHE A C 1
ATOM 5048 O O . PHE A 1 680 ? -34.059 11.939 -24.539 1.00 38.41 658 PHE A O 1
ATOM 5056 N N . CYS A 1 681 ? -31.931 12.346 -24.922 1.00 43.86 659 CYS A N 1
ATOM 5057 C CA . CYS A 1 681 ? -31.723 12.185 -23.469 1.00 48.94 659 CYS A CA 1
ATOM 5058 C C . CYS A 1 681 ? -30.621 13.036 -22.873 1.00 50.44 659 CYS A C 1
ATOM 5059 O O . CYS A 1 681 ? -30.905 14.076 -22.252 1.00 50.65 659 CYS A O 1
ATOM 5062 N N . LEU A 1 685 ? -33.875 19.902 -25.053 1.00 60.97 663 LEU A N 1
ATOM 5063 C CA . LEU A 1 685 ? -33.753 20.434 -26.398 1.00 62.17 663 LEU A CA 1
ATOM 5064 C C . LEU A 1 685 ? -34.935 21.359 -26.691 1.00 60.49 663 LEU A C 1
ATOM 5065 O O . LEU A 1 685 ? -36.016 21.215 -26.125 1.00 68.25 663 LEU A O 1
ATOM 5067 N N . ASP A 1 686 ? -34.697 22.313 -27.581 1.00 62.66 664 ASP A N 1
ATOM 5068 C CA . ASP A 1 686 ? -35.705 23.214 -28.119 1.00 64.09 664 ASP A CA 1
ATOM 5069 C C . ASP A 1 686 ? -36.916 22.429 -28.680 1.00 63.58 664 ASP A C 1
ATOM 5070 O O . ASP A 1 686 ? -36.785 21.625 -29.611 1.00 54.48 664 ASP A O 1
ATOM 5075 N N . PRO A 1 687 ? -38.103 22.637 -28.103 1.00 64.84 665 PRO A N 1
ATOM 5076 C CA . PRO A 1 687 ? -39.292 21.986 -28.649 1.00 62.88 665 PRO A CA 1
ATOM 5077 C C . PRO A 1 687 ? -39.540 22.228 -30.140 1.00 60.81 665 PRO A C 1
ATOM 5078 O O . PRO A 1 687 ? -40.035 21.339 -30.803 1.00 56.77 665 PRO A O 1
ATOM 5082 N N . ASN A 1 688 ? -39.176 23.394 -30.666 1.00 60.39 666 ASN A N 1
ATOM 5083 C CA . ASN A 1 688 ? -39.322 23.672 -32.105 1.00 58.97 666 ASN A CA 1
ATOM 5084 C C . ASN A 1 688 ? -38.525 22.667 -32.934 1.00 56.05 666 ASN A C 1
ATOM 5085 O O . ASN A 1 688 ? -38.945 22.239 -34.009 1.00 54.52 666 ASN A O 1
ATOM 5087 N N . HIS A 1 689 ? -37.377 22.278 -32.415 1.00 51.53 667 HIS A N 1
ATOM 5088 C CA . HIS A 1 689 ? -36.512 21.362 -33.140 1.00 51.34 667 HIS A CA 1
ATOM 5089 C C . HIS A 1 689 ? -37.103 19.953 -33.077 1.00 48.02 667 HIS A C 1
ATOM 5090 O O . HIS A 1 689 ? -37.129 19.250 -34.084 1.00 44.14 667 HIS A O 1
ATOM 5097 N N . ILE A 1 690 ? -37.574 19.566 -31.894 1.00 44.85 668 ILE A N 1
ATOM 5098 C CA . ILE A 1 690 ? -38.205 18.270 -31.715 1.00 43.14 668 ILE A CA 1
ATOM 5099 C C . ILE A 1 690 ? -39.342 18.178 -32.712 1.00 40.30 668 ILE A C 1
ATOM 5100 O O . ILE A 1 690 ? -39.424 17.216 -33.445 1.00 40.46 668 ILE A O 1
ATOM 5104 N N . LYS A 1 691 ? -40.208 19.178 -32.760 1.00 40.97 669 LYS A N 1
ATOM 5105 C CA . LYS A 1 691 ? -41.366 19.170 -33.675 1.00 40.81 669 LYS A CA 1
ATOM 5106 C C . LYS A 1 691 ? -40.842 19.049 -35.109 1.00 38.62 669 LYS A C 1
ATOM 5107 O O . LYS A 1 691 ? -41.380 18.301 -35.898 1.00 38.17 669 LYS A O 1
ATOM 5109 N N . ALA A 1 692 ? -39.754 19.718 -35.432 1.00 36.88 670 ALA A N 1
ATOM 5110 C CA . ALA A 1 692 ? -39.236 19.680 -36.798 1.00 35.77 670 ALA A CA 1
ATOM 5111 C C . ALA A 1 692 ? -38.857 18.252 -37.232 1.00 34.29 670 ALA A C 1
ATOM 5112 O O . ALA A 1 692 ? -38.760 17.996 -38.431 1.00 33.56 670 ALA A O 1
ATOM 5114 N N . LEU A 1 693 ? -38.534 17.376 -36.290 1.00 32.89 671 LEU A N 1
ATOM 5115 C CA . LEU A 1 693 ? -38.187 15.990 -36.692 1.00 32.33 671 LEU A CA 1
ATOM 5116 C C . LEU A 1 693 ? -39.395 15.169 -37.176 1.00 32.06 671 LEU A C 1
ATOM 5117 O O . LEU A 1 693 ? -39.206 14.181 -37.916 1.00 29.59 671 LEU A O 1
ATOM 5122 N N . ASP A 1 694 ? -40.585 15.531 -36.699 1.00 31.51 672 ASP A N 1
ATOM 5123 C CA . ASP A 1 694 ? -41.907 14.956 -37.060 1.00 31.64 672 ASP A CA 1
ATOM 5124 C C . ASP A 1 694 ? -41.978 13.459 -36.784 1.00 28.23 672 ASP A C 1
ATOM 5125 O O . ASP A 1 694 ? -42.645 12.727 -37.509 1.00 28.52 672 ASP A O 1
ATOM 5130 N N . ALA A 1 695 ? -41.280 13.003 -35.738 1.00 26.65 673 ALA A N 1
ATOM 5131 C CA . ALA A 1 695 ? -41.419 11.665 -35.239 1.00 24.86 673 ALA A CA 1
ATOM 5132 C C . ALA A 1 695 ? -42.834 11.410 -34.755 1.00 25.23 673 ALA A C 1
ATOM 5133 O O . ALA A 1 695 ? -43.508 12.299 -34.214 1.00 25.93 673 ALA A O 1
ATOM 5135 N N . ASP A 1 696 ? -43.308 10.199 -34.981 1.00 23.42 674 ASP A N 1
ATOM 5136 C CA . ASP A 1 696 ? -44.643 9.790 -34.481 1.00 23.34 674 ASP A CA 1
ATOM 5137 C C . ASP A 1 696 ? -44.712 9.803 -32.965 1.00 24.74 674 ASP A C 1
ATOM 5138 O O . ASP A 1 696 ? -45.725 10.192 -32.381 1.00 28.04 674 ASP A O 1
ATOM 5143 N N . VAL A 1 697 ? -43.652 9.341 -32.326 1.00 24.56 675 VAL A N 1
ATOM 5144 C CA . VAL A 1 697 ? -43.574 9.207 -30.851 1.00 26.18 675 VAL A CA 1
ATOM 5145 C C . VAL A 1 697 ? -42.195 9.668 -30.439 1.00 27.17 675 VAL A C 1
ATOM 5146 O O . VAL A 1 697 ? -41.212 9.270 -31.030 1.00 23.69 675 VAL A O 1
ATOM 5150 N N . VAL A 1 698 ? -42.087 10.468 -29.388 1.00 30.95 676 VAL A N 1
ATOM 5151 C CA . VAL A 1 698 ? -40.770 10.825 -28.854 1.00 32.08 676 VAL A CA 1
ATOM 5152 C C . VAL A 1 698 ? -40.611 10.361 -27.383 1.00 32.45 676 VAL A C 1
ATOM 5153 O O . VAL A 1 698 ? -41.573 10.271 -26.652 1.00 36.45 676 VAL A O 1
ATOM 5157 N N . SER A 1 699 ? -39.421 9.945 -26.996 1.00 30.28 677 SER A N 1
ATOM 5158 C CA . SER A 1 699 ? -39.121 9.793 -25.600 1.00 30.35 677 SER A CA 1
ATOM 5159 C C . SER A 1 699 ? -38.020 10.803 -25.273 1.00 32.50 677 SER A C 1
ATOM 5160 O O . SER A 1 699 ? -37.112 11.035 -26.100 1.00 30.45 677 SER A O 1
ATOM 5163 N N . ILE A 1 700 ? -38.099 11.356 -24.072 1.00 35.32 678 ILE A N 1
ATOM 5164 C CA . ILE A 1 700 ? -37.104 12.303 -23.575 1.00 38.61 678 ILE A CA 1
ATOM 5165 C C . ILE A 1 700 ? -36.867 12.126 -22.063 1.00 43.67 678 ILE A C 1
ATOM 5166 O O . ILE A 1 700 ? -37.867 12.005 -21.293 1.00 43.06 678 ILE A O 1
ATOM 5171 N N . GLU A 1 701 ? -35.581 12.166 -21.651 1.00 43.08 679 GLU A N 1
ATOM 5172 C CA . GLU A 1 701 ? -35.179 12.229 -20.219 1.00 52.17 679 GLU A CA 1
ATOM 5173 C C . GLU A 1 701 ? -35.976 13.360 -19.612 1.00 53.34 679 GLU A C 1
ATOM 5174 O O . GLU A 1 701 ? -35.854 14.476 -20.084 1.00 53.97 679 GLU A O 1
ATOM 5176 N N . PHE A 1 702 ? -36.815 13.085 -18.616 1.00 59.44 680 PHE A N 1
ATOM 5177 C CA . PHE A 1 702 ? -37.687 14.132 -18.065 1.00 64.32 680 PHE A CA 1
ATOM 5178 C C . PHE A 1 702 ? -37.978 14.062 -16.565 1.00 72.80 680 PHE A C 1
ATOM 5179 O O . PHE A 1 702 ? -38.749 14.885 -16.077 1.00 72.64 680 PHE A O 1
ATOM 5181 N N . SER A 1 703 ? -37.384 13.111 -15.835 1.00 76.31 681 SER A N 1
ATOM 5182 C CA . SER A 1 703 ? -37.782 12.860 -14.430 1.00 77.48 681 SER A CA 1
ATOM 5183 C C . SER A 1 703 ? -37.113 13.776 -13.395 1.00 80.61 681 SER A C 1
ATOM 5184 O O . SER A 1 703 ? -37.416 13.668 -12.213 1.00 83.20 681 SER A O 1
ATOM 5187 N N . LYS A 1 704 ? -36.243 14.689 -13.840 1.00 85.60 682 LYS A N 1
ATOM 5188 C CA . LYS A 1 704 ? -35.553 15.640 -12.953 1.00 86.36 682 LYS A CA 1
ATOM 5189 C C . LYS A 1 704 ? -35.770 17.096 -13.384 1.00 87.85 682 LYS A C 1
ATOM 5190 O O . LYS A 1 704 ? -36.108 17.375 -14.537 1.00 86.28 682 LYS A O 1
ATOM 5192 N N . ASP A 1 706 ? -38.653 19.504 -13.301 1.00 108.99 684 ASP A N 1
ATOM 5193 C CA . ASP A 1 706 ? -38.287 20.585 -14.213 1.00 110.81 684 ASP A CA 1
ATOM 5194 C C . ASP A 1 706 ? -39.488 21.511 -14.503 1.00 112.20 684 ASP A C 1
ATOM 5195 O O . ASP A 1 706 ? -40.539 21.401 -13.856 1.00 106.57 684 ASP A O 1
ATOM 5197 N N . ASP A 1 707 ? -39.316 22.421 -15.467 1.00 114.28 685 ASP A N 1
ATOM 5198 C CA . ASP A 1 707 ? -40.337 23.413 -15.816 1.00 115.48 685 ASP A CA 1
ATOM 5199 C C . ASP A 1 707 ? -41.609 22.759 -16.365 1.00 117.17 685 ASP A C 1
ATOM 5200 O O . ASP A 1 707 ? -41.528 21.946 -17.291 1.00 112.12 685 ASP A O 1
ATOM 5202 N N . PRO A 1 708 ? -42.790 23.121 -15.807 1.00 121.53 686 PRO A N 1
ATOM 5203 C CA . PRO A 1 708 ? -44.073 22.642 -16.350 1.00 116.75 686 PRO A CA 1
ATOM 5204 C C . PRO A 1 708 ? -44.496 23.404 -17.612 1.00 114.70 686 PRO A C 1
ATOM 5205 O O . PRO A 1 708 ? -45.505 23.066 -18.220 1.00 112.37 686 PRO A O 1
ATOM 5209 N N . ASN A 1 709 ? -43.720 24.424 -17.985 1.00 117.58 687 ASN A N 1
ATOM 5210 C CA . ASN A 1 709 ? -43.961 25.221 -19.188 1.00 116.07 687 ASN A CA 1
ATOM 5211 C C . ASN A 1 709 ? -43.574 24.508 -20.499 1.00 112.02 687 ASN A C 1
ATOM 5212 O O . ASN A 1 709 ? -44.390 24.446 -21.420 1.00 114.61 687 ASN A O 1
ATOM 5214 N N . TYR A 1 710 ? -42.349 23.973 -20.583 1.00 103.75 688 TYR A N 1
ATOM 5215 C CA . TYR A 1 710 ? -41.877 23.276 -21.797 1.00 94.39 688 TYR A CA 1
ATOM 5216 C C . TYR A 1 710 ? -42.889 22.216 -22.219 1.00 90.27 688 TYR A C 1
ATOM 5217 O O . TYR A 1 710 ? -43.258 22.134 -23.393 1.00 83.42 688 TYR A O 1
ATOM 5219 N N . ILE A 1 711 ? -43.338 21.423 -21.243 1.00 88.01 689 ILE A N 1
ATOM 5220 C CA . ILE A 1 711 ? -44.453 20.482 -21.414 1.00 83.04 689 ILE A CA 1
ATOM 5221 C C . ILE A 1 711 ? -45.674 21.109 -22.116 1.00 83.38 689 ILE A C 1
ATOM 5222 O O . ILE A 1 711 ? -46.246 20.499 -23.021 1.00 80.05 689 ILE A O 1
ATOM 5224 N N . GLN A 1 712 ? -46.054 22.326 -21.705 1.00 88.49 690 GLN A N 1
ATOM 5225 C CA . GLN A 1 712 ? -47.201 23.043 -22.297 1.00 88.63 690 GLN A CA 1
ATOM 5226 C C . GLN A 1 712 ? -46.906 23.543 -23.715 1.00 87.08 690 GLN A C 1
ATOM 5227 O O . GLN A 1 712 ? -47.834 23.788 -24.488 1.00 88.72 690 GLN A O 1
ATOM 5229 N N . GLU A 1 713 ? -45.619 23.681 -24.050 1.00 85.46 691 GLU A N 1
ATOM 5230 C CA . GLU A 1 713 ? -45.171 24.012 -25.421 1.00 81.99 691 GLU A CA 1
ATOM 5231 C C . GLU A 1 713 ? -45.578 22.949 -26.453 1.00 78.50 691 GLU A C 1
ATOM 5232 O O . GLU A 1 713 ? -45.610 23.230 -27.652 1.00 76.12 691 GLU A O 1
ATOM 5234 N N . PHE A 1 714 ? -45.871 21.734 -25.990 1.00 73.24 692 PHE A N 1
ATOM 5235 C CA . PHE A 1 714 ? -46.364 20.686 -26.863 1.00 71.38 692 PHE A CA 1
ATOM 5236 C C . PHE A 1 714 ? -47.799 20.368 -26.457 1.00 70.55 692 PHE A C 1
ATOM 5237 O O . PHE A 1 714 ? -48.206 19.209 -26.429 1.00 67.75 692 PHE A O 1
ATOM 5239 N N . SER A 1 715 ? -48.567 21.415 -26.153 1.00 73.19 693 SER A N 1
ATOM 5240 C CA . SER A 1 715 ? -50.002 21.261 -25.836 1.00 72.42 693 SER A CA 1
ATOM 5241 C C . SER A 1 715 ? -50.800 20.832 -27.076 1.00 68.79 693 SER A C 1
ATOM 5242 O O . SER A 1 715 ? -51.528 19.810 -27.074 1.00 69.42 693 SER A O 1
ATOM 5244 N N . GLU A 1 716 ? -50.640 21.645 -28.126 1.00 68.49 694 GLU A N 1
ATOM 5245 C CA . GLU A 1 716 ? -51.392 21.523 -29.378 1.00 67.35 694 GLU A CA 1
ATOM 5246 C C . GLU A 1 716 ? -50.647 20.759 -30.491 1.00 63.35 694 GLU A C 1
ATOM 5247 O O . GLU A 1 716 ? -51.191 20.601 -31.595 1.00 62.54 694 GLU A O 1
ATOM 5249 N N . TYR A 1 717 ? -49.417 20.314 -30.200 1.00 58.67 695 TYR A N 1
ATOM 5250 C CA . TYR A 1 717 ? -48.608 19.500 -31.121 1.00 54.78 695 TYR A CA 1
ATOM 5251 C C . TYR A 1 717 ? -49.158 18.108 -31.155 1.00 51.57 695 TYR A C 1
ATOM 5252 O O . TYR A 1 717 ? -49.154 17.453 -30.114 1.00 52.68 695 TYR A O 1
ATOM 5261 N N . PRO A 1 718 ? -49.621 17.644 -32.333 1.00 50.56 696 PRO A N 1
ATOM 5262 C CA . PRO A 1 718 ? -50.393 16.416 -32.324 1.00 49.48 696 PRO A CA 1
ATOM 5263 C C . PRO A 1 718 ? -49.572 15.147 -32.026 1.00 46.04 696 PRO A C 1
ATOM 5264 O O . PRO A 1 718 ? -50.125 14.163 -31.485 1.00 44.30 696 PRO A O 1
ATOM 5268 N N . ASN A 1 719 ? -48.266 15.177 -32.311 1.00 42.51 697 ASN A N 1
ATOM 5269 C CA . ASN A 1 719 ? -47.470 13.969 -32.200 1.00 37.13 697 ASN A CA 1
ATOM 5270 C C . ASN A 1 719 ? -47.288 13.552 -30.741 1.00 36.11 697 ASN A C 1
ATOM 5271 O O . ASN A 1 719 ? -47.398 14.362 -29.832 1.00 39.88 697 ASN A O 1
ATOM 5276 N N . HIS A 1 720 ? -47.055 12.283 -30.519 1.00 32.97 698 HIS A N 1
ATOM 5277 C CA . HIS A 1 720 ? -47.140 11.711 -29.171 1.00 33.23 698 HIS A CA 1
ATOM 5278 C C . HIS A 1 720 ? -45.787 11.784 -28.449 1.00 33.47 698 HIS A C 1
ATOM 5279 O O . HIS A 1 720 ? -44.744 11.808 -29.098 1.00 32.02 698 HIS A O 1
ATOM 5286 N N . ILE A 1 721 ? -45.837 11.850 -27.113 1.00 34.55 699 ILE A N 1
ATOM 5287 C CA . ILE A 1 721 ? -44.647 12.078 -26.257 1.00 36.22 699 ILE A CA 1
ATOM 5288 C C . ILE A 1 721 ? -44.643 11.148 -25.022 1.00 36.01 699 ILE A C 1
ATOM 5289 O O . ILE A 1 721 ? -45.680 10.928 -24.377 1.00 35.83 699 ILE A O 1
ATOM 5293 N N . GLY A 1 722 ? -43.479 10.583 -24.715 1.00 34.94 700 GLY A N 1
ATOM 5294 C CA . GLY A 1 722 ? -43.303 9.795 -23.497 1.00 35.77 700 GLY A CA 1
ATOM 5295 C C . GLY A 1 722 ? -42.222 10.453 -22.662 1.00 38.11 700 GLY A C 1
ATOM 5296 O O . GLY A 1 722 ? -41.062 10.439 -23.024 1.00 35.03 700 GLY A O 1
ATOM 5297 N N . LEU A 1 723 ? -42.598 11.063 -21.555 1.00 41.01 701 LEU A N 1
ATOM 5298 C CA . LEU A 1 723 ? -41.588 11.720 -20.686 1.00 43.41 701 LEU A CA 1
ATOM 5299 C C . LEU A 1 723 ? -41.059 10.716 -19.659 1.00 41.70 701 LEU A C 1
ATOM 5300 O O . LEU A 1 723 ? -41.839 10.163 -18.852 1.00 41.99 701 LEU A O 1
ATOM 5305 N N . GLY A 1 724 ? -39.744 10.505 -19.674 1.00 42.77 702 GLY A N 1
ATOM 5306 C CA . GLY A 1 724 ? -39.102 9.485 -18.839 1.00 43.27 702 GLY A CA 1
ATOM 5307 C C . GLY A 1 724 ? -39.625 9.560 -17.404 1.00 46.29 702 GLY A C 1
ATOM 5308 O O . GLY A 1 724 ? -39.531 10.612 -16.771 1.00 50.52 702 GLY A O 1
ATOM 5309 N N . LEU A 1 725 ? -40.165 8.447 -16.908 1.00 46.21 703 LEU A N 1
ATOM 5310 C CA . LEU A 1 725 ? -40.763 8.387 -15.574 1.00 50.14 703 LEU A CA 1
ATOM 5311 C C . LEU A 1 725 ? -39.816 7.969 -14.410 1.00 53.70 703 LEU A C 1
ATOM 5312 O O . LEU A 1 725 ? -40.201 8.071 -13.236 1.00 52.06 703 LEU A O 1
ATOM 5317 N N . PHE A 1 726 ? -38.618 7.480 -14.720 1.00 53.56 704 PHE A N 1
ATOM 5318 C CA . PHE A 1 726 ? -37.602 7.250 -13.686 1.00 56.03 704 PHE A CA 1
ATOM 5319 C C . PHE A 1 726 ? -36.167 7.294 -14.179 1.00 56.30 704 PHE A C 1
ATOM 5320 O O . PHE A 1 726 ? -35.903 7.015 -15.348 1.00 52.28 704 PHE A O 1
ATOM 5328 N N . ASP A 1 727 ? -35.262 7.633 -13.253 1.00 54.24 705 ASP A N 1
ATOM 5329 C CA . ASP A 1 727 ? -33.835 7.851 -13.508 1.00 55.60 705 ASP A CA 1
ATOM 5330 C C . ASP A 1 727 ? -33.155 6.504 -13.618 1.00 55.63 705 ASP A C 1
ATOM 5331 O O . ASP A 1 727 ? -33.091 5.735 -12.648 1.00 51.06 705 ASP A O 1
ATOM 5333 N N . ILE A 1 728 ? -32.698 6.204 -14.828 1.00 52.15 706 ILE A N 1
ATOM 5334 C CA . ILE A 1 728 ? -32.008 4.950 -15.092 1.00 53.63 706 ILE A CA 1
ATOM 5335 C C . ILE A 1 728 ? -30.546 4.963 -14.616 1.00 57.13 706 ILE A C 1
ATOM 5336 O O . ILE A 1 728 ? -29.939 3.909 -14.468 1.00 59.18 706 ILE A O 1
ATOM 5341 N N . HIS A 1 729 ? -29.986 6.148 -14.381 1.00 63.47 707 HIS A N 1
ATOM 5342 C CA . HIS A 1 729 ? -28.612 6.273 -13.861 1.00 65.90 707 HIS A CA 1
ATOM 5343 C C . HIS A 1 729 ? -28.589 6.250 -12.299 1.00 70.12 707 HIS A C 1
ATOM 5344 O O . HIS A 1 729 ? -27.549 6.500 -11.701 1.00 70.11 707 HIS A O 1
ATOM 5346 N N . SER A 1 730 ? -29.731 5.955 -11.663 1.00 74.04 708 SER A N 1
ATOM 5347 C CA . SER A 1 730 ? -29.818 5.630 -10.221 1.00 78.05 708 SER A CA 1
ATOM 5348 C C . SER A 1 730 ? -30.527 4.270 -10.098 1.00 81.17 708 SER A C 1
ATOM 5349 O O . SER A 1 730 ? -30.927 3.702 -11.116 1.00 80.21 708 SER A O 1
ATOM 5351 N N . PRO A 1 731 ? -30.677 3.726 -8.873 1.00 84.86 709 PRO A N 1
ATOM 5352 C CA . PRO A 1 731 ? -31.406 2.458 -8.832 1.00 84.39 709 PRO A CA 1
ATOM 5353 C C . PRO A 1 731 ? -32.538 2.323 -7.777 1.00 83.66 709 PRO A C 1
ATOM 5354 O O . PRO A 1 731 ? -32.999 1.204 -7.546 1.00 80.24 709 PRO A O 1
ATOM 5358 N N . ARG A 1 732 ? -32.998 3.425 -7.177 1.00 86.27 710 ARG A N 1
ATOM 5359 C CA . ARG A 1 732 ? -34.011 3.373 -6.093 1.00 84.73 710 ARG A CA 1
ATOM 5360 C C . ARG A 1 732 ? -35.454 3.056 -6.550 1.00 85.22 710 ARG A C 1
ATOM 5361 O O . ARG A 1 732 ? -36.295 3.956 -6.561 1.00 92.60 710 ARG A O 1
ATOM 5363 N N . ILE A 1 733 ? -35.738 1.779 -6.854 1.00 78.14 711 ILE A N 1
ATOM 5364 C CA . ILE A 1 733 ? -37.024 1.303 -7.443 1.00 75.61 711 ILE A CA 1
ATOM 5365 C C . ILE A 1 733 ? -38.341 1.983 -6.977 1.00 76.66 711 ILE A C 1
ATOM 5366 O O . ILE A 1 733 ? -38.829 1.693 -5.875 1.00 74.11 711 ILE A O 1
ATOM 5368 N N . PRO A 1 734 ? -38.944 2.859 -7.830 1.00 74.03 712 PRO A N 1
ATOM 5369 C CA . PRO A 1 734 ? -40.185 3.566 -7.444 1.00 71.78 712 PRO A CA 1
ATOM 5370 C C . PRO A 1 734 ? -41.360 2.648 -7.314 1.00 68.04 712 PRO A C 1
ATOM 5371 O O . PRO A 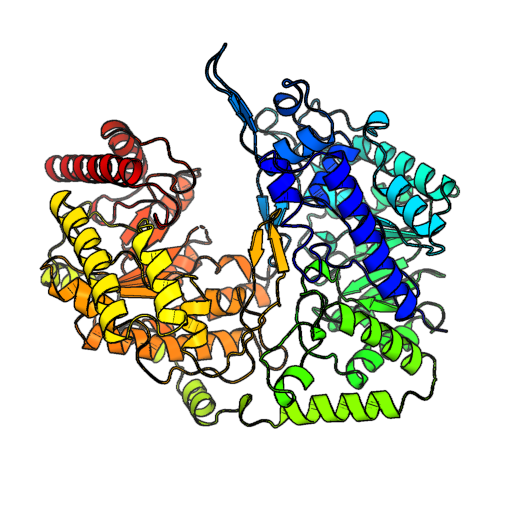1 734 ? -41.491 1.675 -8.055 1.00 61.06 712 PRO A O 1
ATOM 5375 N N . SER A 1 735 ? -42.225 2.966 -6.373 1.00 70.16 713 SER A N 1
ATOM 5376 C CA . SER A 1 735 ? -43.430 2.180 -6.157 1.00 70.64 713 SER A CA 1
ATOM 5377 C C . SER A 1 735 ? -44.403 2.371 -7.319 1.00 68.88 713 SER A C 1
ATOM 5378 O O . SER A 1 735 ? -44.248 3.305 -8.102 1.00 73.00 713 SER A O 1
ATOM 5381 N N . LYS A 1 736 ? -45.388 1.483 -7.425 1.00 68.87 714 LYS A N 1
ATOM 5382 C CA . LYS A 1 736 ? -46.567 1.741 -8.244 1.00 68.47 714 LYS A CA 1
ATOM 5383 C C . LYS A 1 736 ? -47.088 3.158 -7.961 1.00 69.53 714 LYS A C 1
ATOM 5384 O O . LYS A 1 736 ? -47.124 3.982 -8.866 1.00 73.49 714 LYS A O 1
ATOM 5388 N N . GLN A 1 737 ? -47.440 3.463 -6.710 1.00 68.25 715 GLN A N 1
ATOM 5389 C CA . GLN A 1 737 ? -48.002 4.788 -6.379 1.00 65.88 715 GLN A CA 1
ATOM 5390 C C . GLN A 1 737 ? -47.045 5.946 -6.753 1.00 62.20 715 GLN A C 1
ATOM 5391 O O . GLN A 1 737 ? -47.518 7.044 -7.110 1.00 62.71 715 GLN A O 1
ATOM 5393 N N . GLU A 1 738 ? -45.726 5.707 -6.688 1.00 62.78 716 GLU A N 1
ATOM 5394 C CA . GLU A 1 738 ? -44.711 6.714 -7.114 1.00 65.06 716 GLU A CA 1
ATOM 5395 C C . GLU A 1 738 ? -44.886 7.088 -8.593 1.00 65.88 716 GLU A C 1
ATOM 5396 O O . GLU A 1 738 ? -44.783 8.254 -8.966 1.00 71.06 716 GLU A O 1
ATOM 5398 N N . PHE A 1 739 ? -45.142 6.094 -9.430 1.00 66.54 717 PHE A N 1
ATOM 5399 C CA . PHE A 1 739 ? -45.399 6.341 -10.865 1.00 64.52 717 PHE A CA 1
ATOM 5400 C C . PHE A 1 739 ? -46.707 7.083 -11.095 1.00 64.82 717 PHE A C 1
ATOM 5401 O O . PHE A 1 739 ? -46.763 7.958 -11.956 1.00 62.04 717 PHE A O 1
ATOM 5409 N N . VAL A 1 740 ? -47.735 6.756 -10.304 1.00 63.68 718 VAL A N 1
ATOM 5410 C CA . VAL A 1 740 ? -49.087 7.265 -10.537 1.00 62.46 718 VAL A CA 1
ATOM 5411 C C . VAL A 1 740 ? -49.118 8.762 -10.413 1.00 65.23 718 VAL A C 1
ATOM 5412 O O . VAL A 1 740 ? -49.805 9.455 -11.165 1.00 64.70 718 VAL A O 1
ATOM 5416 N N . SER A 1 741 ? -48.396 9.233 -9.409 1.00 69.19 719 SER A N 1
ATOM 5417 C CA . SER A 1 741 ? -48.331 10.632 -9.064 1.00 71.85 719 SER A CA 1
ATOM 5418 C C . SER A 1 741 ? -47.488 11.378 -10.083 1.00 70.22 719 SER A C 1
ATOM 5419 O O . SER A 1 741 ? -47.851 12.496 -10.456 1.00 73.85 719 SER A O 1
ATOM 5422 N N . ARG A 1 742 ? -46.372 10.779 -10.530 1.00 64.13 720 ARG A N 1
ATOM 5423 C CA . ARG A 1 742 ? -45.530 11.432 -11.547 1.00 62.81 720 ARG A CA 1
ATOM 5424 C C . ARG A 1 742 ? -46.383 11.629 -12.809 1.00 60.99 720 ARG A C 1
ATOM 5425 O O . ARG A 1 742 ? -46.405 12.715 -13.385 1.00 61.77 720 ARG A O 1
ATOM 5428 N N . ILE A 1 743 ? -47.120 10.594 -13.204 1.00 59.84 721 ILE A N 1
ATOM 5429 C CA . ILE A 1 743 ? -48.080 10.706 -14.320 1.00 58.10 721 ILE A CA 1
ATOM 5430 C C . ILE A 1 743 ? -49.223 11.710 -14.061 1.00 61.14 721 ILE A C 1
ATOM 5431 O O . ILE A 1 743 ? -49.543 12.495 -14.956 1.00 64.10 721 ILE A O 1
ATOM 5436 N N . GLU A 1 744 ? -49.848 11.693 -12.876 1.00 64.39 722 GLU A N 1
ATOM 5437 C CA . GLU A 1 744 ? -50.968 12.630 -12.608 1.00 68.38 722 GLU A CA 1
ATOM 5438 C C . GLU A 1 744 ? -50.475 14.069 -12.822 1.00 68.14 722 GLU A C 1
ATOM 5439 O O . GLU A 1 744 ? -51.192 14.897 -13.385 1.00 67.64 722 GLU A O 1
ATOM 5441 N N . GLU A 1 745 ? -49.232 14.333 -12.422 1.00 66.44 723 GLU A N 1
ATOM 5442 C CA . GLU A 1 745 ? -48.630 15.670 -12.545 1.00 69.03 723 GLU A CA 1
ATOM 5443 C C . GLU A 1 745 ? -48.447 16.112 -14.010 1.00 69.47 723 GLU A C 1
ATOM 5444 O O . GLU A 1 745 ? -48.717 17.292 -14.333 1.00 68.81 723 GLU A O 1
ATOM 5446 N N . ILE A 1 746 ? -48.013 15.179 -14.886 1.00 64.11 724 ILE A N 1
ATOM 5447 C CA . ILE A 1 746 ? -47.884 15.475 -16.328 1.00 60.81 724 ILE A CA 1
ATOM 5448 C C . ILE A 1 746 ? -49.275 15.704 -16.940 1.00 60.27 724 ILE A C 1
ATOM 5449 O O . ILE A 1 746 ? -49.460 16.630 -17.722 1.00 60.31 724 ILE A O 1
ATOM 5451 N N . LEU A 1 747 ? -50.261 14.907 -16.537 1.00 60.06 725 LEU A N 1
ATOM 5452 C CA . LEU A 1 747 ? -51.607 15.012 -17.097 1.00 62.00 725 LEU A CA 1
ATOM 5453 C C . LEU A 1 747 ? -52.300 16.352 -16.850 1.00 67.17 725 LEU A C 1
ATOM 5454 O O . LEU A 1 747 ? -53.176 16.748 -17.623 1.00 64.82 725 LEU A O 1
ATOM 5459 N N . LYS A 1 748 ? -51.926 17.031 -15.763 1.00 69.91 726 LYS A N 1
ATOM 5460 C CA . LYS A 1 748 ? -52.456 18.364 -15.448 1.00 74.43 726 LYS A CA 1
ATOM 5461 C C . LYS A 1 748 ? -52.137 19.337 -16.585 1.00 74.71 726 LYS A C 1
ATOM 5462 O O . LYS A 1 748 ? -52.923 20.251 -16.862 1.00 77.63 726 LYS A O 1
ATOM 5464 N N . VAL A 1 749 ? -50.991 19.116 -17.237 1.00 74.26 727 VAL A N 1
ATOM 5465 C CA . VAL A 1 749 ? -50.502 19.966 -18.325 1.00 73.44 727 VAL A CA 1
ATOM 5466 C C . VAL A 1 749 ? -50.520 19.312 -19.715 1.00 72.13 727 VAL A C 1
ATOM 5467 O O . VAL A 1 749 ? -50.141 19.961 -20.680 1.00 74.97 727 VAL A O 1
ATOM 5469 N N . TYR A 1 750 ? -50.978 18.062 -19.845 1.00 69.22 728 TYR A N 1
ATOM 5470 C CA . TYR A 1 750 ? -50.768 17.322 -21.107 1.00 64.95 728 TYR A CA 1
ATOM 5471 C C . TYR A 1 750 ? -51.841 16.276 -21.371 1.00 60.10 728 TYR A C 1
ATOM 5472 O O . TYR A 1 750 ? -52.128 15.464 -20.501 1.00 62.50 728 TYR A O 1
ATOM 5481 N N . PRO A 1 751 ? -52.441 16.288 -22.576 1.00 57.40 729 PRO A N 1
ATOM 5482 C CA . PRO A 1 751 ? -53.556 15.376 -22.835 1.00 54.79 729 PRO A CA 1
ATOM 5483 C C . PRO A 1 751 ? -53.245 13.854 -22.789 1.00 53.89 729 PRO A C 1
ATOM 5484 O O . PRO A 1 751 ? -52.154 13.384 -23.184 1.00 47.30 729 PRO A O 1
ATOM 5488 N N . ALA A 1 752 ? -54.208 13.093 -22.313 1.00 51.53 730 ALA A N 1
ATOM 5489 C CA . ALA A 1 752 ? -54.010 11.661 -22.058 1.00 49.80 730 ALA A CA 1
ATOM 5490 C C . ALA A 1 752 ? -53.831 10.860 -23.331 1.00 46.38 730 ALA A C 1
ATOM 5491 O O . ALA A 1 752 ? -53.056 9.902 -23.346 1.00 44.75 730 ALA A O 1
ATOM 5493 N N . SER A 1 753 ? -54.521 11.274 -24.394 1.00 47.04 731 SER A N 1
ATOM 5494 C CA . SER A 1 753 ? -54.409 10.667 -25.736 1.00 46.71 731 SER A CA 1
ATOM 5495 C C . SER A 1 753 ? -53.005 10.672 -26.354 1.00 46.55 731 SER A C 1
ATOM 5496 O O . SER A 1 753 ? -52.741 9.913 -27.287 1.00 43.36 731 SER A O 1
ATOM 5499 N N . LYS A 1 754 ? -52.093 11.487 -25.825 1.00 42.69 732 LYS A N 1
ATOM 5500 C CA . LYS A 1 754 ? -50.769 11.607 -26.429 1.00 41.83 732 LYS A CA 1
ATOM 5501 C C . LYS A 1 754 ? -49.683 11.004 -25.578 1.00 39.12 732 LYS A C 1
ATOM 5502 O O . LYS A 1 754 ? -48.526 10.956 -25.992 1.00 38.45 732 LYS A O 1
ATOM 5508 N N . PHE A 1 755 ? -50.041 10.468 -24.416 1.00 39.60 733 PHE A N 1
ATOM 5509 C CA . PHE A 1 755 ? -48.978 10.171 -23.449 1.00 40.93 733 PHE A CA 1
ATOM 5510 C C . PHE A 1 755 ? -48.479 8.730 -23.480 1.00 36.25 733 PHE A C 1
ATOM 5511 O O . PHE A 1 755 ? -49.243 7.788 -23.326 1.00 32.74 733 PHE A O 1
ATOM 5519 N N . TRP A 1 756 ? -47.179 8.557 -23.675 1.00 34.40 734 TRP A N 1
ATOM 5520 C CA . TRP A 1 756 ? -46.578 7.246 -23.595 1.00 32.37 734 TRP A CA 1
ATOM 5521 C C . TRP A 1 756 ? -45.844 7.138 -22.275 1.00 32.28 734 TRP A C 1
ATOM 5522 O O . TRP A 1 756 ? -45.410 8.160 -21.705 1.00 36.30 734 TRP A O 1
ATOM 5533 N N . VAL A 1 757 ? -45.698 5.914 -21.783 1.00 34.18 735 VAL A N 1
ATOM 5534 C CA . VAL A 1 757 ? -45.057 5.693 -20.498 1.00 38.00 735 VAL A CA 1
ATOM 5535 C C . VAL A 1 757 ? -43.792 4.850 -20.671 1.00 36.81 735 VAL A C 1
ATOM 5536 O O . VAL A 1 757 ? -43.850 3.718 -21.199 1.00 33.84 735 VAL A O 1
ATOM 5540 N N . ASN A 1 758 ? -42.672 5.419 -20.268 1.00 35.29 736 ASN A N 1
ATOM 5541 C CA . ASN A 1 758 ? -41.377 4.742 -20.433 1.00 34.47 736 ASN A CA 1
ATOM 5542 C C . ASN A 1 758 ? -40.340 5.189 -19.436 1.00 36.46 736 ASN A C 1
ATOM 5543 O O . ASN A 1 758 ? -40.524 6.189 -18.766 1.00 40.47 736 ASN A O 1
ATOM 5548 N N . PRO A 1 759 ? -39.202 4.483 -19.372 1.00 35.72 737 PRO A N 1
ATOM 5549 C CA . PRO A 1 759 ? -38.118 4.995 -18.529 1.00 36.15 737 PRO A CA 1
ATOM 5550 C C . PRO A 1 759 ? -37.375 6.179 -19.171 1.00 36.90 737 PRO A C 1
ATOM 5551 O O . PRO A 1 759 ? -37.651 6.515 -20.321 1.00 34.69 737 PRO A O 1
ATOM 5555 N N . ASP A 1 760 ? -36.430 6.799 -18.454 1.00 37.30 738 ASP A N 1
ATOM 5556 C CA . ASP A 1 760 ? -35.583 7.850 -19.038 1.00 37.27 738 ASP A CA 1
ATOM 5557 C C . ASP A 1 760 ? -34.657 7.454 -20.196 1.00 36.24 738 ASP A C 1
ATOM 5558 O O . ASP A 1 760 ? -34.367 8.301 -21.062 1.00 37.43 738 ASP A O 1
ATOM 5563 N N . CYS A 1 761 ? -34.061 6.251 -20.134 1.00 34.30 739 CYS A N 1
ATOM 5564 C CA . CYS A 1 761 ? -33.117 5.795 -21.156 1.00 35.68 739 CYS A CA 1
ATOM 5565 C C . CYS A 1 761 ? -32.999 4.275 -21.079 1.00 34.57 739 CYS A C 1
ATOM 5566 O O . CYS A 1 761 ? -33.814 3.630 -20.417 1.00 34.96 739 CYS A O 1
ATOM 5569 N N . GLY A 1 762 ? -32.005 3.723 -21.765 1.00 36.02 740 GLY A N 1
ATOM 5570 C CA . GLY A 1 762 ? -31.757 2.278 -21.796 1.00 38.53 740 GLY A CA 1
ATOM 5571 C C . GLY A 1 762 ? -31.399 1.758 -20.402 1.00 40.85 740 GLY A C 1
ATOM 5572 O O . GLY A 1 762 ? -31.079 2.547 -19.520 1.00 41.12 740 GLY A O 1
ATOM 5573 N N . LEU A 1 763 ? -31.452 0.436 -20.237 1.00 42.16 741 LEU A N 1
ATOM 5574 C CA . LEU A 1 763 ? -31.308 -0.206 -18.920 1.00 44.04 741 LEU A CA 1
ATOM 5575 C C . LEU A 1 763 ? -30.038 -1.089 -18.912 1.00 41.72 741 LEU A C 1
ATOM 5576 O O . LEU A 1 763 ? -29.908 -1.948 -18.074 1.00 40.66 741 LEU A O 1
ATOM 5581 N N . LYS A 1 764 ? -29.115 -0.838 -19.853 1.00 38.97 742 LYS A N 1
ATOM 5582 C CA . LYS A 1 764 ? -27.893 -1.653 -20.031 1.00 38.94 742 LYS A CA 1
ATOM 5583 C C . LYS A 1 764 ? -27.081 -1.723 -18.723 1.00 43.44 742 LYS A C 1
ATOM 5584 O O . LYS A 1 764 ? -26.418 -2.734 -18.443 1.00 43.77 742 LYS A O 1
ATOM 5586 N N . THR A 1 765 ? -27.138 -0.635 -17.962 1.00 43.24 743 THR A N 1
ATOM 5587 C CA . THR A 1 765 ? -26.251 -0.422 -16.808 1.00 46.05 743 THR A CA 1
ATOM 5588 C C . THR A 1 765 ? -26.890 -0.850 -15.503 1.00 48.78 743 THR A C 1
ATOM 5589 O O . THR A 1 765 ? -26.261 -0.754 -14.443 1.00 49.47 743 THR A O 1
ATOM 5593 N N . ARG A 1 766 ? -28.141 -1.279 -15.538 1.00 45.01 744 ARG A N 1
ATOM 5594 C CA . ARG A 1 766 ? -28.825 -1.519 -14.296 1.00 45.94 744 ARG A CA 1
ATOM 5595 C C . ARG A 1 766 ? -28.851 -3.048 -14.068 1.00 48.30 744 ARG A C 1
ATOM 5596 O O . ARG A 1 766 ? -28.479 -3.827 -14.963 1.00 47.86 744 ARG A O 1
ATOM 5598 N N . GLY A 1 767 ? -29.243 -3.480 -12.868 1.00 54.34 745 GLY A N 1
ATOM 5599 C CA . GLY A 1 767 ? -29.379 -4.911 -12.567 1.00 55.19 745 GLY A CA 1
ATOM 5600 C C . GLY A 1 767 ? -30.815 -5.387 -12.643 1.00 56.27 745 GLY A C 1
ATOM 5601 O O . GLY A 1 767 ? -31.753 -4.644 -12.295 1.00 58.43 745 GLY A O 1
ATOM 5602 N N . TRP A 1 768 ? -30.985 -6.653 -13.043 1.00 57.44 746 TRP A N 1
ATOM 5603 C CA . TRP A 1 768 ? -32.322 -7.273 -13.259 1.00 54.60 746 TRP A CA 1
ATOM 5604 C C . TRP A 1 768 ? -33.420 -7.086 -12.215 1.00 53.99 746 TRP A C 1
ATOM 5605 O O . TRP A 1 768 ? -34.585 -6.939 -12.598 1.00 51.39 746 TRP A O 1
ATOM 5616 N N . PRO A 1 769 ? -33.089 -7.168 -10.903 1.00 56.37 747 PRO A N 1
ATOM 5617 C CA . PRO A 1 769 ? -34.139 -7.005 -9.888 1.00 57.63 747 PRO A CA 1
ATOM 5618 C C . PRO A 1 769 ? -34.731 -5.592 -9.848 1.00 55.72 747 PRO A C 1
ATOM 5619 O O . PRO A 1 769 ? -35.916 -5.422 -9.535 1.00 57.19 747 PRO A O 1
ATOM 5623 N N . GLU A 1 770 ? -33.887 -4.598 -10.113 1.00 56.16 748 GLU A N 1
ATOM 5624 C CA . GLU A 1 770 ? -34.290 -3.196 -10.177 1.00 56.40 748 GLU A CA 1
ATOM 5625 C C . GLU A 1 770 ? -35.189 -3.027 -11.412 1.00 51.88 748 GLU A C 1
ATOM 5626 O O . GLU A 1 770 ? -36.322 -2.550 -11.330 1.00 52.49 748 GLU A O 1
ATOM 5628 N N . VAL A 1 771 ? -34.684 -3.503 -12.535 1.00 51.88 749 VAL A N 1
ATOM 5629 C CA . VAL A 1 771 ? -35.386 -3.449 -13.822 1.00 48.32 749 VAL A CA 1
ATOM 5630 C C . VAL A 1 771 ? -36.802 -4.012 -13.684 1.00 52.95 749 VAL A C 1
ATOM 5631 O O . VAL A 1 771 ? -37.787 -3.330 -13.998 1.00 54.51 749 VAL A O 1
ATOM 5635 N N . LYS A 1 772 ? -36.885 -5.253 -13.191 1.00 59.31 750 LYS A N 1
ATOM 5636 C CA . LYS A 1 772 ? -38.138 -6.036 -13.111 1.00 57.53 750 LYS A CA 1
ATOM 5637 C C . LYS A 1 772 ? -39.283 -5.428 -12.248 1.00 56.05 750 LYS A C 1
ATOM 5638 O O . LYS A 1 772 ? -40.407 -5.273 -12.736 1.00 53.93 750 LYS A O 1
ATOM 5640 N N . GLU A 1 773 ? -39.020 -5.093 -10.990 1.00 59.77 751 GLU A N 1
ATOM 5641 C CA . GLU A 1 773 ? -40.050 -4.453 -10.137 1.00 57.75 751 GLU A CA 1
ATOM 5642 C C . GLU A 1 773 ? -40.353 -2.997 -10.561 1.00 55.76 751 GLU A C 1
ATOM 5643 O O . GLU A 1 773 ? -41.514 -2.565 -10.558 1.00 53.60 751 GLU A O 1
ATOM 5645 N N . SER A 1 774 ? -39.322 -2.227 -10.902 1.00 54.91 752 SER A N 1
ATOM 5646 C CA . SER A 1 774 ? -39.579 -0.900 -11.494 1.00 54.68 752 SER A CA 1
ATOM 5647 C C . SER A 1 774 ? -40.498 -1.024 -12.742 1.00 47.63 752 SER A C 1
ATOM 5648 O O . SER A 1 774 ? -41.583 -0.420 -12.794 1.00 47.39 752 SER A O 1
ATOM 5651 N N . LEU A 1 775 ? -40.097 -1.821 -13.729 1.00 46.21 753 LEU A N 1
ATOM 5652 C CA . LEU A 1 775 ? -40.964 -1.984 -14.916 1.00 45.76 753 LEU A CA 1
ATOM 5653 C C . LEU A 1 775 ? -42.382 -2.488 -14.543 1.00 47.99 753 LEU A C 1
ATOM 5654 O O . LEU A 1 775 ? -43.397 -2.009 -15.098 1.00 44.18 753 LEU A O 1
ATOM 5659 N N . THR A 1 776 ? -42.453 -3.425 -13.587 1.00 47.94 754 THR A N 1
ATOM 5660 C CA . THR A 1 776 ? -43.727 -4.051 -13.222 1.00 46.82 754 THR A CA 1
ATOM 5661 C C . THR A 1 776 ? -44.642 -3.009 -12.587 1.00 44.85 754 THR A C 1
ATOM 5662 O O . THR A 1 776 ? -45.846 -2.924 -12.893 1.00 45.08 754 THR A O 1
ATOM 5666 N N . ASN A 1 777 ? -44.051 -2.197 -11.743 1.00 49.20 755 ASN A N 1
ATOM 5667 C CA . ASN A 1 777 ? -44.722 -1.031 -11.188 1.00 50.60 755 ASN A CA 1
ATOM 5668 C C . ASN A 1 777 ? -45.220 -0.037 -12.263 1.00 50.24 755 ASN A C 1
ATOM 5669 O O . ASN A 1 777 ? -46.379 0.397 -12.238 1.00 49.34 755 ASN A O 1
ATOM 5674 N N . MET A 1 778 ? -44.336 0.286 -13.213 1.00 52.47 756 MET A N 1
ATOM 5675 C CA . MET A 1 778 ? -44.633 1.240 -14.293 1.00 50.06 756 MET A CA 1
ATOM 5676 C C . MET A 1 778 ? -45.833 0.794 -15.103 1.00 47.75 756 MET A C 1
ATOM 5677 O O . MET A 1 778 ? -46.744 1.582 -15.348 1.00 48.82 756 MET A O 1
ATOM 5682 N N . VAL A 1 779 ? -45.866 -0.488 -15.477 1.00 45.87 757 VAL A N 1
ATOM 5683 C CA . VAL A 1 779 ? -47.005 -1.009 -16.222 1.00 48.93 757 VAL A CA 1
ATOM 5684 C C . VAL A 1 779 ? -48.290 -0.960 -15.346 1.00 51.40 757 VAL A C 1
ATOM 5685 O O . VAL A 1 779 ? -49.329 -0.468 -15.797 1.00 51.48 757 VAL A O 1
ATOM 5689 N N . GLU A 1 780 ? -48.196 -1.436 -14.096 1.00 51.97 758 GLU A N 1
ATOM 5690 C CA . GLU A 1 780 ? -49.373 -1.545 -13.214 1.00 51.78 758 GLU A CA 1
ATOM 5691 C C . GLU A 1 780 ? -49.973 -0.152 -13.067 1.00 49.28 758 GLU A C 1
ATOM 5692 O O . GLU A 1 780 ? -51.199 0.005 -13.062 1.00 50.61 758 GLU A O 1
ATOM 5694 N N . ALA A 1 781 ? -49.082 0.850 -12.973 1.00 48.26 759 ALA A N 1
ATOM 5695 C CA . ALA A 1 781 ? -49.503 2.262 -12.929 1.00 48.10 759 ALA A CA 1
ATOM 5696 C C . ALA A 1 781 ? -50.291 2.672 -14.190 1.00 46.33 759 ALA A C 1
ATOM 5697 O O . ALA A 1 781 ? -51.436 3.110 -14.096 1.00 45.80 759 ALA A O 1
ATOM 5699 N N . ALA A 1 782 ? -49.712 2.458 -15.389 1.00 44.45 760 ALA A N 1
ATOM 5700 C CA . ALA A 1 782 ? -50.441 2.791 -16.628 1.00 44.07 760 ALA A CA 1
ATOM 5701 C C . ALA A 1 782 ? -51.826 2.175 -16.714 1.00 44.21 760 ALA A C 1
ATOM 5702 O O . ALA A 1 782 ? -52.782 2.824 -17.140 1.00 44.98 760 ALA A O 1
ATOM 5704 N N . LYS A 1 783 ? -51.943 0.899 -16.365 1.00 47.62 761 LYS A N 1
ATOM 5705 C CA . LYS A 1 783 ? -53.235 0.218 -16.442 1.00 50.43 761 LYS A CA 1
ATOM 5706 C C . LYS A 1 783 ? -54.280 0.884 -15.548 1.00 52.36 761 LYS A C 1
ATOM 5707 O O . LYS A 1 783 ? -55.466 0.895 -15.872 1.00 51.58 761 LYS A O 1
ATOM 5713 N N . GLU A 1 784 ? -53.851 1.474 -14.440 1.00 57.86 762 GLU A N 1
ATOM 5714 C CA . GLU A 1 784 ? -54.821 2.173 -13.583 1.00 60.72 762 GLU A CA 1
ATOM 5715 C C . GLU A 1 784 ? -55.353 3.379 -14.330 1.00 59.97 762 GLU A C 1
ATOM 5716 O O . GLU A 1 784 ? -56.538 3.668 -14.257 1.00 60.98 762 GLU A O 1
ATOM 5722 N N . PHE A 1 785 ? -54.492 4.069 -15.084 1.00 56.86 763 PHE A N 1
ATOM 5723 C CA . PHE A 1 785 ? -54.991 5.173 -15.895 1.00 56.19 763 PHE A CA 1
ATOM 5724 C C . PHE A 1 785 ? -55.931 4.729 -17.028 1.00 56.40 763 PHE A C 1
ATOM 5725 O O . PHE A 1 785 ? -56.838 5.475 -17.390 1.00 54.84 763 PHE A O 1
ATOM 5733 N N . ARG A 1 786 ? -55.723 3.525 -17.573 1.00 54.23 764 ARG A N 1
ATOM 5734 C CA . ARG A 1 786 ? -56.626 2.969 -18.592 1.00 54.49 764 ARG A CA 1
ATOM 5735 C C . ARG A 1 786 ? -57.996 2.651 -18.064 1.00 57.48 764 ARG A C 1
ATOM 5736 O O . ARG A 1 786 ? -58.984 2.792 -18.778 1.00 59.88 764 ARG A O 1
ATOM 5744 N N . ALA A 1 787 ? -58.053 2.186 -16.821 1.00 63.55 765 ALA A N 1
ATOM 5745 C CA . ALA A 1 787 ? -59.335 1.999 -16.140 1.00 67.81 765 ALA A CA 1
ATOM 5746 C C . ALA A 1 787 ? -60.065 3.346 -15.898 1.00 69.33 765 ALA A C 1
ATOM 5747 O O . ALA A 1 787 ? -61.265 3.474 -16.166 1.00 69.23 765 ALA A O 1
ATOM 5749 N N . LYS A 1 788 ? -59.341 4.348 -15.400 1.00 71.22 766 LYS A N 1
ATOM 5750 C CA . LYS A 1 788 ? -59.939 5.673 -15.147 1.00 72.38 766 LYS A CA 1
ATOM 5751 C C . LYS A 1 788 ? -60.403 6.348 -16.448 1.00 74.69 766 LYS A C 1
ATOM 5752 O O . LYS A 1 788 ? -61.433 7.016 -16.469 1.00 71.05 766 LYS A O 1
ATOM 5754 N N . TYR A 1 789 ? -59.635 6.167 -17.527 1.00 77.11 767 TYR A N 1
ATOM 5755 C CA . TYR A 1 789 ? -59.977 6.738 -18.834 1.00 75.44 767 TYR A CA 1
ATOM 5756 C C . TYR A 1 789 ? -60.699 5.688 -19.658 1.00 78.87 767 TYR A C 1
ATOM 5757 O O . TYR A 1 789 ? -61.029 5.925 -20.813 1.00 83.50 767 TYR A O 1
#

Solvent-accessible surface area: 29740 Å² total

Secondary structure (DSSP, 8-state):
-PEEE-S----S-TT-HHHHHHHHHHTTSS-HHHHHHHHHHHHHHHHHHHHHHT-SB-EES---SS-HHHHHHHHTT---GGGGSS---HHHHHHHHHH-EEE----PPEEEPPPPEEE-TTSS-EEEPPEE-TT------GGG--HHHHHHHHHHHTT---EEEEE-HHHHHHT-EE-GGGTT--GGGGHHHHHHHHHHHHHHHHHHT--EEEEE-GGGGS---HHHHTHHHHHHHHH-STTS-EEEEE--SS--GGGHHHHTT---SEEEEETTT-GGGHHHHHHTPPTT-EEEEEEE-SS--BPP-HHHHHHHHHHHHHHH-GGGEEEEESS-GGGS-S-GGG-SSS-HHHHTTB--HHHHHHHHHHHHHHHTT---HHHHHHHHHHHHHHHH-TTT--HHHHHHHHT--TGGGS-SS-HHHHHHHHHHHH-PPSS-BB--SB-PPPHHHHHHHHHHHTTSS-HHHHHHHHHHHHHHHHHHHHHTT-SBB--B-TT-S-TTHHHHTTSEEEE--SS--EEEETTEEE---EEEEEEE--S-SSHHHHHHHHHT-SS-BEEEEE-HHHHHHTSBPPSSS-HHHHHHHHHHHHHHHHHHHHHTT--EEEEE-TTGGGG--SSSSHHHHHHHHHHHHHHHHHHTTS-TTSEEEEEE---HHHHHHH--SEEEE------HHHHHTTSS--SEEEE--S-TTS-----HHHHHHHHHHHHTTS-GGGEEB--SS--TTS-HHHHHHHHHHHHHHHHHHHHH-

Nearest PDB structures (foldseek):
  4l6h-assembly1_A  TM=1.001E+00  e=0.000E+00  Candida albicans SC5314
  3ppg-assembly1_A  TM=9.968E-01  e=0.000E+00  Candida albicans
  4l65-assembly1_A  TM=9.944E-01  e=0.000E+00  Candida albicans SC5314
  3ppf-assembly1_A  TM=9.917E-01  e=0.000E+00  Candida albicans
  3pph-assembly1_A  TM=9.788E-01  e=0.000E+00  Candida albicans

Radius of gyration: 27.29 Å; Cα contacts (8 Å, |Δi|>4): 1493; chains: 1; bounding box: 75×68×69 Å

InterPro domains:
  IPR002629 Cobalamin-independent methionine synthase MetE, C-terminal/archaeal [PF01717] (441-761)
  IPR002629 Cobalamin-independent methionine synthase MetE, C-terminal/archaeal [cd03311] (442-762)
  IPR006276 Cobalamin-independent methionine synthase [MF_00172] (2-766)
  IPR006276 Cobalamin-independent methionine synthase [PIRSF000382] (1-766)
  IPR006276 Cobalamin-independent methionine synthase [TIGR01371] (7-766)
  IPR013215 Cobalamin-independent methionine synthase MetE, N-terminal [PF08267] (4-324)
  IPR038071 UROD/MetE-like superfamily [G3DSA:3.20.20.210] (6-537)
  IPR038071 UROD/MetE-like superfamily [G3DSA:3.20.20.210] (402-764)
  IPR038071 UROD/MetE-like superfamily [SSF51726] (4-403)
  IPR038071 UROD/MetE-like superfamily [SSF51726] (406-765)

B-factor: mean 28.57, std 14.69, range [10.5, 122.42]

Organism: Candida albicans (strain SC5314 / ATCC MYA-2876) (NCBI:txid237561)